Protein AF-0000000067000249 (afdb_homodimer)

Solvent-accessible surface area (backbone atoms only — not comparable to full-atom values): 63737 Å² total; per-residue (Å²): 122,80,62,69,75,70,45,84,79,74,81,35,40,77,38,84,91,52,56,77,89,72,63,53,36,56,60,55,49,41,50,51,40,53,56,57,56,66,47,61,63,54,81,38,89,50,86,47,72,82,49,30,42,65,82,16,38,40,32,31,42,40,44,54,74,73,39,75,48,50,31,65,24,51,66,46,39,36,49,53,54,25,66,28,83,36,57,73,35,76,56,40,64,35,85,58,42,58,39,30,42,34,78,44,70,62,92,74,39,30,36,34,37,28,22,26,37,34,31,35,79,57,26,34,28,41,31,40,38,32,28,29,42,78,41,78,84,42,61,24,31,42,34,30,19,38,32,48,73,44,50,58,68,48,55,60,54,51,49,46,52,67,55,61,49,89,62,78,73,68,70,48,58,37,43,70,52,73,88,81,67,83,36,48,28,38,28,42,21,52,46,70,29,24,48,37,29,45,52,39,24,46,75,71,73,43,52,47,35,29,33,21,57,50,78,50,59,22,38,76,48,61,61,41,37,68,74,44,57,47,90,55,48,47,76,57,43,32,50,71,55,40,57,67,48,73,82,54,49,52,53,43,40,29,65,62,53,16,51,45,42,40,52,49,40,42,76,71,38,41,41,34,36,52,38,24,40,80,74,42,52,46,76,38,79,87,78,51,32,33,45,36,34,32,39,38,94,93,39,79,46,79,47,63,19,49,28,42,32,45,17,67,52,73,38,25,98,39,73,46,74,81,91,51,51,41,59,89,54,31,70,48,50,76,46,49,51,84,73,43,53,54,52,70,74,66,44,85,61,28,50,75,29,27,34,32,29,40,28,68,27,50,65,28,42,52,51,47,40,43,30,52,77,60,42,36,58,37,40,34,32,36,29,50,71,62,25,41,74,42,48,47,65,45,49,41,65,74,70,49,44,62,43,69,35,73,36,30,48,59,68,51,31,48,49,59,60,66,37,50,49,56,38,48,48,44,43,56,27,23,58,53,36,42,49,35,49,60,74,36,40,71,59,55,51,35,35,42,72,46,46,45,56,68,55,49,22,81,78,74,71,43,19,62,57,45,28,60,74,69,67,63,50,62,32,35,64,42,84,63,38,58,64,34,33,51,73,54,66,34,40,50,45,70,30,74,70,31,70,49,29,37,36,54,58,23,38,27,31,56,87,62,51,72,46,71,25,41,32,38,35,38,36,56,58,57,37,58,34,44,56,48,41,27,73,54,56,29,63,71,54,29,60,50,32,34,40,53,58,30,29,31,96,59,53,46,51,27,24,56,49,34,78,26,65,46,87,48,39,37,32,38,47,62,55,53,48,44,19,43,66,38,20,54,53,30,29,49,55,54,49,32,49,78,68,59,72,46,64,64,64,80,68,62,66,90,56,87,31,64,31,57,58,62,69,84,128,123,79,62,68,75,70,45,84,78,75,81,35,40,77,38,84,92,55,57,76,88,73,62,55,37,57,58,55,50,41,51,52,40,53,57,56,55,65,47,63,67,59,74,43,89,54,86,48,72,83,49,30,42,67,83,16,38,41,31,31,45,39,44,54,75,72,39,75,46,51,32,65,24,51,67,46,38,38,50,52,54,28,66,28,80,36,57,72,34,75,57,40,65,34,84,56,42,59,38,30,41,34,76,44,70,62,91,73,40,30,35,33,36,28,24,27,36,34,31,34,78,58,26,35,27,41,31,39,37,33,28,29,42,78,41,81,84,42,61,23,32,40,35,32,19,36,31,48,72,44,50,60,67,49,55,61,52,50,48,46,52,67,56,60,48,88,62,77,71,69,70,50,59,37,43,70,52,75,90,80,68,84,37,48,29,40,27,41,21,51,46,71,31,24,48,37,28,46,52,40,24,47,75,71,71,42,52,47,34,28,32,21,57,50,77,49,59,22,40,75,48,62,62,42,37,67,75,42,56,49,91,55,50,47,76,58,44,32,50,71,56,38,58,67,50,71,80,55,50,51,52,43,41,31,63,62,52,14,52,46,44,39,51,49,40,43,76,70,39,40,41,35,37,52,38,23,40,80,74,44,52,46,76,39,81,88,77,53,32,34,45,37,36,32,38,38,93,92,40,78,48,76,46,63,19,49,28,42,31,45,18,66,52,72,40,25,99,40,73,45,75,82,90,50,51,41,58,88,54,31,70,48,50,76,49,47,51,85,73,44,51,55,52,69,76,66,44,85,60,28,52,76,28,28,34,32,30,40,27,68,25,50,66,28,41,53,51,48,38,42,31,53,77,60,42,35,58,38,40,35,32,35,28,49,70,62,25,42,72,42,48,47,65,47,47,40,64,72,70,48,44,62,44,69,36,74,37,30,48,60,69,52,31,47,51,62,60,66,37,50,49,55,40,48,48,44,41,56,28,22,59,53,37,42,50,37,49,60,74,37,39,70,60,52,52,36,35,43,72,46,48,46,57,67,54,49,22,81,79,75,71,44,19,62,57,46,28,60,74,67,65,62,51,62,32,36,65,42,84,62,39,56,64,34,33,50,72,55,65,34,38,50,46,67,31,73,71,31,71,52,30,36,35,56,58,24,38,26,30,55,86,63,52,72,45,68,26,39,32,37,35,38,37,56,56,56,37,58,34,45,57,48,42,27,72,53,54,30,63,70,53,30,61,49,33,34,40,54,57,30,30,32,96,60,53,45,51,26,23,56,47,33,76,26,62,47,87,49,40,38,30,38,45,61,55,51,46,44,19,42,67,36,21,54,53,30,31,49,54,54,50,32,48,78,69,59,74,46,64,64,62,79,68,59,65,91,55,86,30,66,33,57,60,62,69,83,126

pLDDT: mean 91.55, std 11.17, range [38.12, 98.81]

Foldseek 3Di:
DLQFFFADDDQQAADPPADPVPDDLQVQVQVLQVVVQPFDEAPDQGDCVQAAPFFAKEFEQCQFPLFTFMATGPVRVRVSRHHGPFAKHPKAWDDAFDQHWDWDQDPNRTWIKHKIKIDTPFAIWMKMWTWGHDDNPGTHTRFIYIYGFDTPCLVVVVVCVVPVPPDCPPLQQQDLDDCPDFFQEEEEDLALQRLLLQLLLVSLVGGYEYEYQAAAQLVVLVLAAQADKDLAFQLLQQGPPGGDDPPDDRIDGSVVRRVVSRVSCRVSSGHYNYSKAWDAWDADLVVQWIWIWIAHPVGIDIHIHNFYEYAPAQFDPFDDDDDAAAPVQAQAAEEASSNHHALCVVDPCQLVFAEEEEEDWASSLSRQVRSLVNRHVAAEYEYQDAFAEFESVLCCVLPVVLSVDPRHHSLNSLNVVSRDQPSNCFQVQLVSQQVRCVVCVVLVVLLVVLPHHHDRSVVVVTHNVCCVQAVNIRYYHDPPRSVCSSVPRYHYHYDNQTWRHHHHFATAGPVGDTDGGNYYYYHPGGHGCLVVVCVHHNDVLSVQLAPAQAADPSGDGRQELGNSRDRNYGYTYDRSSCSNSRSNSSSVSSSCVVVVNCVCSSVDDRDDNYHRSPDDD/DLQFFFADDDQQAADPPADPVPDDLQVQVQVLQVVVQPFDEAPDQGPCVQAAPFFAKEFEQCQFPLFTFMATGPVRVRVSRRHGPFAKHPKAWDDAFDQHWDWDQDPNRTWIKHKIKIDTPFAIWMKMWTWGHPDNPGTHTRFIYIYGFDTPCLVVVVVCVVPVPPDCPPLQQQDLDDCPDFFQEEEEDLALQRLLLQLLLVSSVGGYEYEEQAAAQLVVLVLAAQADKDLAFQLLQQGPPGGDDPPDDRIDGSVVRRVVSRVSCRVSSGHYNYSKAWDAWDADLVVQWIWIWIAHPVGIDIHIHNFYEYAPAQFDPFWDDDDAAPPVQAQAAEEASSNHHALCVVDPCQLVFAEEEEEDWASLLSRQVRSLVNRHVAAEYEAQDAFAEFESVLCCVLPVVLSVDPRHHSLNSLNVVSRDQPSNCFQVQLVSQQVRCVVCVVLVVLLVVLPHHHDRSVVVVTHNVCCVQAVNIRYYHDPPRSVCSSVPRYHYHYDNQTWRHHHHFFTAGPVGDTDGGNYYYYHPGGHGCLVVVCVHHNDVLSVQLAPAQAADSSGDGRQELGNSRDRNYGYTYDRSSCSNSRSNSSSVSSSCVVVVNCPCSSVDDRDDNDHRSPDDD

Radius of gyration: 33.57 Å; Cα contacts (8 Å, |Δi|>4): 2678; chains: 2; bounding box: 73×99×87 Å

Secondary structure (DSSP, 8-state):
--S-PPPP----SPPTT--GGG--HHHHHHHHHHHHHTSPPSSS----TTTEEEEEEEEEESSSSSSEEEEESHHHHHHHHHH--S--EEEEE--SSTTS-EEEEETTEEEEEEEEEEE-SSEEEEEEEEEEE-SSS-EEEEEEEEEEEEETTHHHHHHHHHH--S---------B---SS--SEEEE--SHHHHHHHHHHHHTT--EEEE-SSSSTTHHHHTS-TT-B-SS-GGG-PBTTBPPPTTS-SS-BHHHHHHHHHHHHHHHT--EE-S-EEEEEEEETTTTEEEEEEEETTEEEEE--SEEEE---SEEEEE-----TTTTT--SEEEEGGG---GGGG-GGGGG-EEEEE--SHHHHHHHHHHHHTT-SEEEEEE-S-BEEEEHHHHIIIIIGGGG-TT--HHHHHHHHHTS-HHHHHHHHHHHHHHHHHHTHHHHHHHHHTT--B--HHHHTS-HHIIIIII--SEEEESSHHHHHHTTSSEEEE-TT-EEEEETTEEEETTS-EEE-SEEEE---EEETHHHHHHHH-HHHHHHH-STTSB-TTS-BSSBTS--SSTTEEE----HHHHHHHHHHHHHHHHHHHTTS-GGGGG--------TT----/--S-PPPP----SPPTT--GGG--HHHHHHHHHHHHHTSPPSSS----TTTEEEEEEEEEESSSSSSEEEEESHHHHHHHHHH--S--EEEEE--SSTTS-EEEEETTEEEEEEEEEEE-SSEEEEEEEEEEE-SSS-EEEEEEEEEEEEETTHHHHHHHHHH--S---------B--SSS--SEEEE--SHHHHHHHHHHHHTT--EEEE-SSSSTTHHHHTS-TT-B-SS-GGG-PBTTBPPPTTS-SS-BHHHHHHHHHHHHHHTT--EE-S-EEEEEEEETTTTEEEEEEEETTEEEEE--SEEEE---SEEEEE-----TTTTT--SEEEEGGG---GGGG-GGGGG-EEEEE--SHHHHHHHHHHHHTT-SEEEEEE-S-BEEEEHHHHIIIIIGGGG-TT--HHHHHHHHHTS-HHHHHHHHHHHHHHHHHHTHHHHHHHHHTT--B--HHHHTS-HHIIIIII--SEEEESSHHHHHHTTSSEEEE-TT-EEEEETTEEEETTS-EEE-SEEEE---EEETHHHHHHHH-HHHHHHH-STTSB-TTS-BSSBTS--SSTTEEE----HHHHHHHHHHHHHHHHHHHTTS-GGGGGPPPP----TT----

Nearest PDB structures (foldseek):
  8acs-assembly2_B  TM=8.696E-01  e=1.175E-53  Janthinobacterium svalbardensis
  8acs-assembly2_D  TM=8.557E-01  e=3.936E-54  Janthinobacterium svalbardensis
  8acs-assembly1_C  TM=8.363E-01  e=3.125E-53  Janthinobacterium svalbardensis
  4usq-assembly1_F-2  TM=7.622E-01  e=3.253E-20  Cellvibrio sp. BR
  4a9w-assembly1_B  TM=7.605E-01  e=3.251E-19  Stenotrophomonas maltophilia

Sequence (1234 aa):
MDGHPLASIPPLTLQEDVNRHEINPGDIVSNWLAALDKRPKNGLSTDLPDLFIEDSWWRDFVGLSWDIATKHGLGSIGEYLNTSTTGFGNLEVTKAGGLQPALVDMHGMIWVQGGFTFKTKDGSGQGLVRLINVSKTQWKAWTVFTQLERLNSQDAIDRQRLKQDYTQTRLSTGVNGGKEEEPQVLIIGAGQAGLTLAAQLKHMGVKALLVDRLPRLGDFWRSRYETVRTHTPIYTDHYPFLKFPTTWPRWLERDKIADWMEHYGQIMGLDYMLSTTVQSIDYDETLRVYTVEVENADGKHTFRPRHLVLATGVFANTPIIPEIPGKETFGGEVYHSMHHKGARHVGPSLSQKRVVIVGIGTSAHDIAQDFVNNGAQAVSIVQRHAIFSLSAKAAEDAYFSLWTQPGVSTEEADIIANSFPTAVVRTLNIGQTAMMEEHDKDLLEGLERMGMQIKKSKKVGYGFIDHLIVRTGHFYVDQGASPMIVDGRIQIHHCEEGVKEFVADGVVLGDGKKVDADIVVLATGYHRNVLTVKELMGDKVADVVGDLGYMDSEQERIGWWRPTGWPGLWYMTGSFVWCRQYSPVLALQITALEQGVNPEYWEQKKRNNKGLGTIPRMDGHPLASIPPLTLQEDVNRHEINPGDIVSNWLAALDKRPKNGLSTDLPDLFIEDSWWRDFVGLSWDIATKHGLGSIGEYLNTSTTGFGNLEVTKAGGLQPALVDMHGMIWVQGGFTFKTKDGSGQGLVRLINVSKTQWKAWTVFTQLERLNSQDAIDRQRLKQDYTQTRLSTGVNGGKEEEPQVLIIGAGQAGLTLAAQLKHMGVKALLVDRLPRLGDFWRSRYETVRTHTPIYTDHYPFLKFPTTWPRWLERDKIADWMEHYGQIMGLDYMLSTTVQSIDYDETLRVYTVEVENADGKHTFRPRHLVLATGVFANTPIIPEIPGKETFGGEVYHSMHHKGARHVGPSLSQKRVVIVGIGTSAHDIAQDFVNNGAQAVSIVQRHAIFSLSAKAAEDAYFSLWTQPGVSTEEADIIANSFPTAVVRTLNIGQTAMMEEHDKDLLEGLERMGMQIKKSKKVGYGFIDHLIVRTGHFYVDQGASPMIVDGRIQIHHCEEGVKEFVADGVVLGDGKKVDADIVVLATGYHRNVLTVKELMGDKVADVVGDLGYMDSEQERIGWWRPTGWPGLWYMTGSFVWCRQYSPVLALQITALEQGVNPEYWEQKKRNNKGLGTIPR

Structure (mmCIF, N/CA/C/O backbone):
data_AF-0000000067000249-model_v1
#
loop_
_entity.id
_entity.type
_entity.pdbx_description
1 polymer 'FAD/NAD(P)-binding domain-containing protein'
#
loop_
_atom_site.group_PDB
_atom_site.id
_atom_site.type_symbol
_atom_site.label_atom_id
_atom_site.label_alt_id
_atom_site.label_comp_id
_atom_site.label_asym_id
_atom_site.label_entity_id
_atom_site.label_seq_id
_atom_site.pdbx_PDB_ins_code
_atom_site.Cartn_x
_atom_site.Cartn_y
_atom_site.Cartn_z
_atom_site.occupancy
_atom_site.B_iso_or_equiv
_atom_site.auth_seq_id
_atom_site.auth_comp_id
_atom_site.auth_asym_id
_atom_site.auth_atom_id
_atom_site.pdbx_PDB_model_num
ATOM 1 N N . MET A 1 1 ? 2.361 -42.156 -9.266 1 47.31 1 MET A N 1
ATOM 2 C CA . MET A 1 1 ? 2.859 -41.031 -8.477 1 47.31 1 MET A CA 1
ATOM 3 C C . MET A 1 1 ? 3.721 -40.094 -9.328 1 47.31 1 MET A C 1
ATOM 5 O O . MET A 1 1 ? 4.293 -40.531 -10.328 1 47.31 1 MET A O 1
ATOM 9 N N . ASP A 1 2 ? 3.387 -38.844 -9.328 1 59.34 2 ASP A N 1
ATOM 10 C CA . ASP A 1 2 ? 3.906 -37.875 -10.297 1 59.34 2 ASP A CA 1
ATOM 11 C C . ASP A 1 2 ? 5.434 -37.906 -10.328 1 59.34 2 ASP A C 1
ATOM 13 O O . ASP A 1 2 ? 6.051 -37.219 -11.133 1 59.34 2 ASP A O 1
ATOM 17 N N . GLY A 1 3 ? 5.988 -39 -9.602 1 66.94 3 GLY A N 1
ATOM 18 C CA . GLY A 1 3 ? 7.43 -39.156 -9.633 1 66.94 3 GLY A CA 1
ATOM 19 C C . GLY A 1 3 ? 8.164 -38.25 -8.68 1 66.94 3 GLY A C 1
ATOM 20 O O . GLY A 1 3 ? 9.398 -38.25 -8.633 1 66.94 3 GLY A O 1
ATOM 21 N N . HIS A 1 4 ? 7.418 -37.5 -7.891 1 78.94 4 HIS A N 1
ATOM 22 C CA . HIS A 1 4 ? 8.047 -36.594 -6.945 1 78.94 4 HIS A CA 1
ATOM 23 C C . HIS A 1 4 ? 7.957 -37.125 -5.52 1 78.94 4 HIS A C 1
ATOM 25 O O . HIS A 1 4 ? 6.859 -37.312 -4.992 1 78.94 4 HIS A O 1
ATOM 31 N N . PRO A 1 5 ? 9.07 -37.375 -4.938 1 84.69 5 PRO A N 1
ATOM 32 C CA . PRO A 1 5 ? 9.008 -37.938 -3.586 1 84.69 5 PRO A CA 1
ATOM 33 C C . PRO A 1 5 ? 8.438 -36.969 -2.562 1 84.69 5 PRO A C 1
ATOM 35 O O . PRO A 1 5 ? 8.711 -35.781 -2.641 1 84.69 5 PRO A O 1
ATOM 38 N N . LEU A 1 6 ? 7.676 -37.531 -1.629 1 91.94 6 LEU A N 1
ATOM 39 C CA . LEU A 1 6 ? 7.145 -36.75 -0.512 1 91.94 6 LEU A CA 1
ATOM 40 C C . LEU A 1 6 ? 8.125 -36.719 0.653 1 91.94 6 LEU A C 1
ATOM 42 O O . LEU A 1 6 ? 8.953 -37.625 0.786 1 91.94 6 LEU A O 1
ATOM 46 N N . ALA A 1 7 ? 8.016 -35.75 1.471 1 95 7 ALA A N 1
ATOM 47 C CA . ALA A 1 7 ? 8.867 -35.625 2.65 1 95 7 ALA A CA 1
ATOM 48 C C . ALA A 1 7 ? 8.266 -36.375 3.84 1 95 7 ALA A C 1
ATOM 50 O O . ALA A 1 7 ? 7.039 -36.469 3.961 1 95 7 ALA A O 1
ATOM 51 N N . SER A 1 8 ? 9.141 -36.875 4.645 1 95.31 8 SER A N 1
ATOM 52 C CA . SER A 1 8 ? 8.703 -37.312 5.969 1 95.31 8 SER A CA 1
ATOM 53 C C . SER A 1 8 ? 8.531 -36.125 6.91 1 95.31 8 SER A C 1
ATOM 55 O O . SER A 1 8 ? 9.297 -35.156 6.848 1 95.31 8 SER A O 1
ATOM 57 N N . ILE A 1 9 ? 7.543 -36.25 7.77 1 95.88 9 ILE A N 1
ATOM 58 C CA . ILE A 1 9 ? 7.328 -35.188 8.773 1 95.88 9 ILE A CA 1
ATOM 59 C C . ILE A 1 9 ? 7.738 -35.719 10.148 1 95.88 9 ILE A C 1
ATOM 61 O O . ILE A 1 9 ? 7.242 -36.75 10.602 1 95.88 9 ILE A O 1
ATOM 65 N N . PRO A 1 10 ? 8.633 -35.031 10.781 1 96.44 10 PRO A N 1
ATOM 66 C CA . PRO A 1 10 ? 9.023 -35.469 12.125 1 96.44 10 PRO A CA 1
ATOM 67 C C . PRO A 1 10 ? 7.922 -35.281 13.156 1 96.44 10 PRO A C 1
ATOM 69 O O . PRO A 1 10 ? 6.93 -34.594 12.875 1 96.44 10 PRO A O 1
ATOM 72 N N . PRO A 1 11 ? 8.055 -35.906 14.32 1 94.44 11 PRO A N 1
ATOM 73 C CA . PRO A 1 11 ? 7.066 -35.625 15.367 1 94.44 11 PRO A CA 1
ATOM 74 C C . PRO A 1 11 ? 7.082 -34.188 15.836 1 94.44 11 PRO A C 1
ATOM 76 O O . PRO A 1 11 ? 8.062 -33.719 16.422 1 94.44 11 PRO A O 1
ATOM 79 N N . LEU A 1 12 ? 6.062 -33.5 15.594 1 96.5 12 LEU A N 1
ATOM 80 C CA . LEU A 1 12 ? 5.926 -32.094 15.945 1 96.5 12 LEU A CA 1
ATOM 81 C C . LEU A 1 12 ? 5.074 -31.922 17.203 1 96.5 12 LEU A C 1
ATOM 83 O O . LEU A 1 12 ? 3.971 -31.375 17.141 1 96.5 12 LEU A O 1
ATOM 87 N N . THR A 1 13 ? 5.594 -32.375 18.281 1 96.06 13 THR A N 1
ATOM 88 C CA . THR A 1 13 ? 4.926 -32.344 19.594 1 96.06 13 THR A CA 1
ATOM 89 C C . THR A 1 13 ? 5.906 -31.922 20.688 1 96.06 13 THR A C 1
ATOM 91 O O . THR A 1 13 ? 7.121 -31.984 20.484 1 96.06 13 THR A O 1
ATOM 94 N N . LEU A 1 14 ? 5.312 -31.453 21.766 1 95.94 14 LEU A N 1
ATOM 95 C CA . LEU A 1 14 ? 6.129 -31.234 22.938 1 95.94 14 LEU A CA 1
ATOM 96 C C . LEU A 1 14 ? 6.406 -32.562 23.672 1 95.94 14 LEU A C 1
ATOM 98 O O . LEU A 1 14 ? 5.527 -33.406 23.766 1 95.94 14 LEU A O 1
ATOM 102 N N . GLN A 1 15 ? 7.621 -32.656 24.109 1 93.38 15 GLN A N 1
ATOM 103 C CA . GLN A 1 15 ? 7.984 -33.844 24.891 1 93.38 15 GLN A CA 1
ATOM 104 C C . GLN A 1 15 ? 7.227 -33.875 26.203 1 93.38 15 GLN A C 1
ATOM 106 O O . GLN A 1 15 ? 6.719 -32.875 26.672 1 93.38 15 GLN A O 1
ATOM 111 N N . GLU A 1 16 ? 7.312 -35.125 26.766 1 88.38 16 GLU A N 1
ATOM 112 C CA . GLU A 1 16 ? 6.617 -35.312 28.047 1 88.38 16 GLU A CA 1
ATOM 113 C C . GLU A 1 16 ? 7.168 -34.375 29.109 1 88.38 16 GLU A C 1
ATOM 115 O O . GLU A 1 16 ? 8.375 -34.125 29.172 1 88.38 16 GLU A O 1
ATOM 120 N N . ASP A 1 17 ? 6.383 -33.625 29.922 1 87.94 17 ASP A N 1
ATOM 121 C CA . ASP A 1 17 ? 6.73 -32.812 31.094 1 87.94 17 ASP A CA 1
ATOM 122 C C . ASP A 1 17 ? 7.156 -31.406 30.672 1 87.94 17 ASP A C 1
ATOM 124 O O . ASP A 1 17 ? 7.695 -30.656 31.484 1 87.94 17 ASP A O 1
ATOM 128 N N . VAL A 1 18 ? 7.129 -31.172 29.344 1 92.31 18 VAL A N 1
ATOM 129 C CA . VAL A 1 18 ? 7.398 -29.797 28.922 1 92.31 18 VAL A CA 1
ATOM 130 C C . VAL A 1 18 ? 6.137 -28.953 29.062 1 92.31 18 VAL A C 1
ATOM 132 O O . VAL A 1 18 ? 5.086 -29.297 28.516 1 92.31 18 VAL A O 1
ATOM 135 N N . ASN A 1 19 ? 6.312 -27.922 29.859 1 91.06 19 ASN A N 1
ATOM 136 C CA . ASN A 1 19 ? 5.211 -26.984 30.094 1 91.06 19 ASN A CA 1
ATOM 137 C C . ASN A 1 19 ? 5.211 -25.859 29.078 1 91.06 19 ASN A C 1
ATOM 139 O O . ASN A 1 19 ? 6.137 -25.047 29.031 1 91.06 19 ASN A O 1
ATOM 143 N N . ARG A 1 20 ? 4.137 -25.734 28.375 1 90.62 20 ARG A N 1
ATOM 144 C CA . ARG A 1 20 ? 3.998 -24.766 27.297 1 90.62 20 ARG A CA 1
ATOM 145 C C . ARG A 1 20 ? 4.191 -23.344 27.797 1 90.62 20 ARG A C 1
ATOM 147 O O . ARG A 1 20 ? 4.715 -22.484 27.078 1 90.62 20 ARG A O 1
ATOM 154 N N . HIS A 1 21 ? 3.869 -23.062 28.969 1 84.88 21 HIS A N 1
ATOM 155 C CA . HIS A 1 21 ? 3.854 -21.703 29.516 1 84.88 21 HIS A CA 1
ATOM 156 C C . HIS A 1 21 ? 5.25 -21.266 29.953 1 84.88 21 HIS A C 1
ATOM 158 O O . HIS A 1 21 ? 5.488 -20.094 30.203 1 84.88 21 HIS A O 1
ATOM 164 N N . GLU A 1 22 ? 6.133 -22.188 29.969 1 87.81 22 GLU A N 1
ATOM 165 C CA . GLU A 1 22 ? 7.496 -21.875 30.406 1 87.81 22 GLU A CA 1
ATOM 166 C C . GLU A 1 22 ? 8.43 -21.75 29.203 1 87.81 22 GLU A C 1
ATOM 168 O O . GLU A 1 22 ? 9.617 -21.438 29.359 1 87.81 22 GLU A O 1
ATOM 173 N N . ILE A 1 23 ? 7.902 -21.938 28.078 1 92.44 23 ILE A N 1
ATOM 174 C CA . ILE A 1 23 ? 8.711 -21.891 26.859 1 92.44 23 ILE A CA 1
ATOM 175 C C . ILE A 1 23 ? 8.953 -20.438 26.469 1 92.44 23 ILE A C 1
ATOM 177 O O . ILE A 1 23 ? 8.016 -19.656 26.359 1 92.44 23 ILE A O 1
ATOM 181 N N . ASN A 1 24 ? 10.18 -20.078 26.266 1 93.12 24 ASN A N 1
ATOM 182 C CA . ASN A 1 24 ? 10.57 -18.766 25.75 1 93.12 24 ASN A CA 1
ATOM 183 C C . ASN A 1 24 ? 11.148 -18.859 24.344 1 93.12 24 ASN A C 1
ATOM 185 O O . ASN A 1 24 ? 12.352 -19.047 24.172 1 93.12 24 ASN A O 1
ATOM 189 N N . PRO A 1 25 ? 10.305 -18.688 23.344 1 96.44 25 PRO A N 1
ATOM 190 C CA . PRO A 1 25 ? 10.75 -18.875 21.969 1 96.44 25 PRO A CA 1
ATOM 191 C C . PRO A 1 25 ? 11.914 -17.953 21.594 1 96.44 25 PRO A C 1
ATOM 193 O O . PRO A 1 25 ? 12.812 -18.359 20.844 1 96.44 25 PRO A O 1
ATOM 196 N N . GLY A 1 26 ? 11.93 -16.75 22.094 1 96.19 26 GLY A N 1
ATOM 197 C CA . GLY A 1 26 ? 13.008 -15.812 21.812 1 96.19 26 GLY A CA 1
ATOM 198 C C . GLY A 1 26 ? 14.375 -16.328 22.219 1 96.19 26 GLY A C 1
ATOM 199 O O . GLY A 1 26 ? 15.312 -16.312 21.406 1 96.19 26 GLY A O 1
ATOM 200 N N . ASP A 1 27 ? 14.461 -16.812 23.422 1 96.25 27 ASP A N 1
ATOM 201 C CA . ASP A 1 27 ? 15.719 -17.375 23.922 1 96.25 27 ASP A CA 1
ATOM 202 C C . ASP A 1 27 ? 16.109 -18.625 23.141 1 96.25 27 ASP A C 1
ATOM 204 O O . ASP A 1 27 ? 17.281 -18.812 22.812 1 96.25 27 ASP A O 1
ATOM 208 N N . ILE A 1 28 ? 15.148 -19.438 22.875 1 97.69 28 ILE A N 1
ATOM 209 C CA . ILE A 1 28 ? 15.406 -20.688 22.172 1 97.69 28 ILE A CA 1
ATOM 210 C C . ILE A 1 28 ? 16.016 -20.406 20.797 1 97.69 28 ILE A C 1
ATOM 212 O O . ILE A 1 28 ? 17.047 -20.969 20.438 1 97.69 28 ILE A O 1
ATOM 216 N N . VAL A 1 29 ? 15.414 -19.484 20.047 1 98.44 29 VAL A N 1
ATOM 217 C CA . VAL A 1 29 ? 15.883 -19.156 18.703 1 98.44 29 VAL A CA 1
ATOM 218 C C . VAL A 1 29 ? 17.234 -18.453 18.781 1 98.44 29 VAL A C 1
ATOM 220 O O . VAL A 1 29 ? 18.156 -18.766 18.031 1 98.44 29 VAL A O 1
ATOM 223 N N . SER A 1 30 ? 17.375 -17.516 19.703 1 97.94 30 SER A N 1
ATOM 224 C CA . SER A 1 30 ? 18.625 -16.781 19.844 1 97.94 30 SER A CA 1
ATOM 225 C C . SER A 1 30 ? 19.781 -17.719 20.172 1 97.94 30 SER A C 1
ATOM 227 O O . SER A 1 30 ? 20.875 -17.578 19.609 1 97.94 30 SER A O 1
ATOM 229 N N . ASN A 1 31 ? 19.531 -18.609 21.062 1 97.19 31 ASN A N 1
ATOM 230 C CA . ASN A 1 31 ? 20.578 -19.562 21.453 1 97.19 31 ASN A CA 1
ATOM 231 C C . ASN A 1 31 ? 20.953 -20.469 20.281 1 97.19 31 ASN A C 1
ATOM 233 O O . ASN A 1 31 ? 22.141 -20.766 20.078 1 97.19 31 ASN A O 1
ATOM 237 N N . TRP A 1 32 ? 19.969 -20.969 19.594 1 97.69 32 TRP A N 1
ATOM 238 C CA . TRP A 1 32 ? 20.25 -21.828 18.438 1 97.69 32 TRP A CA 1
ATOM 239 C C . TRP A 1 32 ? 21.062 -21.078 17.391 1 97.69 32 TRP A C 1
ATOM 241 O O . TRP A 1 32 ? 22.047 -21.609 16.859 1 97.69 32 TRP A O 1
ATOM 251 N N . LEU A 1 33 ? 20.703 -19.844 17.094 1 97.81 33 LEU A N 1
ATOM 252 C CA . LEU A 1 33 ? 21.422 -19.031 16.125 1 97.81 33 LEU A CA 1
ATOM 253 C C . LEU A 1 33 ? 22.859 -18.781 16.562 1 97.81 33 LEU A C 1
ATOM 255 O O . LEU A 1 33 ? 23.781 -18.844 15.75 1 97.81 33 LEU A O 1
ATOM 259 N N . ALA A 1 34 ? 23.031 -18.5 17.844 1 96.31 34 ALA A N 1
ATOM 260 C CA . ALA A 1 34 ? 24.375 -18.281 18.375 1 96.31 34 ALA A CA 1
ATOM 261 C C . ALA A 1 34 ? 25.25 -19.531 18.188 1 96.31 34 ALA A C 1
ATOM 263 O O . ALA A 1 34 ? 26.422 -19.438 17.859 1 96.31 34 ALA A O 1
ATOM 264 N N . ALA A 1 35 ? 24.672 -20.609 18.469 1 94.69 35 ALA A N 1
ATOM 265 C CA . ALA A 1 35 ? 25.391 -21.875 18.328 1 94.69 35 ALA A CA 1
ATOM 266 C C . ALA A 1 35 ? 25.766 -22.125 16.859 1 94.69 35 ALA A C 1
ATOM 268 O O . ALA A 1 35 ? 26.875 -22.578 16.562 1 94.69 35 ALA A O 1
ATOM 269 N N . LEU A 1 36 ? 24.812 -21.891 15.969 1 94.94 36 LEU A N 1
ATOM 270 C CA . LEU A 1 36 ? 25.094 -22.078 14.547 1 94.94 36 LEU A CA 1
ATOM 271 C C . LEU A 1 36 ? 26.188 -21.125 14.086 1 94.94 36 LEU A C 1
ATOM 273 O O . LEU A 1 36 ? 27.078 -21.516 13.32 1 94.94 36 LEU A O 1
ATOM 277 N N . ASP A 1 37 ? 26.094 -19.953 14.492 1 92.88 37 ASP A N 1
ATOM 278 C CA . ASP A 1 37 ? 27.016 -18.891 14.062 1 92.88 37 ASP A CA 1
ATOM 279 C C . ASP A 1 37 ? 28.453 -19.219 14.469 1 92.88 37 ASP A C 1
ATOM 281 O O . ASP A 1 37 ? 29.391 -18.75 13.836 1 92.88 37 ASP A O 1
ATOM 285 N N . LYS A 1 38 ? 28.594 -19.984 15.477 1 89.19 38 LYS A N 1
ATOM 286 C CA . LYS A 1 38 ? 29.906 -20.328 15.992 1 89.19 38 LYS A CA 1
ATOM 287 C C . LYS A 1 38 ? 30.531 -21.484 15.203 1 89.19 38 LYS A C 1
ATOM 289 O O . LYS A 1 38 ? 31.719 -21.766 15.344 1 89.19 38 LYS A O 1
ATOM 294 N N . ARG A 1 39 ? 29.734 -22.078 14.445 1 87.5 39 ARG A N 1
ATOM 295 C CA . ARG A 1 39 ? 30.266 -23.203 13.68 1 87.5 39 ARG A CA 1
ATOM 296 C C . ARG A 1 39 ? 31.234 -22.734 12.609 1 87.5 39 ARG A C 1
ATOM 298 O O . ARG A 1 39 ? 31.016 -21.688 11.984 1 87.5 39 ARG A O 1
ATOM 305 N N . PRO A 1 40 ? 32.375 -23.484 12.539 1 69.69 40 PRO A N 1
ATOM 306 C CA . PRO A 1 40 ? 33.312 -23.078 11.508 1 69.69 40 PRO A CA 1
ATOM 307 C C . PRO A 1 40 ? 32.75 -23.219 10.094 1 69.69 40 PRO A C 1
ATOM 309 O O . PRO A 1 40 ? 31.984 -24.141 9.82 1 69.69 40 PRO A O 1
ATOM 312 N N . LYS A 1 41 ? 32.938 -22.125 9.344 1 64 41 LYS A N 1
ATOM 313 C CA . LYS A 1 41 ? 32.531 -22.125 7.941 1 64 41 LYS A CA 1
ATOM 314 C C . LYS A 1 41 ? 33.719 -22.359 7.016 1 64 41 LYS A C 1
ATOM 316 O O . LYS A 1 41 ? 34.875 -22.219 7.43 1 64 41 LYS A O 1
ATOM 321 N N . ASN A 1 42 ? 33.562 -22.828 5.898 1 58.78 42 ASN A N 1
ATOM 322 C CA . ASN A 1 42 ? 34.531 -22.953 4.809 1 58.78 42 ASN A CA 1
ATOM 323 C C . ASN A 1 42 ? 35.594 -24 5.113 1 58.78 42 ASN A C 1
ATOM 325 O O . ASN A 1 42 ? 36.719 -23.672 5.516 1 58.78 42 ASN A O 1
ATOM 329 N N . GLY A 1 43 ? 35.5 -25.281 4.824 1 54.78 43 GLY A N 1
ATOM 330 C CA . GLY A 1 43 ? 36.5 -26.344 4.852 1 54.78 43 GLY A CA 1
ATOM 331 C C . GLY A 1 43 ? 36.438 -27.172 6.117 1 54.78 43 GLY A C 1
ATOM 332 O O . GLY A 1 43 ? 37.094 -28.219 6.219 1 54.78 43 GLY A O 1
ATOM 333 N N . LEU A 1 44 ? 35.781 -26.609 7.117 1 54.09 44 LEU A N 1
ATOM 334 C CA . LEU A 1 44 ? 35.812 -27.422 8.336 1 54.09 44 LEU A CA 1
ATOM 335 C C . LEU A 1 44 ? 34.5 -28.156 8.547 1 54.09 44 LEU A C 1
ATOM 337 O O . LEU A 1 44 ? 33.438 -27.656 8.156 1 54.09 44 LEU A O 1
ATOM 341 N N . SER A 1 45 ? 34.688 -29.5 8.758 1 56.72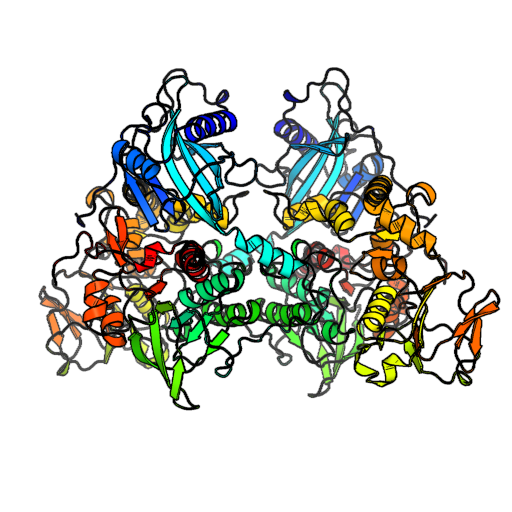 45 SER A N 1
ATOM 342 C CA . SER A 1 45 ? 33.594 -30.391 9.062 1 56.72 45 SER A CA 1
ATOM 343 C C . SER A 1 45 ? 32.656 -29.781 10.125 1 56.72 45 SER A C 1
ATOM 345 O O . SER A 1 45 ? 33.125 -29.344 11.18 1 56.72 45 SER A O 1
ATOM 347 N N . THR A 1 46 ? 31.469 -29.281 9.703 1 65.56 46 THR A N 1
ATOM 348 C CA . THR A 1 46 ? 30.484 -28.734 10.633 1 65.56 46 THR A CA 1
ATOM 349 C C . THR A 1 46 ? 29.703 -29.844 11.32 1 65.56 46 THR A C 1
ATOM 351 O O . THR A 1 46 ? 29.125 -30.703 10.648 1 65.56 46 THR A O 1
ATOM 354 N N . ASP A 1 47 ? 30.016 -30.141 12.57 1 78.44 47 ASP A N 1
ATOM 355 C CA . ASP A 1 47 ? 29.172 -31.031 13.375 1 78.44 47 ASP A CA 1
ATOM 356 C C . ASP A 1 47 ? 27.844 -30.359 13.719 1 78.44 47 ASP A C 1
ATOM 358 O O . ASP A 1 47 ? 27.812 -29.375 14.469 1 78.44 47 ASP A O 1
ATOM 362 N N . LEU A 1 48 ? 26.75 -30.938 13.047 1 91.31 48 LEU A N 1
ATOM 363 C CA . LEU A 1 48 ? 25.469 -30.234 13.156 1 91.31 48 LEU A CA 1
ATOM 364 C C . LEU A 1 48 ? 24.453 -31.078 13.922 1 91.31 48 LEU A C 1
ATOM 366 O O . LEU A 1 48 ? 23.312 -30.656 14.133 1 91.31 48 LEU A O 1
ATOM 370 N N . PRO A 1 49 ? 24.828 -32.25 14.43 1 92.69 49 PRO A N 1
ATOM 371 C CA . PRO A 1 49 ? 23.797 -33.094 14.992 1 92.69 49 PRO A CA 1
ATOM 372 C C . PRO A 1 49 ? 23.188 -32.531 16.266 1 92.69 49 PRO A C 1
ATOM 374 O O . PRO A 1 49 ? 22.094 -32.938 16.688 1 92.69 49 PRO A O 1
ATOM 377 N N . ASP A 1 50 ? 23.875 -31.641 16.875 1 93.62 50 ASP A N 1
ATOM 378 C CA . ASP A 1 50 ? 23.328 -31.031 18.078 1 93.62 50 ASP A CA 1
ATOM 379 C C . ASP A 1 50 ? 22.375 -29.891 17.734 1 93.62 50 ASP A C 1
ATOM 381 O O . ASP A 1 50 ? 21.594 -29.453 18.578 1 93.62 50 ASP A O 1
ATOM 385 N N . LEU A 1 51 ? 22.406 -29.469 16.516 1 96.19 51 LEU A N 1
ATOM 386 C CA . LEU A 1 51 ? 21.609 -28.297 16.125 1 96.19 51 LEU A CA 1
ATOM 387 C C . LEU A 1 51 ? 20.438 -28.719 15.25 1 96.19 51 LEU A C 1
ATOM 389 O O . LEU A 1 51 ? 19.422 -28.016 15.188 1 96.19 51 LEU A O 1
ATOM 393 N N . PHE A 1 52 ? 20.609 -29.812 14.547 1 97.44 52 PHE A N 1
ATOM 394 C CA . PHE A 1 52 ? 19.625 -30.25 13.562 1 97.44 52 PHE A CA 1
ATOM 395 C C . PHE A 1 52 ? 19.156 -31.672 13.859 1 97.44 52 PHE A C 1
ATOM 397 O O . PHE A 1 52 ? 19.922 -32.469 14.375 1 97.44 52 PHE A O 1
ATOM 404 N N . ILE A 1 53 ? 17.969 -31.938 13.484 1 97.12 53 ILE A N 1
ATOM 405 C CA . ILE A 1 53 ? 17.562 -33.344 13.445 1 97.12 53 ILE A CA 1
ATOM 406 C C . ILE A 1 53 ? 18.094 -34 12.18 1 97.12 53 ILE A C 1
ATOM 408 O O . ILE A 1 53 ? 18.547 -33.312 11.258 1 97.12 53 ILE A O 1
ATOM 412 N N . GLU A 1 54 ? 18.031 -35.281 12.125 1 95.12 54 GLU A N 1
ATOM 413 C CA . GLU A 1 54 ? 18.578 -36 10.992 1 95.12 54 GLU A CA 1
ATOM 414 C C . GLU A 1 54 ? 17.844 -35.656 9.703 1 95.12 54 GLU A C 1
ATOM 416 O O . GLU A 1 54 ? 18.469 -35.406 8.672 1 95.12 54 GLU A O 1
ATOM 421 N N . ASP A 1 55 ? 16.531 -35.625 9.75 1 95.75 55 ASP A N 1
ATOM 422 C CA . ASP A 1 55 ? 15.695 -35.344 8.586 1 95.75 55 ASP A CA 1
ATOM 423 C C . ASP A 1 55 ? 15.383 -33.875 8.477 1 95.75 55 ASP A C 1
ATOM 425 O O . ASP A 1 55 ? 14.219 -33.469 8.383 1 95.75 55 ASP A O 1
ATOM 429 N N . SER A 1 56 ? 16.375 -33.094 8.477 1 97.69 56 SER A N 1
ATOM 430 C CA . SER A 1 56 ? 16.25 -31.641 8.445 1 97.69 56 SER A CA 1
ATOM 431 C C . SER A 1 56 ? 16.359 -31.109 7.023 1 97.69 56 SER A C 1
ATOM 433 O O . SER A 1 56 ? 16.75 -31.844 6.109 1 97.69 56 SER A O 1
ATOM 435 N N . TRP A 1 57 ? 15.969 -29.797 6.852 1 98.38 57 TRP A N 1
ATOM 436 C CA . TRP A 1 57 ? 15.953 -29.141 5.547 1 98.38 57 TRP A CA 1
ATOM 437 C C . TRP A 1 57 ? 16.547 -27.734 5.633 1 98.38 57 TRP A C 1
ATOM 439 O O . TRP A 1 57 ? 16.328 -27.016 6.609 1 98.38 57 TRP A O 1
ATOM 449 N N . TRP A 1 58 ? 17.297 -27.375 4.598 1 98.12 58 TRP A N 1
ATOM 450 C CA . TRP A 1 58 ? 17.734 -26 4.391 1 98.12 58 TRP A CA 1
ATOM 451 C C . TRP A 1 58 ? 17.375 -25.516 2.992 1 98.12 58 TRP A C 1
ATOM 453 O O . TRP A 1 58 ? 17.891 -26.016 1.996 1 98.12 58 TRP A O 1
ATOM 463 N N . ARG A 1 59 ? 16.453 -24.594 2.887 1 98.5 59 ARG A N 1
ATOM 464 C CA . ARG A 1 59 ? 16.109 -23.938 1.631 1 98.5 59 ARG A CA 1
ATOM 465 C C . ARG A 1 59 ? 16.719 -22.547 1.554 1 98.5 59 ARG A C 1
ATOM 467 O O . ARG A 1 59 ? 16.703 -21.797 2.537 1 98.5 59 ARG A O 1
ATOM 474 N N . ASP A 1 60 ? 17.281 -22.219 0.402 1 98.38 60 ASP A N 1
ATOM 475 C CA . ASP A 1 60 ? 18.047 -20.984 0.287 1 98.38 60 ASP A CA 1
ATOM 476 C C . ASP A 1 60 ? 17.734 -20.281 -1.029 1 98.38 60 ASP A C 1
ATOM 478 O O . ASP A 1 60 ? 17.703 -20.906 -2.088 1 98.38 60 ASP A O 1
ATOM 482 N N . PHE A 1 61 ? 17.391 -19.016 -0.926 1 98.31 61 PHE A N 1
ATOM 483 C CA . PHE A 1 61 ? 17.281 -18.141 -2.092 1 98.31 61 PHE A CA 1
ATOM 484 C C . PHE A 1 61 ? 18.5 -17.234 -2.205 1 98.31 61 PHE A C 1
ATOM 486 O O . PHE A 1 61 ? 18.5 -16.125 -1.667 1 98.31 61 PHE A O 1
ATOM 493 N N . VAL A 1 62 ? 19.531 -17.672 -2.803 1 96.38 62 VAL A N 1
ATOM 494 C CA . VAL A 1 62 ? 20.688 -16.938 -3.301 1 96.38 62 VAL A CA 1
ATOM 495 C C . VAL A 1 62 ? 21.547 -16.469 -2.129 1 96.38 62 VAL A C 1
ATOM 497 O O . VAL A 1 62 ? 22.422 -15.609 -2.295 1 96.38 62 VAL A O 1
ATOM 500 N N . GLY A 1 63 ? 21.344 -16.906 -0.989 1 95.12 63 GLY A N 1
ATOM 501 C CA . GLY A 1 63 ? 22.078 -16.453 0.178 1 95.12 63 GLY A CA 1
ATOM 502 C C . GLY A 1 63 ? 23.422 -17.141 0.346 1 95.12 63 GLY A C 1
ATOM 503 O O . GLY A 1 63 ? 24.406 -16.5 0.714 1 95.12 63 GLY A O 1
ATOM 504 N N . LEU A 1 64 ? 23.453 -18.453 0.04 1 94.38 64 LEU A N 1
ATOM 505 C CA . LEU A 1 64 ? 24.656 -19.219 0.332 1 94.38 64 LEU A CA 1
ATOM 506 C C . LEU A 1 64 ? 25.344 -19.672 -0.955 1 94.38 64 LEU A C 1
ATOM 508 O O . LEU A 1 64 ? 26.484 -20.125 -0.927 1 94.38 64 LEU A O 1
ATOM 512 N N . SER A 1 65 ? 24.734 -19.625 -2.123 1 90.88 65 SER A N 1
ATOM 513 C CA . SER A 1 65 ? 25.328 -20.156 -3.346 1 90.88 65 SER A CA 1
ATOM 514 C C . SER A 1 65 ? 24.953 -19.312 -4.559 1 90.88 65 SER A C 1
ATOM 516 O O . SER A 1 65 ? 25.312 -19.641 -5.688 1 90.88 65 SER A O 1
ATOM 518 N N . TRP A 1 66 ? 24.203 -18.234 -4.559 1 92.25 66 TRP A N 1
ATOM 519 C CA . TRP A 1 66 ? 23.719 -17.406 -5.652 1 92.25 66 TRP A CA 1
ATOM 520 C C . TRP A 1 66 ? 22.766 -18.188 -6.551 1 92.25 66 TRP A C 1
ATOM 522 O O . TRP A 1 66 ? 22.766 -18.016 -7.77 1 92.25 66 TRP A O 1
ATOM 532 N N . ASP A 1 67 ? 22.125 -19.203 -6.035 1 93.81 67 ASP A N 1
ATOM 533 C CA . ASP A 1 67 ? 21.078 -20.016 -6.664 1 93.81 67 ASP A CA 1
ATOM 534 C C . ASP A 1 67 ? 19.938 -20.312 -5.684 1 93.81 67 ASP A C 1
ATOM 536 O O . ASP A 1 67 ? 20.031 -19.953 -4.508 1 93.81 67 ASP A O 1
ATOM 540 N N . ILE A 1 68 ? 18.922 -20.797 -6.227 1 96.81 68 ILE A N 1
ATOM 541 C CA . ILE A 1 68 ? 17.875 -21.359 -5.387 1 96.81 68 ILE A CA 1
ATOM 542 C C . ILE A 1 68 ? 18.172 -22.828 -5.094 1 96.81 68 ILE A C 1
ATOM 544 O O . ILE A 1 68 ? 18.375 -23.625 -6.02 1 96.81 68 ILE A O 1
ATOM 548 N N . ALA A 1 69 ? 18.25 -23.172 -3.809 1 96.44 69 ALA A N 1
ATOM 549 C CA . ALA A 1 69 ? 18.641 -24.516 -3.436 1 96.44 69 ALA A CA 1
ATOM 550 C C . ALA A 1 69 ? 17.828 -25.016 -2.246 1 96.44 69 ALA A C 1
ATOM 552 O O . ALA A 1 69 ? 17.391 -24.234 -1.403 1 96.44 69 ALA A O 1
ATOM 553 N N . THR A 1 70 ? 17.609 -26.281 -2.232 1 97.5 70 THR A N 1
ATOM 554 C CA . THR A 1 70 ? 17.016 -26.969 -1.094 1 97.5 70 THR A CA 1
ATOM 555 C C . THR A 1 70 ? 17.797 -28.219 -0.735 1 97.5 70 THR A C 1
ATOM 557 O O . THR A 1 70 ? 17.891 -29.156 -1.533 1 97.5 70 THR A O 1
ATOM 560 N N . LYS A 1 71 ? 18.375 -28.219 0.457 1 97.25 71 LYS A N 1
ATOM 561 C CA . LYS A 1 71 ? 19.172 -29.328 0.928 1 97.25 71 LYS A CA 1
ATOM 562 C C . LYS A 1 71 ? 18.422 -30.141 1.988 1 97.25 71 LYS A C 1
ATOM 564 O O . LYS A 1 71 ? 17.781 -29.562 2.869 1 97.25 71 LYS A O 1
ATOM 569 N N . HIS A 1 72 ? 18.516 -31.484 1.818 1 97.31 72 HIS A N 1
ATOM 570 C CA . HIS A 1 72 ? 17.812 -32.375 2.719 1 97.31 72 HIS A CA 1
ATOM 571 C C . HIS A 1 72 ? 18.797 -33.312 3.438 1 97.31 72 HIS A C 1
ATOM 573 O O . HIS A 1 72 ? 19.609 -34 2.797 1 97.31 72 HIS A O 1
ATOM 579 N N . GLY A 1 73 ? 18.703 -33.25 4.746 1 95.69 73 GLY A N 1
ATOM 580 C CA . GLY A 1 73 ? 19.531 -34.156 5.551 1 95.69 73 GLY A CA 1
ATOM 581 C C . GLY A 1 73 ? 20.781 -33.469 6.078 1 95.69 73 GLY A C 1
ATOM 582 O O . GLY A 1 73 ? 21.328 -32.562 5.445 1 95.69 73 GLY A O 1
ATOM 583 N N . LEU A 1 74 ? 21.266 -34.031 7.168 1 93.44 74 LEU A N 1
ATOM 584 C CA . LEU A 1 74 ? 22.406 -33.438 7.863 1 93.44 74 LEU A CA 1
ATOM 585 C C . LEU A 1 74 ? 23.641 -33.406 6.957 1 93.44 74 LEU A C 1
ATOM 587 O O . LEU A 1 74 ? 24.359 -32.406 6.934 1 93.44 74 LEU A O 1
ATOM 591 N N . GLY A 1 75 ? 23.859 -34.438 6.309 1 91.25 75 GLY A N 1
ATOM 592 C CA . GLY A 1 75 ? 25.016 -34.5 5.43 1 91.25 75 GLY A CA 1
ATOM 593 C C . GLY A 1 75 ? 25 -33.438 4.344 1 91.25 75 GLY A C 1
ATOM 594 O O . GLY A 1 75 ? 25.984 -32.719 4.148 1 91.25 75 GLY A O 1
ATOM 595 N N . SER A 1 76 ? 23.875 -33.375 3.648 1 93.69 76 SER A N 1
ATOM 596 C CA . SER A 1 76 ? 23.734 -32.406 2.555 1 93.69 76 SER A CA 1
ATOM 597 C C . SER A 1 76 ? 23.797 -30.969 3.066 1 93.69 76 SER A C 1
ATOM 599 O O . SER A 1 76 ? 24.391 -30.094 2.426 1 93.69 76 SER A O 1
ATOM 601 N N . ILE A 1 77 ? 23.203 -30.734 4.219 1 95 77 ILE A N 1
ATOM 602 C CA . ILE A 1 77 ? 23.219 -29.406 4.812 1 95 77 ILE A CA 1
ATOM 603 C C . ILE A 1 77 ? 24.625 -29.047 5.238 1 95 77 ILE A C 1
ATOM 605 O O . ILE A 1 77 ? 25.094 -27.922 4.977 1 95 77 ILE A O 1
ATOM 609 N N . GLY A 1 78 ? 25.234 -29.953 5.898 1 91.88 78 GLY A N 1
ATOM 610 C CA . GLY A 1 78 ? 26.609 -29.719 6.277 1 91.88 78 GLY A CA 1
ATOM 611 C C . GLY A 1 78 ? 27.516 -29.422 5.094 1 91.88 78 GLY A C 1
ATOM 612 O O . GLY A 1 78 ? 28.312 -28.484 5.145 1 91.88 78 GLY A O 1
ATOM 613 N N . GLU A 1 79 ? 27.391 -30.172 4.07 1 91.38 79 GLU A N 1
ATOM 614 C CA . GLU A 1 79 ? 28.172 -29.938 2.861 1 91.38 79 GLU A CA 1
ATOM 615 C C . GLU A 1 79 ? 27.875 -28.578 2.26 1 91.38 79 GLU A C 1
ATOM 617 O O . GLU A 1 79 ? 28.781 -27.875 1.814 1 91.38 79 GLU A O 1
ATOM 622 N N . TYR A 1 80 ? 26.641 -28.25 2.203 1 92.56 80 TYR A N 1
ATOM 623 C CA . TYR A 1 80 ? 26.203 -26.969 1.652 1 92.56 80 TYR A CA 1
ATOM 624 C C . TYR A 1 80 ? 26.828 -25.812 2.418 1 92.56 80 TYR A C 1
ATOM 626 O O . TYR A 1 80 ? 27.359 -24.875 1.814 1 92.56 80 TYR A O 1
ATOM 634 N N . LEU A 1 81 ? 26.781 -25.875 3.746 1 91.88 81 LEU A N 1
ATOM 635 C CA . LEU A 1 81 ? 27.344 -24.828 4.598 1 91.88 81 LEU A CA 1
ATOM 636 C C . LEU A 1 81 ? 28.859 -24.766 4.445 1 91.88 81 LEU A C 1
ATOM 638 O O . LEU A 1 81 ? 29.438 -23.672 4.426 1 91.88 81 LEU A O 1
ATOM 642 N N . ASN A 1 82 ? 29.422 -25.859 4.242 1 88.56 82 ASN A N 1
ATOM 643 C CA . ASN A 1 82 ? 30.891 -25.922 4.168 1 88.56 82 ASN A CA 1
ATOM 644 C C . ASN A 1 82 ? 31.406 -25.422 2.828 1 88.56 82 ASN A C 1
ATOM 646 O O . ASN A 1 82 ? 32.531 -24.906 2.746 1 88.56 82 ASN A O 1
ATOM 650 N N . THR A 1 83 ? 30.609 -25.562 1.882 1 87.38 83 THR A N 1
ATOM 651 C CA . THR A 1 83 ? 31.078 -25.219 0.546 1 87.38 83 THR A CA 1
ATOM 652 C C . THR A 1 83 ? 30.719 -23.781 0.205 1 87.38 83 THR A C 1
ATOM 654 O O . THR A 1 83 ? 31.234 -23.219 -0.775 1 87.38 83 THR A O 1
ATOM 657 N N . SER A 1 84 ? 29.906 -23.219 0.973 1 90 84 SER A N 1
ATOM 658 C CA . SER A 1 84 ? 29.531 -21.844 0.694 1 90 84 SER A CA 1
ATOM 659 C C . SER A 1 84 ? 30.703 -20.891 0.874 1 90 84 SER A C 1
ATOM 661 O O . SER A 1 84 ? 31.406 -20.938 1.892 1 90 84 SER A O 1
ATOM 663 N N . THR A 1 85 ? 30.906 -20 -0.087 1 86.69 85 THR A N 1
ATOM 664 C CA . THR A 1 85 ? 32 -19.047 -0.026 1 86.69 85 THR A CA 1
ATOM 665 C C . THR A 1 85 ? 31.453 -17.625 0.152 1 86.69 85 THR A C 1
ATOM 667 O O . THR A 1 85 ? 32.188 -16.656 -0.079 1 86.69 85 THR A O 1
ATOM 670 N N . THR A 1 86 ? 30.25 -17.516 0.521 1 90.19 86 THR A N 1
ATOM 671 C CA . THR A 1 86 ? 29.594 -16.219 0.562 1 90.19 86 THR A CA 1
ATOM 672 C C . THR A 1 86 ? 29.906 -15.484 1.864 1 90.19 86 THR A C 1
ATOM 674 O O . THR A 1 86 ? 29.625 -14.297 2 1 90.19 86 THR A O 1
ATOM 677 N N . GLY A 1 87 ? 30.469 -16.188 2.875 1 90.56 87 GLY A N 1
ATOM 678 C CA . GLY A 1 87 ? 30.703 -15.586 4.176 1 90.56 87 GLY A CA 1
ATOM 679 C C . GLY A 1 87 ? 29.453 -15.461 5.02 1 90.56 87 GLY A C 1
ATOM 680 O O . GLY A 1 87 ? 29.344 -14.547 5.84 1 90.56 87 GLY A O 1
ATOM 681 N N . PHE A 1 88 ? 28.594 -16.359 4.875 1 93.44 88 PHE A N 1
ATOM 682 C CA . PHE A 1 88 ? 27.344 -16.422 5.625 1 93.44 88 PHE A CA 1
ATOM 683 C C . PHE A 1 88 ? 27.625 -16.391 7.125 1 93.44 88 PHE A C 1
ATOM 685 O O . PHE A 1 88 ? 28.406 -17.188 7.629 1 93.44 88 PHE A O 1
ATOM 692 N N . GLY A 1 89 ? 27 -15.383 7.867 1 94.25 89 GLY A N 1
ATOM 693 C CA . GLY A 1 89 ? 27.156 -15.273 9.312 1 94.25 89 GLY A CA 1
ATOM 694 C C . GLY A 1 89 ? 26.469 -14.055 9.891 1 94.25 89 GLY A C 1
ATOM 695 O O . GLY A 1 89 ? 25.453 -13.594 9.359 1 94.25 89 GLY A O 1
ATOM 696 N N . ASN A 1 90 ? 26.875 -13.703 11.195 1 95.94 90 ASN A N 1
ATOM 697 C CA . ASN A 1 90 ? 26.281 -12.562 11.898 1 95.94 90 ASN A CA 1
ATOM 698 C C . ASN A 1 90 ? 24.781 -12.734 12.094 1 95.94 90 ASN A C 1
ATOM 700 O O . ASN A 1 90 ? 24 -11.859 11.727 1 95.94 90 ASN A O 1
ATOM 704 N N . LEU A 1 91 ? 24.453 -13.836 12.594 1 97.69 91 LEU A N 1
ATOM 705 C CA . LEU A 1 91 ? 23.047 -14.188 12.742 1 97.69 91 LEU A CA 1
ATOM 706 C C . LEU A 1 91 ? 22.438 -13.477 13.945 1 97.69 91 LEU A C 1
ATOM 708 O O . LEU A 1 91 ? 22.984 -13.523 15.047 1 97.69 91 LEU A O 1
ATOM 712 N N . GLU A 1 92 ? 21.312 -12.781 13.734 1 97.81 92 GLU A N 1
ATOM 713 C CA . GLU A 1 92 ? 20.609 -12.07 14.805 1 97.81 92 GLU A CA 1
ATOM 714 C C . GLU A 1 92 ? 19.109 -12.367 14.766 1 97.81 92 GLU A C 1
ATOM 716 O O . GLU A 1 92 ? 18.484 -12.281 13.703 1 97.81 92 GLU A O 1
ATOM 721 N N . VAL A 1 93 ? 18.594 -12.625 15.914 1 98.25 93 VAL A N 1
ATOM 722 C CA . VAL A 1 93 ? 17.172 -12.945 16.016 1 98.25 93 VAL A CA 1
ATOM 723 C C . VAL A 1 93 ? 16.344 -11.711 15.695 1 98.25 93 VAL A C 1
ATOM 725 O O . VAL A 1 93 ? 16.703 -10.586 16.062 1 98.25 93 VAL A O 1
ATOM 728 N N . THR A 1 94 ? 15.25 -11.906 14.953 1 96.56 94 THR A N 1
ATOM 729 C CA . THR A 1 94 ? 14.305 -10.82 14.688 1 96.56 94 THR A CA 1
ATOM 730 C C . THR A 1 94 ? 13.547 -10.438 15.945 1 96.56 94 THR A C 1
ATOM 732 O O . THR A 1 94 ? 12.93 -11.289 16.594 1 96.56 94 THR A O 1
ATOM 735 N N . LYS A 1 95 ? 13.422 -9.18 16.219 1 90.81 95 LYS A N 1
ATOM 736 C CA . LYS A 1 95 ? 12.898 -8.766 17.516 1 90.81 95 LYS A CA 1
ATOM 737 C C . LYS A 1 95 ? 11.523 -8.117 17.375 1 90.81 95 LYS A C 1
ATOM 739 O O . LYS A 1 95 ? 10.844 -7.875 18.375 1 90.81 95 LYS A O 1
ATOM 744 N N . ALA A 1 96 ? 11.18 -7.832 16.219 1 86.81 96 ALA A N 1
ATOM 745 C CA . ALA A 1 96 ? 9.898 -7.152 16.016 1 86.81 96 ALA A CA 1
ATOM 746 C C . ALA A 1 96 ? 9.234 -7.621 14.719 1 86.81 96 ALA A C 1
ATOM 748 O O . ALA A 1 96 ? 9.875 -8.227 13.867 1 86.81 96 ALA A O 1
ATOM 749 N N . GLY A 1 97 ? 7.906 -7.441 14.664 1 88.62 97 GLY A N 1
ATOM 750 C CA . GLY A 1 97 ? 7.16 -7.785 13.461 1 88.62 97 GLY A CA 1
ATOM 751 C C . GLY A 1 97 ? 6.66 -9.219 13.461 1 88.62 97 GLY A C 1
ATOM 752 O O . GLY A 1 97 ? 6.59 -9.859 14.516 1 88.62 97 GLY A O 1
ATOM 753 N N . GLY A 1 98 ? 6.281 -9.672 12.266 1 91.25 98 GLY A N 1
ATOM 754 C CA . GLY A 1 98 ? 5.598 -10.945 12.133 1 91.25 98 GLY A CA 1
ATOM 755 C C . GLY A 1 98 ? 6.547 -12.133 12.156 1 91.25 98 GLY A C 1
ATOM 756 O O . GLY A 1 98 ? 6.105 -13.281 12.234 1 91.25 98 GLY A O 1
ATOM 757 N N . LEU A 1 99 ? 7.844 -11.844 12.195 1 96.19 99 LEU A N 1
ATOM 758 C CA . LEU A 1 99 ? 8.812 -12.93 12.172 1 96.19 99 LEU A CA 1
ATOM 759 C C . LEU A 1 99 ? 9.414 -13.156 13.555 1 96.19 99 LEU A C 1
ATOM 761 O O . LEU A 1 99 ? 10.312 -13.984 13.719 1 96.19 99 LEU A O 1
ATOM 765 N N . GLN A 1 100 ? 8.945 -12.414 14.5 1 94.25 100 GLN A N 1
ATOM 766 C CA . GLN A 1 100 ? 9.414 -12.633 15.867 1 94.25 100 GLN A CA 1
ATOM 767 C C . GLN A 1 100 ? 9.219 -14.078 16.297 1 94.25 100 GLN A C 1
ATOM 769 O O . GLN A 1 100 ? 8.234 -14.719 15.914 1 94.25 100 GLN A O 1
ATOM 774 N N . PRO A 1 101 ? 10.141 -14.578 17.125 1 97.12 101 PRO A N 1
ATOM 775 C CA . PRO A 1 101 ? 10 -15.961 17.578 1 97.12 101 PRO A CA 1
ATOM 776 C C . PRO A 1 101 ? 8.664 -16.203 18.297 1 97.12 101 PRO A C 1
ATOM 778 O O . PRO A 1 101 ? 8.188 -15.352 19.031 1 97.12 101 PRO A O 1
ATOM 781 N N . ALA A 1 102 ? 8.117 -17.328 18.047 1 95 102 ALA A N 1
ATOM 782 C CA . ALA A 1 102 ? 6.852 -17.719 18.672 1 95 102 ALA A CA 1
ATOM 783 C C . ALA A 1 102 ? 6.719 -19.234 18.75 1 95 102 ALA A C 1
ATOM 785 O O . ALA A 1 102 ? 7.367 -19.953 18 1 95 102 ALA A O 1
ATOM 786 N N . LEU A 1 103 ? 5.992 -19.672 19.75 1 96.44 103 LEU A N 1
ATOM 787 C CA . LEU A 1 103 ? 5.52 -21.062 19.781 1 96.44 103 LEU A CA 1
ATOM 788 C C . LEU A 1 103 ? 4.293 -21.234 18.891 1 96.44 103 LEU A C 1
ATOM 790 O O . LEU A 1 103 ? 3.258 -20.609 19.125 1 96.44 103 LEU A O 1
ATOM 794 N N . VAL A 1 104 ? 4.426 -22.031 17.891 1 95.31 104 VAL A N 1
ATOM 795 C CA . VAL A 1 104 ? 3.348 -22.219 16.922 1 95.31 104 VAL A CA 1
ATOM 796 C C . VAL A 1 104 ? 2.625 -23.531 17.203 1 95.31 104 VAL A C 1
ATOM 798 O O . VAL A 1 104 ? 3.26 -24.547 17.516 1 95.31 104 VAL A O 1
ATOM 801 N N . ASP A 1 105 ? 1.374 -23.484 17.188 1 93.56 105 ASP A N 1
ATOM 802 C CA . ASP A 1 105 ? 0.49 -24.641 17.234 1 93.56 105 ASP A CA 1
ATOM 803 C C . ASP A 1 105 ? -0.454 -24.672 16.047 1 93.56 105 ASP A C 1
ATOM 805 O O . ASP A 1 105 ? -1.497 -24.016 16.047 1 93.56 105 ASP A O 1
ATOM 809 N N . MET A 1 106 ? -0.117 -25.453 15.062 1 88.94 106 MET A N 1
ATOM 810 C CA . MET A 1 106 ? -0.929 -25.578 13.852 1 88.94 106 MET A CA 1
ATOM 811 C C . MET A 1 106 ? -1.679 -26.906 13.836 1 88.94 106 MET A C 1
ATOM 813 O O . MET A 1 106 ? -1.176 -27.906 13.312 1 88.94 106 MET A O 1
ATOM 817 N N . HIS A 1 107 ? -2.852 -26.875 14.32 1 86.12 107 HIS A N 1
ATOM 818 C CA . HIS A 1 107 ? -3.711 -28.047 14.352 1 86.12 107 HIS A CA 1
ATOM 819 C C . HIS A 1 107 ? -3.045 -29.188 15.109 1 86.12 107 HIS A C 1
ATOM 821 O O . HIS A 1 107 ? -3.039 -30.328 14.633 1 86.12 107 HIS A O 1
ATOM 827 N N . GLY A 1 108 ? -2.314 -28.859 16.109 1 89.94 108 GLY A N 1
ATOM 828 C CA . GLY A 1 108 ? -1.709 -29.891 16.953 1 89.94 108 GLY A CA 1
ATOM 829 C C . GLY A 1 108 ? -0.228 -30.078 16.672 1 89.94 108 GLY A C 1
ATOM 830 O O . GLY A 1 108 ? 0.48 -30.688 17.484 1 89.94 108 GLY A O 1
ATOM 831 N N . MET A 1 109 ? 0.184 -29.609 15.539 1 94.25 109 MET A N 1
ATOM 832 C CA . MET A 1 109 ? 1.616 -29.641 15.258 1 94.25 109 MET A CA 1
ATOM 833 C C . MET A 1 109 ? 2.316 -28.453 15.922 1 94.25 109 MET A C 1
ATOM 835 O O . MET A 1 109 ? 1.985 -27.297 15.648 1 94.25 109 MET A O 1
ATOM 839 N N . ILE A 1 110 ? 3.314 -28.734 16.734 1 96.75 110 ILE A N 1
ATOM 840 C CA . ILE A 1 110 ? 3.9 -27.703 17.578 1 96.75 110 ILE A CA 1
ATOM 841 C C . ILE A 1 110 ? 5.383 -27.531 17.25 1 96.75 110 ILE A C 1
ATOM 843 O O . ILE A 1 110 ? 6.109 -28.531 17.125 1 96.75 110 ILE A O 1
ATOM 847 N N . TRP A 1 111 ? 5.82 -26.375 17.062 1 97.94 111 TRP A N 1
ATOM 848 C CA . TRP A 1 111 ? 7.234 -26.047 16.906 1 97.94 111 TRP A CA 1
ATOM 849 C C . TRP A 1 111 ? 7.508 -24.594 17.297 1 97.94 111 TRP A C 1
ATOM 851 O O . TRP A 1 111 ? 6.578 -23.828 17.531 1 97.94 111 TRP A O 1
ATOM 861 N N . VAL A 1 112 ? 8.719 -24.281 17.5 1 98.12 112 VAL A N 1
ATOM 862 C CA . VAL A 1 112 ? 9.156 -22.891 17.656 1 98.12 112 VAL A CA 1
ATOM 863 C C . VAL A 1 112 ? 9.648 -22.359 16.312 1 98.12 112 VAL A C 1
ATOM 865 O O . VAL A 1 112 ? 10.391 -23.031 15.602 1 98.12 112 VAL A O 1
ATOM 868 N N . GLN A 1 113 ? 9.148 -21.219 15.984 1 98.19 113 GLN A N 1
ATOM 869 C CA . GLN A 1 113 ? 9.562 -20.594 14.734 1 98.19 113 GLN A CA 1
ATOM 870 C C . GLN A 1 113 ? 10.039 -19.156 14.984 1 98.19 113 GLN A C 1
ATOM 872 O O . GLN A 1 113 ? 9.477 -18.438 15.805 1 98.19 113 GLN A O 1
ATOM 877 N N . GLY A 1 114 ? 11.094 -18.75 14.273 1 98.38 114 GLY A N 1
ATOM 878 C CA . GLY A 1 114 ? 11.594 -17.391 14.43 1 98.38 114 GLY A CA 1
ATOM 879 C C . GLY A 1 114 ? 12.422 -16.922 13.25 1 98.38 114 GLY A C 1
ATOM 880 O O . GLY A 1 114 ? 13.188 -17.703 12.672 1 98.38 114 GLY A O 1
ATOM 881 N N . GLY A 1 115 ? 12.219 -15.641 12.961 1 98.5 115 GLY A N 1
ATOM 882 C CA . GLY A 1 115 ? 13.039 -15.016 11.93 1 98.5 115 GLY A CA 1
ATOM 883 C C . GLY A 1 115 ? 14.398 -14.578 12.445 1 98.5 115 GLY A C 1
ATOM 884 O O . GLY A 1 115 ? 14.617 -14.5 13.656 1 98.5 115 GLY A O 1
ATOM 885 N N . PHE A 1 116 ? 15.328 -14.367 11.523 1 98.62 116 PHE A N 1
ATOM 886 C CA . PHE A 1 116 ? 16.641 -13.82 11.852 1 98.62 116 PHE A CA 1
ATOM 887 C C . PHE A 1 116 ? 17.234 -13.078 10.656 1 98.62 116 PHE A C 1
ATOM 889 O O . PHE A 1 116 ? 16.797 -13.273 9.523 1 98.62 116 PHE A O 1
ATOM 896 N N . THR A 1 117 ? 18.141 -12.219 10.922 1 98.12 117 THR A N 1
ATOM 897 C CA . THR A 1 117 ? 18.922 -11.555 9.891 1 98.12 117 THR A CA 1
ATOM 898 C C . THR A 1 117 ? 20.312 -12.188 9.773 1 98.12 117 THR A C 1
ATOM 900 O O . THR A 1 117 ? 20.781 -12.836 10.719 1 98.12 117 THR A O 1
ATOM 903 N N . PHE A 1 118 ? 20.906 -12.117 8.633 1 97.62 118 PHE A N 1
ATOM 904 C CA . PHE A 1 118 ? 22.281 -12.586 8.422 1 97.62 118 PHE A CA 1
ATOM 905 C C . PHE A 1 118 ? 23.031 -11.664 7.461 1 97.62 118 PHE A C 1
ATOM 907 O O . PHE A 1 118 ? 22.422 -10.805 6.82 1 97.62 118 PHE A O 1
ATOM 914 N N . LYS A 1 119 ? 24.297 -11.844 7.414 1 96.75 119 LYS A N 1
ATOM 915 C CA . LYS A 1 119 ? 25.141 -11.117 6.48 1 96.75 119 LYS A CA 1
ATOM 916 C C . LYS A 1 119 ? 25.984 -12.07 5.648 1 96.75 119 LYS A C 1
ATOM 918 O O . LYS A 1 119 ? 26.219 -13.219 6.047 1 96.75 119 LYS A O 1
ATOM 923 N N . THR A 1 120 ? 26.297 -11.688 4.492 1 95.12 120 THR A N 1
ATOM 924 C CA . THR A 1 120 ? 27.328 -12.25 3.643 1 95.12 120 THR A CA 1
ATOM 925 C C . THR A 1 120 ? 28.375 -11.195 3.293 1 95.12 120 THR A C 1
ATOM 927 O O . THR A 1 120 ? 28.266 -10.047 3.713 1 95.12 120 THR A O 1
ATOM 930 N N . LYS A 1 121 ? 29.391 -11.609 2.598 1 94.56 121 LYS A N 1
ATOM 931 C CA . LYS A 1 121 ? 30.391 -10.641 2.184 1 94.56 121 LYS A CA 1
ATOM 932 C C . LYS A 1 121 ? 29.812 -9.594 1.243 1 94.56 121 LYS A C 1
ATOM 934 O O . LYS A 1 121 ? 30.312 -8.477 1.149 1 94.56 121 LYS A O 1
ATOM 939 N N . ASP A 1 122 ? 28.672 -10 0.663 1 94.81 122 ASP A N 1
ATOM 940 C CA . ASP A 1 122 ? 28.188 -9.156 -0.421 1 94.81 122 ASP A CA 1
ATOM 941 C C . ASP A 1 122 ? 26.875 -8.477 -0.034 1 94.81 122 ASP A C 1
ATOM 943 O O . ASP A 1 122 ? 26.391 -7.594 -0.746 1 94.81 122 ASP A O 1
ATOM 947 N N . GLY A 1 123 ? 26.312 -8.875 1.026 1 96.62 123 GLY A N 1
ATOM 948 C CA . GLY A 1 123 ? 25.031 -8.281 1.354 1 96.62 123 GLY A CA 1
ATOM 949 C C . GLY A 1 123 ? 24.422 -8.828 2.635 1 96.62 123 GLY A C 1
ATOM 950 O O . GLY A 1 123 ? 25.141 -9.305 3.512 1 96.62 123 GLY A O 1
ATOM 951 N N . SER A 1 124 ? 23.156 -8.625 2.82 1 97.62 124 SER A N 1
ATOM 952 C CA . SER A 1 124 ? 22.438 -9.062 4.004 1 97.62 124 SER A CA 1
ATOM 953 C C . SER A 1 124 ? 21.078 -9.664 3.623 1 97.62 124 SER A C 1
ATOM 955 O O . SER A 1 124 ? 20.578 -9.422 2.525 1 97.62 124 SER A O 1
ATOM 957 N N . GLY A 1 125 ? 20.578 -10.5 4.461 1 97.75 125 GLY A N 1
ATOM 958 C CA . GLY A 1 125 ? 19.328 -11.164 4.195 1 97.75 125 GLY A CA 1
ATOM 959 C C . GLY A 1 125 ? 18.578 -11.539 5.461 1 97.75 125 GLY A C 1
ATOM 960 O O . GLY A 1 125 ? 18.922 -11.102 6.555 1 97.75 125 GLY A O 1
ATOM 961 N N . GLN A 1 126 ? 17.484 -12.219 5.246 1 97.88 126 GLN A N 1
ATOM 962 C CA . GLN A 1 126 ? 16.641 -12.727 6.32 1 97.88 126 GLN A CA 1
ATOM 963 C C . GLN A 1 126 ? 16.469 -14.242 6.211 1 97.88 126 GLN A C 1
ATOM 965 O O . GLN A 1 126 ? 16.688 -14.82 5.145 1 97.88 126 GLN A O 1
ATOM 970 N N . GLY A 1 127 ? 16.141 -14.781 7.312 1 98.19 127 GLY A N 1
ATOM 971 C CA . GLY A 1 127 ? 15.844 -16.203 7.367 1 98.19 127 GLY A CA 1
ATOM 972 C C . GLY A 1 127 ? 14.773 -16.547 8.383 1 98.19 127 GLY A C 1
ATOM 973 O O . GLY A 1 127 ? 14.242 -15.672 9.062 1 98.19 127 GLY A O 1
ATOM 974 N N . LEU A 1 128 ? 14.398 -17.766 8.336 1 98.75 128 LEU A N 1
ATOM 975 C CA . LEU A 1 128 ? 13.422 -18.312 9.273 1 98.75 128 LEU A CA 1
ATOM 976 C C . LEU A 1 128 ? 13.797 -19.734 9.672 1 98.75 128 LEU A C 1
ATOM 978 O O . LEU A 1 128 ? 14.195 -20.547 8.82 1 98.75 128 LEU A O 1
ATOM 982 N N . VAL A 1 129 ? 13.711 -20.031 10.961 1 98.75 129 VAL A N 1
ATOM 983 C CA . VAL A 1 129 ? 14.016 -21.375 11.438 1 98.75 129 VAL A CA 1
ATOM 984 C C . VAL A 1 129 ? 12.812 -21.953 12.172 1 98.75 129 VAL A C 1
ATOM 986 O O . VAL A 1 129 ? 12.062 -21.219 12.82 1 98.75 129 VAL A O 1
ATOM 989 N N . ARG A 1 130 ? 12.609 -23.188 11.969 1 98.69 130 ARG A N 1
ATOM 990 C CA . ARG A 1 130 ? 11.648 -23.953 12.75 1 98.69 130 ARG A CA 1
ATOM 991 C C . ARG A 1 130 ? 12.359 -25.016 13.594 1 98.69 130 ARG A C 1
ATOM 993 O O . ARG A 1 130 ? 13.031 -25.891 13.055 1 98.69 130 ARG A O 1
ATOM 1000 N N . LEU A 1 131 ? 12.18 -24.938 14.898 1 98.69 131 LEU A N 1
ATOM 1001 C CA . LEU A 1 131 ? 12.812 -25.828 15.867 1 98.69 131 LEU A CA 1
ATOM 1002 C C . LEU A 1 131 ? 11.781 -26.75 16.5 1 98.69 131 LEU A C 1
ATOM 1004 O O . LEU A 1 131 ? 10.703 -26.312 16.906 1 98.69 131 LEU A O 1
ATOM 1008 N N . ILE A 1 132 ? 12.109 -27.984 16.547 1 98.06 132 ILE A N 1
ATOM 1009 C CA . ILE A 1 132 ? 11.195 -28.922 17.188 1 98.06 132 ILE A CA 1
ATOM 1010 C C . ILE A 1 132 ? 11.781 -29.406 18.5 1 98.06 132 ILE A C 1
ATOM 1012 O O . ILE A 1 132 ? 13.008 -29.422 18.672 1 98.06 132 ILE A O 1
ATOM 1016 N N . ASN A 1 133 ? 10.914 -29.781 19.391 1 97.25 133 ASN A N 1
ATOM 1017 C CA . ASN A 1 133 ? 11.328 -30.234 20.719 1 97.25 133 ASN A CA 1
ATOM 1018 C C . ASN A 1 133 ? 11.758 -31.688 20.703 1 97.25 133 ASN A C 1
ATOM 1020 O O . ASN A 1 133 ? 10.953 -32.594 20.422 1 97.25 133 ASN A O 1
ATOM 1024 N N . VAL A 1 134 ? 12.977 -31.922 20.984 1 95.75 134 VAL A N 1
ATOM 1025 C CA . VAL A 1 134 ? 13.477 -33.281 20.828 1 95.75 134 VAL A CA 1
ATOM 1026 C C . VAL A 1 134 ? 13.734 -33.906 22.203 1 95.75 134 VAL A C 1
ATOM 1028 O O . VAL A 1 134 ? 13.867 -35.125 22.328 1 95.75 134 VAL A O 1
ATOM 1031 N N . SER A 1 135 ? 13.875 -33.094 23.219 1 92.56 135 SER A N 1
ATOM 1032 C CA . SER A 1 135 ? 13.961 -33.531 24.625 1 92.56 135 SER A CA 1
ATOM 1033 C C . SER A 1 135 ? 13.414 -32.438 25.547 1 92.56 135 SER A C 1
ATOM 1035 O O . SER A 1 135 ? 12.898 -31.422 25.094 1 92.56 135 SER A O 1
ATOM 1037 N N . LYS A 1 136 ? 13.477 -32.656 26.781 1 89.25 136 LYS A N 1
ATOM 1038 C CA . LYS A 1 136 ? 12.914 -31.734 27.766 1 89.25 136 LYS A CA 1
ATOM 1039 C C . LYS A 1 136 ? 13.484 -30.328 27.594 1 89.25 136 LYS A C 1
ATOM 1041 O O . LYS A 1 136 ? 12.789 -29.328 27.828 1 89.25 136 LYS A O 1
ATOM 1046 N N . THR A 1 137 ? 14.711 -30.25 27.172 1 89.25 137 THR A N 1
ATOM 1047 C CA . THR A 1 137 ? 15.336 -28.922 27.141 1 89.25 137 THR A CA 1
ATOM 1048 C C . THR A 1 137 ? 15.914 -28.641 25.75 1 89.25 137 THR A C 1
ATOM 1050 O O . THR A 1 137 ? 16.406 -27.531 25.5 1 89.25 137 THR A O 1
ATOM 1053 N N . GLN A 1 138 ? 15.836 -29.594 24.906 1 94.44 138 GLN A N 1
ATOM 1054 C CA . GLN A 1 138 ? 16.562 -29.422 23.656 1 94.44 138 GLN A CA 1
ATOM 1055 C C . GLN A 1 138 ? 15.594 -29.172 22.5 1 94.44 138 GLN A C 1
ATOM 1057 O O . GLN A 1 138 ? 14.562 -29.828 22.391 1 94.44 138 GLN A O 1
ATOM 1062 N N . TRP A 1 139 ? 15.953 -28.234 21.719 1 97.56 139 TRP A N 1
ATOM 1063 C CA . TRP A 1 139 ? 15.289 -27.906 20.469 1 97.56 139 TRP A CA 1
ATOM 1064 C C . TRP A 1 139 ? 16.266 -27.969 19.297 1 97.56 139 TRP A C 1
ATOM 1066 O O . TRP A 1 139 ? 17.406 -27.5 19.391 1 97.56 139 TRP A O 1
ATOM 1076 N N . LYS A 1 140 ? 15.875 -28.656 18.188 1 98.06 140 LYS A N 1
ATOM 1077 C CA . LYS A 1 140 ? 16.719 -28.797 17 1 98.06 140 LYS A CA 1
ATOM 1078 C C . LYS A 1 140 ? 15.984 -28.328 15.75 1 98.06 140 LYS A C 1
ATOM 1080 O O . LYS A 1 140 ? 14.75 -28.406 15.688 1 98.06 140 LYS A O 1
ATOM 1085 N N . ALA A 1 141 ? 16.75 -27.891 14.82 1 98.56 141 ALA A N 1
ATOM 1086 C CA . ALA A 1 141 ? 16.156 -27.344 13.602 1 98.56 141 ALA A CA 1
ATOM 1087 C C . ALA A 1 141 ? 15.594 -28.453 12.719 1 98.56 141 ALA A C 1
ATOM 1089 O O . ALA A 1 141 ? 16.25 -29.453 12.469 1 98.56 141 ALA A O 1
ATOM 1090 N N . TRP A 1 142 ? 14.367 -28.234 12.32 1 98.44 142 TRP A N 1
ATOM 1091 C CA . TRP A 1 142 ? 13.711 -29.031 11.297 1 98.44 142 TRP A CA 1
ATOM 1092 C C . TRP A 1 142 ? 13.867 -28.391 9.922 1 98.44 142 TRP A C 1
ATOM 1094 O O . TRP A 1 142 ? 14.328 -29.047 8.977 1 98.44 142 TRP A O 1
ATOM 1104 N N . THR A 1 143 ? 13.523 -27.125 9.812 1 98.56 143 THR A N 1
ATOM 1105 C CA . THR A 1 143 ? 13.695 -26.391 8.562 1 98.56 143 THR A CA 1
ATOM 1106 C C . THR A 1 143 ? 14.383 -25.062 8.805 1 98.56 143 THR A C 1
ATOM 1108 O O . THR A 1 143 ? 14.133 -24.406 9.812 1 98.56 143 THR A O 1
ATOM 1111 N N . VAL A 1 144 ? 15.234 -24.672 7.934 1 98.62 144 VAL A N 1
ATOM 1112 C CA . VAL A 1 144 ? 15.875 -23.359 7.879 1 98.62 144 VAL A CA 1
ATOM 1113 C C . VAL A 1 144 ? 15.727 -22.781 6.477 1 98.62 144 VAL A C 1
ATOM 1115 O O . VAL A 1 144 ? 15.875 -23.484 5.48 1 98.62 144 VAL A O 1
ATOM 1118 N N . PHE A 1 145 ? 15.367 -21.547 6.434 1 98.69 145 PHE A N 1
ATOM 1119 C CA . PHE A 1 145 ? 15.25 -20.812 5.176 1 98.69 145 PHE A CA 1
ATOM 1120 C C . PHE A 1 145 ? 16.109 -19.562 5.203 1 98.69 145 PHE A C 1
ATOM 1122 O O . PHE A 1 145 ? 16.141 -18.844 6.207 1 98.69 145 PHE A O 1
ATOM 1129 N N . THR A 1 146 ? 16.859 -19.312 4.215 1 98.5 146 THR A N 1
ATOM 1130 C CA . THR A 1 146 ? 17.609 -18.078 4.055 1 98.5 146 THR A CA 1
ATOM 1131 C C . THR A 1 146 ? 17.312 -17.422 2.715 1 98.5 146 THR A C 1
ATOM 1133 O O . THR A 1 146 ? 17.141 -18.109 1.704 1 98.5 146 THR A O 1
ATOM 1136 N N . GLN A 1 147 ? 17.219 -16.172 2.705 1 98.38 147 GLN A N 1
ATOM 1137 C CA . GLN A 1 147 ? 17.031 -15.367 1.499 1 98.38 147 GLN A CA 1
ATOM 1138 C C . GLN A 1 147 ? 17.875 -14.094 1.552 1 98.38 147 GLN A C 1
ATOM 1140 O O . GLN A 1 147 ? 17.703 -13.266 2.451 1 98.38 147 GLN A O 1
ATOM 1145 N N . LEU A 1 148 ? 18.781 -13.969 0.592 1 97.88 148 LEU A N 1
ATOM 1146 C CA . LEU A 1 148 ? 19.484 -12.695 0.453 1 97.88 148 LEU A CA 1
ATOM 1147 C C . LEU A 1 148 ? 18.531 -11.594 -0.01 1 97.88 148 LEU A C 1
ATOM 1149 O O . LEU A 1 148 ? 17.734 -11.805 -0.926 1 97.88 148 LEU A O 1
ATOM 1153 N N . GLU A 1 149 ? 18.609 -10.438 0.589 1 96.44 149 GLU A N 1
ATOM 1154 C CA . GLU A 1 149 ? 17.594 -9.422 0.298 1 96.44 149 GLU A CA 1
ATOM 1155 C C . GLU A 1 149 ? 18.234 -8.172 -0.311 1 96.44 149 GLU A C 1
ATOM 1157 O O . GLU A 1 149 ? 17.578 -7.426 -1.038 1 96.44 149 GLU A O 1
ATOM 1162 N N . ARG A 1 150 ? 19.469 -7.949 0.024 1 95.75 150 ARG A N 1
ATOM 1163 C CA . ARG A 1 150 ? 20.094 -6.703 -0.417 1 95.75 150 ARG A CA 1
ATOM 1164 C C . ARG A 1 150 ? 21.594 -6.879 -0.617 1 95.75 150 ARG A C 1
ATOM 1166 O O . ARG A 1 150 ? 22.25 -7.578 0.158 1 95.75 150 ARG A O 1
ATOM 1173 N N . LEU A 1 151 ? 22.109 -6.191 -1.606 1 96.88 151 LEU A N 1
ATOM 1174 C CA . LEU A 1 151 ? 23.547 -6.102 -1.797 1 96.88 151 LEU A CA 1
ATOM 1175 C C . LEU A 1 151 ? 24.125 -4.891 -1.066 1 96.88 151 LEU A C 1
ATOM 1177 O O . LEU A 1 151 ? 23.422 -3.889 -0.881 1 96.88 151 LEU A O 1
ATOM 1181 N N . ASN A 1 152 ? 25.297 -4.996 -0.672 1 94.94 152 ASN A N 1
ATOM 1182 C CA . ASN A 1 152 ? 25.953 -3.881 0.006 1 94.94 152 ASN A CA 1
ATOM 1183 C C . ASN A 1 152 ? 25.906 -2.609 -0.836 1 94.94 152 ASN A C 1
ATOM 1185 O O . ASN A 1 152 ? 25.828 -1.505 -0.295 1 94.94 152 ASN A O 1
ATOM 1189 N N . SER A 1 153 ? 25.906 -2.711 -2.068 1 90.88 153 SER A N 1
ATOM 1190 C CA . SER A 1 153 ? 25.922 -1.577 -2.986 1 90.88 153 SER A CA 1
ATOM 1191 C C . SER A 1 153 ? 24.641 -0.771 -2.908 1 90.88 153 SER A C 1
ATOM 1193 O O . SER A 1 153 ? 24.594 0.381 -3.346 1 90.88 153 SER A O 1
ATOM 1195 N N . GLN A 1 154 ? 23.656 -1.363 -2.447 1 90.19 154 GLN A N 1
ATOM 1196 C CA . GLN A 1 154 ? 22.359 -0.697 -2.381 1 90.19 154 GLN A CA 1
ATOM 1197 C C . GLN A 1 154 ? 22.391 0.489 -1.422 1 90.19 154 GLN A C 1
ATOM 1199 O O . GLN A 1 154 ? 21.594 1.42 -1.545 1 90.19 154 GLN A O 1
ATOM 1204 N N . ASP A 1 155 ? 23.25 0.439 -0.463 1 86.69 155 ASP A N 1
ATOM 1205 C CA . ASP A 1 155 ? 23.375 1.536 0.492 1 86.69 155 ASP A CA 1
ATOM 1206 C C . ASP A 1 155 ? 23.672 2.852 -0.218 1 86.69 155 ASP A C 1
ATOM 1208 O O . ASP A 1 155 ? 23.078 3.885 0.088 1 86.69 155 ASP A O 1
ATOM 1212 N N . ALA A 1 156 ? 24.625 2.725 -1.113 1 82.5 156 ALA A N 1
ATOM 1213 C CA . ALA A 1 156 ? 25 3.922 -1.861 1 82.5 156 ALA A CA 1
ATOM 1214 C C . ALA A 1 156 ? 23.828 4.434 -2.705 1 82.5 156 ALA A C 1
ATOM 1216 O O . ALA A 1 156 ? 23.609 5.641 -2.807 1 82.5 156 ALA A O 1
ATOM 1217 N N . ILE A 1 157 ? 23.125 3.553 -3.219 1 82.81 157 ILE A N 1
ATOM 1218 C CA . ILE A 1 157 ? 21.984 3.906 -4.047 1 82.81 157 ILE A CA 1
ATOM 1219 C C . ILE A 1 157 ? 20.906 4.559 -3.188 1 82.81 157 ILE A C 1
ATOM 1221 O O . ILE A 1 157 ? 20.328 5.582 -3.566 1 82.81 157 ILE A O 1
ATOM 1225 N N . ASP A 1 158 ? 20.672 4.012 -2.096 1 81.31 158 ASP A N 1
ATOM 1226 C CA . ASP A 1 158 ? 19.672 4.547 -1.176 1 81.31 158 ASP A CA 1
ATOM 1227 C C . ASP A 1 158 ? 20.062 5.941 -0.688 1 81.31 158 ASP A C 1
ATOM 1229 O O . ASP A 1 158 ? 19.219 6.824 -0.574 1 81.31 158 ASP A O 1
ATOM 1233 N N . ARG A 1 159 ? 21.297 6.113 -0.363 1 76.12 159 ARG A N 1
ATOM 1234 C CA . ARG A 1 159 ? 21.781 7.418 0.071 1 76.12 159 ARG A CA 1
ATOM 1235 C C . ARG A 1 159 ? 21.594 8.469 -1.018 1 76.12 159 ARG A C 1
ATOM 1237 O O . ARG A 1 159 ? 21.219 9.609 -0.729 1 76.12 159 ARG A O 1
ATOM 1244 N N . GLN A 1 160 ? 21.891 8.047 -2.184 1 73.06 160 GLN A N 1
ATOM 1245 C CA . GLN A 1 160 ? 21.719 8.961 -3.311 1 73.06 160 GLN A CA 1
ATOM 1246 C C . GLN A 1 160 ? 20.25 9.344 -3.477 1 73.06 160 GLN A C 1
ATOM 1248 O O . GLN A 1 160 ? 19.922 10.5 -3.752 1 73.06 160 GLN A O 1
ATOM 1253 N N . ARG A 1 161 ? 19.438 8.391 -3.299 1 67.94 161 ARG A N 1
ATOM 1254 C CA . ARG A 1 161 ? 18 8.633 -3.398 1 67.94 161 ARG A CA 1
ATOM 1255 C C . ARG A 1 161 ? 17.547 9.625 -2.332 1 67.94 161 ARG A C 1
ATOM 1257 O O . ARG A 1 161 ? 16.672 10.461 -2.588 1 67.94 161 ARG A O 1
ATOM 1264 N N . LEU A 1 162 ? 18.188 9.477 -1.171 1 62.97 162 LEU A N 1
ATOM 1265 C CA . LEU A 1 162 ? 17.828 10.352 -0.058 1 62.97 162 LEU A CA 1
ATOM 1266 C C . LEU A 1 162 ? 18.406 11.75 -0.261 1 62.97 162 LEU A C 1
ATOM 1268 O O . LEU A 1 162 ? 17.859 12.727 0.253 1 62.97 162 LEU A O 1
ATOM 1272 N N . LYS A 1 163 ? 19.734 11.727 -0.792 1 56.44 163 LYS A N 1
ATOM 1273 C CA . LYS A 1 163 ? 20.359 13.016 -1.055 1 56.44 163 LYS A CA 1
ATOM 1274 C C . LYS A 1 163 ? 19.703 13.727 -2.236 1 56.44 163 LYS A C 1
ATOM 1276 O O . LYS A 1 163 ? 19.844 14.938 -2.389 1 56.44 163 LYS A O 1
ATOM 1281 N N . GLN A 1 164 ? 19.219 12.836 -3.154 1 50.78 164 GLN A N 1
ATOM 1282 C CA . GLN A 1 164 ? 18.844 13.5 -4.398 1 50.78 164 GLN A CA 1
ATOM 1283 C C . GLN A 1 164 ? 18.109 14.805 -4.125 1 50.78 164 GLN A C 1
ATOM 1285 O O . GLN A 1 164 ? 17.078 14.812 -3.453 1 50.78 164 GLN A O 1
ATOM 1290 N N . ASP A 1 165 ? 18.938 15.742 -4.117 1 45.78 165 ASP A N 1
ATOM 1291 C CA . ASP A 1 165 ? 18.844 17.203 -4.207 1 45.78 165 ASP A CA 1
ATOM 1292 C C . ASP A 1 165 ? 17.594 17.625 -4.957 1 45.78 165 ASP A C 1
ATOM 1294 O O . ASP A 1 165 ? 17.031 16.859 -5.738 1 45.78 165 ASP A O 1
ATOM 1298 N N . TYR A 1 166 ? 17.203 18.688 -4.531 1 44.5 166 TYR A N 1
ATOM 1299 C CA . TYR A 1 166 ? 16.172 19.5 -5.141 1 44.5 166 TYR A CA 1
ATOM 1300 C C . TYR A 1 166 ? 16.109 19.281 -6.648 1 44.5 166 TYR A C 1
ATOM 1302 O O . TYR A 1 166 ? 15.367 19.969 -7.355 1 44.5 166 TYR A O 1
ATOM 1310 N N . THR A 1 167 ? 16.969 18.344 -7.164 1 39.62 167 THR A N 1
ATOM 1311 C CA . THR A 1 167 ? 16.891 18.328 -8.625 1 39.62 167 THR A CA 1
ATOM 1312 C C . THR A 1 167 ? 15.719 17.484 -9.094 1 39.62 167 THR A C 1
ATOM 1314 O O . THR A 1 167 ? 15.312 16.547 -8.414 1 39.62 167 THR A O 1
ATOM 1317 N N . GLN A 1 168 ? 14.953 17.984 -9.969 1 43.09 168 GLN A N 1
ATOM 1318 C CA . GLN A 1 168 ? 13.758 17.578 -10.688 1 43.09 168 GLN A CA 1
ATOM 1319 C C . GLN A 1 168 ? 13.867 16.125 -11.156 1 43.09 168 GLN A C 1
ATOM 1321 O O . GLN A 1 168 ? 14.664 15.812 -12.047 1 43.09 168 GLN A O 1
ATOM 1326 N N . THR A 1 169 ? 13.875 15.289 -10.234 1 40.5 169 THR A N 1
ATOM 1327 C CA . THR A 1 169 ? 13.727 13.969 -10.82 1 40.5 169 THR A CA 1
ATOM 1328 C C . THR A 1 169 ? 12.469 13.898 -11.688 1 40.5 169 THR A C 1
ATOM 1330 O O . THR A 1 169 ? 11.352 14.016 -11.172 1 40.5 169 THR A O 1
ATOM 1333 N N . ARG A 1 170 ? 12.516 14.414 -12.852 1 39.31 170 ARG A N 1
ATOM 1334 C CA . ARG A 1 170 ? 11.398 14.195 -13.766 1 39.31 170 ARG A CA 1
ATOM 1335 C C . ARG A 1 170 ? 11.023 12.719 -13.828 1 39.31 170 ARG A C 1
ATOM 1337 O O . ARG A 1 170 ? 11.883 11.867 -14.055 1 39.31 170 ARG A O 1
ATOM 1344 N N . LEU A 1 171 ? 10.141 12.266 -13.148 1 41.91 171 LEU A N 1
ATOM 1345 C CA . LEU A 1 171 ? 9.57 10.938 -13.328 1 41.91 171 LEU A CA 1
ATOM 1346 C C . LEU A 1 171 ? 9.508 10.57 -14.812 1 41.91 171 LEU A C 1
ATOM 1348 O O . LEU A 1 171 ? 8.922 11.305 -15.609 1 41.91 171 LEU A O 1
ATOM 1352 N N . SER A 1 172 ? 10.453 9.945 -15.289 1 41.06 172 SER A N 1
ATOM 1353 C CA . SER A 1 172 ? 10.352 9.492 -16.672 1 41.06 172 SER A CA 1
ATOM 1354 C C . SER A 1 172 ? 8.992 8.852 -16.938 1 41.06 172 SER A C 1
ATOM 1356 O O . SER A 1 172 ? 8.562 7.957 -16.203 1 41.06 172 SER A O 1
ATOM 1358 N N . THR A 1 173 ? 8.055 9.547 -17.344 1 43.22 173 THR A N 1
ATOM 1359 C CA . THR A 1 173 ? 6.938 8.836 -17.953 1 43.22 173 THR A CA 1
ATOM 1360 C C . THR A 1 173 ? 7.438 7.637 -18.75 1 43.22 173 THR A C 1
ATOM 1362 O O . THR A 1 173 ? 8.477 7.719 -19.422 1 43.22 173 THR A O 1
ATOM 1365 N N . GLY A 1 174 ? 7.379 6.5 -18.266 1 46.94 174 GLY A N 1
ATOM 1366 C CA . GLY A 1 174 ? 7.723 5.344 -19.094 1 46.94 174 GLY A CA 1
ATOM 1367 C C . GLY A 1 174 ? 8.086 5.711 -20.516 1 46.94 174 GLY A C 1
ATOM 1368 O O . GLY A 1 174 ? 7.387 6.492 -21.156 1 46.94 174 GLY A O 1
ATOM 1369 N N . VAL A 1 175 ? 9.273 5.984 -20.844 1 49.5 175 VAL A N 1
ATOM 1370 C CA . VAL A 1 175 ? 9.727 6.348 -22.188 1 49.5 175 VAL A CA 1
ATOM 1371 C C . VAL A 1 175 ? 9.406 5.219 -23.172 1 49.5 175 VAL A C 1
ATOM 1373 O O . VAL A 1 175 ? 9.93 4.109 -23.047 1 49.5 175 VAL A O 1
ATOM 1376 N N . ASN A 1 176 ? 8.242 5.172 -23.547 1 48.56 176 ASN A N 1
ATOM 1377 C CA . ASN A 1 176 ? 8.25 4.504 -24.844 1 48.56 176 ASN A CA 1
ATOM 1378 C C . ASN A 1 176 ? 9.344 5.059 -25.766 1 48.56 176 ASN A C 1
ATOM 1380 O O . ASN A 1 176 ? 9.117 6.016 -26.5 1 48.56 176 ASN A O 1
ATOM 1384 N N . GLY A 1 177 ? 10.367 5.324 -25.172 1 50.41 177 GLY A N 1
ATOM 1385 C CA . GLY A 1 177 ? 11.234 6.184 -25.969 1 50.41 177 GLY A CA 1
ATOM 1386 C C . GLY A 1 177 ? 12.312 5.422 -26.703 1 50.41 177 GLY A C 1
ATOM 1387 O O . GLY A 1 177 ? 12.453 4.211 -26.531 1 50.41 177 GLY A O 1
ATOM 1388 N N . GLY A 1 178 ? 12.875 6.035 -27.734 1 50.5 178 GLY A N 1
ATOM 1389 C CA . GLY A 1 178 ? 13.969 5.699 -28.625 1 50.5 178 GLY A CA 1
ATOM 1390 C C . GLY A 1 178 ? 15.219 5.254 -27.891 1 50.5 178 GLY A C 1
ATOM 1391 O O . GLY A 1 178 ? 15.328 5.43 -26.672 1 50.5 178 GLY A O 1
ATOM 1392 N N . LYS A 1 179 ? 15.945 4.438 -28.516 1 54.41 179 LYS A N 1
ATOM 1393 C CA . LYS A 1 179 ? 17.234 3.908 -28.078 1 54.41 179 LYS A CA 1
ATOM 1394 C C . LYS A 1 179 ? 18.141 5.02 -27.547 1 54.41 179 LYS A C 1
ATOM 1396 O O . LYS A 1 179 ? 18.734 5.762 -28.328 1 54.41 179 LYS A O 1
ATOM 1401 N N . GLU A 1 180 ? 17.797 5.625 -26.266 1 58.88 180 GLU A N 1
ATOM 1402 C CA . GLU A 1 180 ? 18.812 6.582 -25.859 1 58.88 180 GLU A CA 1
ATOM 1403 C C . GLU A 1 180 ? 20.094 5.871 -25.391 1 58.88 180 GLU A C 1
ATOM 1405 O O . GLU A 1 180 ? 21.188 6.168 -25.875 1 58.88 180 GLU A O 1
ATOM 1410 N N . GLU A 1 181 ? 19.953 4.848 -24.359 1 74.5 181 GLU A N 1
ATOM 1411 C CA . GLU A 1 181 ? 21.078 4.102 -23.828 1 74.5 181 GLU A CA 1
ATOM 1412 C C . GLU A 1 181 ? 20.844 2.598 -23.922 1 74.5 181 GLU A C 1
ATOM 1414 O O . GLU A 1 181 ? 19.703 2.139 -23.875 1 74.5 181 GLU A O 1
ATOM 1419 N N . GLU A 1 182 ? 21.875 1.943 -24.266 1 89.25 182 GLU A N 1
ATOM 1420 C CA . GLU A 1 182 ? 21.812 0.486 -24.312 1 89.25 182 GLU A CA 1
ATOM 1421 C C . GLU A 1 182 ? 21.422 -0.096 -22.953 1 89.25 182 GLU A C 1
ATOM 1423 O O . GLU A 1 182 ? 22.062 0.198 -21.953 1 89.25 182 GLU A O 1
ATOM 1428 N N . PRO A 1 183 ? 20.312 -0.816 -22.953 1 94.19 183 PRO A N 1
ATOM 1429 C CA . PRO A 1 183 ? 19.938 -1.437 -21.688 1 94.19 183 PRO A CA 1
ATOM 1430 C C . PRO A 1 183 ? 20.906 -2.539 -21.266 1 94.19 183 PRO A C 1
ATOM 1432 O O . PRO A 1 183 ? 21.438 -3.266 -22.109 1 94.19 183 PRO A O 1
ATOM 1435 N N . GLN A 1 184 ? 21.125 -2.645 -19.984 1 96.69 184 GLN A N 1
ATOM 1436 C CA . GLN A 1 184 ? 21.875 -3.775 -19.453 1 96.69 184 GLN A CA 1
ATOM 1437 C C . GLN A 1 184 ? 21.062 -5.066 -19.531 1 96.69 184 GLN A C 1
ATOM 1439 O O . GLN A 1 184 ? 21.609 -6.141 -19.766 1 96.69 184 GLN A O 1
ATOM 1444 N N . VAL A 1 185 ? 19.75 -4.945 -19.344 1 98.31 185 VAL A N 1
ATOM 1445 C CA . VAL A 1 185 ? 18.828 -6.074 -19.344 1 98.31 185 VAL A CA 1
ATOM 1446 C C . VAL A 1 185 ? 17.688 -5.797 -20.312 1 98.31 185 VAL A C 1
ATOM 1448 O O . VAL A 1 185 ? 17.016 -4.762 -20.234 1 98.31 185 VAL A O 1
ATOM 1451 N N . LEU A 1 186 ? 17.484 -6.625 -21.266 1 98.12 186 LEU A N 1
ATOM 1452 C CA . LEU A 1 186 ? 16.297 -6.586 -22.109 1 98.12 186 LEU A CA 1
ATOM 1453 C C . LEU A 1 186 ? 15.281 -7.637 -21.672 1 98.12 186 LEU A C 1
ATOM 1455 O O . LEU A 1 186 ? 15.602 -8.828 -21.625 1 98.12 186 LEU A O 1
ATOM 1459 N N . ILE A 1 187 ? 14.102 -7.219 -21.312 1 98.69 187 ILE A N 1
ATOM 1460 C CA . ILE A 1 187 ? 13.023 -8.109 -20.875 1 98.69 187 ILE A CA 1
ATOM 1461 C C . ILE A 1 187 ? 11.984 -8.234 -21.984 1 98.69 187 ILE A C 1
ATOM 1463 O O . ILE A 1 187 ? 11.359 -7.242 -22.375 1 98.69 187 ILE A O 1
ATOM 1467 N N . ILE A 1 188 ? 11.828 -9.383 -22.484 1 98.06 188 ILE A N 1
ATOM 1468 C CA . ILE A 1 188 ? 10.828 -9.633 -23.516 1 98.06 188 ILE A CA 1
ATOM 1469 C C . ILE A 1 188 ? 9.508 -10.039 -22.859 1 98.06 188 ILE A C 1
ATOM 1471 O O . ILE A 1 188 ? 9.383 -11.148 -22.328 1 98.06 188 ILE A O 1
ATOM 1475 N N . GLY A 1 189 ? 8.531 -9.172 -22.938 1 97.62 189 GLY A N 1
ATOM 1476 C CA . GLY A 1 189 ? 7.25 -9.336 -22.281 1 97.62 189 GLY A CA 1
ATOM 1477 C C . GLY A 1 189 ? 7.016 -8.32 -21.172 1 97.62 189 GLY A C 1
ATOM 1478 O O . GLY A 1 189 ? 7.809 -8.219 -20.234 1 97.62 189 GLY A O 1
ATOM 1479 N N . ALA A 1 190 ? 5.898 -7.559 -21.312 1 97.44 190 ALA A N 1
ATOM 1480 C CA . ALA A 1 190 ? 5.586 -6.512 -20.344 1 97.44 190 ALA A CA 1
ATOM 1481 C C . ALA A 1 190 ? 4.32 -6.844 -19.562 1 97.44 190 ALA A C 1
ATOM 1483 O O . ALA A 1 190 ? 3.492 -5.969 -19.297 1 97.44 190 ALA A O 1
ATOM 1484 N N . GLY A 1 191 ? 4.113 -8.148 -19.25 1 97.06 191 GLY A N 1
ATOM 1485 C CA . GLY A 1 191 ? 3.084 -8.562 -18.312 1 97.06 191 GLY A CA 1
ATOM 1486 C C . GLY A 1 191 ? 3.51 -8.43 -16.859 1 97.06 191 GLY A C 1
ATOM 1487 O O . GLY A 1 191 ? 4.438 -7.68 -16.547 1 97.06 191 GLY A O 1
ATOM 1488 N N . GLN A 1 192 ? 2.852 -9.109 -15.977 1 97.19 192 GLN A N 1
ATOM 1489 C CA . GLN A 1 192 ? 3.129 -8.977 -14.555 1 97.19 192 GLN A CA 1
ATOM 1490 C C . GLN A 1 192 ? 4.566 -9.383 -14.234 1 97.19 192 GLN A C 1
ATOM 1492 O O . GLN A 1 192 ? 5.223 -8.75 -13.406 1 97.19 192 GLN A O 1
ATOM 1497 N N . ALA A 1 193 ? 5.07 -10.445 -14.922 1 98.25 193 ALA A N 1
ATOM 1498 C CA . ALA A 1 193 ? 6.426 -10.922 -14.664 1 98.25 193 ALA A CA 1
ATOM 1499 C C . ALA A 1 193 ? 7.461 -9.875 -15.086 1 98.25 193 ALA A C 1
ATOM 1501 O O . ALA A 1 193 ? 8.367 -9.547 -14.32 1 98.25 193 ALA A O 1
ATOM 1502 N N . GLY A 1 194 ? 7.328 -9.383 -16.297 1 98.62 194 GLY A N 1
ATOM 1503 C CA . GLY A 1 194 ? 8.258 -8.375 -16.781 1 98.62 194 GLY A CA 1
ATOM 1504 C C . GLY A 1 194 ? 8.227 -7.094 -15.969 1 98.62 194 GLY A C 1
ATOM 1505 O O . GLY A 1 194 ? 9.273 -6.547 -15.617 1 98.62 194 GLY A O 1
ATOM 1506 N N . LEU A 1 195 ? 7.062 -6.602 -15.656 1 98.5 195 LEU A N 1
ATOM 1507 C CA . LEU A 1 195 ? 6.895 -5.348 -14.93 1 98.5 195 LEU A CA 1
ATOM 1508 C C . LEU A 1 195 ? 7.512 -5.434 -13.539 1 98.5 195 LEU A C 1
ATOM 1510 O O . LEU A 1 195 ? 8.227 -4.523 -13.109 1 98.5 195 LEU A O 1
ATOM 1514 N N . THR A 1 196 ? 7.258 -6.516 -12.828 1 98.69 196 THR A N 1
ATOM 1515 C CA . THR A 1 196 ? 7.754 -6.652 -11.461 1 98.69 196 THR A CA 1
ATOM 1516 C C . THR A 1 196 ? 9.273 -6.758 -11.445 1 98.69 196 THR A C 1
ATOM 1518 O O . THR A 1 196 ? 9.938 -6.16 -10.602 1 98.69 196 THR A O 1
ATOM 1521 N N . LEU A 1 197 ? 9.812 -7.496 -12.406 1 98.81 197 LEU A N 1
ATOM 1522 C CA . LEU A 1 197 ? 11.266 -7.609 -12.477 1 98.81 197 LEU A CA 1
ATOM 1523 C C . LEU A 1 197 ? 11.898 -6.266 -12.812 1 98.81 197 LEU A C 1
ATOM 1525 O O . LEU A 1 197 ? 12.898 -5.875 -12.211 1 98.81 197 LEU A O 1
ATOM 1529 N N . ALA A 1 198 ? 11.305 -5.582 -13.805 1 98.38 198 ALA A N 1
ATOM 1530 C CA . ALA A 1 198 ? 11.828 -4.277 -14.195 1 98.38 198 ALA A CA 1
ATOM 1531 C C . ALA A 1 198 ? 11.859 -3.318 -13.008 1 98.38 198 ALA A C 1
ATOM 1533 O O . ALA A 1 198 ? 12.82 -2.572 -12.828 1 98.38 198 ALA A O 1
ATOM 1534 N N . ALA A 1 199 ? 10.836 -3.326 -12.211 1 98 199 ALA A N 1
ATOM 1535 C CA . ALA A 1 199 ? 10.766 -2.463 -11.039 1 98 199 ALA A CA 1
ATOM 1536 C C . ALA A 1 199 ? 11.883 -2.793 -10.047 1 98 199 ALA A C 1
ATOM 1538 O O . ALA A 1 199 ? 12.523 -1.892 -9.5 1 98 199 ALA A O 1
ATOM 1539 N N . GLN A 1 200 ? 12.086 -4.086 -9.812 1 98 200 GLN A N 1
ATOM 1540 C CA . GLN A 1 200 ? 13.141 -4.523 -8.906 1 98 200 GLN A CA 1
ATOM 1541 C C . GLN A 1 200 ? 14.516 -4.098 -9.414 1 98 200 GLN A C 1
ATOM 1543 O O . GLN A 1 200 ? 15.336 -3.592 -8.648 1 98 200 GLN A O 1
ATOM 1548 N N . LEU A 1 201 ? 14.758 -4.344 -10.664 1 97.56 201 LEU A N 1
ATOM 1549 C CA . LEU A 1 201 ? 16.047 -3.996 -11.25 1 97.56 201 LEU A CA 1
ATOM 1550 C C . LEU A 1 201 ? 16.297 -2.494 -11.164 1 97.56 201 LEU A C 1
ATOM 1552 O O . LEU A 1 201 ? 17.391 -2.062 -10.797 1 97.56 201 LEU A O 1
ATOM 1556 N N . LYS A 1 202 ? 15.297 -1.729 -11.484 1 94.38 202 LYS A N 1
ATOM 1557 C CA . LYS A 1 202 ? 15.422 -0.279 -11.375 1 94.38 202 LYS A CA 1
ATOM 1558 C C . LYS A 1 202 ? 15.773 0.133 -9.945 1 94.38 202 LYS A C 1
ATOM 1560 O O . LYS A 1 202 ? 16.641 0.992 -9.742 1 94.38 202 LYS A O 1
ATOM 1565 N N . HIS A 1 203 ? 15.117 -0.442 -9.031 1 93.62 203 HIS A N 1
ATOM 1566 C CA . HIS A 1 203 ? 15.367 -0.153 -7.621 1 93.62 203 HIS A CA 1
ATOM 1567 C C . HIS A 1 203 ? 16.828 -0.449 -7.254 1 93.62 203 HIS A C 1
ATOM 1569 O O . HIS A 1 203 ? 17.391 0.212 -6.383 1 93.62 203 HIS A O 1
ATOM 1575 N N . MET A 1 204 ? 17.422 -1.389 -7.922 1 94.69 204 MET A N 1
ATOM 1576 C CA . MET A 1 204 ? 18.781 -1.798 -7.617 1 94.69 204 MET A CA 1
ATOM 1577 C C . MET A 1 204 ? 19.781 -1.072 -8.516 1 94.69 204 MET A C 1
ATOM 1579 O O . MET A 1 204 ? 20.984 -1.373 -8.492 1 94.69 204 MET A O 1
ATOM 1583 N N . GLY A 1 205 ? 19.297 -0.18 -9.375 1 91.25 205 GLY A N 1
ATOM 1584 C CA . GLY A 1 205 ? 20.172 0.659 -10.188 1 91.25 205 GLY A CA 1
ATOM 1585 C C . GLY A 1 205 ? 20.562 0.009 -11.5 1 91.25 205 GLY A C 1
ATOM 1586 O O . GLY A 1 205 ? 21.562 0.405 -12.117 1 91.25 205 GLY A O 1
ATOM 1587 N N . VAL A 1 206 ? 19.859 -1.019 -11.938 1 95.12 206 VAL A N 1
ATOM 1588 C CA . VAL A 1 206 ? 20.156 -1.719 -13.188 1 95.12 206 VAL A CA 1
ATOM 1589 C C . VAL A 1 206 ? 19.203 -1.232 -14.281 1 95.12 206 VAL A C 1
ATOM 1591 O O . VAL A 1 206 ? 17.984 -1.2 -14.094 1 95.12 206 VAL A O 1
ATOM 1594 N N . LYS A 1 207 ? 19.719 -0.857 -15.414 1 94.38 207 LYS A N 1
ATOM 1595 C CA . LYS A 1 207 ? 18.922 -0.35 -16.531 1 94.38 207 LYS A CA 1
ATOM 1596 C C . LYS A 1 207 ? 18.266 -1.491 -17.297 1 94.38 207 LYS A C 1
ATOM 1598 O O . LYS A 1 207 ? 18.953 -2.291 -17.938 1 94.38 207 LYS A O 1
ATOM 1603 N N . ALA A 1 208 ? 16.984 -1.498 -17.25 1 96.94 208 ALA A N 1
ATOM 1604 C CA . ALA A 1 208 ? 16.203 -2.527 -17.953 1 96.94 208 ALA A CA 1
ATOM 1605 C C . ALA A 1 208 ? 15.203 -1.903 -18.906 1 96.94 208 ALA A C 1
ATOM 1607 O O . ALA A 1 208 ? 14.672 -0.822 -18.656 1 96.94 208 ALA A O 1
ATOM 1608 N N . LEU A 1 209 ? 14.992 -2.535 -20 1 96.75 209 LEU A N 1
ATOM 1609 C CA . LEU A 1 209 ? 13.984 -2.146 -20.984 1 96.75 209 LEU A CA 1
ATOM 1610 C C . LEU A 1 209 ? 13.023 -3.295 -21.266 1 96.75 209 LEU A C 1
ATOM 1612 O O . LEU A 1 209 ? 13.445 -4.422 -21.531 1 96.75 209 LEU A O 1
ATOM 1616 N N . LEU A 1 210 ? 11.742 -3.027 -21.141 1 97.5 210 LEU A N 1
ATOM 1617 C CA . LEU A 1 210 ? 10.711 -3.988 -21.531 1 97.5 210 LEU A CA 1
ATOM 1618 C C . LEU A 1 210 ? 10.344 -3.836 -23 1 97.5 210 LEU A C 1
ATOM 1620 O O . LEU A 1 210 ? 10.188 -2.715 -23.484 1 97.5 210 LEU A O 1
ATOM 1624 N N . VAL A 1 211 ? 10.219 -4.922 -23.672 1 96.56 211 VAL A N 1
ATOM 1625 C CA . VAL A 1 211 ? 9.727 -4.938 -25.047 1 96.56 211 VAL A CA 1
ATOM 1626 C C . VAL A 1 211 ? 8.5 -5.844 -25.156 1 96.56 211 VAL A C 1
ATOM 1628 O O . VAL A 1 211 ? 8.516 -6.977 -24.656 1 96.56 211 VAL A O 1
ATOM 1631 N N . ASP A 1 212 ? 7.504 -5.34 -25.734 1 96.94 212 ASP A N 1
ATOM 1632 C CA . ASP A 1 212 ? 6.27 -6.102 -25.891 1 96.94 212 ASP A CA 1
ATOM 1633 C C . ASP A 1 212 ? 5.613 -5.805 -27.25 1 96.94 212 ASP A C 1
ATOM 1635 O O . ASP A 1 212 ? 5.625 -4.66 -27.703 1 96.94 212 ASP A O 1
ATOM 1639 N N . ARG A 1 213 ? 5.023 -6.785 -27.812 1 96.12 213 ARG A N 1
ATOM 1640 C CA . ARG A 1 213 ? 4.43 -6.621 -29.125 1 96.12 213 ARG A CA 1
ATOM 1641 C C . ARG A 1 213 ? 3.08 -5.922 -29.047 1 96.12 213 ARG A C 1
ATOM 1643 O O . ARG A 1 213 ? 2.588 -5.383 -30.031 1 96.12 213 ARG A O 1
ATOM 1650 N N . LEU A 1 214 ? 2.459 -5.965 -27.906 1 96.19 214 LEU A N 1
ATOM 1651 C CA . LEU A 1 214 ? 1.128 -5.391 -27.75 1 96.19 214 LEU A CA 1
ATOM 1652 C C . LEU A 1 214 ? 1.207 -3.883 -27.547 1 96.19 214 LEU A C 1
ATOM 1654 O O . LEU A 1 214 ? 2.205 -3.377 -27.031 1 96.19 214 LEU A O 1
ATOM 1658 N N . PRO A 1 215 ? 0.206 -3.104 -27.781 1 95.44 215 PRO A N 1
ATOM 1659 C CA . PRO A 1 215 ? 0.283 -1.643 -27.875 1 95.44 215 PRO A CA 1
ATOM 1660 C C . PRO A 1 215 ? 0.227 -0.966 -26.5 1 95.44 215 PRO A C 1
ATOM 1662 O O . PRO A 1 215 ? 0.664 0.179 -26.359 1 95.44 215 PRO A O 1
ATOM 1665 N N . ARG A 1 216 ? -0.387 -1.593 -25.516 1 95.62 216 ARG A N 1
ATOM 1666 C CA . ARG A 1 216 ? -0.508 -0.994 -24.188 1 95.62 216 ARG A CA 1
ATOM 1667 C C . ARG A 1 216 ? -0.101 -1.983 -23.109 1 95.62 216 ARG A C 1
ATOM 1669 O O . ARG A 1 216 ? -0.262 -3.195 -23.266 1 95.62 216 ARG A O 1
ATOM 1676 N N . LEU A 1 217 ? 0.447 -1.397 -22.031 1 96.19 217 LEU A N 1
ATOM 1677 C CA . LEU A 1 217 ? 0.627 -2.256 -20.875 1 96.19 217 LEU A CA 1
ATOM 1678 C C . LEU A 1 217 ? -0.704 -2.85 -20.422 1 96.19 217 LEU A C 1
ATOM 1680 O O . LEU A 1 217 ? -1.722 -2.154 -20.391 1 96.19 217 LEU A O 1
ATOM 1684 N N . GLY A 1 218 ? -0.743 -4.117 -20.141 1 95.44 218 GLY A N 1
ATOM 1685 C CA . GLY A 1 218 ? -1.968 -4.758 -19.688 1 95.44 218 GLY A CA 1
ATOM 1686 C C . GLY A 1 218 ? -2.738 -5.422 -20.812 1 95.44 218 GLY A C 1
ATOM 1687 O O . GLY A 1 218 ? -3.654 -6.211 -20.562 1 95.44 218 GLY A O 1
ATOM 1688 N N . ASP A 1 219 ? -2.352 -5.234 -22.016 1 94.69 219 ASP A N 1
ATOM 1689 C CA . ASP A 1 219 ? -3.129 -5.723 -23.156 1 94.69 219 ASP A CA 1
ATOM 1690 C C . ASP A 1 219 ? -3.145 -7.25 -23.188 1 94.69 219 ASP A C 1
ATOM 1692 O O . ASP A 1 219 ? -4.086 -7.852 -23.719 1 94.69 219 ASP A O 1
ATOM 1696 N N . PHE A 1 220 ? -2.111 -7.863 -22.719 1 92.88 220 PHE A N 1
ATOM 1697 C CA . PHE A 1 220 ? -2.176 -9.32 -22.656 1 92.88 220 PHE A CA 1
ATOM 1698 C C . PHE A 1 220 ? -3.404 -9.773 -21.875 1 92.88 220 PHE A C 1
ATOM 1700 O O . PHE A 1 220 ? -4.078 -10.727 -22.266 1 92.88 220 PHE A O 1
ATOM 1707 N N . TRP A 1 221 ? -3.732 -9.125 -20.797 1 93.69 221 TRP A N 1
ATOM 1708 C CA . TRP A 1 221 ? -4.914 -9.445 -20 1 93.69 221 TRP A CA 1
ATOM 1709 C C . TRP A 1 221 ? -6.188 -9.031 -20.734 1 93.69 221 TRP A C 1
ATOM 1711 O O . TRP A 1 221 ? -7.176 -9.766 -20.734 1 93.69 221 TRP A O 1
ATOM 1721 N N . ARG A 1 222 ? -6.137 -7.922 -21.391 1 93 222 ARG A N 1
ATOM 1722 C CA . ARG A 1 222 ? -7.309 -7.445 -22.125 1 93 222 ARG A CA 1
ATOM 1723 C C . ARG A 1 222 ? -7.648 -8.375 -23.281 1 93 222 ARG A C 1
ATOM 1725 O O . ARG A 1 222 ? -8.781 -8.391 -23.766 1 93 222 ARG A O 1
ATOM 1732 N N . SER A 1 223 ? -6.633 -9.109 -23.719 1 91.25 223 SER A N 1
ATOM 1733 C CA . SER A 1 223 ? -6.84 -10 -24.844 1 91.25 223 SER A CA 1
ATOM 1734 C C . SER A 1 223 ? -7.512 -11.305 -24.406 1 91.25 223 SER A C 1
ATOM 1736 O O . SER A 1 223 ? -7.984 -12.07 -25.25 1 91.25 223 SER A O 1
ATOM 1738 N N . ARG A 1 224 ? -7.605 -11.562 -23.141 1 91.62 224 ARG A N 1
ATOM 1739 C CA . ARG A 1 224 ? -8.289 -12.742 -22.625 1 91.62 224 ARG A CA 1
ATOM 1740 C C . ARG A 1 224 ? -9.805 -12.57 -22.688 1 91.62 224 ARG A C 1
ATOM 1742 O O . ARG A 1 224 ? -10.297 -11.547 -23.172 1 91.62 224 ARG A O 1
ATOM 1749 N N . TYR A 1 225 ? -10.492 -13.719 -22.359 1 91.25 225 TYR A N 1
ATOM 1750 C CA . TYR A 1 225 ? -11.945 -13.617 -22.406 1 91.25 225 TYR A CA 1
ATOM 1751 C C . TYR A 1 225 ? -12.453 -12.625 -21.375 1 91.25 225 TYR A C 1
ATOM 1753 O O . TYR A 1 225 ? -11.844 -12.445 -20.312 1 91.25 225 TYR A O 1
ATOM 1761 N N . GLU A 1 226 ? -13.5 -12 -21.609 1 89.25 226 GLU A N 1
ATOM 1762 C CA . GLU A 1 226 ? -14.008 -10.828 -20.906 1 89.25 226 GLU A CA 1
ATOM 1763 C C . GLU A 1 226 ? -14.336 -11.156 -19.453 1 89.25 226 GLU A C 1
ATOM 1765 O O . GLU A 1 226 ? -14.25 -10.297 -18.578 1 89.25 226 GLU A O 1
ATOM 1770 N N . THR A 1 227 ? -14.641 -12.367 -19.156 1 86.81 227 THR A N 1
ATOM 1771 C CA . THR A 1 227 ? -15.133 -12.727 -17.828 1 86.81 227 THR A CA 1
ATOM 1772 C C . THR A 1 227 ? -14 -13.242 -16.953 1 86.81 227 THR A C 1
ATOM 1774 O O . THR A 1 227 ? -14.234 -13.719 -15.836 1 86.81 227 THR A O 1
ATOM 1777 N N . VAL A 1 228 ? -12.812 -13.117 -17.484 1 89.12 228 VAL A N 1
ATOM 1778 C CA . VAL A 1 228 ? -11.695 -13.672 -16.719 1 89.12 228 VAL A CA 1
ATOM 1779 C C . VAL A 1 228 ? -11.508 -12.867 -15.438 1 89.12 228 VAL A C 1
ATOM 1781 O O . VAL A 1 228 ? -11.648 -11.648 -15.43 1 89.12 228 VAL A O 1
ATOM 1784 N N . ARG A 1 229 ? -11.219 -13.547 -14.289 1 88.19 229 ARG A N 1
ATOM 1785 C CA . ARG A 1 229 ? -10.922 -12.984 -12.977 1 88.19 229 ARG A CA 1
ATOM 1786 C C . ARG A 1 229 ? -9.766 -13.727 -12.305 1 88.19 229 ARG A C 1
ATOM 1788 O O . ARG A 1 229 ? -9.453 -14.859 -12.688 1 88.19 229 ARG A O 1
ATOM 1795 N N . THR A 1 230 ? -9.227 -13.047 -11.391 1 88.56 230 THR A N 1
ATOM 1796 C CA . THR A 1 230 ? -8.211 -13.75 -10.609 1 88.56 230 THR A CA 1
ATOM 1797 C C . THR A 1 230 ? -8.859 -14.812 -9.719 1 88.56 230 THR A C 1
ATOM 1799 O O . THR A 1 230 ? -9.977 -14.625 -9.234 1 88.56 230 THR A O 1
ATOM 1802 N N . HIS A 1 231 ? -8.141 -15.906 -9.523 1 85.19 231 HIS A N 1
ATOM 1803 C CA . HIS A 1 231 ? -8.578 -16.953 -8.602 1 85.19 231 HIS A CA 1
ATOM 1804 C C . HIS A 1 231 ? -7.809 -16.875 -7.285 1 85.19 231 HIS A C 1
ATOM 1806 O O . HIS A 1 231 ? -7.887 -17.781 -6.461 1 85.19 231 HIS A O 1
ATOM 1812 N N . THR A 1 232 ? -6.992 -15.859 -7.129 1 89.62 232 THR A N 1
ATOM 1813 C CA . THR A 1 232 ? -6.305 -15.492 -5.895 1 89.62 232 THR A CA 1
ATOM 1814 C C . THR A 1 232 ? -6.762 -14.125 -5.406 1 89.62 232 THR A C 1
ATOM 1816 O O . THR A 1 232 ? -7.094 -13.25 -6.211 1 89.62 232 THR A O 1
ATOM 1819 N N . PRO A 1 233 ? -6.793 -13.977 -4.094 1 91.19 233 PRO A N 1
ATOM 1820 C CA . PRO A 1 233 ? -7.266 -12.695 -3.559 1 91.19 233 PRO A CA 1
ATOM 1821 C C . PRO A 1 233 ? -6.258 -11.562 -3.762 1 91.19 233 PRO A C 1
ATOM 1823 O O . PRO A 1 233 ? -5.055 -11.812 -3.855 1 91.19 233 PRO A O 1
ATOM 1826 N N . ILE A 1 234 ? -6.684 -10.32 -3.744 1 91.06 234 ILE A N 1
ATOM 1827 C CA . ILE A 1 234 ? -5.859 -9.164 -4.074 1 91.06 234 ILE A CA 1
ATOM 1828 C C . ILE A 1 234 ? -4.727 -9.031 -3.059 1 91.06 234 ILE A C 1
ATOM 1830 O O . ILE A 1 234 ? -3.635 -8.57 -3.395 1 91.06 234 ILE A O 1
ATOM 1834 N N . TYR A 1 235 ? -4.93 -9.492 -1.832 1 93.75 235 TYR A N 1
ATOM 1835 C CA . TYR A 1 235 ? -3.934 -9.25 -0.793 1 93.75 235 TYR A CA 1
ATOM 1836 C C . TYR A 1 235 ? -2.723 -10.156 -0.981 1 93.75 235 TYR A C 1
ATOM 1838 O O . TYR A 1 235 ? -1.677 -9.945 -0.364 1 93.75 235 TYR A O 1
ATOM 1846 N N . THR A 1 236 ? -2.852 -11.164 -1.825 1 95.81 236 THR A N 1
ATOM 1847 C CA . THR A 1 236 ? -1.691 -11.992 -2.154 1 95.81 236 THR A CA 1
ATOM 1848 C C . THR A 1 236 ? -1.051 -11.523 -3.459 1 95.81 236 THR A C 1
ATOM 1850 O O . THR A 1 236 ? 0.068 -11.922 -3.785 1 95.81 236 THR A O 1
ATOM 1853 N N . ASP A 1 237 ? -1.728 -10.633 -4.16 1 96.56 237 ASP A N 1
ATOM 1854 C CA . ASP A 1 237 ? -1.369 -10.383 -5.551 1 96.56 237 ASP A CA 1
ATOM 1855 C C . ASP A 1 237 ? -0.76 -8.992 -5.719 1 96.56 237 ASP A C 1
ATOM 1857 O O . ASP A 1 237 ? -0.627 -8.5 -6.84 1 96.56 237 ASP A O 1
ATOM 1861 N N . HIS A 1 238 ? -0.331 -8.398 -4.613 1 97.56 238 HIS A N 1
ATOM 1862 C CA . HIS A 1 238 ? 0.285 -7.078 -4.684 1 97.56 238 HIS A CA 1
ATOM 1863 C C . HIS A 1 238 ? 1.529 -7.094 -5.562 1 97.56 238 HIS A C 1
ATOM 1865 O O . HIS A 1 238 ? 2.189 -8.125 -5.695 1 97.56 238 HIS A O 1
ATOM 1871 N N . TYR A 1 239 ? 1.813 -5.945 -6.199 1 97.88 239 TYR A N 1
ATOM 1872 C CA . TYR A 1 239 ? 3.07 -5.77 -6.918 1 97.88 239 TYR A CA 1
ATOM 1873 C C . TYR A 1 239 ? 4.172 -5.285 -5.984 1 97.88 239 TYR A C 1
ATOM 1875 O O . TYR A 1 239 ? 3.889 -4.754 -4.906 1 97.88 239 TYR A O 1
ATOM 1883 N N . PRO A 1 240 ? 5.418 -5.516 -6.379 1 97.62 240 PRO A N 1
ATOM 1884 C CA . PRO A 1 240 ? 6.508 -4.973 -5.559 1 97.62 240 PRO A CA 1
ATOM 1885 C C . PRO A 1 240 ? 6.406 -3.461 -5.371 1 97.62 240 PRO A C 1
ATOM 1887 O O . PRO A 1 240 ? 6.137 -2.732 -6.328 1 97.62 240 PRO A O 1
ATOM 1890 N N . PHE A 1 241 ? 6.555 -2.996 -4.188 1 96.88 241 PHE A N 1
ATOM 1891 C CA . PHE A 1 241 ? 6.73 -1.603 -3.793 1 96.88 241 PHE A CA 1
ATOM 1892 C C . PHE A 1 241 ? 5.41 -0.848 -3.875 1 96.88 241 PHE A C 1
ATOM 1894 O O . PHE A 1 241 ? 5.32 0.305 -3.445 1 96.88 241 PHE A O 1
ATOM 1901 N N . LEU A 1 242 ? 4.371 -1.404 -4.453 1 97.56 242 LEU A N 1
ATOM 1902 C CA . LEU A 1 242 ? 3.08 -0.747 -4.629 1 97.56 242 LEU A CA 1
ATOM 1903 C C . LEU A 1 242 ? 1.938 -1.751 -4.512 1 97.56 242 LEU A C 1
ATOM 1905 O O . LEU A 1 242 ? 1.744 -2.584 -5.402 1 97.56 242 LEU A O 1
ATOM 1909 N N . LYS A 1 243 ? 1.131 -1.643 -3.502 1 97 243 LYS A N 1
ATOM 1910 C CA . LYS A 1 243 ? 0.034 -2.57 -3.244 1 97 243 LYS A CA 1
ATOM 1911 C C . LYS A 1 243 ? -1.266 -2.074 -3.869 1 97 243 LYS A C 1
ATOM 1913 O O . LYS A 1 243 ? -1.442 -0.871 -4.074 1 97 243 LYS A O 1
ATOM 1918 N N . PHE A 1 244 ? -2.184 -2.982 -4.152 1 96.06 244 PHE A N 1
ATOM 1919 C CA . PHE A 1 244 ? -3.518 -2.635 -4.625 1 96.06 244 PHE A CA 1
ATOM 1920 C C . PHE A 1 244 ? -4.27 -1.826 -3.57 1 96.06 244 PHE A C 1
ATOM 1922 O O . PHE A 1 244 ? -3.982 -1.935 -2.377 1 96.06 244 PHE A O 1
ATOM 1929 N N . PRO A 1 245 ? -5.238 -0.99 -4.074 1 94.81 245 PRO A N 1
ATOM 1930 C CA . PRO A 1 245 ? -6.109 -0.335 -3.1 1 94.81 245 PRO A CA 1
ATOM 1931 C C . PRO A 1 245 ? -6.875 -1.331 -2.229 1 94.81 245 PRO A C 1
ATOM 1933 O O . PRO A 1 245 ? -7.332 -2.365 -2.723 1 94.81 245 PRO A O 1
ATOM 1936 N N . THR A 1 246 ? -7.039 -1.043 -1.006 1 92.38 246 THR A N 1
ATOM 1937 C CA . THR A 1 246 ? -7.66 -1.962 -0.06 1 92.38 246 THR A CA 1
ATOM 1938 C C . THR A 1 246 ? -9.164 -2.047 -0.299 1 92.38 246 THR A C 1
ATOM 1940 O O . THR A 1 246 ? -9.828 -2.951 0.209 1 92.38 246 THR A O 1
ATOM 1943 N N . THR A 1 247 ? -9.75 -1.146 -1.113 1 90.19 247 THR A N 1
ATOM 1944 C CA . THR A 1 247 ? -11.188 -1.12 -1.364 1 90.19 247 THR A CA 1
ATOM 1945 C C . THR A 1 247 ? -11.539 -1.95 -2.596 1 90.19 247 THR A C 1
ATOM 1947 O O . THR A 1 247 ? -12.711 -2.109 -2.932 1 90.19 247 THR A O 1
ATOM 1950 N N . TRP A 1 248 ? -10.461 -2.385 -3.305 1 89.88 248 TRP A N 1
ATOM 1951 C CA . TRP A 1 248 ? -10.711 -3.143 -4.527 1 89.88 248 TRP A CA 1
ATOM 1952 C C . TRP A 1 248 ? -11.32 -4.504 -4.211 1 89.88 248 TRP A C 1
ATOM 1954 O O . TRP A 1 248 ? -11.18 -5.012 -3.094 1 89.88 248 TRP A O 1
ATOM 1964 N N . PRO A 1 249 ? -11.992 -5.094 -5.215 1 86.88 249 PRO A N 1
ATOM 1965 C CA . PRO A 1 249 ? -12.586 -6.414 -4.996 1 86.88 249 PRO A CA 1
ATOM 1966 C C . PRO A 1 249 ? -11.539 -7.488 -4.691 1 86.88 249 PRO A C 1
ATOM 1968 O O . PRO A 1 249 ? -10.398 -7.387 -5.137 1 86.88 249 PRO A O 1
ATOM 1971 N N . ARG A 1 250 ? -12.031 -8.43 -3.998 1 85.88 250 ARG A N 1
ATOM 1972 C CA . ARG A 1 250 ? -11.172 -9.531 -3.578 1 85.88 250 ARG A CA 1
ATOM 1973 C C . ARG A 1 250 ? -10.562 -10.242 -4.785 1 85.88 250 ARG A C 1
ATOM 1975 O O . ARG A 1 250 ? -9.406 -10.664 -4.746 1 85.88 250 ARG A O 1
ATOM 1982 N N . TRP A 1 251 ? -11.398 -10.43 -5.797 1 87.12 251 TRP A N 1
ATOM 1983 C CA . TRP A 1 251 ? -11 -11.047 -7.059 1 87.12 251 TRP A CA 1
ATOM 1984 C C . TRP A 1 251 ? -11.062 -10.039 -8.203 1 87.12 251 TRP A C 1
ATOM 1986 O O . TRP A 1 251 ? -12.117 -9.477 -8.484 1 87.12 251 TRP A O 1
ATOM 1996 N N . LEU A 1 252 ? -10.008 -9.828 -8.844 1 89.19 252 LEU A N 1
ATOM 1997 C CA . LEU A 1 252 ? -9.922 -8.742 -9.82 1 89.19 252 LEU A CA 1
ATOM 1998 C C . LEU A 1 252 ? -10.375 -9.211 -11.195 1 89.19 252 LEU A C 1
ATOM 2000 O O . LEU A 1 252 ? -10.055 -10.32 -11.617 1 89.19 252 LEU A O 1
ATOM 2004 N N . GLU A 1 253 ? -11.039 -8.406 -11.82 1 89.06 253 GLU A N 1
ATOM 2005 C CA . GLU A 1 253 ? -11.453 -8.633 -13.195 1 89.06 253 GLU A CA 1
ATOM 2006 C C . GLU A 1 253 ? -10.375 -8.195 -14.18 1 89.06 253 GLU A C 1
ATOM 2008 O O . GLU A 1 253 ? -9.492 -7.406 -13.836 1 89.06 253 GLU A O 1
ATOM 2013 N N . ARG A 1 254 ? -10.57 -8.602 -15.344 1 90.31 254 ARG A N 1
ATOM 2014 C CA . ARG A 1 254 ? -9.625 -8.445 -16.438 1 90.31 254 ARG A CA 1
ATOM 2015 C C . ARG A 1 254 ? -9.188 -6.992 -16.578 1 90.31 254 ARG A C 1
ATOM 2017 O O . ARG A 1 254 ? -7.988 -6.695 -16.562 1 90.31 254 ARG A O 1
ATOM 2024 N N . ASP A 1 255 ? -10.133 -6.062 -16.672 1 90.44 255 ASP A N 1
ATOM 2025 C CA . ASP A 1 255 ? -9.82 -4.672 -16.984 1 90.44 255 ASP A CA 1
ATOM 2026 C C . ASP A 1 255 ? -9.133 -3.98 -15.82 1 90.44 255 ASP A C 1
ATOM 2028 O O . ASP A 1 255 ? -8.273 -3.117 -16.016 1 90.44 255 ASP A O 1
ATOM 2032 N N . LYS A 1 256 ? -9.492 -4.305 -14.609 1 91.06 256 LYS A N 1
ATOM 2033 C CA . LYS A 1 256 ? -8.82 -3.742 -13.438 1 91.06 256 LYS A CA 1
ATOM 2034 C C . LYS A 1 256 ? -7.359 -4.164 -13.383 1 91.06 256 LYS A C 1
ATOM 2036 O O . LYS A 1 256 ? -6.496 -3.383 -12.977 1 91.06 256 LYS A O 1
ATOM 2041 N N . ILE A 1 257 ? -7.156 -5.395 -13.734 1 94.69 257 ILE A N 1
ATOM 2042 C CA . ILE A 1 257 ? -5.793 -5.906 -13.773 1 94.69 257 ILE A CA 1
ATOM 2043 C C . ILE A 1 257 ? -4.988 -5.152 -14.828 1 94.69 257 ILE A C 1
ATOM 2045 O O . ILE A 1 257 ? -3.875 -4.691 -14.555 1 94.69 257 ILE A O 1
ATOM 2049 N N . ALA A 1 258 ? -5.559 -5.059 -15.984 1 95.56 258 ALA A N 1
ATOM 2050 C CA . ALA A 1 258 ? -4.879 -4.422 -17.109 1 95.56 258 ALA A CA 1
ATOM 2051 C C . ALA A 1 258 ? -4.598 -2.949 -16.812 1 95.56 258 ALA A C 1
ATOM 2053 O O . ALA A 1 258 ? -3.479 -2.473 -17.031 1 95.56 258 ALA A O 1
ATOM 2054 N N . ASP A 1 259 ? -5.59 -2.252 -16.312 1 94.38 259 ASP A N 1
ATOM 2055 C CA . ASP A 1 259 ? -5.426 -0.839 -15.992 1 94.38 259 ASP A CA 1
ATOM 2056 C C . ASP A 1 259 ? -4.355 -0.645 -14.922 1 94.38 259 ASP A C 1
ATOM 2058 O O . ASP A 1 259 ? -3.588 0.319 -14.969 1 94.38 259 ASP A O 1
ATOM 2062 N N . TRP A 1 260 ? -4.379 -1.494 -13.953 1 96.12 260 TRP A N 1
ATOM 2063 C CA . TRP A 1 260 ? -3.371 -1.41 -12.898 1 96.12 260 TRP A CA 1
ATOM 2064 C C . TRP A 1 260 ? -1.964 -1.508 -13.477 1 96.12 260 TRP A C 1
ATOM 2066 O O . TRP A 1 260 ? -1.057 -0.793 -13.047 1 96.12 260 TRP A O 1
ATOM 2076 N N . MET A 1 261 ? -1.771 -2.393 -14.422 1 97.38 261 MET A N 1
ATOM 2077 C CA . MET A 1 261 ? -0.456 -2.568 -15.039 1 97.38 261 MET A CA 1
ATOM 2078 C C . MET A 1 261 ? 0.008 -1.282 -15.711 1 97.38 261 MET A C 1
ATOM 2080 O O . MET A 1 261 ? 1.191 -0.941 -15.656 1 97.38 261 MET A O 1
ATOM 2084 N N . GLU A 1 262 ? -0.887 -0.594 -16.312 1 95.44 262 GLU A N 1
ATOM 2085 C CA . GLU A 1 262 ? -0.566 0.7 -16.906 1 95.44 262 GLU A CA 1
ATOM 2086 C C . GLU A 1 262 ? -0.154 1.712 -15.844 1 95.44 262 GLU A C 1
ATOM 2088 O O . GLU A 1 262 ? 0.868 2.387 -15.984 1 95.44 262 GLU A O 1
ATOM 2093 N N . HIS A 1 263 ? -0.973 1.844 -14.836 1 95.5 263 HIS A N 1
ATOM 2094 C CA . HIS A 1 263 ? -0.656 2.756 -13.742 1 95.5 263 HIS A CA 1
ATOM 2095 C C . HIS A 1 263 ? 0.68 2.402 -13.094 1 95.5 263 HIS A C 1
ATOM 2097 O O . HIS A 1 263 ? 1.507 3.283 -12.852 1 95.5 263 HIS A O 1
ATOM 2103 N N . TYR A 1 264 ? 0.845 1.108 -12.812 1 96.88 264 TYR A N 1
ATOM 2104 C CA . TYR A 1 264 ? 2.061 0.646 -12.148 1 96.88 264 TYR A CA 1
ATOM 2105 C C . TYR A 1 264 ? 3.297 1.025 -12.953 1 96.88 264 TYR A C 1
ATOM 2107 O O . TYR A 1 264 ? 4.262 1.565 -12.406 1 96.88 264 TYR A O 1
ATOM 2115 N N . GLY A 1 265 ? 3.27 0.683 -14.289 1 96.31 265 GLY A N 1
ATOM 2116 C CA . GLY A 1 265 ? 4.391 1.036 -15.141 1 96.31 265 GLY A CA 1
ATOM 2117 C C . GLY A 1 265 ? 4.73 2.514 -15.102 1 96.31 265 GLY A C 1
ATOM 2118 O O . GLY A 1 265 ? 5.902 2.885 -15.016 1 96.31 265 GLY A O 1
ATOM 2119 N N . GLN A 1 266 ? 3.736 3.332 -15.078 1 93.56 266 GLN A N 1
ATOM 2120 C CA . GLN A 1 266 ? 3.914 4.781 -15.078 1 93.56 266 GLN A CA 1
ATOM 2121 C C . GLN A 1 266 ? 4.406 5.27 -13.719 1 93.56 266 GLN A C 1
ATOM 2123 O O . GLN A 1 266 ? 5.371 6.035 -13.641 1 93.56 266 GLN A O 1
ATOM 2128 N N . ILE A 1 267 ? 3.807 4.844 -12.672 1 95 267 ILE A N 1
ATOM 2129 C CA . ILE A 1 267 ? 4.117 5.289 -11.32 1 95 267 ILE A CA 1
ATOM 2130 C C . ILE A 1 267 ? 5.555 4.914 -10.969 1 95 267 ILE A C 1
ATOM 2132 O O . ILE A 1 267 ? 6.277 5.703 -10.352 1 95 267 ILE A O 1
ATOM 2136 N N . MET A 1 268 ? 5.969 3.68 -11.398 1 95.12 268 MET A N 1
ATOM 2137 C CA . MET A 1 268 ? 7.309 3.195 -11.078 1 95.12 268 MET A CA 1
ATOM 2138 C C . MET A 1 268 ? 8.336 3.768 -12.047 1 95.12 268 MET A C 1
ATOM 2140 O O . MET A 1 268 ? 9.539 3.611 -11.844 1 95.12 268 MET A O 1
ATOM 2144 N N . GLY A 1 269 ? 7.879 4.434 -13.117 1 92.25 269 GLY A N 1
ATOM 2145 C CA . GLY A 1 269 ? 8.781 5.027 -14.094 1 92.25 269 GLY A CA 1
ATOM 2146 C C . GLY A 1 269 ? 9.586 4.004 -14.867 1 92.25 269 GLY A C 1
ATOM 2147 O O . GLY A 1 269 ? 10.797 4.148 -15.023 1 92.25 269 GLY A O 1
ATOM 2148 N N . LEU A 1 270 ? 8.961 2.932 -15.344 1 95.31 270 LEU A N 1
ATOM 2149 C CA . LEU A 1 270 ? 9.664 1.854 -16.031 1 95.31 270 LEU A CA 1
ATOM 2150 C C . LEU A 1 270 ? 9.867 2.193 -17.516 1 95.31 270 LEU A C 1
ATOM 2152 O O . LEU A 1 270 ? 9.078 2.936 -18.094 1 95.31 270 LEU A O 1
ATOM 2156 N N . ASP A 1 271 ? 10.914 1.654 -18.078 1 94.44 271 ASP A N 1
ATOM 2157 C CA . ASP A 1 271 ? 11.203 1.845 -19.5 1 94.44 271 ASP A CA 1
ATOM 2158 C C . ASP A 1 271 ? 10.656 0.686 -20.328 1 94.44 271 ASP A C 1
ATOM 2160 O O . ASP A 1 271 ? 10.969 -0.477 -20.062 1 94.44 271 ASP A O 1
ATOM 2164 N N . TYR A 1 272 ? 9.844 1.02 -21.281 1 95 272 TYR A N 1
ATOM 2165 C CA . TYR A 1 272 ? 9.289 -0.026 -22.141 1 95 272 TYR A CA 1
ATOM 2166 C C . TYR A 1 272 ? 9.109 0.471 -23.562 1 95 272 TYR A C 1
ATOM 2168 O O . TYR A 1 272 ? 9.008 1.677 -23.797 1 95 272 TYR A O 1
ATOM 2176 N N . MET A 1 273 ? 9.219 -0.377 -24.469 1 94.75 273 MET A N 1
ATOM 2177 C CA . MET A 1 273 ? 8.898 -0.212 -25.891 1 94.75 273 MET A CA 1
ATOM 2178 C C . MET A 1 273 ? 7.777 -1.158 -26.312 1 94.75 273 MET A C 1
ATOM 2180 O O . MET A 1 273 ? 8 -2.361 -26.453 1 94.75 273 MET A O 1
ATOM 2184 N N . LEU A 1 274 ? 6.617 -0.595 -26.547 1 96 274 LEU A N 1
ATOM 2185 C CA . LEU A 1 274 ? 5.434 -1.378 -26.891 1 96 274 LEU A CA 1
ATOM 2186 C C . LEU A 1 274 ? 5.242 -1.456 -28.391 1 96 274 LEU A C 1
ATOM 2188 O O . LEU A 1 274 ? 6.07 -0.95 -29.156 1 96 274 LEU A O 1
ATOM 2192 N N . SER A 1 275 ? 4.258 -2.225 -28.812 1 96.5 275 SER A N 1
ATOM 2193 C CA . SER A 1 275 ? 4.035 -2.451 -30.234 1 96.5 275 SER A CA 1
ATOM 2194 C C . SER A 1 275 ? 5.332 -2.834 -30.938 1 96.5 275 SER A C 1
ATOM 2196 O O . SER A 1 275 ? 5.625 -2.332 -32.031 1 96.5 275 SER A O 1
ATOM 2198 N N . THR A 1 276 ? 6.137 -3.596 -30.297 1 95.81 276 THR A N 1
ATOM 2199 C CA . THR A 1 276 ? 7.461 -3.965 -30.797 1 95.81 276 THR A CA 1
ATOM 2200 C C . THR A 1 276 ? 7.645 -5.48 -30.766 1 95.81 276 THR A C 1
ATOM 2202 O O . THR A 1 276 ? 7.496 -6.105 -29.703 1 95.81 276 THR A O 1
ATOM 2205 N N . THR A 1 277 ? 8.008 -6.066 -31.875 1 96.44 277 THR A N 1
ATOM 2206 C CA . THR A 1 277 ? 8.133 -7.512 -32 1 96.44 277 THR A CA 1
ATOM 2207 C C . THR A 1 277 ? 9.602 -7.918 -32.125 1 96.44 277 THR A C 1
ATOM 2209 O O . THR A 1 277 ? 10.352 -7.328 -32.906 1 96.44 277 THR A O 1
ATOM 2212 N N . VAL A 1 278 ? 10.016 -8.859 -31.375 1 96.81 278 VAL A N 1
ATOM 2213 C CA . VAL A 1 278 ? 11.367 -9.406 -31.469 1 96.81 278 VAL A CA 1
ATOM 2214 C C . VAL A 1 278 ? 11.469 -10.305 -32.719 1 96.81 278 VAL A C 1
ATOM 2216 O O . VAL A 1 278 ? 10.641 -11.195 -32.906 1 96.81 278 VAL A O 1
ATOM 2219 N N . GLN A 1 279 ? 12.547 -10.102 -33.406 1 94.88 279 GLN A N 1
ATOM 2220 C CA . GLN A 1 279 ? 12.703 -10.82 -34.688 1 94.88 279 GLN A CA 1
ATOM 2221 C C . GLN A 1 279 ? 13.773 -11.906 -34.562 1 94.88 279 GLN A C 1
ATOM 2223 O O . GLN A 1 279 ? 13.609 -13 -35.094 1 94.88 279 GLN A O 1
ATOM 2228 N N . SER A 1 280 ? 14.805 -11.539 -33.938 1 94.62 280 SER A N 1
ATOM 2229 C CA . SER A 1 280 ? 15.898 -12.5 -33.812 1 94.62 280 SER A CA 1
ATOM 2230 C C . SER A 1 280 ? 16.719 -12.211 -32.562 1 94.62 280 SER A C 1
ATOM 2232 O O . SER A 1 280 ? 16.781 -11.078 -32.062 1 94.62 280 SER A O 1
ATOM 2234 N N . ILE A 1 281 ? 17.312 -13.242 -32.062 1 97.69 281 ILE A N 1
ATOM 2235 C CA . ILE A 1 281 ? 18.188 -13.172 -30.891 1 97.69 281 ILE A CA 1
ATOM 2236 C C . ILE A 1 281 ? 19.438 -13.992 -31.141 1 97.69 281 ILE A C 1
ATOM 2238 O O . ILE A 1 281 ? 19.359 -15.18 -31.469 1 97.69 281 ILE A O 1
ATOM 2242 N N . ASP A 1 282 ? 20.547 -13.375 -30.953 1 95.38 282 ASP A N 1
ATOM 2243 C CA . ASP A 1 282 ? 21.828 -14.055 -31.047 1 95.38 282 ASP A CA 1
ATOM 2244 C C . ASP A 1 282 ? 22.703 -13.734 -29.828 1 95.38 282 ASP A C 1
ATOM 2246 O O . ASP A 1 282 ? 22.516 -12.711 -29.172 1 95.38 282 ASP A O 1
ATOM 2250 N N . TYR A 1 283 ? 23.609 -14.641 -29.562 1 95.12 283 TYR A N 1
ATOM 2251 C CA . TYR A 1 283 ? 24.516 -14.461 -28.438 1 95.12 283 TYR A CA 1
ATOM 2252 C C . TYR A 1 283 ? 25.969 -14.594 -28.875 1 95.12 283 TYR A C 1
ATOM 2254 O O . TYR A 1 283 ? 26.344 -15.57 -29.531 1 95.12 283 TYR A O 1
ATOM 2262 N N . ASP A 1 284 ? 26.734 -13.578 -28.469 1 94.25 284 ASP A N 1
ATOM 2263 C CA . ASP A 1 284 ? 28.172 -13.617 -28.688 1 94.25 284 ASP A CA 1
ATOM 2264 C C . ASP A 1 284 ? 28.906 -14.156 -27.453 1 94.25 284 ASP A C 1
ATOM 2266 O O . ASP A 1 284 ? 29.078 -13.453 -26.453 1 94.25 284 ASP A O 1
ATOM 2270 N N . GLU A 1 285 ? 29.422 -15.289 -27.516 1 88.5 285 GLU A N 1
ATOM 2271 C CA . GLU A 1 285 ? 30.047 -15.961 -26.391 1 88.5 285 GLU A CA 1
ATOM 2272 C C . GLU A 1 285 ? 31.344 -15.258 -25.984 1 88.5 285 GLU A C 1
ATOM 2274 O O . GLU A 1 285 ? 31.719 -15.266 -24.812 1 88.5 285 GLU A O 1
ATOM 2279 N N . THR A 1 286 ? 31.984 -14.664 -26.953 1 90.75 286 THR A N 1
ATOM 2280 C CA . THR A 1 286 ? 33.25 -13.992 -26.688 1 90.75 286 THR A CA 1
ATOM 2281 C C . THR A 1 286 ? 33.031 -12.688 -25.938 1 90.75 286 THR A C 1
ATOM 2283 O O . THR A 1 286 ? 33.656 -12.445 -24.906 1 90.75 286 THR A O 1
ATOM 2286 N N . LEU A 1 287 ? 32.094 -11.984 -26.375 1 92.31 287 LEU A N 1
ATOM 2287 C CA . LEU A 1 287 ? 31.828 -10.68 -25.75 1 92.31 287 LEU A CA 1
ATOM 2288 C C . LEU A 1 287 ? 30.812 -10.812 -24.625 1 92.31 287 LEU A C 1
ATOM 2290 O O . LEU A 1 287 ? 30.641 -9.891 -23.828 1 92.31 287 LEU A O 1
ATOM 2294 N N . ARG A 1 288 ? 30.156 -11.906 -24.594 1 92.12 288 ARG A N 1
ATOM 2295 C CA . ARG A 1 288 ? 29.094 -12.156 -23.625 1 92.12 288 ARG A CA 1
ATOM 2296 C C . ARG A 1 288 ? 27.984 -11.109 -23.719 1 92.12 288 ARG A C 1
ATOM 2298 O O . ARG A 1 288 ? 27.609 -10.5 -22.719 1 92.12 288 ARG A O 1
ATOM 2305 N N . VAL A 1 289 ? 27.516 -10.93 -24.969 1 95.56 289 VAL A N 1
ATOM 2306 C CA . VAL A 1 289 ? 26.484 -9.945 -25.25 1 95.56 289 VAL A CA 1
ATOM 2307 C C . VAL A 1 289 ? 25.453 -10.531 -26.234 1 95.56 289 VAL A C 1
ATOM 2309 O O . VAL A 1 289 ? 25.812 -11.312 -27.109 1 95.56 289 VAL A O 1
ATOM 2312 N N . TYR A 1 290 ? 24.281 -10.102 -26.078 1 97.38 290 TYR A N 1
ATOM 2313 C CA . TYR A 1 290 ? 23.219 -10.477 -27 1 97.38 290 TYR A CA 1
ATOM 2314 C C . TYR A 1 290 ? 23.078 -9.445 -28.109 1 97.38 290 TYR A C 1
ATOM 2316 O O . TYR A 1 290 ? 23.438 -8.281 -27.938 1 97.38 290 TYR A O 1
ATOM 2324 N N . THR A 1 291 ? 22.672 -9.883 -29.234 1 97.31 291 THR A N 1
ATOM 2325 C CA . THR A 1 291 ? 22.141 -9.047 -30.297 1 97.31 291 THR A CA 1
ATOM 2326 C C . THR A 1 291 ? 20.672 -9.375 -30.547 1 97.31 291 THR A C 1
ATOM 2328 O O . THR A 1 291 ? 20.344 -10.469 -31 1 97.31 291 THR A O 1
ATOM 2331 N N . VAL A 1 292 ? 19.781 -8.422 -30.234 1 97.38 292 VAL A N 1
ATOM 2332 C CA . VAL A 1 292 ? 18.344 -8.625 -30.375 1 97.38 292 VAL A CA 1
ATOM 2333 C C . VAL A 1 292 ? 17.781 -7.633 -31.391 1 97.38 292 VAL A C 1
ATOM 2335 O O . VAL A 1 292 ? 17.875 -6.418 -31.203 1 97.38 292 VAL A O 1
ATOM 2338 N N . GLU A 1 293 ? 17.266 -8.172 -32.406 1 96.56 293 GLU A N 1
ATOM 2339 C CA . GLU A 1 293 ? 16.609 -7.348 -33.406 1 96.56 293 GLU A CA 1
ATOM 2340 C C . GLU A 1 293 ? 15.109 -7.273 -33.156 1 96.56 293 GLU A C 1
ATOM 2342 O O . GLU A 1 293 ? 14.453 -8.297 -32.969 1 96.56 293 GLU A O 1
ATOM 2347 N N . VAL A 1 294 ? 14.602 -6.016 -33.125 1 95.62 294 VAL A N 1
ATOM 2348 C CA . VAL A 1 294 ? 13.172 -5.809 -32.938 1 95.62 294 VAL A CA 1
ATOM 2349 C C . VAL A 1 294 ? 12.625 -4.926 -34.062 1 95.62 294 VAL A C 1
ATOM 2351 O O . VAL A 1 294 ? 13.391 -4.285 -34.781 1 95.62 294 VAL A O 1
ATOM 2354 N N . GLU A 1 295 ? 11.336 -5.027 -34.219 1 96.06 295 GLU A N 1
ATOM 2355 C CA . GLU A 1 295 ? 10.68 -4.219 -35.25 1 96.06 295 GLU A CA 1
ATOM 2356 C C . GLU A 1 295 ? 9.383 -3.6 -34.719 1 96.06 295 GLU A C 1
ATOM 2358 O O . GLU A 1 295 ? 8.625 -4.254 -34 1 96.06 295 GLU A O 1
ATOM 2363 N N . ASN A 1 296 ? 9.242 -2.314 -34.938 1 93.75 296 ASN A N 1
ATOM 2364 C CA . ASN A 1 296 ? 8 -1.602 -34.656 1 93.75 296 ASN A CA 1
ATOM 2365 C C . ASN A 1 296 ? 7.629 -0.659 -35.781 1 93.75 296 ASN A C 1
ATOM 2367 O O . ASN A 1 296 ? 8.148 -0.787 -36.906 1 93.75 296 ASN A O 1
ATOM 2371 N N . ALA A 1 297 ? 6.648 0.226 -35.562 1 92.62 297 ALA A N 1
ATOM 2372 C CA . ALA A 1 297 ? 6.156 1.118 -36.625 1 92.62 297 ALA A CA 1
ATOM 2373 C C . ALA A 1 297 ? 7.258 2.057 -37.094 1 92.62 297 ALA A C 1
ATOM 2375 O O . ALA A 1 297 ? 7.25 2.496 -38.25 1 92.62 297 ALA A O 1
ATOM 2376 N N . ASP A 1 298 ? 8.273 2.303 -36.25 1 91.25 298 ASP A N 1
ATOM 2377 C CA . ASP A 1 298 ? 9.375 3.205 -36.594 1 91.25 298 ASP A CA 1
ATOM 2378 C C . ASP A 1 298 ? 10.492 2.463 -37.344 1 91.25 298 ASP A C 1
ATOM 2380 O O . ASP A 1 298 ? 11.453 3.078 -37.781 1 91.25 298 ASP A O 1
ATOM 2384 N N . GLY A 1 299 ? 10.398 1.162 -37.5 1 93 299 GLY A N 1
ATOM 2385 C CA . GLY A 1 299 ? 11.375 0.37 -38.219 1 93 299 GLY A CA 1
ATOM 2386 C C . GLY A 1 299 ? 12.117 -0.62 -37.344 1 93 299 GLY A C 1
ATOM 2387 O O . GLY A 1 299 ? 11.602 -1.062 -36.312 1 93 299 GLY A O 1
ATOM 2388 N N . LYS A 1 300 ? 13.242 -1.017 -37.812 1 94.38 300 LYS A N 1
ATOM 2389 C CA . LYS A 1 300 ? 14.055 -2.016 -37.125 1 94.38 300 LYS A CA 1
ATOM 2390 C C . LYS A 1 300 ? 14.992 -1.362 -36.094 1 94.38 300 LYS A C 1
ATOM 2392 O O . LYS A 1 300 ? 15.531 -0.283 -36.344 1 94.38 300 LYS A O 1
ATOM 2397 N N . HIS A 1 301 ? 15.125 -1.941 -34.969 1 92.69 301 HIS A N 1
ATOM 2398 C CA . HIS A 1 301 ? 16.047 -1.544 -33.906 1 92.69 301 HIS A CA 1
ATOM 2399 C C . HIS A 1 301 ? 16.859 -2.732 -33.406 1 92.69 301 HIS A C 1
ATOM 2401 O O . HIS A 1 301 ? 16.391 -3.873 -33.438 1 92.69 301 HIS A O 1
ATOM 2407 N N . THR A 1 302 ? 18.094 -2.424 -33.031 1 95.19 302 THR A N 1
ATOM 2408 C CA . THR A 1 302 ? 18.953 -3.463 -32.5 1 95.19 302 THR A CA 1
ATOM 2409 C C . THR A 1 302 ? 19.406 -3.107 -31.062 1 95.19 302 THR A C 1
ATOM 2411 O O . THR A 1 302 ? 19.828 -1.979 -30.812 1 95.19 302 THR A O 1
ATOM 2414 N N . PHE A 1 303 ? 19.266 -4.047 -30.203 1 95.69 303 PHE A N 1
ATOM 2415 C CA . PHE A 1 303 ? 19.766 -3.891 -28.844 1 95.69 303 PHE A CA 1
ATOM 2416 C C . PHE A 1 303 ? 20.891 -4.879 -28.547 1 95.69 303 PHE A C 1
ATOM 2418 O O . PHE A 1 303 ? 20.938 -5.957 -29.156 1 95.69 303 PHE A O 1
ATOM 2425 N N . ARG A 1 304 ? 21.781 -4.516 -27.594 1 96.19 304 ARG A N 1
ATOM 2426 C CA . ARG A 1 304 ? 22.922 -5.359 -27.25 1 96.19 304 ARG A CA 1
ATOM 2427 C C . ARG A 1 304 ? 23.047 -5.496 -25.734 1 96.19 304 ARG A C 1
ATOM 2429 O O . ARG A 1 304 ? 24.078 -5.141 -25.156 1 96.19 304 ARG A O 1
ATOM 2436 N N . PRO A 1 305 ? 22.078 -6.066 -25.094 1 97 305 PRO A N 1
ATOM 2437 C CA . PRO A 1 305 ? 22.141 -6.242 -23.641 1 97 305 PRO A CA 1
ATOM 2438 C C . PRO A 1 305 ? 23.062 -7.375 -23.203 1 97 305 PRO A C 1
ATOM 2440 O O . PRO A 1 305 ? 23.359 -8.273 -24 1 97 305 PRO A O 1
ATOM 2443 N N . ARG A 1 306 ? 23.516 -7.34 -22 1 96.5 306 ARG A N 1
ATOM 2444 C CA . ARG A 1 306 ? 24.297 -8.43 -21.422 1 96.5 306 ARG A CA 1
ATOM 2445 C C . ARG A 1 306 ? 23.391 -9.508 -20.844 1 96.5 306 ARG A C 1
ATOM 2447 O O . ARG A 1 306 ? 23.812 -10.656 -20.703 1 96.5 306 ARG A O 1
ATOM 2454 N N . HIS A 1 307 ? 22.188 -9.117 -20.484 1 98.19 307 HIS A N 1
ATOM 2455 C CA . HIS A 1 307 ? 21.203 -10.031 -19.938 1 98.19 307 HIS A CA 1
ATOM 2456 C C . HIS A 1 307 ? 19.922 -10.023 -20.75 1 98.19 307 HIS A C 1
ATOM 2458 O O . HIS A 1 307 ? 19.453 -8.961 -21.172 1 98.19 307 HIS A O 1
ATOM 2464 N N . LEU A 1 308 ? 19.453 -11.172 -21.016 1 98.38 308 LEU A N 1
ATOM 2465 C CA . LEU A 1 308 ? 18.172 -11.367 -21.672 1 98.38 308 LEU A CA 1
ATOM 2466 C C . LEU A 1 308 ? 17.188 -12.094 -20.766 1 98.38 308 LEU A C 1
ATOM 2468 O O . LEU A 1 308 ? 17.516 -13.148 -20.203 1 98.38 308 LEU A O 1
ATOM 2472 N N . VAL A 1 309 ? 16 -11.523 -20.547 1 98.75 309 VAL A N 1
ATOM 2473 C CA . VAL A 1 309 ? 14.969 -12.172 -19.734 1 98.75 309 VAL A CA 1
ATOM 2474 C C . VAL A 1 309 ? 13.75 -12.484 -20.594 1 98.75 309 VAL A C 1
ATOM 2476 O O . VAL A 1 309 ? 13.188 -11.594 -21.234 1 98.75 309 VAL A O 1
ATOM 2479 N N . LEU A 1 310 ? 13.422 -13.688 -20.641 1 98.19 310 LEU A N 1
ATOM 2480 C CA . LEU A 1 310 ? 12.133 -14.062 -21.234 1 98.19 310 LEU A CA 1
ATOM 2481 C C . LEU A 1 310 ? 11.031 -14.016 -20.188 1 98.19 310 LEU A C 1
ATOM 2483 O O . LEU A 1 310 ? 11.039 -14.789 -19.219 1 98.19 310 LEU A O 1
ATOM 2487 N N . ALA A 1 311 ? 10.164 -13.086 -20.266 1 98 311 ALA A N 1
ATOM 2488 C CA . ALA A 1 311 ? 8.953 -12.953 -19.469 1 98 311 ALA A CA 1
ATOM 2489 C C . ALA A 1 311 ? 7.703 -13.18 -20.312 1 98 311 ALA A C 1
ATOM 2491 O O . ALA A 1 311 ? 6.793 -12.352 -20.312 1 98 311 ALA A O 1
ATOM 2492 N N . THR A 1 312 ? 7.637 -14.312 -20.922 1 94.81 312 THR A N 1
ATOM 2493 C CA . THR A 1 312 ? 6.676 -14.586 -21.969 1 94.81 312 THR A CA 1
ATOM 2494 C C . THR A 1 312 ? 5.578 -15.523 -21.484 1 94.81 312 THR A C 1
ATOM 2496 O O . THR A 1 312 ? 4.836 -16.094 -22.281 1 94.81 312 THR A O 1
ATOM 2499 N N . GLY A 1 313 ? 5.527 -15.742 -20.188 1 91.75 313 GLY A N 1
ATOM 2500 C CA . GLY A 1 313 ? 4.422 -16.5 -19.625 1 91.75 313 GLY A CA 1
ATOM 2501 C C . GLY A 1 313 ? 4.824 -17.891 -19.156 1 91.75 313 GLY A C 1
ATOM 2502 O O . GLY A 1 313 ? 5.949 -18.328 -19.422 1 91.75 313 GLY A O 1
ATOM 2503 N N . VAL A 1 314 ? 3.936 -18.547 -18.484 1 86.75 314 VAL A N 1
ATOM 2504 C CA . VAL A 1 314 ? 4.145 -19.891 -17.938 1 86.75 314 VAL A CA 1
ATOM 2505 C C . VAL A 1 314 ? 4.129 -20.922 -19.062 1 86.75 314 VAL A C 1
ATOM 2507 O O . VAL A 1 314 ? 4.906 -21.875 -19.062 1 86.75 314 VAL A O 1
ATOM 2510 N N . PHE A 1 315 ? 3.264 -20.672 -19.984 1 83.44 315 PHE A N 1
ATOM 2511 C CA . PHE A 1 315 ? 3.135 -21.547 -21.141 1 83.44 315 PHE A CA 1
ATOM 2512 C C . PHE A 1 315 ? 3.479 -20.797 -22.422 1 83.44 315 PHE A C 1
ATOM 2514 O O . PHE A 1 315 ? 3.594 -19.578 -22.422 1 83.44 315 PHE A O 1
ATOM 2521 N N . ALA A 1 316 ? 3.629 -21.609 -23.438 1 81.06 316 ALA A N 1
ATOM 2522 C CA . ALA A 1 316 ? 3.799 -21.016 -24.766 1 81.06 316 ALA A CA 1
ATOM 2523 C C . ALA A 1 316 ? 2.479 -20.453 -25.281 1 81.06 316 ALA A C 1
ATOM 2525 O O . ALA A 1 316 ? 1.404 -20.844 -24.828 1 81.06 316 ALA A O 1
ATOM 2526 N N . ASN A 1 317 ? 2.627 -19.5 -26.094 1 83.38 317 ASN A N 1
ATOM 2527 C CA . ASN A 1 317 ? 1.444 -18.984 -26.766 1 83.38 317 ASN A CA 1
ATOM 2528 C C . ASN A 1 317 ? 1.02 -19.906 -27.922 1 83.38 317 ASN A C 1
ATOM 2530 O O . ASN A 1 317 ? 0.735 -19.422 -29.016 1 83.38 317 ASN A O 1
ATOM 2534 N N . THR A 1 318 ? 1.104 -21.203 -27.734 1 88.56 318 THR A N 1
ATOM 2535 C CA . THR A 1 318 ? 0.714 -22.234 -28.688 1 88.56 318 THR A CA 1
ATOM 2536 C C . THR A 1 318 ? -0.297 -23.188 -28.078 1 88.56 318 THR A C 1
ATOM 2538 O O . THR A 1 318 ? 0.045 -23.969 -27.188 1 88.56 318 THR A O 1
ATOM 2541 N N . PRO A 1 319 ? -1.457 -23.125 -28.625 1 92.69 319 PRO A N 1
ATOM 2542 C CA . PRO A 1 319 ? -2.5 -23.984 -28.062 1 92.69 319 PRO A CA 1
ATOM 2543 C C . PRO A 1 319 ? -2.305 -25.469 -28.406 1 92.69 319 PRO A C 1
ATOM 2545 O O . PRO A 1 319 ? -1.713 -25.781 -29.438 1 92.69 319 PRO A O 1
ATOM 2548 N N . ILE A 1 320 ? -2.746 -26.297 -27.562 1 92.94 320 ILE A N 1
ATOM 2549 C CA . ILE A 1 320 ? -2.855 -27.719 -27.859 1 92.94 320 ILE A CA 1
ATOM 2550 C C . ILE A 1 320 ? -4.199 -28.016 -28.531 1 92.94 320 ILE A C 1
ATOM 2552 O O . ILE A 1 320 ? -5.25 -27.922 -27.891 1 92.94 320 ILE A O 1
ATOM 2556 N N . ILE A 1 321 ? -4.148 -28.312 -29.766 1 94.62 321 ILE A N 1
ATOM 2557 C CA . ILE A 1 321 ? -5.355 -28.625 -30.516 1 94.62 321 ILE A CA 1
ATOM 2558 C C . ILE A 1 321 ? -5.359 -30.109 -30.891 1 94.62 321 ILE A C 1
ATOM 2560 O O . ILE A 1 321 ? -4.641 -30.531 -31.797 1 94.62 321 ILE A O 1
ATOM 2564 N N . PRO A 1 322 ? -6.215 -30.828 -30.25 1 93.25 322 PRO A N 1
ATOM 2565 C CA . PRO A 1 322 ? -6.262 -32.25 -30.594 1 93.25 322 PRO A CA 1
ATOM 2566 C C . PRO A 1 322 ? -6.766 -32.5 -32 1 93.25 322 PRO A C 1
ATOM 2568 O O . PRO A 1 322 ? -7.625 -31.766 -32.5 1 93.25 322 PRO A O 1
ATOM 2571 N N . GLU A 1 323 ? -6.238 -33.531 -32.625 1 93.56 323 GLU A N 1
ATOM 2572 C CA . GLU A 1 323 ? -6.734 -33.969 -33.938 1 93.56 323 GLU A CA 1
ATOM 2573 C C . GLU A 1 323 ? -7.938 -34.906 -33.781 1 93.56 323 GLU A C 1
ATOM 2575 O O . GLU A 1 323 ? -7.777 -36.094 -33.562 1 93.56 323 GLU A O 1
ATOM 2580 N N . ILE A 1 324 ? -9.047 -34.344 -33.969 1 95.19 324 ILE A N 1
ATOM 2581 C CA . ILE A 1 324 ? -10.281 -35.125 -33.844 1 95.19 324 ILE A CA 1
ATOM 2582 C C . ILE A 1 324 ? -10.922 -35.281 -35.219 1 95.19 324 ILE A C 1
ATOM 2584 O O . ILE A 1 324 ? -11.195 -34.281 -35.906 1 95.19 324 ILE A O 1
ATOM 2588 N N . PRO A 1 325 ? -11.188 -36.469 -35.656 1 96.12 325 PRO A N 1
ATOM 2589 C CA . PRO A 1 325 ? -11.781 -36.688 -36.969 1 96.12 325 PRO A CA 1
ATOM 2590 C C . PRO A 1 325 ? -13.188 -36.094 -37.094 1 96.12 325 PRO A C 1
ATOM 2592 O O . PRO A 1 325 ? -13.891 -35.938 -36.062 1 96.12 325 PRO A O 1
ATOM 2595 N N . GLY A 1 326 ? -13.57 -35.75 -38.312 1 96.25 326 GLY A N 1
ATOM 2596 C CA . GLY A 1 326 ? -14.945 -35.344 -38.594 1 96.25 326 GLY A CA 1
ATOM 2597 C C . GLY A 1 326 ? -15.18 -33.875 -38.469 1 96.25 326 GLY A C 1
ATOM 2598 O O . GLY A 1 326 ? -16.312 -33.406 -38.594 1 96.25 326 GLY A O 1
ATOM 2599 N N . LYS A 1 327 ? -14.141 -33.094 -38.25 1 93.5 327 LYS A N 1
ATOM 2600 C CA . LYS A 1 327 ? -14.273 -31.656 -38.062 1 93.5 327 LYS A CA 1
ATOM 2601 C C . LYS A 1 327 ? -14.891 -31 -39.281 1 93.5 327 LYS A C 1
ATOM 2603 O O . LYS A 1 327 ? -15.664 -30.047 -39.156 1 93.5 327 LYS A O 1
ATOM 2608 N N . GLU A 1 328 ? -14.578 -31.484 -40.469 1 92.69 328 GLU A N 1
ATOM 2609 C CA . GLU A 1 328 ? -15.062 -30.922 -41.719 1 92.69 328 GLU A CA 1
ATOM 2610 C C . GLU A 1 328 ? -16.562 -31.141 -41.875 1 92.69 328 GLU A C 1
ATOM 2612 O O . GLU A 1 328 ? -17.234 -30.406 -42.594 1 92.69 328 GLU A O 1
ATOM 2617 N N . THR A 1 329 ? -17.047 -32.156 -41.188 1 93.88 329 THR A N 1
ATOM 2618 C CA . THR A 1 329 ? -18.469 -32.5 -41.312 1 93.88 329 THR A CA 1
ATOM 2619 C C . THR A 1 329 ? -19.297 -31.734 -40.281 1 93.88 329 THR A C 1
ATOM 2621 O O . THR A 1 329 ? -20.516 -31.609 -40.438 1 93.88 329 THR A O 1
ATOM 2624 N N . PHE A 1 330 ? -18.672 -31.25 -39.281 1 96.56 330 PHE A N 1
ATOM 2625 C CA . PHE A 1 330 ? -19.375 -30.547 -38.219 1 96.56 330 PHE A CA 1
ATOM 2626 C C . PHE A 1 330 ? -19.984 -29.25 -38.719 1 96.56 330 PHE A C 1
ATOM 2628 O O . PHE A 1 330 ? -19.297 -28.438 -39.344 1 96.56 330 PHE A O 1
ATOM 2635 N N . GLY A 1 331 ? -21.266 -29.016 -38.469 1 96.12 331 GLY A N 1
ATOM 2636 C CA . GLY A 1 331 ? -21.984 -27.859 -38.969 1 96.12 331 GLY A CA 1
ATOM 2637 C C . GLY A 1 331 ? -21.859 -26.641 -38.094 1 96.12 331 GLY A C 1
ATOM 2638 O O . GLY A 1 331 ? -22.344 -25.562 -38.406 1 96.12 331 GLY A O 1
ATOM 2639 N N . GLY A 1 332 ? -21.234 -26.828 -36.969 1 96.25 332 GLY A N 1
ATOM 2640 C CA . GLY A 1 332 ? -21.109 -25.734 -36 1 96.25 332 GLY A CA 1
ATOM 2641 C C . GLY A 1 332 ? -19.734 -25.094 -36 1 96.25 332 GLY A C 1
ATOM 2642 O O . GLY A 1 332 ? -19 -25.172 -37 1 96.25 332 GLY A O 1
ATOM 2643 N N . GLU A 1 333 ? -19.453 -24.328 -35 1 96.06 333 GLU A N 1
ATOM 2644 C CA . GLU A 1 333 ? -18.172 -23.641 -34.812 1 96.06 333 GLU A CA 1
ATOM 2645 C C . GLU A 1 333 ? -17.281 -24.375 -33.812 1 96.06 333 GLU A C 1
ATOM 2647 O O . GLU A 1 333 ? -17.75 -24.844 -32.781 1 96.06 333 GLU A O 1
ATOM 2652 N N . VAL A 1 334 ? -16.016 -24.516 -34.156 1 96.88 334 VAL A N 1
ATOM 2653 C CA . VAL A 1 334 ? -15.023 -25.094 -33.25 1 96.88 334 VAL A CA 1
ATOM 2654 C C . VAL A 1 334 ? -13.844 -24.125 -33.094 1 96.88 334 VAL A C 1
ATOM 2656 O O . VAL A 1 334 ? -13.289 -23.641 -34.094 1 96.88 334 VAL A O 1
ATOM 2659 N N . TYR A 1 335 ? -13.492 -23.797 -31.844 1 96.31 335 TYR A N 1
ATOM 2660 C CA . TYR A 1 335 ? -12.328 -22.938 -31.625 1 96.31 335 TYR A CA 1
ATOM 2661 C C . TYR A 1 335 ? -11.695 -23.219 -30.281 1 96.31 335 TYR A C 1
ATOM 2663 O O . TYR A 1 335 ? -12.32 -23.828 -29.406 1 96.31 335 TYR A O 1
ATOM 2671 N N . HIS A 1 336 ? -10.398 -22.922 -30.141 1 96.56 336 HIS A N 1
ATOM 2672 C CA . HIS A 1 336 ? -9.672 -23.047 -28.875 1 96.56 336 HIS A CA 1
ATOM 2673 C C . HIS A 1 336 ? -10.047 -21.938 -27.906 1 96.56 336 HIS A C 1
ATOM 2675 O O . HIS A 1 336 ? -10.336 -20.812 -28.328 1 96.56 336 HIS A O 1
ATOM 2681 N N . SER A 1 337 ? -9.914 -22.234 -26.641 1 95.56 337 SER A N 1
ATOM 2682 C CA . SER A 1 337 ? -10.273 -21.297 -25.578 1 95.56 337 SER A CA 1
ATOM 2683 C C . SER A 1 337 ? -9.5 -20 -25.703 1 95.56 337 SER A C 1
ATOM 2685 O O . SER A 1 337 ? -9.977 -18.938 -25.297 1 95.56 337 SER A O 1
ATOM 2687 N N . MET A 1 338 ? -8.336 -20.016 -26.297 1 92.06 338 MET A N 1
ATOM 2688 C CA . MET A 1 338 ? -7.508 -18.828 -26.5 1 92.06 338 MET A CA 1
ATOM 2689 C C . MET A 1 338 ? -8.242 -17.797 -27.344 1 92.06 338 MET A C 1
ATOM 2691 O O . MET A 1 338 ? -7.961 -16.609 -27.266 1 92.06 338 MET A O 1
ATOM 2695 N N . HIS A 1 339 ? -9.227 -18.25 -28.109 1 93.75 339 HIS A N 1
ATOM 2696 C CA . HIS A 1 339 ? -9.922 -17.375 -29.031 1 93.75 339 HIS A CA 1
ATOM 2697 C C . HIS A 1 339 ? -11.312 -17 -28.516 1 93.75 339 HIS A C 1
ATOM 2699 O O . HIS A 1 339 ? -12.086 -16.344 -29.219 1 93.75 339 HIS A O 1
ATOM 2705 N N . HIS A 1 340 ? -11.633 -17.5 -27.344 1 95 340 HIS A N 1
ATOM 2706 C CA . HIS A 1 340 ? -12.914 -17.141 -26.75 1 95 340 HIS A CA 1
ATOM 2707 C C . HIS A 1 340 ? -12.906 -15.703 -26.219 1 95 340 HIS A C 1
ATOM 2709 O O . HIS A 1 340 ? -12.148 -15.383 -25.297 1 95 340 HIS A O 1
ATOM 2715 N N . LYS A 1 341 ? -13.734 -14.859 -26.703 1 93.31 341 LYS A N 1
ATOM 2716 C CA . LYS A 1 341 ? -13.805 -13.477 -26.25 1 93.31 341 LYS A CA 1
ATOM 2717 C C . LYS A 1 341 ? -14.922 -13.281 -25.234 1 93.31 341 LYS A C 1
ATOM 2719 O O . LYS A 1 341 ? -14.734 -12.609 -24.219 1 93.31 341 LYS A O 1
ATOM 2724 N N . GLY A 1 342 ? -16.047 -13.859 -25.516 1 94.38 342 GLY A N 1
ATOM 2725 C CA . GLY A 1 342 ? -17.25 -13.773 -24.703 1 94.38 342 GLY A CA 1
ATOM 2726 C C . GLY A 1 342 ? -18.469 -14.367 -25.375 1 94.38 342 GLY A C 1
ATOM 2727 O O . GLY A 1 342 ? -18.641 -14.242 -26.594 1 94.38 342 GLY A O 1
ATOM 2728 N N . ALA A 1 343 ? -19.312 -14.945 -24.547 1 95.75 343 ALA A N 1
ATOM 2729 C CA . ALA A 1 343 ? -20.516 -15.594 -25.062 1 95.75 343 ALA A CA 1
ATOM 2730 C C . ALA A 1 343 ? -21.484 -14.57 -25.656 1 95.75 343 ALA A C 1
ATOM 2732 O O . ALA A 1 343 ? -22.219 -14.875 -26.594 1 95.75 343 ALA A O 1
ATOM 2733 N N . ARG A 1 344 ? -21.375 -13.383 -25.125 1 93.31 344 ARG A N 1
ATOM 2734 C CA . ARG A 1 344 ? -22.281 -12.336 -25.578 1 93.31 344 ARG A CA 1
ATOM 2735 C C . ARG A 1 344 ? -22.062 -12.008 -27.047 1 93.31 344 ARG A C 1
ATOM 2737 O O . ARG A 1 344 ? -22.969 -11.492 -27.719 1 93.31 344 ARG A O 1
ATOM 2744 N N . HIS A 1 345 ? -20.922 -12.297 -27.578 1 93.19 345 HIS A N 1
ATOM 2745 C CA . HIS A 1 345 ? -20.562 -11.945 -28.953 1 93.19 345 HIS A CA 1
ATOM 2746 C C . HIS A 1 345 ? -21.234 -12.891 -29.953 1 93.19 345 HIS A C 1
ATOM 2748 O O . HIS A 1 345 ? -21.281 -12.602 -31.156 1 93.19 345 HIS A O 1
ATOM 2754 N N . VAL A 1 346 ? -21.75 -14.047 -29.516 1 91.56 346 VAL A N 1
ATOM 2755 C CA . VAL A 1 346 ? -22.516 -14.953 -30.375 1 91.56 346 VAL A CA 1
ATOM 2756 C C . VAL A 1 346 ? -23.797 -14.273 -30.812 1 91.56 346 VAL A C 1
ATOM 2758 O O . VAL A 1 346 ? -24.312 -14.539 -31.906 1 91.56 346 VAL A O 1
ATOM 2761 N N . GLY A 1 347 ? -24.344 -13.367 -29.969 1 89.81 347 GLY A N 1
ATOM 2762 C CA . GLY A 1 347 ? -25.531 -12.609 -30.312 1 89.81 347 GLY A CA 1
ATOM 2763 C C . GLY A 1 347 ? -26.812 -13.305 -29.922 1 89.81 347 GLY A C 1
ATOM 2764 O O . GLY A 1 347 ? -26.797 -14.25 -29.141 1 89.81 347 GLY A O 1
ATOM 2765 N N . PRO A 1 348 ? -27.875 -12.883 -30.5 1 90.56 348 PRO A N 1
ATOM 2766 C CA . PRO A 1 348 ? -29.219 -13.352 -30.109 1 90.56 348 PRO A CA 1
ATOM 2767 C C . PRO A 1 348 ? -29.438 -14.836 -30.406 1 90.56 348 PRO A C 1
ATOM 2769 O O . PRO A 1 348 ? -30.25 -15.484 -29.75 1 90.56 348 PRO A O 1
ATOM 2772 N N . SER A 1 349 ? -28.688 -15.391 -31.281 1 95.06 349 SER A N 1
ATOM 2773 C CA . SER A 1 349 ? -28.859 -16.797 -31.641 1 95.06 349 SER A CA 1
ATOM 2774 C C . SER A 1 349 ? -28.328 -17.719 -30.547 1 95.06 349 SER A C 1
ATOM 2776 O O . SER A 1 349 ? -28.578 -18.922 -30.562 1 95.06 349 SER A O 1
ATOM 2778 N N . LEU A 1 350 ? -27.672 -17.172 -29.609 1 96.81 350 LEU A N 1
ATOM 2779 C CA . LEU A 1 350 ? -27.062 -17.969 -28.562 1 96.81 350 LEU A CA 1
ATOM 2780 C C . LEU A 1 350 ? -28.094 -18.812 -27.844 1 96.81 350 LEU A C 1
ATOM 2782 O O . LEU A 1 350 ? -27.812 -19.938 -27.422 1 96.81 350 LEU A O 1
ATOM 2786 N N . SER A 1 351 ? -29.266 -18.297 -27.719 1 96.62 351 SER A N 1
ATOM 2787 C CA . SER A 1 351 ? -30.328 -18.984 -27 1 96.62 351 SER A CA 1
ATOM 2788 C C . SER A 1 351 ? -30.734 -20.266 -27.703 1 96.62 351 SER A C 1
ATOM 2790 O O . SER A 1 351 ? -31.422 -21.109 -27.125 1 96.62 351 SER A O 1
ATOM 2792 N N . GLN A 1 352 ? -30.25 -20.469 -28.906 1 97.38 352 GLN A N 1
ATOM 2793 C CA . GLN A 1 352 ? -30.562 -21.672 -29.688 1 97.38 352 GLN A CA 1
ATOM 2794 C C . GLN A 1 352 ? -29.328 -22.531 -29.875 1 97.38 352 GLN A C 1
ATOM 2796 O O . GLN A 1 352 ? -29.344 -23.5 -30.656 1 97.38 352 GLN A O 1
ATOM 2801 N N . LYS A 1 353 ? -28.312 -22.094 -29.25 1 98 353 LYS A N 1
ATOM 2802 C CA . LYS A 1 353 ? -27.047 -22.781 -29.469 1 98 353 LYS A CA 1
ATOM 2803 C C . LYS A 1 353 ? -26.734 -23.734 -28.312 1 98 353 LYS A C 1
ATOM 2805 O O . LYS A 1 353 ? -26.891 -23.375 -27.156 1 98 353 LYS A O 1
ATOM 2810 N N . ARG A 1 354 ? -26.5 -24.953 -28.703 1 97.75 354 ARG A N 1
ATOM 2811 C CA . ARG A 1 354 ? -25.953 -25.953 -27.797 1 97.75 354 ARG A CA 1
ATOM 2812 C C . ARG A 1 354 ? -24.422 -25.906 -27.797 1 97.75 354 ARG A C 1
ATOM 2814 O O . ARG A 1 354 ? -23.797 -26.047 -28.844 1 97.75 354 ARG A O 1
ATOM 2821 N N . VAL A 1 355 ? -23.703 -25.75 -26.547 1 98.81 355 VAL A N 1
ATOM 2822 C CA . VAL A 1 355 ? -22.266 -25.516 -26.438 1 98.81 355 VAL A CA 1
ATOM 2823 C C . VAL A 1 355 ? -21.609 -26.703 -25.719 1 98.81 355 VAL A C 1
ATOM 2825 O O . VAL A 1 355 ? -22.094 -27.141 -24.672 1 98.81 355 VAL A O 1
ATOM 2828 N N . VAL A 1 356 ? -20.547 -27.234 -26.266 1 98.75 356 VAL A N 1
ATOM 2829 C CA . VAL A 1 356 ? -19.734 -28.266 -25.625 1 98.75 356 VAL A CA 1
ATOM 2830 C C . VAL A 1 356 ? -18.312 -27.75 -25.422 1 98.75 356 VAL A C 1
ATOM 2832 O O . VAL A 1 356 ? -17.672 -27.266 -26.344 1 98.75 356 VAL A O 1
ATOM 2835 N N . ILE A 1 357 ? -17.859 -27.797 -24.234 1 98.75 357 ILE A N 1
ATOM 2836 C CA . ILE A 1 357 ? -16.484 -27.438 -23.891 1 98.75 357 ILE A CA 1
ATOM 2837 C C . ILE A 1 357 ? -15.688 -28.703 -23.594 1 98.75 357 ILE A C 1
ATOM 2839 O O . ILE A 1 357 ? -16.062 -29.5 -22.719 1 98.75 357 ILE A O 1
ATOM 2843 N N . VAL A 1 358 ? -14.602 -28.906 -24.297 1 98.06 358 VAL A N 1
ATOM 2844 C CA . VAL A 1 358 ? -13.727 -30.062 -24.094 1 98.06 358 VAL A CA 1
ATOM 2845 C C . VAL A 1 358 ? -12.594 -29.688 -23.141 1 98.06 358 VAL A C 1
ATOM 2847 O O . VAL A 1 358 ? -11.711 -28.906 -23.484 1 98.06 358 VAL A O 1
ATOM 2850 N N . GLY A 1 359 ? -12.547 -30.25 -22 1 96.38 359 GLY A N 1
ATOM 2851 C CA . GLY A 1 359 ? -11.633 -29.906 -20.922 1 96.38 359 GLY A CA 1
ATOM 2852 C C . GLY A 1 359 ? -12.344 -29.609 -19.609 1 96.38 359 GLY A C 1
ATOM 2853 O O . GLY A 1 359 ? -13.539 -29.297 -19.609 1 96.38 359 GLY A O 1
ATOM 2854 N N . ILE A 1 360 ? -11.57 -29.656 -18.5 1 95.12 360 ILE A N 1
ATOM 2855 C CA . ILE A 1 360 ? -12.258 -29.578 -17.203 1 95.12 360 ILE A CA 1
ATOM 2856 C C . ILE A 1 360 ? -11.477 -28.656 -16.266 1 95.12 360 ILE A C 1
ATOM 2858 O O . ILE A 1 360 ? -11.742 -28.625 -15.062 1 95.12 360 ILE A O 1
ATOM 2862 N N . GLY A 1 361 ? -10.531 -27.906 -16.719 1 93.81 361 GLY A N 1
ATOM 2863 C CA . GLY A 1 361 ? -9.758 -26.984 -15.898 1 93.81 361 GLY A CA 1
ATOM 2864 C C . GLY A 1 361 ? -10.453 -25.656 -15.688 1 93.81 361 GLY A C 1
ATOM 2865 O O . GLY A 1 361 ? -11.68 -25.562 -15.797 1 93.81 361 GLY A O 1
ATOM 2866 N N . THR A 1 362 ? -9.734 -24.688 -15.344 1 93 362 THR A N 1
ATOM 2867 C CA . THR A 1 362 ? -10.25 -23.375 -15 1 93 362 THR A CA 1
ATOM 2868 C C . THR A 1 362 ? -10.93 -22.719 -16.203 1 93 362 THR A C 1
ATOM 2870 O O . THR A 1 362 ? -12.039 -22.203 -16.094 1 93 362 THR A O 1
ATOM 2873 N N . SER A 1 363 ? -10.273 -22.734 -17.312 1 93.88 363 SER A N 1
ATOM 2874 C CA . SER A 1 363 ? -10.82 -22.094 -18.516 1 93.88 363 SER A CA 1
ATOM 2875 C C . SER A 1 363 ? -12.148 -22.734 -18.922 1 93.88 363 SER A C 1
ATOM 2877 O O . SER A 1 363 ? -13.07 -22.047 -19.359 1 93.88 363 SER A O 1
ATOM 2879 N N . ALA A 1 364 ? -12.234 -24.031 -18.812 1 96.94 364 ALA A N 1
ATOM 2880 C CA . ALA A 1 364 ? -13.461 -24.734 -19.172 1 96.94 364 ALA A CA 1
ATOM 2881 C C . ALA A 1 364 ? -14.633 -24.266 -18.312 1 96.94 364 ALA A C 1
ATOM 2883 O O . ALA A 1 364 ? -15.711 -23.969 -18.828 1 96.94 364 ALA A O 1
ATOM 2884 N N . HIS A 1 365 ? -14.367 -24.203 -17.062 1 96.62 365 HIS A N 1
ATOM 2885 C CA . HIS A 1 365 ? -15.406 -23.766 -16.141 1 96.62 365 HIS A CA 1
ATOM 2886 C C . HIS A 1 365 ? -15.812 -22.312 -16.391 1 96.62 365 HIS A C 1
ATOM 2888 O O . HIS A 1 365 ? -17 -22 -16.406 1 96.62 365 HIS A O 1
ATOM 2894 N N . ASP A 1 366 ? -14.852 -21.484 -16.578 1 94.56 366 ASP A N 1
ATOM 2895 C CA . ASP A 1 366 ? -15.125 -20.062 -16.828 1 94.56 366 ASP A CA 1
ATOM 2896 C C . ASP A 1 366 ? -15.961 -19.875 -18.078 1 94.56 366 ASP A C 1
ATOM 2898 O O . ASP A 1 366 ? -16.922 -19.094 -18.078 1 94.56 366 ASP A O 1
ATOM 2902 N N . ILE A 1 367 ? -15.586 -20.547 -19.078 1 97 367 ILE A N 1
ATOM 2903 C CA . ILE A 1 367 ? -16.25 -20.406 -20.375 1 97 367 ILE A CA 1
ATOM 2904 C C . ILE A 1 367 ? -17.656 -20.984 -20.297 1 97 367 ILE A C 1
ATOM 2906 O O . ILE A 1 367 ? -18.609 -20.406 -20.812 1 97 367 ILE A O 1
ATOM 2910 N N . ALA A 1 368 ? -17.797 -22.109 -19.625 1 98.06 368 ALA A N 1
ATOM 2911 C CA . ALA A 1 368 ? -19.125 -22.688 -19.422 1 98.06 368 ALA A CA 1
ATOM 2912 C C . ALA A 1 368 ? -20.047 -21.719 -18.688 1 98.06 368 ALA A C 1
ATOM 2914 O O . ALA A 1 368 ? -21.188 -21.5 -19.094 1 98.06 368 ALA A O 1
ATOM 2915 N N . GLN A 1 369 ? -19.516 -21.172 -17.641 1 96.31 369 GLN A N 1
ATOM 2916 C CA . GLN A 1 369 ? -20.266 -20.203 -16.844 1 96.31 369 GLN A CA 1
ATOM 2917 C C . GLN A 1 369 ? -20.688 -19 -17.703 1 96.31 369 GLN A C 1
ATOM 2919 O O . GLN A 1 369 ? -21.812 -18.516 -17.578 1 96.31 369 GLN A O 1
ATOM 2924 N N . ASP A 1 370 ? -19.781 -18.531 -18.516 1 95.81 370 ASP A N 1
ATOM 2925 C CA . ASP A 1 370 ? -20.031 -17.406 -19.406 1 95.81 370 ASP A CA 1
ATOM 2926 C C . ASP A 1 370 ? -21.203 -17.703 -20.344 1 95.81 370 ASP A C 1
ATOM 2928 O O . ASP A 1 370 ? -22.109 -16.891 -20.484 1 95.81 370 ASP A O 1
ATOM 2932 N N . PHE A 1 371 ? -21.234 -18.891 -20.922 1 97.56 371 PHE A N 1
ATOM 2933 C CA . PHE A 1 371 ? -22.297 -19.266 -21.859 1 97.56 371 PHE A CA 1
ATOM 2934 C C . PHE A 1 371 ? -23.625 -19.406 -21.141 1 97.56 371 PHE A C 1
ATOM 2936 O O . PHE A 1 371 ? -24.672 -18.984 -21.641 1 97.56 371 PHE A O 1
ATOM 2943 N N . VAL A 1 372 ? -23.609 -20 -19.938 1 97.56 372 VAL A N 1
ATOM 2944 C CA . VAL A 1 372 ? -24.844 -20.141 -19.156 1 97.56 372 VAL A CA 1
ATOM 2945 C C . VAL A 1 372 ? -25.406 -18.766 -18.828 1 97.56 372 VAL A C 1
ATOM 2947 O O . VAL A 1 372 ? -26.578 -18.5 -19.062 1 97.56 372 VAL A O 1
ATOM 2950 N N . ASN A 1 373 ? -24.547 -17.906 -18.328 1 94.56 373 ASN A N 1
ATOM 2951 C CA . ASN A 1 373 ? -24.953 -16.578 -17.891 1 94.56 373 ASN A CA 1
ATOM 2952 C C . ASN A 1 373 ? -25.531 -15.766 -19.031 1 94.56 373 ASN A C 1
ATOM 2954 O O . ASN A 1 373 ? -26.359 -14.867 -18.812 1 94.56 373 ASN A O 1
ATOM 2958 N N . ASN A 1 374 ? -25.125 -16.094 -20.25 1 95.5 374 ASN A N 1
ATOM 2959 C CA . ASN A 1 374 ? -25.578 -15.32 -21.406 1 95.5 374 ASN A CA 1
ATOM 2960 C C . ASN A 1 374 ? -26.719 -16.031 -22.141 1 95.5 374 ASN A C 1
ATOM 2962 O O . ASN A 1 374 ? -27.125 -15.602 -23.219 1 95.5 374 ASN A O 1
ATOM 2966 N N . GLY A 1 375 ? -27.156 -17.156 -21.672 1 96.31 375 GLY A N 1
ATOM 2967 C CA . GLY A 1 375 ? -28.422 -17.734 -22.094 1 96.31 375 GLY A CA 1
ATOM 2968 C C . GLY A 1 375 ? -28.281 -18.781 -23.172 1 96.31 375 GLY A C 1
ATOM 2969 O O . GLY A 1 375 ? -29.188 -18.969 -23.984 1 96.31 375 GLY A O 1
ATOM 2970 N N . ALA A 1 376 ? -27.172 -19.469 -23.281 1 98.19 376 ALA A N 1
ATOM 2971 C CA . ALA A 1 376 ? -27.031 -20.578 -24.219 1 98.19 376 ALA A CA 1
ATOM 2972 C C . ALA A 1 376 ? -28.109 -21.641 -23.969 1 98.19 376 ALA A C 1
ATOM 2974 O O . ALA A 1 376 ? -28.547 -21.828 -22.828 1 98.19 376 ALA A O 1
ATOM 2975 N N . GLN A 1 377 ? -28.562 -22.312 -25.047 1 97.94 377 GLN A N 1
ATOM 2976 C CA . GLN A 1 377 ? -29.609 -23.328 -24.922 1 97.94 377 GLN A CA 1
ATOM 2977 C C . GLN A 1 377 ? -29.188 -24.453 -24 1 97.94 377 GLN A C 1
ATOM 2979 O O . GLN A 1 377 ? -29.969 -24.922 -23.172 1 97.94 377 GLN A O 1
ATOM 2984 N N . ALA A 1 378 ? -27.984 -24.922 -24.203 1 98.38 378 ALA A N 1
ATOM 2985 C CA . ALA A 1 378 ? -27.406 -25.984 -23.391 1 98.38 378 ALA A CA 1
ATOM 2986 C C . ALA A 1 378 ? -25.875 -25.844 -23.328 1 98.38 378 ALA A C 1
ATOM 2988 O O . ALA A 1 378 ? -25.25 -25.422 -24.297 1 98.38 378 ALA A O 1
ATOM 2989 N N . VAL A 1 379 ? -25.344 -26.156 -22.172 1 98.81 379 VAL A N 1
ATOM 2990 C CA . VAL A 1 379 ? -23.891 -26.078 -21.984 1 98.81 379 VAL A CA 1
ATOM 2991 C C . VAL A 1 379 ? -23.391 -27.391 -21.344 1 98.81 379 VAL A C 1
ATOM 2993 O O . VAL A 1 379 ? -23.938 -27.844 -20.328 1 98.81 379 VAL A O 1
ATOM 2996 N N . SER A 1 380 ? -22.391 -27.984 -21.953 1 98.69 380 SER A N 1
ATOM 2997 C CA . SER A 1 380 ? -21.797 -29.234 -21.469 1 98.69 380 SER A CA 1
ATOM 2998 C C . SER A 1 380 ? -20.281 -29.156 -21.406 1 98.69 380 SER A C 1
ATOM 3000 O O . SER A 1 380 ? -19.656 -28.469 -22.219 1 98.69 380 SER A O 1
ATOM 3002 N N . ILE A 1 381 ? -19.734 -29.844 -20.438 1 98.69 381 ILE A N 1
ATOM 3003 C CA . ILE A 1 381 ? -18.281 -30.031 -20.328 1 98.69 381 ILE A CA 1
ATOM 3004 C C . ILE A 1 381 ? -17.938 -31.5 -20.5 1 98.69 381 ILE A C 1
ATOM 3006 O O . ILE A 1 381 ? -18.578 -32.375 -19.906 1 98.69 381 ILE A O 1
ATOM 3010 N N . VAL A 1 382 ? -17.016 -31.75 -21.328 1 98.5 382 VAL A N 1
ATOM 3011 C CA . VAL A 1 382 ? -16.484 -33.094 -21.453 1 98.5 382 VAL A CA 1
ATOM 3012 C C . VAL A 1 382 ? -15.234 -33.25 -20.594 1 98.5 382 VAL A C 1
ATOM 3014 O O . VAL A 1 382 ? -14.234 -32.562 -20.812 1 98.5 382 VAL A O 1
ATOM 3017 N N . GLN A 1 383 ? -15.305 -34.094 -19.672 1 98.06 383 GLN A N 1
ATOM 3018 C CA . GLN A 1 383 ? -14.211 -34.344 -18.734 1 98.06 383 GLN A CA 1
ATOM 3019 C C . GLN A 1 383 ? -13.523 -35.688 -19.047 1 98.06 383 GLN A C 1
ATOM 3021 O O . GLN A 1 383 ? -14.18 -36.719 -19.156 1 98.06 383 GLN A O 1
ATOM 3026 N N . ARG A 1 384 ? -12.234 -35.625 -19.141 1 95.69 384 ARG A N 1
ATOM 3027 C CA . ARG A 1 384 ? -11.484 -36.875 -19.328 1 95.69 384 ARG A CA 1
ATOM 3028 C C . ARG A 1 384 ? -10.969 -37.406 -18 1 95.69 384 ARG A C 1
ATOM 3030 O O . ARG A 1 384 ? -11.18 -38.562 -17.672 1 95.69 384 ARG A O 1
ATOM 3037 N N . HIS A 1 385 ? -10.273 -36.531 -17.219 1 93.31 385 HIS A N 1
ATOM 3038 C CA . HIS A 1 385 ? -9.641 -36.969 -15.984 1 93.31 385 HIS A CA 1
ATOM 3039 C C . HIS A 1 385 ? -10.219 -36.25 -14.781 1 93.31 385 HIS A C 1
ATOM 3041 O O . HIS A 1 385 ? -10.727 -35.125 -14.922 1 93.31 385 HIS A O 1
ATOM 3047 N N . ALA A 1 386 ? -10.062 -36.906 -13.633 1 95.31 386 ALA A N 1
ATOM 3048 C CA . ALA A 1 386 ? -10.508 -36.281 -12.391 1 95.31 386 ALA A CA 1
ATOM 3049 C C . ALA A 1 386 ? -9.656 -35.062 -12.047 1 95.31 386 ALA A C 1
ATOM 3051 O O . ALA A 1 386 ? -8.477 -35 -12.398 1 95.31 386 ALA A O 1
ATOM 3052 N N . ILE A 1 387 ? -10.234 -34.125 -11.367 1 95.62 387 ILE A N 1
ATOM 3053 C CA . ILE A 1 387 ? -9.5 -32.938 -10.945 1 95.62 387 ILE A CA 1
ATOM 3054 C C . ILE A 1 387 ? -9.82 -32.625 -9.484 1 95.62 387 ILE A C 1
ATOM 3056 O O . ILE A 1 387 ? -10.781 -33.156 -8.93 1 95.62 387 ILE A O 1
ATOM 3060 N N . PHE A 1 388 ? -9.008 -31.797 -8.859 1 95.62 388 PHE A N 1
ATOM 3061 C CA . PHE A 1 388 ? -9.383 -31.172 -7.598 1 95.62 388 PHE A CA 1
ATOM 3062 C C . PHE A 1 388 ? -10.344 -30.016 -7.82 1 95.62 388 PHE A C 1
ATOM 3064 O O . PHE A 1 388 ? -10.148 -29.203 -8.734 1 95.62 388 PHE A O 1
ATOM 3071 N N . SER A 1 389 ? -11.398 -30 -7.152 1 96 389 SER A N 1
ATOM 3072 C CA . SER A 1 389 ? -12.352 -28.891 -7.137 1 96 389 SER A CA 1
ATOM 3073 C C . SER A 1 389 ? -12.539 -28.344 -5.727 1 96 389 SER A C 1
ATOM 3075 O O . SER A 1 389 ? -12.781 -29.109 -4.785 1 96 389 SER A O 1
ATOM 3077 N N . LEU A 1 390 ? -12.344 -27.109 -5.555 1 94.38 390 LEU A N 1
ATOM 3078 C CA . LEU A 1 390 ? -12.422 -26.469 -4.25 1 94.38 390 LEU A CA 1
ATOM 3079 C C . LEU A 1 390 ? -13.25 -25.188 -4.324 1 94.38 390 LEU A C 1
ATOM 3081 O O . LEU A 1 390 ? -13.25 -24.516 -5.352 1 94.38 390 LEU A O 1
ATOM 3085 N N . SER A 1 391 ? -13.945 -24.891 -3.164 1 95.06 391 SER A N 1
ATOM 3086 C CA . SER A 1 391 ? -14.555 -23.562 -3.07 1 95.06 391 SER A CA 1
ATOM 3087 C C . SER A 1 391 ? -13.492 -22.484 -2.863 1 95.06 391 SER A C 1
ATOM 3089 O O . SER A 1 391 ? -12.414 -22.766 -2.342 1 95.06 391 SER A O 1
ATOM 3091 N N . ALA A 1 392 ? -13.82 -21.297 -3.318 1 90.06 392 ALA A N 1
ATOM 3092 C CA . ALA A 1 392 ? -12.93 -20.172 -3.104 1 90.06 392 ALA A CA 1
ATOM 3093 C C . ALA A 1 392 ? -12.688 -19.938 -1.615 1 90.06 392 ALA A C 1
ATOM 3095 O O . ALA A 1 392 ? -11.562 -19.609 -1.204 1 90.06 392 ALA A O 1
ATOM 3096 N N . LYS A 1 393 ? -13.672 -20.078 -0.813 1 91.12 393 LYS A N 1
ATOM 3097 C CA . LYS A 1 393 ? -13.57 -19.859 0.627 1 91.12 393 LYS A CA 1
ATOM 3098 C C . LYS A 1 393 ? -12.617 -20.859 1.27 1 91.12 393 LYS A C 1
ATOM 3100 O O . LYS A 1 393 ? -11.781 -20.5 2.1 1 91.12 393 LYS A O 1
ATOM 3105 N N . ALA A 1 394 ? -12.781 -22.125 0.888 1 93.81 394 ALA A N 1
ATOM 3106 C CA . ALA A 1 394 ? -11.898 -23.156 1.427 1 93.81 394 ALA A CA 1
ATOM 3107 C C . ALA A 1 394 ? -10.445 -22.891 1.061 1 93.81 394 ALA A C 1
ATOM 3109 O O . ALA A 1 394 ? -9.547 -23.016 1.902 1 93.81 394 ALA A O 1
ATOM 3110 N N . ALA A 1 395 ? -10.25 -22.531 -0.142 1 91.06 395 ALA A N 1
ATOM 3111 C CA . ALA A 1 395 ? -8.898 -22.219 -0.6 1 91.06 395 ALA A CA 1
ATOM 3112 C C . ALA A 1 395 ? -8.328 -21.016 0.142 1 91.06 395 ALA A C 1
ATOM 3114 O O . ALA A 1 395 ? -7.164 -21.016 0.541 1 91.06 395 ALA A O 1
ATOM 3115 N N . GLU A 1 396 ? -9.117 -19.953 0.302 1 90.25 396 GLU A N 1
ATOM 3116 C CA . GLU A 1 396 ? -8.688 -18.734 0.987 1 90.25 396 GLU A CA 1
ATOM 3117 C C . GLU A 1 396 ? -8.273 -19.031 2.428 1 90.25 396 GLU A C 1
ATOM 3119 O O . GLU A 1 396 ? -7.234 -18.562 2.891 1 90.25 396 GLU A O 1
ATOM 3124 N N . ASP A 1 397 ? -9.086 -19.766 3.1 1 90.5 397 ASP A N 1
ATOM 3125 C CA . ASP A 1 397 ? -8.852 -20.047 4.512 1 90.5 397 ASP A CA 1
ATOM 3126 C C . ASP A 1 397 ? -7.621 -20.938 4.695 1 90.5 397 ASP A C 1
ATOM 3128 O O . ASP A 1 397 ? -6.852 -20.75 5.641 1 90.5 397 ASP A O 1
ATOM 3132 N N . ALA A 1 398 ? -7.465 -21.812 3.793 1 89.06 398 ALA A N 1
ATOM 3133 C CA . ALA A 1 398 ? -6.418 -22.812 3.959 1 89.06 398 ALA A CA 1
ATOM 3134 C C . ALA A 1 398 ? -5.074 -22.297 3.457 1 89.06 398 ALA A C 1
ATOM 3136 O O . ALA A 1 398 ? -4.031 -22.562 4.055 1 89.06 398 ALA A O 1
ATOM 3137 N N . TYR A 1 399 ? -5.121 -21.484 2.393 1 87.25 399 TYR A N 1
ATOM 3138 C CA . TYR A 1 399 ? -3.865 -21.219 1.702 1 87.25 399 TYR A CA 1
ATOM 3139 C C . TYR A 1 399 ? -3.48 -19.75 1.816 1 87.25 399 TYR A C 1
ATOM 3141 O O . TYR A 1 399 ? -2.297 -19.406 1.784 1 87.25 399 TYR A O 1
ATOM 3149 N N . PHE A 1 400 ? -4.418 -18.859 1.968 1 90.56 400 PHE A N 1
ATOM 3150 C CA . PHE A 1 400 ? -4.082 -17.453 1.766 1 90.56 400 PHE A CA 1
ATOM 3151 C C . PHE A 1 400 ? -4.242 -16.672 3.061 1 90.56 400 PHE A C 1
ATOM 3153 O O . PHE A 1 400 ? -3.865 -15.492 3.131 1 90.56 400 PHE A O 1
ATOM 3160 N N . SER A 1 401 ? -4.652 -17.281 4.113 1 90.44 401 SER A N 1
ATOM 3161 C CA . SER A 1 401 ? -4.953 -16.578 5.363 1 90.44 401 SER A CA 1
ATOM 3162 C C . SER A 1 401 ? -3.693 -15.992 5.988 1 90.44 401 SER A C 1
ATOM 3164 O O . SER A 1 401 ? -3.766 -15.023 6.746 1 90.44 401 SER A O 1
ATOM 3166 N N . LEU A 1 402 ? -2.568 -16.531 5.617 1 93.25 402 LEU A N 1
ATOM 3167 C CA . LEU A 1 402 ? -1.289 -16.062 6.129 1 93.25 402 LEU A CA 1
ATOM 3168 C C . LEU A 1 402 ? -1.09 -14.578 5.805 1 93.25 402 LEU A C 1
ATOM 3170 O O . LEU A 1 402 ? -0.574 -13.82 6.625 1 93.25 402 LEU A O 1
ATOM 3174 N N . TRP A 1 403 ? -1.533 -14.102 4.688 1 95.69 403 TRP A N 1
ATOM 3175 C CA . TRP A 1 403 ? -1.255 -12.758 4.188 1 95.69 403 TRP A CA 1
ATOM 3176 C C . TRP A 1 403 ? -2.221 -11.742 4.785 1 95.69 403 TRP A C 1
ATOM 3178 O O . TRP A 1 403 ? -2.082 -10.539 4.562 1 95.69 403 TRP A O 1
ATOM 3188 N N . THR A 1 404 ? -3.162 -12.148 5.559 1 91.75 404 THR A N 1
ATOM 3189 C CA . THR A 1 404 ? -4.082 -11.227 6.207 1 91.75 404 THR A CA 1
ATOM 3190 C C . THR A 1 404 ? -3.941 -11.297 7.727 1 91.75 404 THR A C 1
ATOM 3192 O O . THR A 1 404 ? -4.758 -10.734 8.461 1 91.75 404 THR A O 1
ATOM 3195 N N . GLN A 1 405 ? -2.99 -12.031 8.148 1 88.88 405 GLN A N 1
ATOM 3196 C CA . GLN A 1 405 ? -2.787 -12.148 9.586 1 88.88 405 GLN A CA 1
ATOM 3197 C C . GLN A 1 405 ? -2.365 -10.812 10.188 1 88.88 405 GLN A C 1
ATOM 3199 O O . GLN A 1 405 ? -1.413 -10.188 9.719 1 88.88 405 GLN A O 1
ATOM 3204 N N . PRO A 1 406 ? -3.01 -10.391 11.281 1 87.19 406 PRO A N 1
ATOM 3205 C CA . PRO A 1 406 ? -2.621 -9.125 11.914 1 87.19 406 PRO A CA 1
ATOM 3206 C C . PRO A 1 406 ? -1.181 -9.141 12.422 1 87.19 406 PRO A C 1
ATOM 3208 O O . PRO A 1 406 ? -0.729 -10.141 12.977 1 87.19 406 PRO A O 1
ATOM 3211 N N . GLY A 1 407 ? -0.507 -8.133 12.141 1 88.5 407 GLY A N 1
ATOM 3212 C CA . GLY A 1 407 ? 0.856 -7.992 12.625 1 88.5 407 GLY A CA 1
ATOM 3213 C C . GLY A 1 407 ? 1.891 -8.586 11.688 1 88.5 407 GLY A C 1
ATOM 3214 O O . GLY A 1 407 ? 3.094 -8.484 11.938 1 88.5 407 GLY A O 1
ATOM 3215 N N . VAL A 1 408 ? 1.441 -9.258 10.57 1 93 408 VAL A N 1
ATOM 3216 C CA . VAL A 1 408 ? 2.34 -9.844 9.586 1 93 408 VAL A CA 1
ATOM 3217 C C . VAL A 1 408 ? 2.244 -9.07 8.273 1 93 408 VAL A C 1
ATOM 3219 O O . VAL A 1 408 ? 1.169 -8.977 7.676 1 93 408 VAL A O 1
ATOM 3222 N N . SER A 1 409 ? 3.311 -8.477 7.887 1 93.31 409 SER A N 1
ATOM 3223 C CA . SER A 1 409 ? 3.303 -7.758 6.617 1 93.31 409 SER A CA 1
ATOM 3224 C C . SER A 1 409 ? 3.268 -8.727 5.438 1 93.31 409 SER A C 1
ATOM 3226 O O . SER A 1 409 ? 3.531 -9.914 5.594 1 93.31 409 SER A O 1
ATOM 3228 N N . THR A 1 410 ? 2.947 -8.25 4.281 1 95.81 410 THR A N 1
ATOM 3229 C CA . THR A 1 410 ? 2.934 -9.039 3.059 1 95.81 410 THR A CA 1
ATOM 3230 C C . THR A 1 410 ? 4.293 -9.695 2.82 1 95.81 410 THR A C 1
ATOM 3232 O O . THR A 1 410 ? 4.367 -10.883 2.494 1 95.81 410 THR A O 1
ATOM 3235 N N . GLU A 1 411 ? 5.34 -8.945 3.027 1 95.5 411 GLU A N 1
ATOM 3236 C CA . GLU A 1 411 ? 6.695 -9.438 2.789 1 95.5 411 GLU A CA 1
ATOM 3237 C C . GLU A 1 411 ? 7.09 -10.5 3.809 1 95.5 411 GLU A C 1
ATOM 3239 O O . GLU A 1 411 ? 7.781 -11.461 3.473 1 95.5 411 GLU A O 1
ATOM 3244 N N . GLU A 1 412 ? 6.668 -10.32 5.035 1 95.94 412 GLU A N 1
ATOM 3245 C CA . GLU A 1 412 ? 6.922 -11.328 6.062 1 95.94 412 GLU A CA 1
ATOM 3246 C C . GLU A 1 412 ? 6.16 -12.617 5.766 1 95.94 412 GLU A C 1
ATOM 3248 O O . GLU A 1 412 ? 6.691 -13.719 5.965 1 95.94 412 GLU A O 1
ATOM 3253 N N . ALA A 1 413 ? 4.922 -12.484 5.289 1 96.94 413 ALA A N 1
ATOM 3254 C CA . ALA A 1 413 ? 4.145 -13.648 4.883 1 96.94 413 ALA A CA 1
ATOM 3255 C C . ALA A 1 413 ? 4.84 -14.406 3.754 1 96.94 413 ALA A C 1
ATOM 3257 O O . ALA A 1 413 ? 4.836 -15.641 3.73 1 96.94 413 ALA A O 1
ATOM 3258 N N . ASP A 1 414 ? 5.422 -13.664 2.834 1 97.44 414 ASP A N 1
ATOM 3259 C CA . ASP A 1 414 ? 6.176 -14.281 1.748 1 97.44 414 ASP A CA 1
ATOM 3260 C C . ASP A 1 414 ? 7.332 -15.117 2.289 1 97.44 414 ASP A C 1
ATOM 3262 O O . ASP A 1 414 ? 7.578 -16.234 1.812 1 97.44 414 ASP A O 1
ATOM 3266 N N . ILE A 1 415 ? 8.016 -14.602 3.27 1 97.88 415 ILE A N 1
ATOM 3267 C CA . ILE A 1 415 ? 9.141 -15.305 3.873 1 97.88 415 ILE A CA 1
ATOM 3268 C C . ILE A 1 415 ? 8.648 -16.594 4.543 1 97.88 415 ILE A C 1
ATOM 3270 O O . ILE A 1 415 ? 9.219 -17.656 4.34 1 97.88 415 ILE A O 1
ATOM 3274 N N . ILE A 1 416 ? 7.602 -16.5 5.27 1 97.31 416 ILE A N 1
ATOM 3275 C CA . ILE A 1 416 ? 7.055 -17.656 5.969 1 97.31 416 ILE A CA 1
ATOM 3276 C C . ILE A 1 416 ? 6.629 -18.719 4.961 1 97.31 416 ILE A C 1
ATOM 3278 O O . ILE A 1 416 ? 6.973 -19.891 5.105 1 97.31 416 ILE A O 1
ATOM 3282 N N . ALA A 1 417 ? 5.996 -18.281 3.932 1 95.69 417 ALA A N 1
ATOM 3283 C CA . ALA A 1 417 ? 5.508 -19.219 2.924 1 95.69 417 ALA A CA 1
ATOM 3284 C C . ALA A 1 417 ? 6.664 -19.875 2.18 1 95.69 417 ALA A C 1
ATOM 3286 O O . ALA A 1 417 ? 6.664 -21.094 1.979 1 95.69 417 ALA A O 1
ATOM 3287 N N . ASN A 1 418 ? 7.617 -19.109 1.793 1 97.12 418 ASN A N 1
ATOM 3288 C CA . ASN A 1 418 ? 8.75 -19.609 1.027 1 97.12 418 ASN A CA 1
ATOM 3289 C C . ASN A 1 418 ? 9.672 -20.469 1.893 1 97.12 418 ASN A C 1
ATOM 3291 O O . ASN A 1 418 ? 10.516 -21.203 1.373 1 97.12 418 ASN A O 1
ATOM 3295 N N . SER A 1 419 ? 9.516 -20.391 3.176 1 97.94 419 SER A N 1
ATOM 3296 C CA . SER A 1 419 ? 10.445 -21.047 4.086 1 97.94 419 SER A CA 1
ATOM 3297 C C . SER A 1 419 ? 10.172 -22.547 4.156 1 97.94 419 SER A C 1
ATOM 3299 O O . SER A 1 419 ? 11.008 -23.312 4.652 1 97.94 419 SER A O 1
ATOM 3301 N N . PHE A 1 420 ? 9.094 -23 3.646 1 95.5 420 PHE A N 1
ATOM 3302 C CA . PHE A 1 420 ? 8.82 -24.438 3.578 1 95.5 420 PHE A CA 1
ATOM 3303 C C . PHE A 1 420 ? 9.406 -25.031 2.307 1 95.5 420 PHE A C 1
ATOM 3305 O O . PHE A 1 420 ? 9.109 -24.578 1.202 1 95.5 420 PHE A O 1
ATOM 3312 N N . PRO A 1 421 ? 10.188 -26.094 2.498 1 96.69 421 PRO A N 1
ATOM 3313 C CA . PRO A 1 421 ? 10.602 -26.812 1.295 1 96.69 421 PRO A CA 1
ATOM 3314 C C . PRO A 1 421 ? 9.414 -27.391 0.528 1 96.69 421 PRO A C 1
ATOM 3316 O O . PRO A 1 421 ? 8.445 -27.859 1.137 1 96.69 421 PRO A O 1
ATOM 3319 N N . THR A 1 422 ? 9.516 -27.453 -0.766 1 94.94 422 THR A N 1
ATOM 3320 C CA . THR A 1 422 ? 8.422 -27.906 -1.616 1 94.94 422 THR A CA 1
ATOM 3321 C C . THR A 1 422 ? 7.973 -29.312 -1.212 1 94.94 422 THR A C 1
ATOM 3323 O O . THR A 1 422 ? 6.773 -29.578 -1.109 1 94.94 422 THR A O 1
ATOM 3326 N N . ALA A 1 423 ? 8.906 -30.188 -0.934 1 94.94 423 ALA A N 1
ATOM 3327 C CA . ALA A 1 423 ? 8.57 -31.547 -0.544 1 94.94 423 ALA A CA 1
ATOM 3328 C C . ALA A 1 423 ? 7.738 -31.562 0.734 1 94.94 423 ALA A C 1
ATOM 3330 O O . ALA A 1 423 ? 6.812 -32.375 0.865 1 94.94 423 ALA A O 1
ATOM 3331 N N . VAL A 1 424 ? 8.102 -30.734 1.643 1 96.06 424 VAL A N 1
ATOM 3332 C CA . VAL A 1 424 ? 7.398 -30.656 2.92 1 96.06 424 VAL A CA 1
ATOM 3333 C C . VAL A 1 424 ? 5.988 -30.125 2.699 1 96.06 424 VAL A C 1
ATOM 3335 O O . VAL A 1 424 ? 5.02 -30.656 3.242 1 96.06 424 VAL A O 1
ATOM 3338 N N . VAL A 1 425 ? 5.898 -29.094 1.919 1 95 425 VAL A N 1
ATOM 3339 C CA . VAL A 1 425 ? 4.602 -28.484 1.617 1 95 425 VAL A CA 1
ATOM 3340 C C . VAL A 1 425 ? 3.689 -29.531 0.971 1 95 425 VAL A C 1
ATOM 3342 O O . VAL A 1 425 ? 2.5 -29.609 1.292 1 95 425 VAL A O 1
ATOM 3345 N N . ARG A 1 426 ? 4.191 -30.281 0.064 1 94.25 426 ARG A N 1
ATOM 3346 C CA . ARG A 1 426 ? 3.416 -31.297 -0.627 1 94.25 426 ARG A CA 1
ATOM 3347 C C . ARG A 1 426 ? 2.857 -32.312 0.358 1 94.25 426 ARG A C 1
ATOM 3349 O O . ARG A 1 426 ? 1.696 -32.719 0.251 1 94.25 426 ARG A O 1
ATOM 3356 N N . THR A 1 427 ? 3.686 -32.688 1.299 1 94.94 427 THR A N 1
ATOM 3357 C CA . THR A 1 427 ? 3.238 -33.656 2.297 1 94.94 427 THR A CA 1
ATOM 3358 C C . THR A 1 427 ? 2.152 -33.062 3.184 1 94.94 427 THR A C 1
ATOM 3360 O O . THR A 1 427 ? 1.095 -33.656 3.375 1 94.94 427 THR A O 1
ATOM 3363 N N . LEU A 1 428 ? 2.406 -31.922 3.662 1 93.44 428 LEU A N 1
ATOM 3364 C CA . LEU A 1 428 ? 1.471 -31.266 4.574 1 93.44 428 LEU A CA 1
ATOM 3365 C C . LEU A 1 428 ? 0.156 -30.953 3.869 1 93.44 428 LEU A C 1
ATOM 3367 O O . LEU A 1 428 ? -0.906 -30.953 4.496 1 93.44 428 LEU A O 1
ATOM 3371 N N . ASN A 1 429 ? 0.223 -30.797 2.607 1 94.06 429 ASN A N 1
ATOM 3372 C CA . ASN A 1 429 ? -0.944 -30.359 1.849 1 94.06 429 ASN A CA 1
ATOM 3373 C C . ASN A 1 429 ? -1.947 -31.484 1.66 1 94.06 429 ASN A C 1
ATOM 3375 O O . ASN A 1 429 ? -3.104 -31.25 1.311 1 94.06 429 ASN A O 1
ATOM 3379 N N . ILE A 1 430 ? -1.543 -32.688 1.812 1 94.44 430 ILE A N 1
ATOM 3380 C CA . ILE A 1 430 ? -2.488 -33.812 1.749 1 94.44 430 ILE A CA 1
ATOM 3381 C C . ILE A 1 430 ? -3.568 -33.625 2.814 1 94.44 430 ILE A C 1
ATOM 3383 O O . ILE A 1 430 ? -4.762 -33.688 2.514 1 94.44 430 ILE A O 1
ATOM 3387 N N . GLY A 1 431 ? -3.092 -33.344 4.043 1 93.69 431 GLY A N 1
ATOM 3388 C CA . GLY A 1 431 ? -4.031 -33.094 5.121 1 93.69 431 GLY A CA 1
ATOM 3389 C C . GLY A 1 431 ? -4.84 -31.828 4.934 1 93.69 431 GLY A C 1
ATOM 3390 O O . GLY A 1 431 ? -6.039 -31.797 5.207 1 93.69 431 GLY A O 1
ATOM 3391 N N . GLN A 1 432 ? -4.184 -30.859 4.508 1 93.38 432 GLN A N 1
ATOM 3392 C CA . GLN A 1 432 ? -4.852 -29.578 4.289 1 93.38 432 GLN A CA 1
ATOM 3393 C C . GLN A 1 432 ? -5.941 -29.703 3.229 1 93.38 432 GLN A C 1
ATOM 3395 O O . GLN A 1 432 ? -7.023 -29.141 3.373 1 93.38 432 GLN A O 1
ATOM 3400 N N . THR A 1 433 ? -5.641 -30.391 2.139 1 95.75 433 THR A N 1
ATOM 3401 C CA . THR A 1 433 ? -6.621 -30.625 1.083 1 95.75 433 THR A CA 1
ATOM 3402 C C . THR A 1 433 ? -7.805 -31.438 1.604 1 95.75 433 THR A C 1
ATOM 3404 O O . THR A 1 433 ? -8.953 -31.141 1.272 1 95.75 433 THR A O 1
ATOM 3407 N N . ALA A 1 434 ? -7.508 -32.375 2.391 1 96 434 ALA A N 1
ATOM 3408 C CA . ALA A 1 434 ? -8.578 -33.156 2.988 1 96 434 ALA A CA 1
ATOM 3409 C C . ALA A 1 434 ? -9.508 -32.281 3.828 1 96 434 ALA A C 1
ATOM 3411 O O . ALA A 1 434 ? -10.719 -32.5 3.83 1 96 434 ALA A O 1
ATOM 3412 N N . MET A 1 435 ? -8.914 -31.422 4.539 1 95.06 435 MET A N 1
ATOM 3413 C CA . MET A 1 435 ? -9.719 -30.5 5.34 1 95.06 435 MET A CA 1
ATOM 3414 C C . MET A 1 435 ? -10.617 -29.656 4.453 1 95.06 435 MET A C 1
ATOM 3416 O O . MET A 1 435 ? -11.773 -29.406 4.793 1 95.06 435 MET A O 1
ATOM 3420 N N . MET A 1 436 ? -10.094 -29.203 3.355 1 96.38 436 MET A N 1
ATOM 3421 C CA . MET A 1 436 ? -10.883 -28.406 2.416 1 96.38 436 MET A CA 1
ATOM 3422 C C . MET A 1 436 ? -12.008 -29.25 1.811 1 96.38 436 MET A C 1
ATOM 3424 O O . MET A 1 436 ? -13.109 -28.75 1.594 1 96.38 436 MET A O 1
ATOM 3428 N N . GLU A 1 437 ? -11.68 -30.484 1.507 1 97.12 437 GLU A N 1
ATOM 3429 C CA . GLU A 1 437 ? -12.688 -31.422 0.992 1 97.12 437 GLU A CA 1
ATOM 3430 C C . GLU A 1 437 ? -13.836 -31.594 1.981 1 97.12 437 GLU A C 1
ATOM 3432 O O . GLU A 1 437 ? -15 -31.641 1.585 1 97.12 437 GLU A O 1
ATOM 3437 N N . GLU A 1 438 ? -13.453 -31.625 3.277 1 96.81 438 GLU A N 1
ATOM 3438 C CA . GLU A 1 438 ? -14.477 -31.75 4.312 1 96.81 438 GLU A CA 1
ATOM 3439 C C . GLU A 1 438 ? -15.312 -30.469 4.41 1 96.81 438 GLU A C 1
ATOM 3441 O O . GLU A 1 438 ? -16.531 -30.531 4.57 1 96.81 438 GLU A O 1
ATOM 3446 N N . HIS A 1 439 ? -14.648 -29.438 4.367 1 96.75 439 HIS A N 1
ATOM 3447 C CA . HIS A 1 439 ? -15.336 -28.156 4.355 1 96.75 439 HIS A CA 1
ATOM 3448 C C . HIS A 1 439 ? -16.344 -28.078 3.221 1 96.75 439 HIS A C 1
ATOM 3450 O O . HIS A 1 439 ? -17.453 -27.547 3.4 1 96.75 439 HIS A O 1
ATOM 3456 N N . ASP A 1 440 ? -16.016 -28.609 2.031 1 97.75 440 ASP A N 1
ATOM 3457 C CA . ASP A 1 440 ? -16.812 -28.484 0.818 1 97.75 440 ASP A CA 1
ATOM 3458 C C . ASP A 1 440 ? -17.594 -29.766 0.544 1 97.75 440 ASP A C 1
ATOM 3460 O O . ASP A 1 440 ? -17.953 -30.047 -0.6 1 97.75 440 ASP A O 1
ATOM 3464 N N . LYS A 1 441 ? -17.844 -30.547 1.51 1 97.75 441 LYS A N 1
ATOM 3465 C CA . LYS A 1 441 ? -18.406 -31.875 1.347 1 97.75 441 LYS A CA 1
ATOM 3466 C C . LYS A 1 441 ? -19.688 -31.844 0.515 1 97.75 441 LYS A C 1
ATOM 3468 O O . LYS A 1 441 ? -19.828 -32.594 -0.449 1 97.75 441 LYS A O 1
ATOM 3473 N N . ASP A 1 442 ? -20.594 -30.938 0.856 1 97.88 442 ASP A N 1
ATOM 3474 C CA . ASP A 1 442 ? -21.875 -30.859 0.159 1 97.88 442 ASP A CA 1
ATOM 3475 C C . ASP A 1 442 ? -21.672 -30.5 -1.312 1 97.88 442 ASP A C 1
ATOM 3477 O O . ASP A 1 442 ? -22.328 -31.078 -2.188 1 97.88 442 ASP A O 1
ATOM 3481 N N . LEU A 1 443 ? -20.844 -29.609 -1.572 1 97.56 443 LEU A N 1
ATOM 3482 C CA . LEU A 1 443 ? -20.547 -29.188 -2.938 1 97.56 443 LEU A CA 1
ATOM 3483 C C . LEU A 1 443 ? -19.938 -30.328 -3.744 1 97.56 443 LEU A C 1
ATOM 3485 O O . LEU A 1 443 ? -20.375 -30.594 -4.871 1 97.56 443 LEU A O 1
ATOM 3489 N N . LEU A 1 444 ? -18.969 -31.016 -3.201 1 98 444 LEU A N 1
ATOM 3490 C CA . LEU A 1 444 ? -18.266 -32.094 -3.902 1 98 444 LEU A CA 1
ATOM 3491 C C . LEU A 1 444 ? -19.188 -33.281 -4.172 1 98 444 LEU A C 1
ATOM 3493 O O . LEU A 1 444 ? -19.156 -33.875 -5.254 1 98 444 LEU A O 1
ATOM 3497 N N . GLU A 1 445 ? -20.031 -33.531 -3.201 1 98.12 445 GLU A N 1
ATOM 3498 C CA . GLU A 1 445 ? -21 -34.594 -3.404 1 98.12 445 GLU A CA 1
ATOM 3499 C C . GLU A 1 445 ? -22 -34.219 -4.5 1 98.12 445 GLU A C 1
ATOM 3501 O O . GLU A 1 445 ? -22.406 -35.094 -5.289 1 98.12 445 GLU A O 1
ATOM 3506 N N . GLY A 1 446 ? -22.344 -33 -4.445 1 98.44 446 GLY A N 1
ATOM 3507 C CA . GLY A 1 446 ? -23.219 -32.531 -5.504 1 98.44 446 GLY A CA 1
ATOM 3508 C C . GLY A 1 446 ? -22.594 -32.656 -6.883 1 98.44 446 GLY A C 1
ATOM 3509 O O . GLY A 1 446 ? -23.266 -33.062 -7.832 1 98.44 446 GLY A O 1
ATOM 3510 N N . LEU A 1 447 ? -21.375 -32.312 -7.055 1 98.62 447 LEU A N 1
ATOM 3511 C CA . LEU A 1 447 ? -20.656 -32.438 -8.328 1 98.62 447 LEU A CA 1
ATOM 3512 C C . LEU A 1 447 ? -20.578 -33.875 -8.773 1 98.62 447 LEU A C 1
ATOM 3514 O O . LEU A 1 447 ? -20.797 -34.188 -9.945 1 98.62 447 LEU A O 1
ATOM 3518 N N . GLU A 1 448 ? -20.266 -34.75 -7.875 1 98.25 448 GLU A N 1
ATOM 3519 C CA . GLU A 1 448 ? -20.141 -36.156 -8.188 1 98.25 448 GLU A CA 1
ATOM 3520 C C . GLU A 1 448 ? -21.484 -36.75 -8.609 1 98.25 448 GLU A C 1
ATOM 3522 O O . GLU A 1 448 ? -21.547 -37.594 -9.508 1 98.25 448 GLU A O 1
ATOM 3527 N N . ARG A 1 449 ? -22.547 -36.281 -7.957 1 98.19 449 ARG A N 1
ATOM 3528 C CA . ARG A 1 449 ? -23.875 -36.719 -8.328 1 98.19 449 ARG A CA 1
ATOM 3529 C C . ARG A 1 449 ? -24.188 -36.375 -9.781 1 98.19 449 ARG A C 1
ATOM 3531 O O .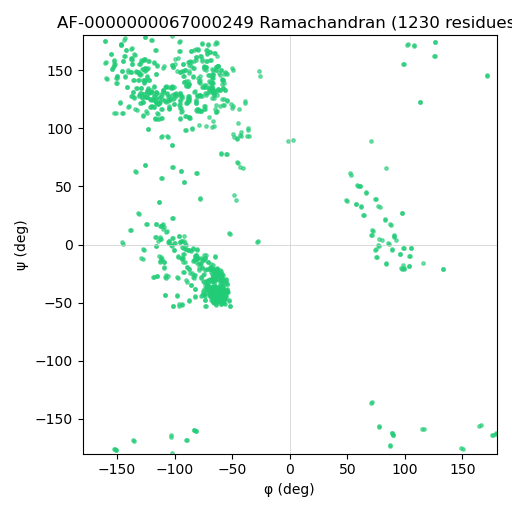 ARG A 1 449 ? -24.922 -37.094 -10.453 1 98.19 449 ARG A O 1
ATOM 3538 N N . MET A 1 450 ? -23.609 -35.344 -10.227 1 98.19 450 MET A N 1
ATOM 3539 C CA . MET A 1 450 ? -23.875 -34.844 -11.578 1 98.19 450 MET A CA 1
ATOM 3540 C C . MET A 1 450 ? -22.891 -35.469 -12.578 1 98.19 450 MET A C 1
ATOM 3542 O O . MET A 1 450 ? -22.875 -35.062 -13.75 1 98.19 450 MET A O 1
ATOM 3546 N N . GLY A 1 451 ? -22.047 -36.312 -12.086 1 97.56 451 GLY A N 1
ATOM 3547 C CA . GLY A 1 451 ? -21.219 -37.094 -12.992 1 97.56 451 GLY A CA 1
ATOM 3548 C C . GLY A 1 451 ? -19.781 -36.625 -13.039 1 97.56 451 GLY A C 1
ATOM 3549 O O . GLY A 1 451 ? -18.938 -37.219 -13.734 1 97.56 451 GLY A O 1
ATOM 3550 N N . MET A 1 452 ? -19.406 -35.594 -12.375 1 98.19 452 MET A N 1
ATOM 3551 C CA . MET A 1 452 ? -18.047 -35.094 -12.391 1 98.19 452 MET A CA 1
ATOM 3552 C C . MET A 1 452 ? -17.109 -36 -11.594 1 98.19 452 MET A C 1
ATOM 3554 O O . MET A 1 452 ? -17.469 -36.5 -10.531 1 98.19 452 MET A O 1
ATOM 3558 N N . GLN A 1 453 ? -15.977 -36.219 -12.141 1 97.69 453 GLN A N 1
ATOM 3559 C CA . GLN A 1 453 ? -14.938 -36.969 -11.422 1 97.69 453 GLN A CA 1
ATOM 3560 C C . GLN A 1 453 ? -14.047 -36.031 -10.617 1 97.69 453 GLN A C 1
ATOM 3562 O O . GLN A 1 453 ? -13.406 -35.125 -11.18 1 97.69 453 GLN A O 1
ATOM 3567 N N . ILE A 1 454 ? -14.016 -36.281 -9.359 1 97.19 454 ILE A N 1
ATOM 3568 C CA . ILE A 1 454 ? -13.305 -35.406 -8.438 1 97.19 454 ILE A CA 1
ATOM 3569 C C . ILE A 1 454 ? -12.172 -36.188 -7.77 1 97.19 454 ILE A C 1
ATOM 3571 O O . ILE A 1 454 ? -12.344 -37.344 -7.371 1 97.19 454 ILE A O 1
ATOM 3575 N N . LYS A 1 455 ? -11.016 -35.562 -7.68 1 95.56 455 LYS A N 1
ATOM 3576 C CA . LYS A 1 455 ? -9.891 -36.125 -6.941 1 95.56 455 LYS A CA 1
ATOM 3577 C C . LYS A 1 455 ? -10.055 -35.938 -5.438 1 95.56 455 LYS A C 1
ATOM 3579 O O . LYS A 1 455 ? -10.531 -34.875 -5 1 95.56 455 LYS A O 1
ATOM 3584 N N . LYS A 1 456 ? -9.68 -36.906 -4.719 1 95.75 456 LYS A N 1
ATOM 3585 C CA . LYS A 1 456 ? -9.594 -36.844 -3.262 1 95.75 456 LYS A CA 1
ATOM 3586 C C . LYS A 1 456 ? -8.156 -37.062 -2.785 1 95.75 456 LYS A C 1
ATOM 3588 O O . LYS A 1 456 ? -7.523 -38.062 -3.15 1 95.75 456 LYS A O 1
ATOM 3593 N N . SER A 1 457 ? -7.672 -36.219 -2.006 1 95.56 457 SER A N 1
ATOM 3594 C CA . SER A 1 457 ? -6.25 -36.156 -1.672 1 95.56 457 SER A CA 1
ATOM 3595 C C . SER A 1 457 ? -5.789 -37.438 -1.013 1 95.56 457 SER A C 1
ATOM 3597 O O . SER A 1 457 ? -4.742 -38 -1.369 1 95.56 457 SER A O 1
ATOM 3599 N N . LYS A 1 458 ? -6.559 -38 -0.028 1 94.19 458 LYS A N 1
ATOM 3600 C CA . LYS A 1 458 ? -6.172 -39.219 0.687 1 94.19 458 LYS A CA 1
ATOM 3601 C C . LYS A 1 458 ? -6.176 -40.438 -0.242 1 94.19 458 LYS A C 1
ATOM 3603 O O . LYS A 1 458 ? -5.383 -41.375 -0.063 1 94.19 458 LYS A O 1
ATOM 3608 N N . LYS A 1 459 ? -7 -40.406 -1.208 1 93.56 459 LYS A N 1
ATOM 3609 C CA . LYS A 1 459 ? -7.098 -41.5 -2.152 1 93.56 459 LYS A CA 1
ATOM 3610 C C . LYS A 1 459 ? -5.941 -41.469 -3.146 1 93.56 459 LYS A C 1
ATOM 3612 O O . LYS A 1 459 ? -5.344 -42.531 -3.436 1 93.56 459 LYS A O 1
ATOM 3617 N N . VAL A 1 460 ? -5.621 -40.281 -3.664 1 92.69 460 VAL A N 1
ATOM 3618 C CA . VAL A 1 460 ? -4.609 -40.188 -4.715 1 92.69 460 VAL A CA 1
ATOM 3619 C C . VAL A 1 460 ? -3.223 -40.062 -4.086 1 92.69 460 VAL A C 1
ATOM 3621 O O . VAL A 1 460 ? -2.211 -40.281 -4.758 1 92.69 460 VAL A O 1
ATOM 3624 N N . GLY A 1 461 ? -3.121 -39.625 -2.828 1 92.06 461 GLY A N 1
ATOM 3625 C CA . GLY A 1 461 ? -1.854 -39.594 -2.115 1 92.06 461 GLY A CA 1
ATOM 3626 C C . GLY A 1 461 ? -1.106 -38.281 -2.287 1 92.06 461 GLY A C 1
ATOM 3627 O O . GLY A 1 461 ? 0.088 -38.188 -1.992 1 92.06 461 GLY A O 1
ATOM 3628 N N . TYR A 1 462 ? -1.668 -37.25 -2.887 1 91.94 462 TYR A N 1
ATOM 3629 C CA . TYR A 1 462 ? -1.13 -35.906 -2.973 1 91.94 462 TYR A CA 1
ATOM 3630 C C . TYR A 1 462 ? -2.246 -34.875 -2.893 1 91.94 462 TYR A C 1
ATOM 3632 O O . TYR A 1 462 ? -3.426 -35.219 -3.002 1 91.94 462 TYR A O 1
ATOM 3640 N N . GLY A 1 463 ? -1.853 -33.656 -2.594 1 92.06 463 GLY A N 1
ATOM 3641 C CA . GLY A 1 463 ? -2.844 -32.625 -2.391 1 92.06 463 GLY A CA 1
ATOM 3642 C C . GLY A 1 463 ? -2.98 -31.688 -3.582 1 92.06 463 GLY A C 1
ATOM 3643 O O . GLY A 1 463 ? -2.293 -31.859 -4.59 1 92.06 463 GLY A O 1
ATOM 3644 N N . PHE A 1 464 ? -3.857 -30.75 -3.426 1 91.12 464 PHE A N 1
ATOM 3645 C CA . PHE A 1 464 ? -4.176 -29.734 -4.426 1 91.12 464 PHE A CA 1
ATOM 3646 C C . PHE A 1 464 ? -2.918 -29 -4.875 1 91.12 464 PHE A C 1
ATOM 3648 O O . PHE A 1 464 ? -2.775 -28.656 -6.051 1 91.12 464 PHE A O 1
ATOM 3655 N N . ILE A 1 465 ? -1.974 -28.812 -4.008 1 89.12 465 ILE A N 1
ATOM 3656 C CA . ILE A 1 465 ? -0.805 -27.969 -4.262 1 89.12 465 ILE A CA 1
ATOM 3657 C C . ILE A 1 465 ? 0.059 -28.609 -5.348 1 89.12 465 ILE A C 1
ATOM 3659 O O . ILE A 1 465 ? 0.788 -27.906 -6.059 1 89.12 465 ILE A O 1
ATOM 3663 N N . ASP A 1 466 ? -0.007 -29.875 -5.449 1 88.44 466 ASP A N 1
ATOM 3664 C CA . ASP A 1 466 ? 0.743 -30.547 -6.5 1 88.44 466 ASP A CA 1
ATOM 3665 C C . ASP A 1 466 ? 0.302 -30.078 -7.883 1 88.44 466 ASP A C 1
ATOM 3667 O O . ASP A 1 466 ? 1.124 -29.953 -8.797 1 88.44 466 ASP A O 1
ATOM 3671 N N . HIS A 1 467 ? -0.936 -29.797 -7.953 1 86.31 467 HIS A N 1
ATOM 3672 C CA . HIS A 1 467 ? -1.455 -29.297 -9.219 1 86.31 467 HIS A CA 1
ATOM 3673 C C . HIS A 1 467 ? -1.048 -27.844 -9.438 1 86.31 467 HIS A C 1
ATOM 3675 O O . HIS A 1 467 ? -0.887 -27.406 -10.578 1 86.31 467 HIS A O 1
ATOM 3681 N N . LEU A 1 468 ? -0.832 -27.203 -8.406 1 79.75 468 LEU A N 1
ATOM 3682 C CA . LEU A 1 468 ? -0.433 -25.797 -8.5 1 79.75 468 LEU A CA 1
ATOM 3683 C C . LEU A 1 468 ? 1.063 -25.672 -8.766 1 79.75 468 LEU A C 1
ATOM 3685 O O . LEU A 1 468 ? 1.482 -24.906 -9.641 1 79.75 468 LEU A O 1
ATOM 3689 N N . ILE A 1 469 ? 1.847 -26.422 -8.086 1 81.25 469 ILE A N 1
ATOM 3690 C CA . ILE A 1 469 ? 3.285 -26.188 -8.094 1 81.25 469 ILE A CA 1
ATOM 3691 C C . ILE A 1 469 ? 3.965 -27.109 -9.094 1 81.25 469 ILE A C 1
ATOM 3693 O O . ILE A 1 469 ? 5.008 -26.781 -9.648 1 81.25 469 ILE A O 1
ATOM 3697 N N . VAL A 1 470 ? 3.361 -28.281 -9.312 1 75.19 470 VAL A N 1
ATOM 3698 C CA . VAL A 1 470 ? 4.039 -29.281 -10.148 1 75.19 470 VAL A CA 1
ATOM 3699 C C . VAL A 1 470 ? 3.434 -29.281 -11.547 1 75.19 470 VAL A C 1
ATOM 3701 O O . VAL A 1 470 ? 4.141 -29.078 -12.539 1 75.19 470 VAL A O 1
ATOM 3704 N N . ARG A 1 471 ? 2.172 -29.406 -11.641 1 70.31 471 ARG A N 1
ATOM 3705 C CA . ARG A 1 471 ? 1.501 -29.578 -12.922 1 70.31 471 ARG A CA 1
ATOM 3706 C C . ARG A 1 471 ? 1.059 -28.234 -13.5 1 70.31 471 ARG A C 1
ATOM 3708 O O . ARG A 1 471 ? 0.997 -28.078 -14.719 1 70.31 471 ARG A O 1
ATOM 3715 N N . THR A 1 472 ? 0.893 -27.312 -12.766 1 71.88 472 THR A N 1
ATOM 3716 C CA . THR A 1 472 ? 0.367 -26 -13.125 1 71.88 472 THR A CA 1
ATOM 3717 C C . THR A 1 472 ? -0.957 -26.141 -13.875 1 71.88 472 THR A C 1
ATOM 3719 O O . THR A 1 472 ? -1.046 -25.797 -15.055 1 71.88 472 THR A O 1
ATOM 3722 N N . GLY A 1 473 ? -1.982 -26.703 -13.273 1 79.62 473 GLY A N 1
ATOM 3723 C CA . GLY A 1 473 ? -3.303 -26.812 -13.867 1 79.62 473 GLY A CA 1
ATOM 3724 C C . GLY A 1 473 ? -4.059 -28.047 -13.406 1 79.62 473 GLY A C 1
ATOM 3725 O O . GLY A 1 473 ? -3.705 -28.656 -12.391 1 79.62 473 GLY A O 1
ATOM 3726 N N . HIS A 1 474 ? -5.238 -28.25 -14 1 85.25 474 HIS A N 1
ATOM 3727 C CA . HIS A 1 474 ? -6.082 -29.406 -13.773 1 85.25 474 HIS A CA 1
ATOM 3728 C C . HIS A 1 474 ? -6.766 -29.344 -12.414 1 85.25 474 HIS A C 1
ATOM 3730 O O . HIS A 1 474 ? -6.789 -30.328 -11.664 1 85.25 474 HIS A O 1
ATOM 3736 N N . PHE A 1 475 ? -7.129 -28.281 -12.094 1 92.62 475 PHE A N 1
ATOM 3737 C CA . PHE A 1 475 ? -7.938 -28.016 -10.914 1 92.62 475 PHE A CA 1
ATOM 3738 C C . PHE A 1 475 ? -8.898 -26.859 -11.156 1 92.62 475 PHE A C 1
ATOM 3740 O O . PHE A 1 475 ? -8.836 -26.203 -12.195 1 92.62 475 PHE A O 1
ATOM 3747 N N . TYR A 1 476 ? -9.766 -26.672 -10.219 1 94.44 476 TYR A N 1
ATOM 3748 C CA . TYR A 1 476 ? -10.68 -25.547 -10.32 1 94.44 476 TYR A CA 1
ATOM 3749 C C . TYR A 1 476 ? -11.023 -25 -8.938 1 94.44 476 TYR A C 1
ATOM 3751 O O . TYR A 1 476 ? -11.453 -25.75 -8.055 1 94.44 476 TYR A O 1
ATOM 3759 N N . VAL A 1 477 ? -10.773 -23.812 -8.734 1 92.19 477 VAL A N 1
ATOM 3760 C CA . VAL A 1 477 ? -11.281 -23.078 -7.586 1 92.19 477 VAL A CA 1
ATOM 3761 C C . VAL A 1 477 ? -12.547 -22.312 -7.977 1 92.19 477 VAL A C 1
ATOM 3763 O O . VAL A 1 477 ? -12.508 -21.406 -8.797 1 92.19 477 VAL A O 1
ATOM 3766 N N . ASP A 1 478 ? -13.539 -22.594 -7.363 1 93.06 478 ASP A N 1
ATOM 3767 C CA . ASP A 1 478 ? -14.867 -22.203 -7.828 1 93.06 478 ASP A CA 1
ATOM 3768 C C . ASP A 1 478 ? -15.047 -20.688 -7.781 1 93.06 478 ASP A C 1
ATOM 3770 O O . ASP A 1 478 ? -14.82 -20.062 -6.742 1 93.06 478 ASP A O 1
ATOM 3774 N N . GLN A 1 479 ? -15.492 -20.219 -8.852 1 87.19 479 GLN A N 1
ATOM 3775 C CA . GLN A 1 479 ? -15.859 -18.812 -8.977 1 87.19 479 GLN A CA 1
ATOM 3776 C C . GLN A 1 479 ? -17.297 -18.672 -9.445 1 87.19 479 GLN A C 1
ATOM 3778 O O . GLN A 1 479 ? -17.688 -17.625 -9.969 1 87.19 479 GLN A O 1
ATOM 3783 N N . GLY A 1 480 ? -18.047 -19.75 -9.305 1 89.62 480 GLY A N 1
ATOM 3784 C CA . GLY A 1 480 ? -19.469 -19.656 -9.641 1 89.62 480 GLY A CA 1
ATOM 3785 C C . GLY A 1 480 ? -19.953 -20.812 -10.5 1 89.62 480 GLY A C 1
ATOM 3786 O O . GLY A 1 480 ? -21.156 -21.094 -10.531 1 89.62 480 GLY A O 1
ATOM 3787 N N . ALA A 1 481 ? -19.109 -21.516 -11.195 1 95.06 481 ALA A N 1
ATOM 3788 C CA . ALA A 1 481 ? -19.5 -22.578 -12.133 1 95.06 481 ALA A CA 1
ATOM 3789 C C . ALA A 1 481 ? -19.953 -23.828 -11.398 1 95.06 481 ALA A C 1
ATOM 3791 O O . ALA A 1 481 ? -20.812 -24.562 -11.883 1 95.06 481 ALA A O 1
ATOM 3792 N N . SER A 1 482 ? -19.406 -24.109 -10.266 1 97 482 SER A N 1
ATOM 3793 C CA . SER A 1 482 ? -19.672 -25.359 -9.555 1 97 482 SER A CA 1
ATOM 3794 C C . SER A 1 482 ? -21.141 -25.469 -9.164 1 97 482 SER A C 1
ATOM 3796 O O . SER A 1 482 ? -21.781 -26.5 -9.398 1 97 482 SER A O 1
ATOM 3798 N N . PRO A 1 483 ? -21.734 -24.422 -8.578 1 96.25 483 PRO A N 1
ATOM 3799 C CA . PRO A 1 483 ? -23.172 -24.5 -8.297 1 96.25 483 PRO A CA 1
ATOM 3800 C C . PRO A 1 483 ? -24 -24.734 -9.547 1 96.25 483 PRO A C 1
ATOM 3802 O O . PRO A 1 483 ? -25.062 -25.375 -9.484 1 96.25 483 PRO A O 1
ATOM 3805 N N . MET A 1 484 ? -23.531 -24.266 -10.719 1 97.44 484 MET A N 1
ATOM 3806 C CA . MET A 1 484 ? -24.266 -24.438 -11.977 1 97.44 484 MET A CA 1
ATOM 3807 C C . MET A 1 484 ? -24.203 -25.891 -12.43 1 97.44 484 MET A C 1
ATOM 3809 O O . MET A 1 484 ? -25.125 -26.375 -13.102 1 97.44 484 MET A O 1
ATOM 3813 N N . ILE A 1 485 ? -23.172 -26.562 -12.133 1 98.56 485 ILE A N 1
ATOM 3814 C CA . ILE A 1 485 ? -23.078 -28 -12.398 1 98.56 485 ILE A CA 1
ATOM 3815 C C . ILE A 1 485 ? -24.031 -28.75 -11.469 1 98.56 485 ILE A C 1
ATOM 3817 O O . ILE A 1 485 ? -24.812 -29.594 -11.922 1 98.56 485 ILE A O 1
ATOM 3821 N N . VAL A 1 486 ? -24.062 -28.391 -10.211 1 98.12 486 VAL A N 1
ATOM 3822 C CA . VAL A 1 486 ? -24.844 -29.062 -9.188 1 98.12 486 VAL A CA 1
ATOM 3823 C C . VAL A 1 486 ? -26.344 -28.938 -9.5 1 98.12 486 VAL A C 1
ATOM 3825 O O . VAL A 1 486 ? -27.109 -29.875 -9.297 1 98.12 486 VAL A O 1
ATOM 3828 N N . ASP A 1 487 ? -26.672 -27.75 -10.023 1 97.5 487 ASP A N 1
ATOM 3829 C CA . ASP A 1 487 ? -28.109 -27.562 -10.258 1 97.5 487 ASP A CA 1
ATOM 3830 C C . ASP A 1 487 ? -28.484 -27.953 -11.688 1 97.5 487 ASP A C 1
ATOM 3832 O O . ASP A 1 487 ? -29.641 -27.797 -12.094 1 97.5 487 ASP A O 1
ATOM 3836 N N . GLY A 1 488 ? -27.578 -28.344 -12.508 1 97.69 488 GLY A N 1
ATOM 3837 C CA . GLY A 1 488 ? -27.859 -28.953 -13.797 1 97.69 488 GLY A CA 1
ATOM 3838 C C . GLY A 1 488 ? -27.766 -27.984 -14.953 1 97.69 488 GLY A C 1
ATOM 3839 O O . GLY A 1 488 ? -27.891 -28.375 -16.109 1 97.69 488 GLY A O 1
ATOM 3840 N N . ARG A 1 489 ? -27.516 -26.75 -14.695 1 97.81 489 ARG A N 1
ATOM 3841 C CA . ARG A 1 489 ? -27.406 -25.766 -15.766 1 97.81 489 ARG A CA 1
ATOM 3842 C C . ARG A 1 489 ? -26.203 -26.047 -16.656 1 97.81 489 ARG A C 1
ATOM 3844 O O . ARG A 1 489 ? -26.188 -25.672 -17.828 1 97.81 489 ARG A O 1
ATOM 3851 N N . ILE A 1 490 ? -25.094 -26.672 -16.141 1 98.81 490 ILE A N 1
ATOM 3852 C CA . ILE A 1 490 ? -23.953 -27.203 -16.875 1 98.81 490 ILE A CA 1
ATOM 3853 C C . ILE A 1 490 ? -23.922 -28.719 -16.766 1 98.81 490 ILE A C 1
ATOM 3855 O O . ILE A 1 490 ? -23.891 -29.266 -15.656 1 98.81 490 ILE A O 1
ATOM 3859 N N . GLN A 1 491 ? -23.938 -29.359 -17.828 1 98.62 491 GLN A N 1
ATOM 3860 C CA . GLN A 1 491 ? -23.891 -30.828 -17.828 1 98.62 491 GLN A CA 1
ATOM 3861 C C . GLN A 1 491 ? -22.453 -31.328 -17.938 1 98.62 491 GLN A C 1
ATOM 3863 O O . GLN A 1 491 ? -21.641 -30.766 -18.656 1 98.62 491 GLN A O 1
ATOM 3868 N N . ILE A 1 492 ? -22.219 -32.438 -17.25 1 98.69 492 ILE A N 1
ATOM 3869 C CA . ILE A 1 492 ? -20.891 -33.062 -17.297 1 98.69 492 ILE A CA 1
ATOM 3870 C C . ILE A 1 492 ? -20.984 -34.406 -18.016 1 98.69 492 ILE A C 1
ATOM 3872 O O . ILE A 1 492 ? -21.844 -35.25 -17.719 1 98.69 492 ILE A O 1
ATOM 3876 N N . HIS A 1 493 ? -20.172 -34.562 -18.969 1 98.5 493 HIS A N 1
ATOM 3877 C CA . HIS A 1 493 ? -19.984 -35.844 -19.641 1 98.5 493 HIS A CA 1
ATOM 3878 C C . HIS A 1 493 ? -18.578 -36.375 -19.422 1 98.5 493 HIS A C 1
ATOM 3880 O O . HIS A 1 493 ? -17.625 -35.906 -20.016 1 98.5 493 HIS A O 1
ATOM 3886 N N . HIS A 1 494 ? -18.5 -37.375 -18.625 1 97.88 494 HIS A N 1
ATOM 3887 C CA . HIS A 1 494 ? -17.203 -38 -18.359 1 97.88 494 HIS A CA 1
ATOM 3888 C C . HIS A 1 494 ? -16.906 -39.094 -19.375 1 97.88 494 HIS A C 1
ATOM 3890 O O . HIS A 1 494 ? -17.75 -39.969 -19.625 1 97.88 494 HIS A O 1
ATOM 3896 N N . CYS A 1 495 ? -15.766 -38.938 -19.984 1 97.56 495 CYS A N 1
ATOM 3897 C CA . CYS A 1 495 ? -15.25 -39.969 -20.875 1 97.56 495 CYS A CA 1
ATOM 3898 C C . CYS A 1 495 ? -13.727 -39.969 -20.922 1 97.56 495 CYS A C 1
ATOM 3900 O O . CYS A 1 495 ? -13.133 -39.062 -21.5 1 97.56 495 CYS A O 1
ATOM 3902 N N . GLU A 1 496 ? -13.07 -41 -20.422 1 94.5 496 GLU A N 1
ATOM 3903 C CA . GLU A 1 496 ? -11.609 -41.031 -20.312 1 94.5 496 GLU A CA 1
ATOM 3904 C C . GLU A 1 496 ? -10.953 -41 -21.688 1 94.5 496 GLU A C 1
ATOM 3906 O O . GLU A 1 496 ? -9.867 -40.438 -21.844 1 94.5 496 GLU A O 1
ATOM 3911 N N . GLU A 1 497 ? -11.672 -41.562 -22.641 1 94.56 497 GLU A N 1
ATOM 3912 C CA . GLU A 1 497 ? -11.125 -41.594 -24 1 94.56 497 GLU A CA 1
ATOM 3913 C C . GLU A 1 497 ? -11.328 -40.281 -24.719 1 94.56 497 GLU A C 1
ATOM 3915 O O . GLU A 1 497 ? -10.742 -40.031 -25.781 1 94.56 497 GLU A O 1
ATOM 3920 N N . GLY A 1 498 ? -12.086 -39.469 -24.172 1 96.44 498 GLY A N 1
ATOM 3921 C CA . GLY A 1 498 ? -12.305 -38.156 -24.734 1 96.44 498 GLY A CA 1
ATOM 3922 C C . GLY A 1 498 ? -13.258 -38.156 -25.922 1 96.44 498 GLY A C 1
ATOM 3923 O O . GLY A 1 498 ? -14.188 -38.969 -25.969 1 96.44 498 GLY A O 1
ATOM 3924 N N . VAL A 1 499 ? -13.148 -37.188 -26.734 1 97.5 499 VAL A N 1
ATOM 3925 C CA . VAL A 1 499 ? -13.977 -37.062 -27.938 1 97.5 499 VAL A CA 1
ATOM 3926 C C . VAL A 1 499 ? -13.414 -37.938 -29.047 1 97.5 499 VAL A C 1
ATOM 3928 O O . VAL A 1 499 ? -12.242 -37.812 -29.422 1 97.5 499 VAL A O 1
ATOM 3931 N N . LYS A 1 500 ? -14.242 -38.719 -29.578 1 97.56 500 LYS A N 1
ATOM 3932 C CA . LYS A 1 500 ? -13.828 -39.625 -30.625 1 97.56 500 LYS A CA 1
ATOM 3933 C C . LYS A 1 500 ? -13.906 -38.969 -32 1 97.56 500 LYS A C 1
ATOM 3935 O O . LYS A 1 500 ? -13 -39.125 -32.812 1 97.56 500 LYS A O 1
ATOM 3940 N N . GLU A 1 501 ? -15.023 -38.312 -32.281 1 97.88 501 GLU A N 1
ATOM 3941 C CA . GLU A 1 501 ? -15.188 -37.688 -33.594 1 97.88 501 GLU A CA 1
ATOM 3942 C C . GLU A 1 501 ? -16.266 -36.625 -33.562 1 97.88 501 GLU A C 1
ATOM 3944 O O . GLU A 1 501 ? -17.125 -36.625 -32.688 1 97.88 501 GLU A O 1
ATOM 3949 N N . PHE A 1 502 ? -16.141 -35.688 -34.531 1 97.75 502 PHE A N 1
ATOM 3950 C CA . PHE A 1 502 ? -17.203 -34.75 -34.812 1 97.75 502 PHE A CA 1
ATOM 3951 C C . PHE A 1 502 ? -18.25 -35.344 -35.75 1 97.75 502 PHE A C 1
ATOM 3953 O O . PHE A 1 502 ? -17.906 -36.156 -36.625 1 97.75 502 PHE A O 1
ATOM 3960 N N . VAL A 1 503 ? -19.438 -35 -35.531 1 97.88 503 VAL A N 1
ATOM 3961 C CA . VAL A 1 503 ? -20.516 -35.281 -36.469 1 97.88 503 VAL A CA 1
ATOM 3962 C C . VAL A 1 503 ? -21.25 -34 -36.812 1 97.88 503 VAL A C 1
ATOM 3964 O O . VAL A 1 503 ? -20.906 -32.906 -36.344 1 97.88 503 VAL A O 1
ATOM 3967 N N . ALA A 1 504 ? -22.25 -34.094 -37.688 1 97.31 504 ALA A N 1
ATOM 3968 C CA . ALA A 1 504 ? -22.859 -32.906 -38.281 1 97.31 504 ALA A CA 1
ATOM 3969 C C . ALA A 1 504 ? -23.469 -32 -37.219 1 97.31 504 ALA A C 1
ATOM 3971 O O . ALA A 1 504 ? -23.453 -30.766 -37.406 1 97.31 504 ALA A O 1
ATOM 3972 N N . ASP A 1 505 ? -23.938 -32.625 -36.125 1 97.44 505 ASP A N 1
ATOM 3973 C CA . ASP A 1 505 ? -24.672 -31.797 -35.156 1 97.44 505 ASP A CA 1
ATOM 3974 C C . ASP A 1 505 ? -24.141 -32.031 -33.75 1 97.44 505 ASP A C 1
ATOM 3976 O O . ASP A 1 505 ? -24.891 -31.906 -32.781 1 97.44 505 ASP A O 1
ATOM 3980 N N . GLY A 1 506 ? -22.859 -32.438 -33.656 1 97.94 506 GLY A N 1
ATOM 3981 C CA . GLY A 1 506 ? -22.312 -32.594 -32.312 1 97.94 506 GLY A CA 1
ATOM 3982 C C . GLY A 1 506 ? -21 -33.375 -32.312 1 97.94 506 GLY A C 1
ATOM 3983 O O . GLY A 1 506 ? -20.234 -33.312 -33.25 1 97.94 506 GLY A O 1
ATOM 3984 N N . VAL A 1 507 ? -20.734 -34 -31.125 1 98.38 507 VAL A N 1
ATOM 3985 C CA . VAL A 1 507 ? -19.531 -34.812 -30.969 1 98.38 507 VAL A CA 1
ATOM 3986 C C . VAL A 1 507 ? -19.922 -36.188 -30.422 1 98.38 507 VAL A C 1
ATOM 3988 O O . VAL A 1 507 ? -20.922 -36.344 -29.703 1 98.38 507 VAL A O 1
ATOM 3991 N N . VAL A 1 508 ? -19.141 -37.125 -30.766 1 98.5 508 VAL A N 1
ATOM 3992 C CA . VAL A 1 508 ? -19.281 -38.469 -30.219 1 98.5 508 VAL A CA 1
ATOM 3993 C C . VAL A 1 508 ? -18.094 -38.781 -29.312 1 98.5 508 VAL A C 1
ATOM 3995 O O . VAL A 1 508 ? -16.938 -38.625 -29.719 1 98.5 508 VAL A O 1
ATOM 3998 N N . LEU A 1 509 ? -18.406 -39.219 -28.156 1 98.31 509 LEU A N 1
ATOM 3999 C CA . LEU A 1 509 ? -17.375 -39.531 -27.188 1 98.31 509 LEU A CA 1
ATOM 4000 C C . LEU A 1 509 ? -16.812 -40.938 -27.422 1 98.31 509 LEU A C 1
ATOM 4002 O O . LEU A 1 509 ? -17.359 -41.719 -28.219 1 98.31 509 LEU A O 1
ATOM 4006 N N . GLY A 1 510 ? -15.703 -41.25 -26.781 1 97.25 510 GLY A N 1
ATOM 4007 C CA . GLY A 1 510 ? -15.039 -42.531 -26.938 1 97.25 510 GLY A CA 1
ATOM 4008 C C . GLY A 1 510 ? -15.906 -43.719 -26.547 1 97.25 510 GLY A C 1
ATOM 4009 O O . GLY A 1 510 ? -15.742 -44.812 -27.078 1 97.25 510 GLY A O 1
ATOM 4010 N N . ASP A 1 511 ? -16.875 -43.5 -25.703 1 97.06 511 ASP A N 1
ATOM 4011 C CA . ASP A 1 511 ? -17.75 -44.562 -25.25 1 97.06 511 ASP A CA 1
ATOM 4012 C C . ASP A 1 511 ? -18.969 -44.688 -26.172 1 97.06 511 ASP A C 1
ATOM 4014 O O . ASP A 1 511 ? -19.844 -45.5 -25.922 1 97.06 511 ASP A O 1
ATOM 4018 N N . GLY A 1 512 ? -19.031 -43.812 -27.094 1 97.25 512 GLY A N 1
ATOM 4019 C CA . GLY A 1 512 ? -20.094 -43.906 -28.078 1 97.25 512 GLY A CA 1
ATOM 4020 C C . GLY A 1 512 ? -21.219 -42.906 -27.844 1 97.25 512 GLY A C 1
ATOM 4021 O O . GLY A 1 512 ? -22.062 -42.719 -28.734 1 97.25 512 GLY A O 1
ATOM 4022 N N . LYS A 1 513 ? -21.219 -42.281 -26.781 1 97.75 513 LYS A N 1
ATOM 4023 C CA . LYS A 1 513 ? -22.281 -41.312 -26.469 1 97.75 513 LYS A CA 1
ATOM 4024 C C . LYS A 1 513 ? -22.172 -40.094 -27.344 1 97.75 513 LYS A C 1
ATOM 4026 O O . LYS A 1 513 ? -21.094 -39.5 -27.484 1 97.75 513 LYS A O 1
ATOM 4031 N N . LYS A 1 514 ? -23.25 -39.719 -27.922 1 98.19 514 LYS A N 1
ATOM 4032 C CA . LYS A 1 514 ? -23.312 -38.469 -28.672 1 98.19 514 LYS A CA 1
ATOM 4033 C C . LYS A 1 514 ? -23.734 -37.312 -27.781 1 98.19 514 LYS A C 1
ATOM 4035 O O . LYS A 1 514 ? -24.641 -37.438 -26.969 1 98.19 514 LYS A O 1
ATOM 4040 N N . VAL A 1 515 ? -23.078 -36.188 -27.906 1 98.31 515 VAL A N 1
ATOM 4041 C CA . VAL A 1 515 ? -23.453 -34.938 -27.266 1 98.31 515 VAL A CA 1
ATOM 4042 C C . VAL A 1 515 ? -23.734 -33.875 -28.312 1 98.31 515 VAL A C 1
ATOM 4044 O O . VAL A 1 515 ? -22.844 -33.469 -29.078 1 98.31 515 VAL A O 1
ATOM 4047 N N . ASP A 1 516 ? -24.938 -33.344 -28.359 1 98.12 516 ASP A N 1
ATOM 4048 C CA . ASP A 1 516 ? -25.328 -32.344 -29.344 1 98.12 516 ASP A CA 1
ATOM 4049 C C . ASP A 1 516 ? -24.594 -31.031 -29.109 1 98.12 516 ASP A C 1
ATOM 4051 O O . ASP A 1 516 ? -24.438 -30.594 -27.953 1 98.12 516 ASP A O 1
ATOM 4055 N N . ALA A 1 517 ? -24.078 -30.484 -30.234 1 98.25 517 ALA A N 1
ATOM 4056 C CA . ALA A 1 517 ? -23.312 -29.25 -30.094 1 98.25 517 ALA A CA 1
ATOM 4057 C C . ALA A 1 517 ? -23.422 -28.391 -31.359 1 98.25 517 ALA A C 1
ATOM 4059 O O . ALA A 1 517 ? -23.438 -28.922 -32.469 1 98.25 517 ALA A O 1
ATOM 4060 N N . ASP A 1 518 ? -23.562 -27.125 -31.172 1 98.12 518 ASP A N 1
ATOM 4061 C CA . ASP A 1 518 ? -23.469 -26.125 -32.25 1 98.12 518 ASP A CA 1
ATOM 4062 C C . ASP A 1 518 ? -22.156 -25.344 -32.125 1 98.12 518 ASP A C 1
ATOM 4064 O O . ASP A 1 518 ? -21.703 -24.75 -33.125 1 98.12 518 ASP A O 1
ATOM 4068 N N . ILE A 1 519 ? -21.656 -25.266 -30.984 1 98.25 519 ILE A N 1
ATOM 4069 C CA . ILE A 1 519 ? -20.359 -24.656 -30.703 1 98.25 519 ILE A CA 1
ATOM 4070 C C . ILE A 1 519 ? -19.516 -25.609 -29.859 1 98.25 519 ILE A C 1
ATOM 4072 O O . ILE A 1 519 ? -19.984 -26.172 -28.875 1 98.25 519 ILE A O 1
ATOM 4076 N N . VAL A 1 520 ? -18.297 -25.844 -30.266 1 98.44 520 VAL A N 1
ATOM 4077 C CA . VAL A 1 520 ? -17.359 -26.641 -29.5 1 98.44 520 VAL A CA 1
ATOM 4078 C C . VAL A 1 520 ? -16.125 -25.797 -29.156 1 98.44 520 VAL A C 1
ATOM 4080 O O . VAL A 1 520 ? -15.438 -25.312 -30.047 1 98.44 520 VAL A O 1
ATOM 4083 N N . VAL A 1 521 ? -15.883 -25.609 -27.875 1 98.25 521 VAL A N 1
ATOM 4084 C CA . VAL A 1 521 ? -14.703 -24.891 -27.406 1 98.25 521 VAL A CA 1
ATOM 4085 C C . VAL A 1 521 ? -13.672 -25.875 -26.859 1 98.25 521 VAL A C 1
ATOM 4087 O O . VAL A 1 521 ? -13.984 -26.688 -25.984 1 98.25 521 VAL A O 1
ATOM 4090 N N . LEU A 1 522 ? -12.5 -25.812 -27.391 1 97.88 522 LEU A N 1
ATOM 4091 C CA . LEU A 1 522 ? -11.406 -26.672 -26.953 1 97.88 522 LEU A CA 1
ATOM 4092 C C . LEU A 1 522 ? -10.609 -26 -25.828 1 97.88 522 LEU A C 1
ATOM 4094 O O . LEU A 1 522 ? -9.742 -25.172 -26.094 1 97.88 522 LEU A O 1
ATOM 4098 N N . ALA A 1 523 ? -10.875 -26.344 -24.656 1 96.5 523 ALA A N 1
ATOM 4099 C CA . ALA A 1 523 ? -10.094 -25.922 -23.484 1 96.5 523 ALA A CA 1
ATOM 4100 C C . ALA A 1 523 ? -9.031 -26.969 -23.141 1 96.5 523 ALA A C 1
ATOM 4102 O O . ALA A 1 523 ? -9.031 -27.516 -22.047 1 96.5 523 ALA A O 1
ATOM 4103 N N . THR A 1 524 ? -8.141 -27.141 -24.062 1 94.44 524 THR A N 1
ATOM 4104 C CA . THR A 1 524 ? -7.254 -28.297 -24.062 1 94.44 524 THR A CA 1
ATOM 4105 C C . THR A 1 524 ? -5.82 -27.875 -23.734 1 94.44 524 THR A C 1
ATOM 4107 O O . THR A 1 524 ? -4.879 -28.641 -23.984 1 94.44 524 THR A O 1
ATOM 4110 N N . GLY A 1 525 ? -5.633 -26.703 -23.266 1 91.25 525 GLY A N 1
ATOM 4111 C CA . GLY A 1 525 ? -4.355 -26.281 -22.688 1 91.25 525 GLY A CA 1
ATOM 4112 C C . GLY A 1 525 ? -3.398 -25.734 -23.734 1 91.25 525 GLY A C 1
ATOM 4113 O O . GLY A 1 525 ? -3.809 -25.375 -24.844 1 91.25 525 GLY A O 1
ATOM 4114 N N . TYR A 1 526 ? -2.098 -25.453 -23.297 1 90.69 526 TYR A N 1
ATOM 4115 C CA . TYR A 1 526 ? -1.029 -24.859 -24.094 1 90.69 526 TYR A CA 1
ATOM 4116 C C . TYR A 1 526 ? 0.246 -25.688 -24 1 90.69 526 TYR A C 1
ATOM 4118 O O . TYR A 1 526 ? 0.442 -26.438 -23.031 1 90.69 526 TYR A O 1
ATOM 4126 N N . HIS A 1 527 ? 0.993 -25.5 -24.953 1 88.94 527 HIS A N 1
ATOM 4127 C CA . HIS A 1 527 ? 2.301 -26.141 -24.922 1 88.94 527 HIS A CA 1
ATOM 4128 C C . HIS A 1 527 ? 3.221 -25.484 -23.906 1 88.94 527 HIS A C 1
ATOM 4130 O O . HIS A 1 527 ? 2.971 -24.344 -23.484 1 88.94 527 HIS A O 1
ATOM 4136 N N . ARG A 1 528 ? 4.277 -26.156 -23.656 1 87.12 528 ARG A N 1
ATOM 4137 C CA . ARG A 1 528 ? 5.207 -25.703 -22.625 1 87.12 528 ARG A CA 1
ATOM 4138 C C . ARG A 1 528 ? 6.07 -24.547 -23.141 1 87.12 528 ARG A C 1
ATOM 4140 O O . ARG A 1 528 ? 6.238 -24.391 -24.359 1 87.12 528 ARG A O 1
ATOM 4147 N N . ASN A 1 529 ? 6.652 -23.844 -22.281 1 88.81 529 ASN A N 1
ATOM 4148 C CA . ASN A 1 529 ? 7.348 -22.594 -22.562 1 88.81 529 ASN A CA 1
ATOM 4149 C C . ASN A 1 529 ? 8.672 -22.828 -23.281 1 88.81 529 ASN A C 1
ATOM 4151 O O . ASN A 1 529 ? 9.211 -21.922 -23.906 1 88.81 529 ASN A O 1
ATOM 4155 N N . VAL A 1 530 ? 9.234 -24.031 -23.172 1 89.44 530 VAL A N 1
ATOM 4156 C CA . VAL A 1 530 ? 10.492 -24.328 -23.859 1 89.44 530 VAL A CA 1
ATOM 4157 C C . VAL A 1 530 ? 10.305 -24.141 -25.375 1 89.44 530 VAL A C 1
ATOM 4159 O O . VAL A 1 530 ? 11.258 -23.812 -26.078 1 89.44 530 VAL A O 1
ATOM 4162 N N . LEU A 1 531 ? 9.109 -24.328 -25.828 1 89.94 531 LEU A N 1
ATOM 4163 C CA . LEU A 1 531 ? 8.812 -24.109 -27.234 1 89.94 531 LEU A CA 1
ATOM 4164 C C . LEU A 1 531 ? 9.062 -22.656 -27.625 1 89.94 531 LEU A C 1
ATOM 4166 O O . LEU A 1 531 ? 9.508 -22.375 -28.734 1 89.94 531 LEU A O 1
ATOM 4170 N N . THR A 1 532 ? 8.742 -21.781 -26.766 1 90.56 532 THR A N 1
ATOM 4171 C CA . THR A 1 532 ? 9.016 -20.359 -27 1 90.56 532 THR A CA 1
ATOM 4172 C C . THR A 1 532 ? 10.516 -20.109 -27.125 1 90.56 532 THR A C 1
ATOM 4174 O O . THR A 1 532 ? 10.953 -19.328 -27.969 1 90.56 532 THR A O 1
ATOM 4177 N N . VAL A 1 533 ? 11.297 -20.703 -26.281 1 93.38 533 VAL A N 1
ATOM 4178 C CA . VAL A 1 533 ? 12.75 -20.578 -26.328 1 93.38 533 VAL A CA 1
ATOM 4179 C C . VAL A 1 533 ? 13.258 -21.094 -27.672 1 93.38 533 VAL A C 1
ATOM 4181 O O . VAL A 1 533 ? 14.094 -20.453 -28.312 1 93.38 533 VAL A O 1
ATOM 4184 N N . LYS A 1 534 ? 12.703 -22.188 -28.031 1 93.12 534 LYS A N 1
ATOM 4185 C CA . LYS A 1 534 ? 13.086 -22.766 -29.312 1 93.12 534 LYS A CA 1
ATOM 4186 C C . LYS A 1 534 ? 12.773 -21.828 -30.469 1 93.12 534 LYS A C 1
ATOM 4188 O O . LYS A 1 534 ? 13.602 -21.641 -31.375 1 93.12 534 LYS A O 1
ATOM 4193 N N . GLU A 1 535 ? 11.648 -21.312 -30.422 1 91.94 535 GLU A N 1
ATOM 4194 C CA . GLU A 1 535 ? 11.195 -20.422 -31.484 1 91.94 535 GLU A CA 1
ATOM 4195 C C . GLU A 1 535 ? 12.039 -19.156 -31.562 1 91.94 535 GLU A C 1
ATOM 4197 O O . GLU A 1 535 ? 12.375 -18.688 -32.656 1 91.94 535 GLU A O 1
ATOM 4202 N N . LEU A 1 536 ? 12.422 -18.625 -30.438 1 92.12 536 LEU A N 1
ATOM 4203 C CA . LEU A 1 536 ? 13.078 -17.328 -30.391 1 92.12 536 LEU A CA 1
ATOM 4204 C C . LEU A 1 536 ? 14.594 -17.484 -30.531 1 92.12 536 LEU A C 1
ATOM 4206 O O . LEU A 1 536 ? 15.266 -16.609 -31.078 1 92.12 536 LEU A O 1
ATOM 4210 N N . MET A 1 537 ? 15.141 -18.625 -30.016 1 94.75 537 MET A N 1
ATOM 4211 C CA . MET A 1 537 ? 16.594 -18.656 -29.844 1 94.75 537 MET A CA 1
ATOM 4212 C C . MET A 1 537 ? 17.188 -19.891 -30.5 1 94.75 537 MET A C 1
ATOM 4214 O O . MET A 1 537 ? 18.406 -20.047 -30.547 1 94.75 537 MET A O 1
ATOM 4218 N N . GLY A 1 538 ? 16.344 -20.859 -30.891 1 94.56 538 GLY A N 1
ATOM 4219 C CA . GLY A 1 538 ? 16.812 -22.016 -31.625 1 94.56 538 GLY A CA 1
ATOM 4220 C C . GLY A 1 538 ? 16.938 -23.266 -30.766 1 94.56 538 GLY A C 1
ATOM 4221 O O . GLY A 1 538 ? 16.828 -23.188 -29.531 1 94.56 538 GLY A O 1
ATOM 4222 N N . ASP A 1 539 ? 17.203 -24.328 -31.375 1 95.19 539 ASP A N 1
ATOM 4223 C CA . ASP A 1 539 ? 17.234 -25.656 -30.75 1 95.19 539 ASP A CA 1
ATOM 4224 C C . ASP A 1 539 ? 18.406 -25.781 -29.766 1 95.19 539 ASP A C 1
ATOM 4226 O O . ASP A 1 539 ? 18.266 -26.406 -28.719 1 95.19 539 ASP A O 1
ATOM 4230 N N . LYS A 1 540 ? 19.484 -25.203 -30.125 1 93.5 540 LYS A N 1
ATOM 4231 C CA . LYS A 1 540 ? 20.672 -25.312 -29.281 1 93.5 540 LYS A CA 1
ATOM 4232 C C . LYS A 1 540 ? 20.406 -24.766 -27.891 1 93.5 540 LYS A C 1
ATOM 4234 O O . LYS A 1 540 ? 20.703 -25.422 -26.891 1 93.5 540 LYS A O 1
ATOM 4239 N N . VAL A 1 541 ? 19.875 -23.609 -27.844 1 93.5 541 VAL A N 1
ATOM 4240 C CA . VAL A 1 541 ? 19.578 -22.969 -26.562 1 93.5 541 VAL A CA 1
ATOM 4241 C C . VAL A 1 541 ? 18.5 -23.75 -25.828 1 93.5 541 VAL A C 1
ATOM 4243 O O . VAL A 1 541 ? 18.594 -23.969 -24.625 1 93.5 541 VAL A O 1
ATOM 4246 N N . ALA A 1 542 ? 17.438 -24.172 -26.531 1 94.44 542 ALA A N 1
ATOM 4247 C CA . ALA A 1 542 ? 16.328 -24.938 -25.953 1 94.44 542 ALA A CA 1
ATOM 4248 C C . ALA A 1 542 ? 16.828 -26.219 -25.297 1 94.44 542 ALA A C 1
ATOM 4250 O O . ALA A 1 542 ? 16.344 -26.609 -24.234 1 94.44 542 ALA A O 1
ATOM 4251 N N . ASP A 1 543 ? 17.781 -26.859 -25.922 1 92.75 543 ASP A N 1
ATOM 4252 C CA . ASP A 1 543 ? 18.344 -28.094 -25.406 1 92.75 543 ASP A CA 1
ATOM 4253 C C . ASP A 1 543 ? 19.094 -27.844 -24.094 1 92.75 543 ASP A C 1
ATOM 4255 O O . ASP A 1 543 ? 19.062 -28.672 -23.188 1 92.75 543 ASP A O 1
ATOM 4259 N N . VAL A 1 544 ? 19.734 -26.781 -24.031 1 92.25 544 VAL A N 1
ATOM 4260 C CA . VAL A 1 544 ? 20.531 -26.453 -22.844 1 92.25 544 VAL A CA 1
ATOM 4261 C C . VAL A 1 544 ? 19.609 -26.094 -21.688 1 92.25 544 VAL A C 1
ATOM 4263 O O . VAL A 1 544 ? 19.844 -26.516 -20.547 1 92.25 544 VAL A O 1
ATOM 4266 N N . VAL A 1 545 ? 18.594 -25.344 -22 1 92.56 545 VAL A N 1
ATOM 4267 C CA . VAL A 1 545 ? 17.688 -24.922 -20.922 1 92.56 545 VAL A CA 1
ATOM 4268 C C . VAL A 1 545 ? 16.859 -26.125 -20.438 1 92.56 545 VAL A C 1
ATOM 4270 O O . VAL A 1 545 ? 16.453 -26.156 -19.281 1 92.56 545 VAL A O 1
ATOM 4273 N N . GLY A 1 546 ? 16.578 -27.062 -21.312 1 91.88 546 GLY A N 1
ATOM 4274 C CA . GLY A 1 546 ? 15.984 -28.328 -20.953 1 91.88 546 GLY A CA 1
ATOM 4275 C C . GLY A 1 546 ? 14.531 -28.219 -20.531 1 91.88 546 GLY A C 1
ATOM 4276 O O . GLY A 1 546 ? 13.719 -27.594 -21.219 1 91.88 546 GLY A O 1
ATOM 4277 N N . ASP A 1 547 ? 14.18 -28.938 -19.422 1 90.31 547 ASP A N 1
ATOM 4278 C CA . ASP A 1 547 ? 12.805 -29.031 -18.938 1 90.31 547 ASP A CA 1
ATOM 4279 C C . ASP A 1 547 ? 12.43 -27.797 -18.109 1 90.31 547 ASP A C 1
ATOM 4281 O O . ASP A 1 547 ? 12.039 -27.906 -16.953 1 90.31 547 ASP A O 1
ATOM 4285 N N . LEU A 1 548 ? 12.508 -26.734 -18.812 1 91.38 548 LEU A N 1
ATOM 4286 C CA . LEU A 1 548 ? 12.266 -25.422 -18.219 1 91.38 548 LEU A CA 1
ATOM 4287 C C . LEU A 1 548 ? 10.961 -25.422 -17.422 1 91.38 548 LEU A C 1
ATOM 4289 O O . LEU A 1 548 ? 9.898 -25.734 -17.969 1 91.38 548 LEU A O 1
ATOM 4293 N N . GLY A 1 549 ? 11.031 -25.141 -16.078 1 90.5 549 GLY A N 1
ATOM 4294 C CA . GLY A 1 549 ? 9.852 -25.016 -15.234 1 90.5 549 GLY A CA 1
ATOM 4295 C C . GLY A 1 549 ? 9.539 -26.297 -14.469 1 90.5 549 GLY A C 1
ATOM 4296 O O . GLY A 1 549 ? 8.797 -26.266 -13.484 1 90.5 549 GLY A O 1
ATOM 4297 N N . TYR A 1 550 ? 10.031 -27.406 -14.922 1 90.06 550 TYR A N 1
ATOM 4298 C CA . TYR A 1 550 ? 9.867 -28.641 -14.164 1 90.06 550 TYR A CA 1
ATOM 4299 C C . TYR A 1 550 ? 10.719 -28.625 -12.906 1 90.06 550 TYR A C 1
ATOM 4301 O O . TYR A 1 550 ? 11.555 -27.734 -12.719 1 90.06 550 TYR A O 1
ATOM 4309 N N . MET A 1 551 ? 10.492 -29.625 -12.109 1 91.06 551 MET A N 1
ATOM 4310 C CA . MET A 1 551 ? 11.227 -29.688 -10.852 1 91.06 551 MET A CA 1
ATOM 4311 C C . MET A 1 551 ? 12.508 -30.5 -11 1 91.06 551 MET A C 1
ATOM 4313 O O . MET A 1 551 ? 12.516 -31.531 -11.695 1 91.06 551 MET A O 1
ATOM 4317 N N . ASP A 1 552 ? 13.5 -30.031 -10.398 1 91.5 552 ASP A N 1
ATOM 4318 C CA . ASP A 1 552 ? 14.742 -30.797 -10.359 1 91.5 552 ASP A CA 1
ATOM 4319 C C . ASP A 1 552 ? 14.766 -31.734 -9.156 1 91.5 552 ASP A C 1
ATOM 4321 O O . ASP A 1 552 ? 13.734 -31.969 -8.523 1 91.5 552 ASP A O 1
ATOM 4325 N N . SER A 1 553 ? 15.898 -32.312 -8.859 1 90.69 553 SER A N 1
ATOM 4326 C CA . SER A 1 553 ? 16.031 -33.312 -7.812 1 90.69 553 SER A CA 1
ATOM 4327 C C . SER A 1 553 ? 15.805 -32.719 -6.434 1 90.69 553 SER A C 1
ATOM 4329 O O . SER A 1 553 ? 15.477 -33.438 -5.48 1 90.69 553 SER A O 1
ATOM 4331 N N . GLU A 1 554 ? 15.969 -31.422 -6.277 1 93.69 554 GLU A N 1
ATOM 4332 C CA . GLU A 1 554 ? 15.719 -30.734 -5.02 1 93.69 554 GLU A CA 1
ATOM 4333 C C . GLU A 1 554 ? 14.297 -30.172 -4.969 1 93.69 554 GLU A C 1
ATOM 4335 O O . GLU A 1 554 ? 13.93 -29.484 -4.023 1 93.69 554 GLU A O 1
ATOM 4340 N N . GLN A 1 555 ? 13.555 -30.484 -6.055 1 93 555 GLN A N 1
ATOM 4341 C CA . GLN A 1 555 ? 12.172 -30.062 -6.23 1 93 555 GLN A CA 1
ATOM 4342 C C . GLN A 1 555 ? 12.062 -28.531 -6.273 1 93 555 GLN A C 1
ATOM 4344 O O . GLN A 1 555 ? 11.164 -27.953 -5.656 1 93 555 GLN A O 1
ATOM 4349 N N . GLU A 1 556 ? 13.102 -27.953 -6.805 1 93.94 556 GLU A N 1
ATOM 4350 C CA . GLU A 1 556 ? 13.07 -26.547 -7.227 1 93.94 556 GLU A CA 1
ATOM 4351 C C . GLU A 1 556 ? 12.906 -26.438 -8.734 1 93.94 556 GLU A C 1
ATOM 4353 O O . GLU A 1 556 ? 13.297 -27.344 -9.484 1 93.94 556 GLU A O 1
ATOM 4358 N N . ARG A 1 557 ? 12.375 -25.375 -9.227 1 92.75 557 ARG A N 1
ATOM 4359 C CA . ARG A 1 557 ? 12.055 -25.219 -10.641 1 92.75 557 ARG A CA 1
ATOM 4360 C C . ARG A 1 557 ? 13.312 -25.016 -11.469 1 92.75 557 ARG A C 1
ATOM 4362 O O . ARG A 1 557 ? 14.141 -24.156 -11.141 1 92.75 557 ARG A O 1
ATOM 4369 N N . ILE A 1 558 ? 13.352 -25.688 -12.523 1 93.5 558 ILE A N 1
ATOM 4370 C CA . ILE A 1 558 ? 14.492 -25.578 -13.43 1 93.5 558 ILE A CA 1
ATOM 4371 C C . ILE A 1 558 ? 14.391 -24.281 -14.234 1 93.5 558 ILE A C 1
ATOM 4373 O O . ILE A 1 558 ? 13.43 -24.078 -14.977 1 93.5 558 ILE A O 1
ATOM 4377 N N . GLY A 1 559 ? 15.281 -23.438 -14.031 1 94.62 559 GLY A N 1
ATOM 4378 C CA . GLY A 1 559 ? 15.492 -22.281 -14.891 1 94.62 559 GLY A CA 1
ATOM 4379 C C . GLY A 1 559 ? 14.586 -21.109 -14.547 1 94.62 559 GLY A C 1
ATOM 4380 O O . GLY A 1 559 ? 14.797 -20 -15.023 1 94.62 559 GLY A O 1
ATOM 4381 N N . TRP A 1 560 ? 13.484 -21.297 -13.789 1 95.56 560 TRP A N 1
ATOM 4382 C CA . TRP A 1 560 ? 12.609 -20.203 -13.375 1 95.56 560 TRP A CA 1
ATOM 4383 C C . TRP A 1 560 ? 13.258 -19.359 -12.273 1 95.56 560 TRP A C 1
ATOM 4385 O O . TRP A 1 560 ? 13.547 -19.875 -11.195 1 95.56 560 TRP A O 1
ATOM 4395 N N . TRP A 1 561 ? 13.547 -18.047 -12.523 1 97.94 561 TRP A N 1
ATOM 4396 C CA . TRP A 1 561 ? 14.016 -17.062 -11.57 1 97.94 561 TRP A CA 1
ATOM 4397 C C . TRP A 1 561 ? 15.461 -17.344 -11.156 1 97.94 561 TRP A C 1
ATOM 4399 O O . TRP A 1 561 ? 15.938 -16.812 -10.148 1 97.94 561 TRP A O 1
ATOM 4409 N N . ARG A 1 562 ? 16.125 -18.234 -11.75 1 96.62 562 ARG A N 1
ATOM 4410 C CA . ARG A 1 562 ? 17.484 -18.688 -11.461 1 96.62 562 ARG A CA 1
ATOM 4411 C C . ARG A 1 562 ? 18.234 -19.031 -12.75 1 96.62 562 ARG A C 1
ATOM 4413 O O . ARG A 1 562 ? 17.672 -18.922 -13.844 1 96.62 562 ARG A O 1
ATOM 4420 N N . PRO A 1 563 ? 19.5 -19.375 -12.688 1 95.38 563 PRO A N 1
ATOM 4421 C CA . PRO A 1 563 ? 20.25 -19.641 -13.914 1 95.38 563 PRO A CA 1
ATOM 4422 C C . PRO A 1 563 ? 19.609 -20.734 -14.773 1 95.38 563 PRO A C 1
ATOM 4424 O O . PRO A 1 563 ? 19.172 -21.766 -14.25 1 95.38 563 PRO A O 1
ATOM 4427 N N . THR A 1 564 ? 19.594 -20.516 -16.094 1 94 564 THR A N 1
ATOM 4428 C CA . THR A 1 564 ? 18.953 -21.438 -17.031 1 94 564 THR A CA 1
ATOM 4429 C C . THR A 1 564 ? 19.969 -22.422 -17.594 1 94 564 THR A C 1
ATOM 4431 O O . THR A 1 564 ? 19.609 -23.422 -18.219 1 94 564 THR A O 1
ATOM 4434 N N . GLY A 1 565 ? 21.203 -22.141 -17.344 1 92.31 565 GLY A N 1
ATOM 4435 C CA . GLY A 1 565 ? 22.266 -22.906 -17.953 1 92.31 565 GLY A CA 1
ATOM 4436 C C . GLY A 1 565 ? 22.875 -22.234 -19.156 1 92.31 565 GLY A C 1
ATOM 4437 O O . GLY A 1 565 ? 23.969 -22.594 -19.609 1 92.31 565 GLY A O 1
ATOM 4438 N N . TRP A 1 566 ? 22.172 -21.312 -19.766 1 93.56 566 TRP A N 1
ATOM 4439 C CA . T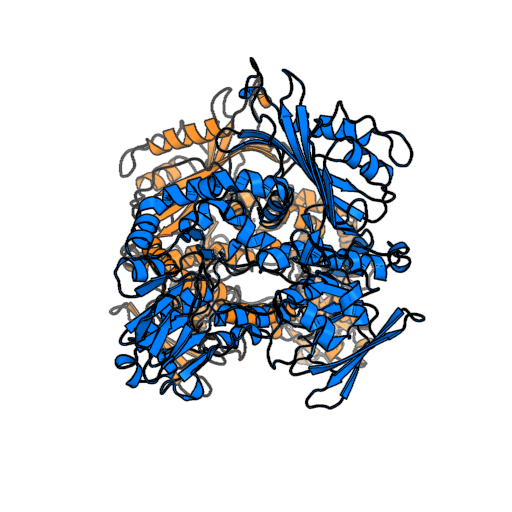RP A 1 566 ? 22.688 -20.484 -20.859 1 93.56 566 TRP A CA 1
ATOM 4440 C C . TRP A 1 566 ? 23.125 -19.125 -20.359 1 93.56 566 TRP A C 1
ATOM 4442 O O . TRP A 1 566 ? 22.359 -18.438 -19.672 1 93.56 566 TRP A O 1
ATOM 4452 N N . PRO A 1 567 ? 24.344 -18.703 -20.656 1 93.94 567 PRO A N 1
ATOM 4453 C CA . PRO A 1 567 ? 24.891 -17.469 -20.062 1 93.94 567 PRO A CA 1
ATOM 4454 C C . PRO A 1 567 ? 24.031 -16.25 -20.328 1 93.94 567 PRO A C 1
ATOM 4456 O O . PRO A 1 567 ? 23.688 -15.977 -21.484 1 93.94 567 PRO A O 1
ATOM 4459 N N . GLY A 1 568 ? 23.656 -15.594 -19.266 1 95.38 568 GLY A N 1
ATOM 4460 C CA . GLY A 1 568 ? 22.969 -14.312 -19.359 1 95.38 568 GLY A CA 1
ATOM 4461 C C . GLY A 1 568 ? 21.5 -14.445 -19.734 1 95.38 568 GLY A C 1
ATOM 4462 O O . GLY A 1 568 ? 20.812 -13.445 -19.906 1 95.38 568 GLY A O 1
ATOM 4463 N N . LEU A 1 569 ? 21.016 -15.648 -19.953 1 96.56 569 LEU A N 1
ATOM 4464 C CA . LEU A 1 569 ? 19.609 -15.906 -20.234 1 96.56 569 LEU A CA 1
ATOM 4465 C C . LEU A 1 569 ? 18.844 -16.234 -18.953 1 96.56 569 LEU A C 1
ATOM 4467 O O . LEU A 1 569 ? 19.266 -17.094 -18.188 1 96.56 569 LEU A O 1
ATOM 4471 N N . TRP A 1 570 ? 17.781 -15.508 -18.734 1 97.69 570 TRP A N 1
ATOM 4472 C CA . TRP A 1 570 ? 16.938 -15.703 -17.562 1 97.69 570 TRP A CA 1
ATOM 4473 C C . TRP A 1 570 ? 15.477 -15.891 -17.969 1 97.69 570 TRP A C 1
ATOM 4475 O O . TRP A 1 570 ? 15.086 -15.523 -19.078 1 97.69 570 TRP A O 1
ATOM 4485 N N . TYR A 1 571 ? 14.734 -16.484 -17.094 1 97.69 571 TYR A N 1
ATOM 4486 C CA . TYR A 1 571 ? 13.305 -16.672 -17.297 1 97.69 571 TYR A CA 1
ATOM 4487 C C . TYR A 1 571 ? 12.508 -16.188 -16.094 1 97.69 571 TYR A C 1
ATOM 4489 O O . TYR A 1 571 ? 12.758 -16.609 -14.969 1 97.69 571 TYR A O 1
ATOM 4497 N N . MET A 1 572 ? 11.578 -15.234 -16.281 1 98.31 572 MET A N 1
ATOM 4498 C CA . MET A 1 572 ? 10.695 -14.688 -15.25 1 98.31 572 MET A CA 1
ATOM 4499 C C . MET A 1 572 ? 9.234 -15.008 -15.555 1 98.31 572 MET A C 1
ATOM 4501 O O . MET A 1 572 ? 8.727 -14.641 -16.609 1 98.31 572 MET A O 1
ATOM 4505 N N . THR A 1 573 ? 8.594 -15.688 -14.602 1 96.19 573 THR A N 1
ATOM 4506 C CA . THR A 1 573 ? 7.211 -16.094 -14.836 1 96.19 573 THR A CA 1
ATOM 4507 C C . THR A 1 573 ? 6.508 -16.406 -13.523 1 96.19 573 THR A C 1
ATOM 4509 O O . THR A 1 573 ? 7.09 -16.25 -12.445 1 96.19 573 THR A O 1
ATOM 4512 N N . GLY A 1 574 ? 5.215 -16.688 -13.633 1 93.62 574 GLY A N 1
ATOM 4513 C CA . GLY A 1 574 ? 4.461 -17.125 -12.469 1 93.62 574 GLY A CA 1
ATOM 4514 C C . GLY A 1 574 ? 3.215 -16.281 -12.227 1 93.62 574 GLY A C 1
ATOM 4515 O O . GLY A 1 574 ? 2.965 -15.312 -12.938 1 93.62 574 GLY A O 1
ATOM 4516 N N . SER A 1 575 ? 2.471 -16.781 -11.219 1 93.12 575 SER A N 1
ATOM 4517 C CA . SER A 1 575 ? 1.307 -16.031 -10.758 1 93.12 575 SER A CA 1
ATOM 4518 C C . SER A 1 575 ? 1.713 -14.68 -10.172 1 93.12 575 SER A C 1
ATOM 4520 O O . SER A 1 575 ? 2.902 -14.375 -10.07 1 93.12 575 SER A O 1
ATOM 4522 N N . PHE A 1 576 ? 0.77 -13.859 -9.836 1 95.69 576 PHE A N 1
ATOM 4523 C CA . PHE A 1 576 ? 1.059 -12.57 -9.227 1 95.69 576 PHE A CA 1
ATOM 4524 C C . PHE A 1 576 ? 1.883 -12.734 -7.961 1 95.69 576 PHE A C 1
ATOM 4526 O O . PHE A 1 576 ? 2.863 -12.016 -7.75 1 95.69 576 PHE A O 1
ATOM 4533 N N . VAL A 1 577 ? 1.52 -13.719 -7.145 1 95.06 577 VAL A N 1
ATOM 4534 C CA . VAL A 1 577 ? 2.215 -13.953 -5.883 1 95.06 577 VAL A CA 1
ATOM 4535 C C . VAL A 1 577 ? 3.666 -14.344 -6.16 1 95.06 577 VAL A C 1
ATOM 4537 O O . VAL A 1 577 ? 4.586 -13.836 -5.516 1 95.06 577 VAL A O 1
ATOM 4540 N N . TRP A 1 578 ? 3.867 -15.188 -7.133 1 95.75 578 TRP A N 1
ATOM 4541 C CA . TRP A 1 578 ? 5.211 -15.648 -7.453 1 95.75 578 TRP A CA 1
ATOM 4542 C C . TRP A 1 578 ? 6.047 -14.523 -8.055 1 95.75 578 TRP A C 1
ATOM 4544 O O . TRP A 1 578 ? 7.246 -14.414 -7.773 1 95.75 578 TRP A O 1
ATOM 4554 N N . CYS A 1 579 ? 5.406 -13.758 -8.906 1 97.56 579 CYS A N 1
ATOM 4555 C CA . CYS A 1 579 ? 6.145 -12.641 -9.484 1 97.56 579 CYS A CA 1
ATOM 4556 C C . CYS A 1 579 ? 6.645 -11.695 -8.398 1 97.56 579 CYS A C 1
ATOM 4558 O O . CYS A 1 579 ? 7.758 -11.18 -8.484 1 97.56 579 CYS A O 1
ATOM 4560 N N . ARG A 1 580 ? 5.816 -11.453 -7.434 1 97.25 580 ARG A N 1
ATOM 4561 C CA . ARG A 1 580 ? 6.246 -10.594 -6.332 1 97.25 580 ARG A CA 1
ATOM 4562 C C . ARG A 1 580 ? 7.371 -11.25 -5.535 1 97.25 580 ARG A C 1
ATOM 4564 O O . ARG A 1 580 ? 8.367 -10.594 -5.211 1 97.25 580 ARG A O 1
ATOM 4571 N N . GLN A 1 581 ? 7.254 -12.5 -5.242 1 97.5 581 GLN A N 1
ATOM 4572 C CA . GLN A 1 581 ? 8.172 -13.219 -4.355 1 97.5 581 GLN A CA 1
ATOM 4573 C C . GLN A 1 581 ? 9.523 -13.438 -5.023 1 97.5 581 GLN A C 1
ATOM 4575 O O . GLN A 1 581 ? 10.562 -13.375 -4.363 1 97.5 581 GLN A O 1
ATOM 4580 N N . TYR A 1 582 ? 9.516 -13.664 -6.363 1 98.25 582 TYR A N 1
ATOM 4581 C CA . TYR A 1 582 ? 10.742 -14.164 -6.973 1 98.25 582 TYR A CA 1
ATOM 4582 C C . TYR A 1 582 ? 11.398 -13.094 -7.836 1 98.25 582 TYR A C 1
ATOM 4584 O O . TYR A 1 582 ? 12.562 -13.219 -8.211 1 98.25 582 TYR A O 1
ATOM 4592 N N . SER A 1 583 ? 10.703 -12.008 -8.188 1 98.62 583 SER A N 1
ATOM 4593 C CA . SER A 1 583 ? 11.328 -10.945 -8.961 1 98.62 583 SER A CA 1
ATOM 4594 C C . SER A 1 583 ? 12.523 -10.359 -8.211 1 98.62 583 SER A C 1
ATOM 4596 O O . SER A 1 583 ? 13.555 -10.047 -8.82 1 98.62 583 SER A O 1
ATOM 4598 N N . PRO A 1 584 ? 12.453 -10.164 -6.848 1 98.06 584 PRO A N 1
ATOM 4599 C CA . PRO A 1 584 ? 13.641 -9.648 -6.164 1 98.06 584 PRO A CA 1
ATOM 4600 C C . PRO A 1 584 ? 14.797 -10.648 -6.168 1 98.06 584 PRO A C 1
ATOM 4602 O O . PRO A 1 584 ? 15.961 -10.242 -6.195 1 98.06 584 PRO A O 1
ATOM 4605 N N . VAL A 1 585 ? 14.5 -11.938 -6.148 1 98.31 585 VAL A N 1
ATOM 4606 C CA . VAL A 1 585 ? 15.516 -12.977 -6.16 1 98.31 585 VAL A CA 1
ATOM 4607 C C . VAL A 1 585 ? 16.266 -12.945 -7.484 1 98.31 585 VAL A C 1
ATOM 4609 O O . VAL A 1 585 ? 17.5 -12.945 -7.504 1 98.31 585 VAL A O 1
ATOM 4612 N N . LEU A 1 586 ? 15.492 -12.883 -8.562 1 98.62 586 LEU A N 1
ATOM 4613 C CA . LEU A 1 586 ? 16.125 -12.836 -9.883 1 98.62 586 LEU A CA 1
ATOM 4614 C C . LEU A 1 586 ? 16.875 -11.516 -10.078 1 98.62 586 LEU A C 1
ATOM 4616 O O . LEU A 1 586 ? 18 -11.508 -10.578 1 98.62 586 LEU A O 1
ATOM 4620 N N . ALA A 1 587 ? 16.281 -10.414 -9.68 1 98.38 587 ALA A N 1
ATOM 4621 C CA . ALA A 1 587 ? 16.922 -9.102 -9.82 1 98.38 587 ALA A CA 1
ATOM 4622 C C . ALA A 1 587 ? 18.25 -9.055 -9.086 1 98.38 587 ALA A C 1
ATOM 4624 O O . ALA A 1 587 ? 19.219 -8.484 -9.594 1 98.38 587 ALA A O 1
ATOM 4625 N N . LEU A 1 588 ? 18.312 -9.633 -7.934 1 97.62 588 LEU A N 1
ATOM 4626 C CA . LEU A 1 588 ? 19.547 -9.656 -7.148 1 97.62 588 LEU A CA 1
ATOM 4627 C C . LEU A 1 588 ? 20.641 -10.406 -7.883 1 97.62 588 LEU A C 1
ATOM 4629 O O . LEU A 1 588 ? 21.797 -9.984 -7.883 1 97.62 588 LEU A O 1
ATOM 4633 N N . GLN A 1 589 ? 20.297 -11.523 -8.461 1 97.25 589 GLN A N 1
ATOM 4634 C CA . GLN A 1 589 ? 21.266 -12.32 -9.203 1 97.25 589 GLN A CA 1
ATOM 4635 C C . GLN A 1 589 ? 21.812 -11.539 -10.391 1 97.25 589 GLN A C 1
ATOM 4637 O O . GLN A 1 589 ? 23.031 -11.508 -10.602 1 97.25 589 GLN A O 1
ATOM 4642 N N . ILE A 1 590 ? 20.953 -10.914 -11.133 1 97.94 590 ILE A N 1
ATOM 4643 C CA . ILE A 1 590 ? 21.375 -10.133 -12.297 1 97.94 590 ILE A CA 1
ATOM 4644 C C . ILE A 1 590 ? 22.234 -8.953 -11.844 1 97.94 590 ILE A C 1
ATOM 4646 O O . ILE A 1 590 ? 23.297 -8.695 -12.422 1 97.94 590 ILE A O 1
ATOM 4650 N N . THR A 1 591 ? 21.797 -8.273 -10.797 1 97.25 591 THR A N 1
ATOM 4651 C CA . THR A 1 591 ? 22.516 -7.125 -10.281 1 97.25 591 THR A CA 1
ATOM 4652 C C . THR A 1 591 ? 23.906 -7.539 -9.797 1 97.25 591 THR A C 1
ATOM 4654 O O . THR A 1 591 ? 24.891 -6.828 -10.023 1 97.25 591 THR A O 1
ATOM 4657 N N . ALA A 1 592 ? 23.984 -8.656 -9.125 1 96.44 592 ALA A N 1
ATOM 4658 C CA . ALA A 1 592 ? 25.266 -9.164 -8.641 1 96.44 592 ALA A CA 1
ATOM 4659 C C . ALA A 1 592 ? 26.25 -9.375 -9.797 1 96.44 592 ALA A C 1
ATOM 4661 O O . ALA A 1 592 ? 27.438 -9.07 -9.672 1 96.44 592 ALA A O 1
ATOM 4662 N N . LEU A 1 593 ? 25.766 -9.875 -10.875 1 96 593 LEU A N 1
ATOM 4663 C CA . LEU A 1 593 ? 26.609 -10.102 -12.039 1 96 593 LEU A CA 1
ATOM 4664 C C . LEU A 1 593 ? 27.078 -8.773 -12.641 1 96 593 LEU A C 1
ATOM 4666 O O . LEU A 1 593 ? 28.25 -8.617 -12.984 1 96 593 LEU A O 1
ATOM 4670 N N . GLU A 1 594 ? 26.141 -7.812 -12.758 1 95.12 594 GLU A N 1
ATOM 4671 C CA . GLU A 1 594 ? 26.469 -6.488 -13.289 1 95.12 594 GLU A CA 1
ATOM 4672 C C . GLU A 1 594 ? 27.531 -5.797 -12.445 1 95.12 594 GLU A C 1
ATOM 4674 O O . GLU A 1 594 ? 28.344 -5.027 -12.961 1 95.12 594 GLU A O 1
ATOM 4679 N N . GLN A 1 595 ? 27.562 -6.207 -11.172 1 94.12 595 GLN A N 1
ATOM 4680 C CA . GLN A 1 595 ? 28.469 -5.539 -10.25 1 94.12 595 GLN A CA 1
ATOM 4681 C C . GLN A 1 595 ? 29.734 -6.363 -10.039 1 94.12 595 GLN A C 1
ATOM 4683 O O . GLN A 1 595 ? 30.625 -5.977 -9.266 1 94.12 595 GLN A O 1
ATOM 4688 N N . GLY A 1 596 ? 29.812 -7.516 -10.578 1 92.25 596 GLY A N 1
ATOM 4689 C CA . GLY A 1 596 ? 31 -8.352 -10.5 1 92.25 596 GLY A CA 1
ATOM 4690 C C . GLY A 1 596 ? 31.094 -9.148 -9.211 1 92.25 596 GLY A C 1
ATOM 4691 O O . GLY A 1 596 ? 32.188 -9.602 -8.828 1 92.25 596 GLY A O 1
ATOM 4692 N N . VAL A 1 597 ? 30.062 -9.375 -8.539 1 92.12 597 VAL A N 1
ATOM 4693 C CA . VAL A 1 597 ? 30 -10.031 -7.234 1 92.12 597 VAL A CA 1
ATOM 4694 C C . VAL A 1 597 ? 30 -11.547 -7.422 1 92.12 597 VAL A C 1
ATOM 4696 O O . VAL A 1 597 ? 30.484 -12.289 -6.562 1 92.12 597 VAL A O 1
ATOM 4699 N N . ASN A 1 598 ? 29.5 -12.062 -8.508 1 91.44 598 ASN A N 1
ATOM 4700 C CA . ASN A 1 598 ? 29.422 -13.492 -8.797 1 91.44 598 ASN A CA 1
ATOM 4701 C C . ASN A 1 598 ? 30.078 -13.82 -10.141 1 91.44 598 ASN A C 1
ATOM 4703 O O . ASN A 1 598 ? 29.406 -14.336 -11.047 1 91.44 598 ASN A O 1
ATOM 4707 N N . PRO A 1 599 ? 31.312 -13.688 -10.18 1 87.75 599 PRO A N 1
ATOM 4708 C CA . PRO A 1 599 ? 31.969 -13.906 -11.469 1 87.75 599 PRO A CA 1
ATOM 4709 C C . PRO A 1 599 ? 31.969 -15.367 -11.898 1 87.75 599 PRO A C 1
ATOM 4711 O O . PRO A 1 599 ? 32.062 -15.664 -13.094 1 87.75 599 PRO A O 1
ATOM 4714 N N . GLU A 1 600 ? 31.812 -16.25 -10.969 1 88.19 600 GLU A N 1
ATOM 4715 C CA . GLU A 1 600 ? 31.844 -17.688 -11.266 1 88.19 600 GLU A CA 1
ATOM 4716 C C . GLU A 1 600 ? 30.656 -18.094 -12.117 1 88.19 600 GLU A C 1
ATOM 4718 O O . GLU A 1 600 ? 30.656 -19.172 -12.734 1 88.19 600 GLU A O 1
ATOM 4723 N N . TYR A 1 601 ? 29.688 -17.281 -12.148 1 90.94 601 TYR A N 1
ATOM 4724 C CA . TYR A 1 601 ? 28.5 -17.531 -12.953 1 90.94 601 TYR A CA 1
ATOM 4725 C C . TYR A 1 601 ? 28.875 -17.797 -14.406 1 90.94 601 TYR A C 1
ATOM 4727 O O . TYR A 1 601 ? 28.266 -18.641 -15.062 1 90.94 601 TYR A O 1
ATOM 4735 N N . TRP A 1 602 ? 29.812 -17.109 -14.898 1 87.12 602 TRP A N 1
ATOM 4736 C CA . TRP A 1 602 ? 30.141 -17.141 -16.312 1 87.12 602 TRP A CA 1
ATOM 4737 C C . TRP A 1 602 ? 30.938 -18.391 -16.672 1 87.12 602 TRP A C 1
ATOM 4739 O O . TRP A 1 602 ? 31.062 -18.75 -17.844 1 87.12 602 TRP A O 1
ATOM 4749 N N . GLU A 1 603 ? 31.453 -18.984 -15.586 1 76.38 603 GLU A N 1
ATOM 4750 C CA . GLU A 1 603 ? 32.219 -20.203 -15.805 1 76.38 603 GLU A CA 1
ATOM 4751 C C . GLU A 1 603 ? 31.344 -21.438 -15.711 1 76.38 603 GLU A C 1
ATOM 4753 O O . GLU A 1 603 ? 31.828 -22.562 -15.867 1 76.38 603 GLU A O 1
ATOM 4758 N N . GLN A 1 604 ? 30.094 -21.188 -15.617 1 60.16 604 GLN A N 1
ATOM 4759 C CA . GLN A 1 604 ? 29.172 -22.203 -15.133 1 60.16 604 GLN A CA 1
ATOM 4760 C C . GLN A 1 604 ? 29.094 -23.391 -16.109 1 60.16 604 GLN A C 1
ATOM 4762 O O . GLN A 1 604 ? 29.094 -23.203 -17.328 1 60.16 604 GLN A O 1
ATOM 4767 N N . LYS A 1 605 ? 29.344 -24.641 -15.477 1 58.88 605 LYS A N 1
ATOM 4768 C CA . LYS A 1 605 ? 29.312 -26.047 -15.891 1 58.88 605 LYS A CA 1
ATOM 4769 C C . LYS A 1 605 ? 27.906 -26.469 -16.297 1 58.88 605 LYS A C 1
ATOM 4771 O O . LYS A 1 605 ? 26.938 -25.781 -15.992 1 58.88 605 LYS A O 1
ATOM 4776 N N . LYS A 1 606 ? 27.828 -27.375 -16.891 1 65.56 606 LYS A N 1
ATOM 4777 C CA . LYS A 1 606 ? 26.609 -28.094 -17.25 1 65.56 606 LYS A CA 1
ATOM 4778 C C . LYS A 1 606 ? 25.672 -28.219 -16.062 1 65.56 606 LYS A C 1
ATOM 4780 O O . LYS A 1 606 ? 26.094 -28.578 -14.969 1 65.56 606 LYS A O 1
ATOM 4785 N N . ARG A 1 607 ? 24.422 -27.562 -16.188 1 77.25 607 ARG A N 1
ATOM 4786 C CA . ARG A 1 607 ? 23.391 -27.672 -15.148 1 77.25 607 ARG A CA 1
ATOM 4787 C C . ARG A 1 607 ? 22.406 -28.781 -15.484 1 77.25 607 ARG A C 1
ATOM 4789 O O . ARG A 1 607 ? 22.203 -29.109 -16.656 1 77.25 607 ARG A O 1
ATOM 4796 N N . ASN A 1 608 ? 21.938 -29.328 -14.383 1 72.88 608 ASN A N 1
ATOM 4797 C CA . ASN A 1 608 ? 20.875 -30.312 -14.594 1 72.88 608 ASN A CA 1
ATOM 4798 C C . ASN A 1 608 ? 19.625 -29.656 -15.188 1 72.88 608 ASN A C 1
ATOM 4800 O O . ASN A 1 608 ? 19.031 -28.766 -14.57 1 72.88 608 ASN A O 1
ATOM 4804 N N . ASN A 1 609 ? 19.328 -30.062 -16.328 1 84.69 609 ASN A N 1
ATOM 4805 C CA . ASN A 1 609 ? 18.188 -29.484 -17.016 1 84.69 609 ASN A CA 1
ATOM 4806 C C . ASN A 1 609 ? 17.094 -30.5 -17.266 1 84.69 609 ASN A C 1
ATOM 4808 O O . ASN A 1 609 ? 16.25 -30.328 -18.156 1 84.69 609 ASN A O 1
ATOM 4812 N N . LYS A 1 610 ? 17.234 -31.641 -16.453 1 84.88 610 LYS A N 1
ATOM 4813 C CA . LYS A 1 610 ? 16.219 -32.656 -16.578 1 84.88 610 LYS A CA 1
ATOM 4814 C C . LYS A 1 610 ? 15.258 -32.656 -15.391 1 84.88 610 LYS A C 1
ATOM 4816 O O . LYS A 1 610 ? 15.695 -32.656 -14.242 1 84.88 610 LYS A O 1
ATOM 4821 N N . GLY A 1 611 ? 14.031 -32.594 -15.734 1 85.31 611 GLY A N 1
ATOM 4822 C CA . GLY A 1 611 ? 13 -32.5 -14.703 1 85.31 611 GLY A CA 1
ATOM 4823 C C . GLY A 1 611 ? 12.562 -33.875 -14.203 1 85.31 611 GLY A C 1
ATOM 4824 O O . GLY A 1 611 ? 12.641 -34.875 -14.938 1 85.31 611 GLY A O 1
ATOM 4825 N N . LEU A 1 612 ? 12.086 -33.812 -12.984 1 79.19 612 LEU A N 1
ATOM 4826 C CA . LEU A 1 612 ? 11.477 -35.031 -12.43 1 79.19 612 LEU A CA 1
ATOM 4827 C C . LEU A 1 612 ? 10.156 -35.344 -13.133 1 79.19 612 LEU A C 1
ATOM 4829 O O . LEU A 1 612 ? 9.375 -34.438 -13.422 1 79.19 612 LEU A O 1
ATOM 4833 N N . GLY A 1 613 ? 9.891 -36.562 -13.391 1 64.81 613 GLY A N 1
ATOM 4834 C CA . GLY A 1 613 ? 8.609 -37 -13.914 1 64.81 613 GLY A CA 1
ATOM 4835 C C . GLY A 1 613 ? 8.406 -36.656 -15.383 1 64.81 613 GLY A C 1
ATOM 4836 O O . GLY A 1 613 ? 7.309 -36.812 -15.914 1 64.81 613 GLY A O 1
ATOM 4837 N N . THR A 1 614 ? 9.391 -35.906 -15.961 1 60.19 614 THR A N 1
ATOM 4838 C CA . THR A 1 614 ? 9.234 -35.562 -17.375 1 60.19 614 THR A CA 1
ATOM 4839 C C . THR A 1 614 ? 9.305 -36.812 -18.25 1 60.19 614 THR A C 1
ATOM 4841 O O . THR A 1 614 ? 10.125 -37.688 -18.016 1 60.19 614 THR A O 1
ATOM 4844 N N . ILE A 1 615 ? 8.141 -37.25 -18.672 1 44.84 615 ILE A N 1
ATOM 4845 C CA . ILE A 1 615 ? 8.133 -38.375 -19.625 1 44.84 615 ILE A CA 1
ATOM 4846 C C . ILE A 1 615 ? 8.805 -37.938 -20.922 1 44.84 615 ILE A C 1
ATOM 4848 O O . ILE A 1 615 ? 8.555 -36.812 -21.422 1 44.84 615 ILE A O 1
ATOM 4852 N N . PRO A 1 616 ? 9.969 -38.75 -21.234 1 42.16 616 PRO A N 1
ATOM 4853 C CA . PRO A 1 616 ? 10.594 -38.438 -22.516 1 42.16 616 PRO A CA 1
ATOM 4854 C C . PRO A 1 616 ? 9.578 -38.125 -23.609 1 42.16 616 PRO A C 1
ATOM 4856 O O . PRO A 1 616 ? 8.531 -38.781 -23.688 1 42.16 616 PRO A O 1
ATOM 4859 N N . ARG A 1 617 ? 9.703 -36.906 -24.172 1 38.41 617 ARG A N 1
ATOM 4860 C CA . ARG A 1 617 ? 8.961 -36.688 -25.422 1 38.41 617 ARG A CA 1
ATOM 4861 C C . ARG A 1 617 ? 9.359 -37.719 -26.484 1 38.41 617 ARG A C 1
ATOM 4863 O O . ARG A 1 617 ? 10.531 -38.062 -26.594 1 38.41 617 ARG A O 1
ATOM 4870 N N . MET B 1 1 ? 1.092 34.594 25.75 1 46.91 1 MET B N 1
ATOM 4871 C CA . MET B 1 1 ? 0.727 33.188 25.609 1 46.91 1 MET B CA 1
ATOM 4872 C C . MET B 1 1 ? -0.473 33.031 24.688 1 46.91 1 MET B C 1
ATOM 4874 O O . MET B 1 1 ? -1.276 33.938 24.531 1 46.91 1 MET B O 1
ATOM 4878 N N . ASP B 1 2 ? -0.325 32.219 23.703 1 58.78 2 ASP B N 1
ATOM 4879 C CA . ASP B 1 2 ? -1.239 32.156 22.562 1 58.78 2 ASP B CA 1
ATOM 4880 C C . ASP B 1 2 ? -2.684 32 23.031 1 58.78 2 ASP B C 1
ATOM 4882 O O . ASP B 1 2 ? -3.609 32.031 22.219 1 58.78 2 ASP B O 1
ATOM 4886 N N . GLY B 1 3 ? -2.834 32.156 24.438 1 66.38 3 GLY B N 1
ATOM 4887 C CA . GLY B 1 3 ? -4.18 32.094 24.984 1 66.38 3 GLY B CA 1
ATOM 4888 C C . GLY B 1 3 ? -4.727 30.688 25.109 1 66.38 3 GLY B C 1
ATOM 4889 O O . GLY B 1 3 ? -5.867 30.5 25.547 1 66.38 3 GLY B O 1
ATOM 4890 N N . HIS B 1 4 ? -3.895 29.719 24.812 1 78.19 4 HIS B N 1
ATOM 4891 C CA . HIS B 1 4 ? -4.359 28.328 24.922 1 78.19 4 HIS B CA 1
ATOM 4892 C C . HIS B 1 4 ? -3.785 27.656 26.172 1 78.19 4 HIS B C 1
ATOM 4894 O O . HIS B 1 4 ? -2.566 27.547 26.312 1 78.19 4 HIS B O 1
ATOM 4900 N N . PRO B 1 5 ? -4.645 27.234 27.031 1 84.31 5 PRO B N 1
ATOM 4901 C CA . PRO B 1 5 ? -4.113 26.625 28.25 1 84.31 5 PRO B CA 1
ATOM 4902 C C . PRO B 1 5 ? -3.408 25.297 27.984 1 84.31 5 PRO B C 1
ATOM 4904 O O . PRO B 1 5 ? -3.84 24.516 27.125 1 84.31 5 PRO B O 1
ATOM 4907 N N . LEU B 1 6 ? -2.34 25.078 28.734 1 91.94 6 LEU B N 1
ATOM 4908 C CA . LEU B 1 6 ? -1.616 23.812 28.688 1 91.94 6 LEU B CA 1
ATOM 4909 C C . LEU B 1 6 ? -2.215 22.812 29.672 1 91.94 6 LEU B C 1
ATOM 4911 O O . LEU B 1 6 ? -2.844 23.203 30.656 1 91.94 6 LEU B O 1
ATOM 4915 N N . ALA B 1 7 ? -1.995 21.578 29.406 1 94.94 7 ALA B N 1
ATOM 4916 C CA . ALA B 1 7 ? -2.48 20.516 30.297 1 94.94 7 ALA B CA 1
ATOM 4917 C C . ALA B 1 7 ? -1.465 20.219 31.391 1 94.94 7 ALA B C 1
ATOM 4919 O O . ALA B 1 7 ? -0.257 20.344 31.188 1 94.94 7 ALA B O 1
ATOM 4920 N N . SER B 1 8 ? -2.01 19.828 32.5 1 95.31 8 SER B N 1
ATOM 4921 C CA . SER B 1 8 ? -1.154 19.203 33.531 1 95.31 8 SER B CA 1
ATOM 4922 C C . SER B 1 8 ? -0.879 17.75 33.188 1 95.31 8 SER B C 1
ATOM 4924 O O . SER B 1 8 ? -1.751 17.047 32.656 1 95.31 8 SER B O 1
ATOM 4926 N N . ILE B 1 9 ? 0.326 17.328 33.5 1 95.88 9 ILE B N 1
ATOM 4927 C CA . ILE B 1 9 ? 0.687 15.938 33.281 1 95.88 9 ILE B CA 1
ATOM 4928 C C . ILE B 1 9 ? 0.767 15.211 34.625 1 95.88 9 ILE B C 1
ATOM 4930 O O . ILE B 1 9 ? 1.504 15.633 35.531 1 95.88 9 ILE B O 1
ATOM 4934 N N . PRO B 1 10 ? 0.02 14.18 34.781 1 96.44 10 PRO B N 1
ATOM 4935 C CA . PRO B 1 10 ? 0.102 13.43 36.031 1 96.44 10 PRO B CA 1
ATOM 4936 C C . PRO B 1 10 ? 1.423 12.68 36.188 1 96.44 10 PRO B C 1
ATOM 4938 O O . PRO B 1 10 ? 2.195 12.578 35.219 1 96.44 10 PRO B O 1
ATOM 4941 N N . PRO B 1 11 ? 1.713 12.211 37.406 1 94.5 11 PRO B N 1
ATOM 4942 C CA . PRO B 1 11 ? 2.922 11.398 37.562 1 94.5 11 PRO B CA 1
ATOM 4943 C C . PRO B 1 11 ? 2.857 10.086 36.781 1 94.5 11 PRO B C 1
ATOM 4945 O O . PRO B 1 11 ? 2.043 9.219 37.094 1 94.5 11 PRO B O 1
ATOM 4948 N N . LEU B 1 12 ? 3.658 9.961 35.844 1 96.5 12 LEU B N 1
ATOM 4949 C CA . LEU B 1 12 ? 3.705 8.789 35 1 96.5 12 LEU B CA 1
ATOM 4950 C C . LEU B 1 12 ? 4.855 7.867 35.375 1 96.5 12 LEU B C 1
ATOM 4952 O O . LEU B 1 12 ? 5.805 7.691 34.625 1 96.5 12 LEU B O 1
ATOM 4956 N N . THR B 1 13 ? 4.738 7.309 36.531 1 96.12 13 THR B N 1
ATOM 4957 C CA . THR B 1 13 ? 5.738 6.418 37.094 1 96.12 13 THR B CA 1
ATOM 4958 C C . THR B 1 13 ? 5.074 5.203 37.75 1 96.12 13 THR B C 1
ATOM 4960 O O . THR B 1 13 ? 3.875 5.223 38.031 1 96.12 13 THR B O 1
ATOM 4963 N N . LEU B 1 14 ? 5.891 4.176 37.906 1 96 14 LEU B N 1
ATOM 4964 C CA . LEU B 1 14 ? 5.434 3.049 38.719 1 96 14 LEU B CA 1
ATOM 4965 C C . LEU B 1 14 ? 5.551 3.359 40.188 1 96 14 LEU B C 1
ATOM 4967 O O . LEU B 1 14 ? 6.523 3.982 40.625 1 96 14 LEU B O 1
ATOM 4971 N N . GLN B 1 15 ? 4.547 2.943 40.906 1 93.5 15 GLN B N 1
ATOM 4972 C CA . GLN B 1 15 ? 4.582 3.105 42.375 1 93.5 15 GLN B CA 1
ATOM 4973 C C . GLN B 1 15 ? 5.695 2.262 42.969 1 93.5 15 GLN B C 1
ATOM 4975 O O . GLN B 1 15 ? 6.18 1.314 42.344 1 93.5 15 GLN B O 1
ATOM 4980 N N . GLU B 1 16 ? 5.945 2.662 44.25 1 88.62 16 GLU B N 1
ATOM 4981 C CA . GLU B 1 16 ? 7.004 1.947 44.969 1 88.62 16 GLU B CA 1
ATOM 4982 C C . GLU B 1 16 ? 6.676 0.462 45.094 1 88.62 16 GLU B C 1
ATOM 4984 O O . GLU B 1 16 ? 5.52 0.093 45.312 1 88.62 16 GLU B O 1
ATOM 4989 N N . ASP B 1 17 ? 7.57 -0.512 44.812 1 88.19 17 ASP B N 1
ATOM 4990 C CA . ASP B 1 17 ? 7.48 -1.952 45.031 1 88.19 17 ASP B CA 1
ATOM 4991 C C . ASP B 1 17 ? 6.762 -2.639 43.875 1 88.19 17 ASP B C 1
ATOM 4993 O O . ASP B 1 17 ? 6.391 -3.811 43.969 1 88.19 17 ASP B O 1
ATOM 4997 N N . VAL B 1 18 ? 6.375 -1.818 42.875 1 92.44 18 VAL B N 1
ATOM 4998 C CA . VAL B 1 18 ? 5.809 -2.459 41.688 1 92.44 18 VAL B CA 1
ATOM 4999 C C . VAL B 1 18 ? 6.93 -2.963 40.781 1 92.44 18 VAL B C 1
ATOM 5001 O O . VAL B 1 18 ? 7.809 -2.193 40.406 1 92.44 18 VAL B O 1
ATOM 5004 N N . ASN B 1 19 ? 6.852 -4.266 40.562 1 91.25 19 ASN B N 1
ATOM 5005 C CA . ASN B 1 19 ? 7.836 -4.91 39.688 1 91.25 19 ASN B CA 1
ATOM 5006 C C . ASN B 1 19 ? 7.387 -4.906 38.25 1 91.25 19 ASN B C 1
ATOM 5008 O O . ASN B 1 19 ? 6.395 -5.543 37.906 1 91.25 19 ASN B O 1
ATOM 5012 N N . ARG B 1 20 ? 8.188 -4.344 37.406 1 90.75 20 ARG B N 1
ATOM 5013 C CA . ARG B 1 20 ? 7.879 -4.164 36 1 90.75 20 ARG B CA 1
ATOM 5014 C C . ARG B 1 20 ? 7.652 -5.508 35.312 1 90.75 20 ARG B C 1
ATOM 5016 O O . ARG B 1 20 ? 6.832 -5.617 34.406 1 90.75 20 ARG B O 1
ATOM 5023 N N . HIS B 1 21 ? 8.266 -6.516 35.719 1 84.88 21 HIS B N 1
ATOM 5024 C CA . HIS B 1 21 ? 8.258 -7.816 35.062 1 84.88 21 HIS B CA 1
ATOM 5025 C C . HIS B 1 21 ? 7.004 -8.609 35.438 1 84.88 21 HIS B C 1
ATOM 5027 O O . HIS B 1 21 ? 6.699 -9.617 34.781 1 84.88 21 HIS B O 1
ATOM 5033 N N . GLU B 1 22 ? 6.301 -8.133 36.375 1 88 22 GLU B N 1
ATOM 5034 C CA . GLU B 1 22 ? 5.098 -8.836 36.781 1 88 22 GLU B CA 1
ATOM 5035 C C . GLU B 1 22 ? 3.842 -8.172 36.219 1 88 22 GLU B C 1
ATOM 5037 O O . GLU B 1 22 ? 2.729 -8.656 36.438 1 88 22 GLU B O 1
ATOM 5042 N N . ILE B 1 23 ? 4.031 -7.141 35.531 1 92.5 23 ILE B N 1
ATOM 5043 C CA . ILE B 1 23 ? 2.904 -6.395 35 1 92.5 23 ILE B CA 1
ATOM 5044 C C . ILE B 1 23 ? 2.369 -7.102 33.75 1 92.5 23 ILE B C 1
ATOM 5046 O O . ILE B 1 23 ? 3.129 -7.418 32.812 1 92.5 23 ILE B O 1
ATOM 5050 N N . ASN B 1 24 ? 1.104 -7.352 33.688 1 93.19 24 ASN B N 1
ATOM 505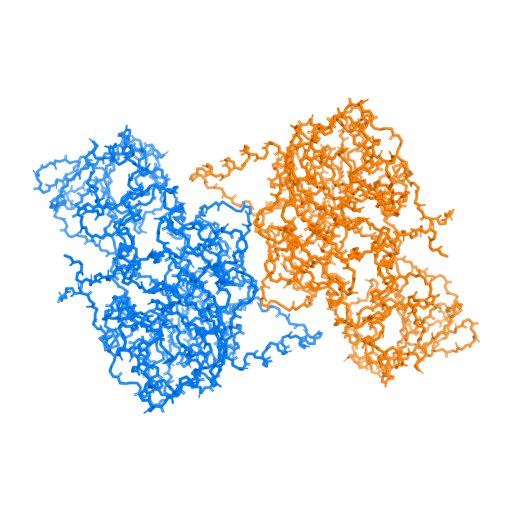1 C CA . ASN B 1 24 ? 0.412 -7.902 32.531 1 93.19 24 ASN B CA 1
ATOM 5052 C C . ASN B 1 24 ? -0.528 -6.875 31.906 1 93.19 24 ASN B C 1
ATOM 5054 O O . ASN B 1 24 ? -1.695 -6.781 32.281 1 93.19 24 ASN B O 1
ATOM 5058 N N . PRO B 1 25 ? -0.048 -6.145 30.938 1 96.5 25 PRO B N 1
ATOM 5059 C CA . PRO B 1 25 ? -0.85 -5.066 30.359 1 96.5 25 PRO B CA 1
ATOM 5060 C C . PRO B 1 25 ? -2.182 -5.562 29.797 1 96.5 25 PRO B C 1
ATOM 5062 O O . PRO B 1 25 ? -3.193 -4.863 29.891 1 96.5 25 PRO B O 1
ATOM 5065 N N . GLY B 1 26 ? -2.203 -6.746 29.219 1 96.19 26 GLY B N 1
ATOM 5066 C CA . GLY B 1 26 ? -3.428 -7.305 28.656 1 96.19 26 GLY B CA 1
ATOM 5067 C C . GLY B 1 26 ? -4.539 -7.434 29.688 1 96.19 26 GLY B C 1
ATOM 5068 O O . GLY B 1 26 ? -5.66 -6.98 29.453 1 96.19 26 GLY B O 1
ATOM 5069 N N . ASP B 1 27 ? -4.203 -8 30.812 1 96.25 27 ASP B N 1
ATOM 5070 C CA . ASP B 1 27 ? -5.18 -8.164 31.891 1 96.25 27 ASP B CA 1
ATOM 5071 C C . ASP B 1 27 ? -5.617 -6.812 32.438 1 96.25 27 ASP B C 1
ATOM 5073 O O . ASP B 1 27 ? -6.801 -6.605 32.719 1 96.25 27 ASP B O 1
ATOM 5077 N N . ILE B 1 28 ? -4.676 -5.953 32.594 1 97.69 28 ILE B N 1
ATOM 5078 C CA . ILE B 1 28 ? -4.957 -4.637 33.156 1 97.69 28 ILE B CA 1
ATOM 5079 C C . ILE B 1 28 ? -5.969 -3.906 32.281 1 97.69 28 ILE B C 1
ATOM 5081 O O . ILE B 1 28 ? -6.984 -3.408 32.781 1 97.69 28 ILE B O 1
ATOM 5085 N N . VAL B 1 29 ? -5.742 -3.883 30.984 1 98.44 29 VAL B N 1
ATOM 5086 C CA . VAL B 1 29 ? -6.617 -3.18 30.047 1 98.44 29 VAL B CA 1
ATOM 5087 C C . VAL B 1 29 ? -7.969 -3.887 29.969 1 98.44 29 VAL B C 1
ATOM 5089 O O . VAL B 1 29 ? -9.016 -3.24 30.016 1 98.44 29 VAL B O 1
ATOM 5092 N N . SER B 1 30 ? -7.957 -5.195 29.891 1 97.94 30 SER B N 1
ATOM 5093 C CA . SER B 1 30 ? -9.195 -5.965 29.797 1 97.94 30 SER B CA 1
ATOM 5094 C C . SER B 1 30 ? -10.078 -5.734 31.016 1 97.94 30 SER B C 1
ATOM 5096 O O . SER B 1 30 ? -11.297 -5.57 30.891 1 97.94 30 SER B O 1
ATOM 5098 N N . ASN B 1 31 ? -9.477 -5.758 32.156 1 97.19 31 ASN B N 1
ATOM 5099 C CA . ASN B 1 31 ? -10.227 -5.547 33.375 1 97.19 31 ASN B CA 1
ATOM 5100 C C . ASN B 1 31 ? -10.805 -4.137 33.438 1 97.19 31 ASN B C 1
ATOM 5102 O O . ASN B 1 31 ? -11.945 -3.943 33.875 1 97.19 31 ASN B O 1
ATOM 5106 N N . TRP B 1 32 ? -10.008 -3.168 33.125 1 97.62 32 TRP B N 1
ATOM 5107 C CA . TRP B 1 32 ? -10.484 -1.79 33.094 1 97.62 32 TRP B CA 1
ATOM 5108 C C . TRP B 1 32 ? -11.672 -1.628 32.156 1 97.62 32 TRP B C 1
ATOM 5110 O O . TRP B 1 32 ? -12.68 -1.009 32.5 1 97.62 32 TRP B O 1
ATOM 5120 N N . LEU B 1 33 ? -11.57 -2.182 30.969 1 97.69 33 LEU B N 1
ATOM 5121 C CA . LEU B 1 33 ? -12.633 -2.113 29.969 1 97.69 33 LEU B CA 1
ATOM 5122 C C . LEU B 1 33 ? -13.906 -2.787 30.484 1 97.69 33 LEU B C 1
ATOM 5124 O O . LEU B 1 33 ? -15.008 -2.273 30.281 1 97.69 33 LEU B O 1
ATOM 5128 N N . ALA B 1 34 ? -13.734 -3.93 31.109 1 96.06 34 ALA B N 1
ATOM 5129 C CA . ALA B 1 34 ? -14.875 -4.645 31.672 1 96.06 34 ALA B CA 1
ATOM 5130 C C . ALA B 1 34 ? -15.586 -3.805 32.719 1 96.06 34 ALA B C 1
ATOM 5132 O O . ALA B 1 34 ? -16.812 -3.787 32.781 1 96.06 34 ALA B O 1
ATOM 5133 N N . ALA B 1 35 ? -14.82 -3.207 33.531 1 94.25 35 ALA B N 1
ATOM 5134 C CA . ALA B 1 35 ? -15.383 -2.357 34.562 1 94.25 35 ALA B CA 1
ATOM 5135 C C . ALA B 1 35 ? -16.125 -1.165 33.969 1 94.25 35 ALA B C 1
ATOM 5137 O O . ALA B 1 35 ? -17.203 -0.792 34.438 1 94.25 35 ALA B O 1
ATOM 5138 N N . LEU B 1 36 ? -15.523 -0.539 32.969 1 94.56 36 LEU B N 1
ATOM 5139 C CA . LEU B 1 36 ? -16.172 0.589 32.312 1 94.56 36 LEU B CA 1
ATOM 5140 C C . LEU B 1 36 ? -17.469 0.152 31.641 1 94.56 36 LEU B C 1
ATOM 5142 O O . LEU B 1 36 ? -18.484 0.854 31.719 1 94.56 36 LEU B O 1
ATOM 5146 N N . ASP B 1 37 ? -17.422 -0.922 31 1 92.5 37 ASP B N 1
ATOM 5147 C CA . ASP B 1 37 ? -18.562 -1.429 30.219 1 92.5 37 ASP B CA 1
ATOM 5148 C C . ASP B 1 37 ? -19.75 -1.7 31.125 1 92.5 37 ASP B C 1
ATOM 5150 O O . ASP B 1 37 ? -20.906 -1.688 30.672 1 92.5 37 ASP B O 1
ATOM 5154 N N . LYS B 1 38 ? -19.5 -1.972 32.344 1 88.62 38 LYS B N 1
ATOM 5155 C CA . LYS B 1 38 ? -20.562 -2.297 33.312 1 88.62 38 LYS B CA 1
ATOM 5156 C C . LYS B 1 38 ? -21.234 -1.031 33.844 1 88.62 38 LYS B C 1
ATOM 5158 O O . LYS B 1 38 ? -22.281 -1.101 34.469 1 88.62 38 LYS B O 1
ATOM 5163 N N . ARG B 1 39 ? -20.609 0.03 33.562 1 86.56 39 ARG B N 1
ATOM 5164 C CA . ARG B 1 39 ? -21.188 1.264 34.094 1 86.56 39 ARG B CA 1
ATOM 5165 C C . ARG B 1 39 ? -22.5 1.597 33.375 1 86.56 39 ARG B C 1
ATOM 5167 O O . ARG B 1 39 ? -22.609 1.405 32.156 1 86.56 39 ARG B O 1
ATOM 5174 N N . PRO B 1 40 ? -23.531 1.939 34.188 1 67.12 40 PRO B N 1
ATOM 5175 C CA . PRO B 1 40 ? -24.797 2.291 33.531 1 67.12 40 PRO B CA 1
ATOM 5176 C C . PRO B 1 40 ? -24.672 3.527 32.656 1 67.12 40 PRO B C 1
ATOM 5178 O O . PRO B 1 40 ? -23.922 4.453 32.969 1 67.12 40 PRO B O 1
ATOM 5181 N N . LYS B 1 41 ? -25.141 3.359 31.391 1 61.84 41 LYS B N 1
ATOM 5182 C CA . LYS B 1 41 ? -25.172 4.457 30.422 1 61.84 41 LYS B CA 1
ATOM 5183 C C . LYS B 1 41 ? -26.547 5.098 30.359 1 61.84 41 LYS B C 1
ATOM 5185 O O . LYS B 1 41 ? -27.547 4.48 30.75 1 61.84 41 LYS B O 1
ATOM 5190 N N . ASN B 1 42 ? -26.766 6.305 30.094 1 55.25 42 ASN B N 1
ATOM 5191 C CA . ASN B 1 42 ? -28.016 6.988 29.797 1 55.25 42 ASN B CA 1
ATOM 5192 C C . ASN B 1 42 ? -28.75 7.391 31.078 1 55.25 42 ASN B C 1
ATOM 5194 O O . ASN B 1 42 ? -29.891 6.969 31.312 1 55.25 42 ASN B O 1
ATOM 5198 N N . GLY B 1 43 ? -28.328 8.297 31.984 1 52.03 43 GLY B N 1
ATOM 5199 C CA . GLY B 1 43 ? -29.047 8.961 33.062 1 52.03 43 GLY B CA 1
ATOM 5200 C C . GLY B 1 43 ? -28.516 8.594 34.438 1 52.03 43 GLY B C 1
ATOM 5201 O O . GLY B 1 43 ? -28.906 9.188 35.438 1 52.03 43 GLY B O 1
ATOM 5202 N N . LEU B 1 44 ? -27.75 7.523 34.469 1 50.94 44 LEU B N 1
ATOM 5203 C CA . LEU B 1 44 ? -27.328 7.203 35.844 1 50.94 44 LEU B CA 1
ATOM 5204 C C . LEU B 1 44 ? -25.922 7.727 36.094 1 50.94 44 LEU B C 1
ATOM 5206 O O . LEU B 1 44 ? -25.125 7.871 35.188 1 50.94 44 LEU B O 1
ATOM 5210 N N . SER B 1 45 ? -25.859 8.484 37.312 1 54.66 45 SER B N 1
ATOM 5211 C CA . SER B 1 45 ? -24.609 9.016 37.844 1 54.66 45 SER B CA 1
ATOM 5212 C C . SER B 1 45 ? -23.484 7.992 37.719 1 54.66 45 SER B C 1
ATOM 5214 O O . SER B 1 45 ? -23.625 6.848 38.156 1 54.66 45 SER B O 1
ATOM 5216 N N . THR B 1 46 ? -22.641 8.094 36.625 1 62.72 46 THR B N 1
ATOM 5217 C CA . THR B 1 46 ? -21.516 7.176 36.5 1 62.72 46 THR B CA 1
ATOM 5218 C C . THR B 1 46 ? -20.406 7.52 37.5 1 62.72 46 THR B C 1
ATOM 5220 O O . THR B 1 46 ? -19.938 8.656 37.531 1 62.72 46 THR B O 1
ATOM 5223 N N . ASP B 1 47 ? -20.312 6.805 38.562 1 76.31 47 ASP B N 1
ATOM 5224 C CA . ASP B 1 47 ? -19.156 6.895 39.469 1 76.31 47 ASP B CA 1
ATOM 5225 C C . ASP B 1 47 ? -17.891 6.375 38.781 1 76.31 47 ASP B C 1
ATOM 5227 O O . ASP B 1 47 ? -17.781 5.176 38.5 1 76.31 47 ASP B O 1
ATOM 5231 N N . LEU B 1 48 ? -17 7.391 38.406 1 90.62 48 LEU B N 1
ATOM 5232 C CA . LEU B 1 48 ? -15.852 7.012 37.594 1 90.62 48 LEU B CA 1
ATOM 5233 C C . LEU B 1 48 ? -14.555 7.148 38.375 1 90.62 48 LEU B C 1
ATOM 5235 O O . LEU B 1 48 ? -13.477 6.863 37.844 1 90.62 48 LEU B O 1
ATOM 5239 N N . PRO B 1 49 ? -14.617 7.484 39.656 1 92.31 49 PRO B N 1
ATOM 5240 C CA . PRO B 1 49 ? -13.352 7.77 40.312 1 92.31 49 PRO B CA 1
ATOM 5241 C C . PRO B 1 49 ? -12.484 6.527 40.5 1 92.31 49 PRO B C 1
ATOM 5243 O O . PRO B 1 49 ? -11.289 6.641 40.75 1 92.31 49 PRO B O 1
ATOM 5246 N N . ASP B 1 50 ? -13.094 5.41 40.438 1 93.25 50 ASP B N 1
ATOM 5247 C CA . ASP B 1 50 ? -12.312 4.184 40.562 1 93.25 50 ASP B CA 1
ATOM 5248 C C . ASP B 1 50 ? -11.648 3.818 39.219 1 93.25 50 ASP B C 1
ATOM 5250 O O . ASP B 1 50 ? -10.727 2.998 39.188 1 93.25 50 ASP B O 1
ATOM 5254 N N . LEU B 1 51 ? -12.094 4.414 38.156 1 95.94 51 LEU B N 1
ATOM 5255 C CA . LEU B 1 51 ? -11.609 4.039 36.844 1 95.94 51 LEU B CA 1
ATOM 5256 C C . LEU B 1 51 ? -10.695 5.117 36.281 1 95.94 51 LEU B C 1
ATOM 5258 O O . LEU B 1 51 ? -9.836 4.832 35.438 1 95.94 51 LEU B O 1
ATOM 5262 N N . PHE B 1 52 ? -10.93 6.34 36.688 1 97.25 52 PHE B N 1
ATOM 5263 C CA . PHE B 1 52 ? -10.219 7.48 36.125 1 97.25 52 PHE B CA 1
ATOM 5264 C C . PHE B 1 52 ? -9.508 8.266 37.219 1 97.25 52 PHE B C 1
ATOM 5266 O O . PHE B 1 52 ? -9.984 8.328 38.375 1 97.25 52 PHE B O 1
ATOM 5273 N N . ILE B 1 53 ? -8.453 8.891 36.844 1 97.06 53 ILE B N 1
ATOM 5274 C CA . ILE B 1 53 ? -7.891 9.898 37.75 1 97.06 53 ILE B CA 1
ATOM 5275 C C . ILE B 1 53 ? -8.68 11.203 37.625 1 97.06 53 ILE B C 1
ATOM 5277 O O . ILE B 1 53 ? -9.461 11.367 36.656 1 97.06 53 ILE B O 1
ATOM 5281 N N . GLU B 1 54 ? -8.461 12.086 38.5 1 94.94 54 GLU B N 1
ATOM 5282 C CA . GLU B 1 54 ? -9.219 13.336 38.5 1 94.94 54 GLU B CA 1
ATOM 5283 C C . GLU B 1 54 ? -8.938 14.156 37.25 1 94.94 54 GLU B C 1
ATOM 5285 O O . GLU B 1 54 ? -9.859 14.664 36.594 1 94.94 54 GLU B O 1
ATOM 5290 N N . ASP B 1 55 ? -7.684 14.281 36.875 1 95.62 55 ASP B N 1
ATOM 5291 C CA . ASP B 1 55 ? -7.258 15.062 35.719 1 95.62 55 ASP B CA 1
ATOM 5292 C C . ASP B 1 55 ? -7.188 14.195 34.469 1 95.62 55 ASP B C 1
ATOM 5294 O O . ASP B 1 55 ? -6.156 14.156 33.781 1 95.62 55 ASP B O 1
ATOM 5298 N N . SER B 1 56 ? -8.234 13.555 34.188 1 97.56 56 SER B N 1
ATOM 5299 C CA . SER B 1 56 ? -8.312 12.625 33.062 1 97.56 56 SER B CA 1
ATOM 5300 C C . SER B 1 56 ? -8.906 13.297 31.828 1 97.56 56 SER B C 1
ATOM 5302 O O . SER B 1 56 ? -9.438 14.406 31.906 1 97.56 56 SER B O 1
ATOM 5304 N N . TRP B 1 57 ? -8.758 12.609 30.641 1 98.31 57 TRP B N 1
ATOM 5305 C CA . TRP B 1 57 ? -9.203 13.133 29.359 1 98.31 57 TRP B CA 1
ATOM 5306 C C . TRP B 1 57 ? -9.93 12.062 28.547 1 98.31 57 TRP B C 1
ATOM 5308 O O . TRP B 1 57 ? -9.531 10.891 28.562 1 98.31 57 TRP B O 1
ATOM 5318 N N . TRP B 1 58 ? -10.984 12.477 27.859 1 97.94 58 TRP B N 1
ATOM 5319 C CA . TRP B 1 58 ? -11.648 11.656 26.844 1 97.94 58 TRP B CA 1
ATOM 5320 C C . TRP B 1 58 ? -11.766 12.414 25.531 1 97.94 58 TRP B C 1
ATOM 5322 O O . TRP B 1 58 ? -12.484 13.414 25.438 1 97.94 58 TRP B O 1
ATOM 5332 N N . ARG B 1 59 ? -11.047 12 24.531 1 98.5 59 ARG B N 1
ATOM 5333 C CA . ARG B 1 59 ? -11.172 12.539 23.172 1 98.5 59 ARG B CA 1
ATOM 5334 C C . ARG B 1 59 ? -11.945 11.586 22.266 1 98.5 59 ARG B C 1
ATOM 5336 O O . ARG B 1 59 ? -11.75 10.367 22.328 1 98.5 59 ARG B O 1
ATOM 5343 N N . ASP B 1 60 ? -12.859 12.141 21.5 1 98.31 60 ASP B N 1
ATOM 5344 C CA . ASP B 1 60 ? -13.781 11.297 20.734 1 98.31 60 ASP B CA 1
ATOM 5345 C C . ASP B 1 60 ? -13.969 11.836 19.312 1 98.31 60 ASP B C 1
ATOM 5347 O O . ASP B 1 60 ? -14.148 13.039 19.125 1 98.31 60 ASP B O 1
ATOM 5351 N N . PHE B 1 61 ? -13.773 10.969 18.359 1 98.31 61 PHE B N 1
ATOM 5352 C CA . PHE B 1 61 ? -14.125 11.258 16.969 1 98.31 61 PHE B CA 1
ATOM 5353 C C . PHE B 1 61 ? -15.43 10.57 16.578 1 98.31 61 PHE B C 1
ATOM 5355 O O . PHE B 1 61 ? -15.422 9.438 16.109 1 98.31 61 PHE B O 1
ATOM 5362 N N . VAL B 1 62 ? -16.531 11.164 16.828 1 96.31 62 VAL B N 1
ATOM 5363 C CA . VAL B 1 62 ? -17.875 10.891 16.328 1 96.31 62 VAL B CA 1
ATOM 5364 C C . VAL B 1 62 ? -18.391 9.602 16.953 1 96.31 62 VAL B C 1
ATOM 5366 O O . VAL B 1 62 ? -19.391 9.039 16.469 1 96.31 62 VAL B O 1
ATOM 5369 N N . GLY B 1 63 ? -17.812 9.078 17.906 1 94.88 63 GLY B N 1
ATOM 5370 C CA . GLY B 1 63 ? -18.234 7.82 18.516 1 94.88 63 GLY B CA 1
ATOM 5371 C C . GLY B 1 63 ? -19.359 7.977 19.516 1 94.88 63 GLY B C 1
ATOM 5372 O O . GLY B 1 63 ? -20.266 7.152 19.562 1 94.88 63 GLY B O 1
ATOM 5373 N N . LEU B 1 64 ? -19.312 9.078 20.297 1 94 64 LEU B N 1
ATOM 5374 C CA . LEU B 1 64 ? -20.266 9.219 21.391 1 94 64 LEU B CA 1
ATOM 5375 C C . LEU B 1 64 ? -21.234 10.367 21.125 1 94 64 LEU B C 1
ATOM 5377 O O . LEU B 1 64 ? -22.25 10.5 21.812 1 94 64 LEU B O 1
ATOM 5381 N N . SER B 1 65 ? -21.016 11.281 20.203 1 90.62 65 SER B N 1
ATOM 5382 C CA . SER B 1 65 ? -21.875 12.453 20.016 1 90.62 65 SER B CA 1
ATOM 5383 C C . SER B 1 65 ? -21.953 12.828 18.531 1 90.62 65 SER B C 1
ATOM 5385 O O . SER B 1 65 ? -22.594 13.828 18.172 1 90.62 65 SER B O 1
ATOM 5387 N N . TRP B 1 66 ? -21.406 12.227 17.531 1 92.06 66 TRP B N 1
ATOM 5388 C CA . TRP B 1 66 ? -21.359 12.539 16.094 1 92.06 66 TRP B CA 1
ATOM 5389 C C . TRP B 1 66 ? -20.609 13.844 15.852 1 92.06 66 TRP B C 1
ATOM 5391 O O . TRP B 1 66 ? -20.969 14.625 14.969 1 92.06 66 TRP B O 1
ATOM 5401 N N . ASP B 1 67 ? -19.719 14.234 16.734 1 93.81 67 ASP B N 1
ATOM 5402 C CA . ASP B 1 67 ? -18.797 15.375 16.641 1 93.81 67 ASP B CA 1
ATOM 5403 C C . ASP B 1 67 ? -17.406 14.992 17.125 1 93.81 67 ASP B C 1
ATOM 5405 O O . ASP B 1 67 ? -17.188 13.875 17.609 1 93.81 67 ASP B O 1
ATOM 5409 N N . ILE B 1 68 ? -16.531 15.859 16.875 1 96.81 68 ILE B N 1
ATOM 5410 C CA . ILE B 1 68 ? -15.211 15.75 17.5 1 96.81 68 ILE B CA 1
ATOM 5411 C C . ILE B 1 68 ? -15.219 16.469 18.844 1 96.81 68 ILE B C 1
ATOM 5413 O O . ILE B 1 68 ? -15.562 17.656 18.906 1 96.81 68 ILE B O 1
ATOM 5417 N N . ALA B 1 69 ? -14.875 15.734 19.891 1 96.38 69 ALA B N 1
ATOM 5418 C CA . ALA B 1 69 ? -14.961 16.312 21.219 1 96.38 69 ALA B CA 1
ATOM 5419 C C . ALA B 1 69 ? -13.773 15.883 22.078 1 96.38 69 ALA B C 1
ATOM 5421 O O . ALA B 1 69 ? -13.234 14.789 21.891 1 96.38 69 ALA B O 1
ATOM 5422 N N . THR B 1 70 ? -13.414 16.734 22.969 1 97.5 70 THR B N 1
ATOM 5423 C CA . THR B 1 70 ? -12.422 16.438 24 1 97.5 70 THR B CA 1
ATOM 5424 C C . THR B 1 70 ? -12.898 16.906 25.359 1 97.5 70 THR B C 1
ATOM 5426 O O . THR B 1 70 ? -13.086 18.094 25.594 1 97.5 70 THR B O 1
ATOM 5429 N N . LYS B 1 71 ? -13.086 15.938 26.25 1 97.12 71 LYS B N 1
ATOM 5430 C CA . LYS B 1 71 ? -13.57 16.234 27.594 1 97.12 71 LYS B CA 1
ATOM 5431 C C . LYS B 1 71 ? -12.445 16.078 28.625 1 97.12 71 LYS B C 1
ATOM 5433 O O . LYS B 1 71 ? -11.648 15.141 28.547 1 97.12 71 LYS B O 1
ATOM 5438 N N . HIS B 1 72 ? -12.406 17.094 29.516 1 97.25 72 HIS B N 1
ATOM 5439 C CA . HIS B 1 72 ? -11.359 17.125 30.547 1 97.25 72 HIS B CA 1
ATOM 5440 C C . HIS B 1 72 ? -11.953 17.078 31.938 1 97.25 72 HIS B C 1
ATOM 5442 O O . HIS B 1 72 ? -12.828 17.875 32.281 1 97.25 72 HIS B O 1
ATOM 5448 N N . GLY B 1 73 ? -11.492 16.094 32.688 1 95.38 73 GLY B N 1
ATOM 5449 C CA . GLY B 1 73 ? -11.93 15.984 34.062 1 95.38 73 GLY B CA 1
ATOM 5450 C C . GLY B 1 73 ? -13.047 14.977 34.25 1 95.38 73 GLY B C 1
ATOM 5451 O O . GLY B 1 73 ? -13.859 14.773 33.344 1 95.38 73 GLY B O 1
ATOM 5452 N N . LEU B 1 74 ? -13.117 14.477 35.469 1 93.12 74 LEU B N 1
ATOM 5453 C CA . LEU B 1 74 ? -14.07 13.422 35.812 1 93.12 74 LEU B CA 1
ATOM 5454 C C . LEU B 1 74 ? -15.5 13.898 35.562 1 93.12 74 LEU B C 1
ATOM 5456 O O . LEU B 1 74 ? -16.328 13.156 35.031 1 93.12 74 LEU B O 1
ATOM 5460 N N . GLY B 1 75 ? -15.766 15.031 36 1 90.94 75 GLY B N 1
ATOM 5461 C CA . GLY B 1 75 ? -17.109 15.562 35.844 1 90.94 75 GLY B CA 1
ATOM 5462 C C . GLY B 1 75 ? -17.547 15.664 34.375 1 90.94 75 GLY B C 1
ATOM 5463 O O . GLY B 1 75 ? -18.641 15.211 34.031 1 90.94 75 GLY B O 1
ATOM 5464 N N . SER B 1 76 ? -16.703 16.281 33.562 1 93.56 76 SER B N 1
ATOM 5465 C CA . SER B 1 76 ? -17.016 16.469 32.156 1 93.56 76 SER B CA 1
ATOM 5466 C C . SER B 1 76 ? -17.109 15.133 31.438 1 93.56 76 SER B C 1
ATOM 5468 O O . SER B 1 76 ? -17.984 14.945 30.578 1 93.56 76 SER B O 1
ATOM 5470 N N . ILE B 1 77 ? -16.25 14.211 31.812 1 94.81 77 ILE B N 1
ATOM 5471 C CA . ILE B 1 77 ? -16.25 12.883 31.188 1 94.81 77 ILE B CA 1
ATOM 5472 C C . ILE B 1 77 ? -17.531 12.141 31.594 1 94.81 77 ILE B C 1
ATOM 5474 O O . ILE B 1 77 ? -18.203 11.539 30.75 1 94.81 77 ILE B O 1
ATOM 5478 N N . GLY B 1 78 ? -17.781 12.18 32.844 1 91.5 78 GLY B N 1
ATOM 5479 C CA . GLY B 1 78 ? -19.016 11.57 33.312 1 91.5 78 GLY B CA 1
ATOM 5480 C C . GLY B 1 78 ? -20.25 12.117 32.625 1 91.5 78 GLY B C 1
ATOM 5481 O O . GLY B 1 78 ? -21.125 11.352 32.188 1 91.5 78 GLY B O 1
ATOM 5482 N N . GLU B 1 79 ? -20.328 13.391 32.5 1 90.94 79 GLU B N 1
ATOM 5483 C CA . GLU B 1 79 ? -21.453 14.023 31.828 1 90.94 79 GLU B CA 1
ATOM 5484 C C . GLU B 1 79 ? -21.531 13.594 30.375 1 90.94 79 GLU B C 1
ATOM 5486 O O . GLU B 1 79 ? -22.609 13.336 29.844 1 90.94 79 GLU B O 1
ATOM 5491 N N . TYR B 1 80 ? -20.422 13.578 29.734 1 92.25 80 TYR B N 1
ATOM 5492 C CA . TYR B 1 80 ? -20.344 13.188 28.328 1 92.25 80 TYR B CA 1
ATOM 5493 C C . TYR B 1 80 ? -20.859 11.773 28.125 1 92.25 80 TYR B C 1
ATOM 5495 O O . TYR B 1 80 ? -21.656 11.523 27.219 1 92.25 80 TYR B O 1
ATOM 5503 N N . LEU B 1 81 ? -20.406 10.844 28.984 1 91.44 81 LEU B N 1
ATOM 5504 C CA . LEU B 1 81 ? -20.828 9.453 28.891 1 91.44 81 LEU B CA 1
ATOM 5505 C C . LEU B 1 81 ? -22.312 9.312 29.188 1 91.44 81 LEU B C 1
ATOM 5507 O O . LEU B 1 81 ? -23.016 8.516 28.547 1 91.44 81 LEU B O 1
ATOM 5511 N N . ASN B 1 82 ? -22.766 10.102 30.031 1 88.06 82 ASN B N 1
ATOM 5512 C CA . ASN B 1 82 ? -24.156 10.008 30.469 1 88.06 82 ASN B CA 1
ATOM 5513 C C . ASN B 1 82 ? -25.109 10.586 29.422 1 88.06 82 ASN B C 1
ATOM 5515 O O . ASN B 1 82 ? -26.266 10.164 29.328 1 88.06 82 ASN B O 1
ATOM 5519 N N . THR B 1 83 ? -24.609 11.5 28.719 1 86.75 83 THR B N 1
ATOM 5520 C CA . THR B 1 83 ? -25.5 12.188 27.797 1 86.75 83 THR B CA 1
ATOM 5521 C C . THR B 1 83 ? -25.453 11.523 26.422 1 86.75 83 THR B C 1
ATOM 5523 O O . THR B 1 83 ? -26.281 11.82 25.547 1 86.75 83 THR B O 1
ATOM 5526 N N . SER B 1 84 ? -24.547 10.695 26.234 1 89.69 84 SER B N 1
ATOM 5527 C CA . SER B 1 84 ? -24.438 10.039 24.938 1 89.69 84 SER B CA 1
ATOM 5528 C C . SER B 1 84 ? -25.625 9.117 24.703 1 89.69 84 SER B C 1
ATOM 5530 O O . SER B 1 84 ? -25.984 8.305 25.562 1 89.69 84 SER B O 1
ATOM 5532 N N . THR B 1 85 ? -26.203 9.211 23.531 1 86.38 85 THR B N 1
ATOM 5533 C CA . THR B 1 85 ? -27.344 8.383 23.172 1 86.38 85 THR B CA 1
ATOM 5534 C C . THR B 1 85 ? -26.969 7.379 22.078 1 86.38 85 THR B C 1
ATOM 5536 O O . THR B 1 85 ? -27.844 6.805 21.438 1 86.38 85 THR B O 1
ATOM 5539 N N . THR B 1 86 ? -25.734 7.184 21.875 1 89.94 86 THR B N 1
ATOM 5540 C CA . THR B 1 86 ? -25.281 6.379 20.75 1 89.94 86 THR B CA 1
ATOM 5541 C C . THR B 1 86 ? -25.297 4.895 21.094 1 89.94 86 THR B C 1
ATOM 5543 O O . THR B 1 86 ? -25.156 4.043 20.219 1 89.94 86 THR B O 1
ATOM 5546 N N . GLY B 1 87 ? -25.422 4.543 22.391 1 90.19 87 GLY B N 1
ATOM 5547 C CA . GLY B 1 87 ? -25.359 3.152 22.812 1 90.19 87 GLY B CA 1
ATOM 5548 C C . GLY B 1 87 ? -23.938 2.617 22.875 1 90.19 87 GLY B C 1
ATOM 5549 O O . GLY B 1 87 ? -23.703 1.424 22.656 1 90.19 87 GLY B O 1
ATOM 5550 N N . PHE B 1 88 ? -23.062 3.436 23.188 1 93.25 88 PHE B N 1
ATOM 5551 C CA . PHE B 1 88 ? -21.656 3.09 23.328 1 93.25 88 PHE B CA 1
ATOM 5552 C C . PHE B 1 88 ? -21.469 1.936 24.312 1 93.25 88 PHE B C 1
ATOM 5554 O O . PHE B 1 88 ? -21.969 1.986 25.438 1 93.25 88 PHE B O 1
ATOM 5561 N N . GLY B 1 89 ? -20.797 0.797 23.844 1 94 89 GLY B N 1
ATOM 5562 C CA . GLY B 1 89 ? -20.531 -0.357 24.688 1 94 89 GLY B CA 1
ATOM 5563 C C . GLY B 1 89 ? -19.875 -1.503 23.953 1 94 89 GLY B C 1
ATOM 5564 O O . GLY B 1 89 ? -19.125 -1.281 22.984 1 94 89 GLY B O 1
ATOM 5565 N N . ASN B 1 90 ? -19.922 -2.75 24.609 1 95.69 90 ASN B N 1
ATOM 5566 C CA . ASN B 1 90 ? -19.312 -3.943 24.031 1 95.69 90 ASN B CA 1
ATOM 5567 C C . ASN B 1 90 ? -17.812 -3.771 23.844 1 95.69 90 ASN B C 1
ATOM 5569 O O . ASN B 1 90 ? -17.281 -3.984 22.75 1 95.69 90 ASN B O 1
ATOM 5573 N N . LEU B 1 91 ? -17.234 -3.365 24.859 1 97.62 91 LEU B N 1
ATOM 5574 C CA . LEU B 1 91 ? -15.805 -3.053 24.812 1 97.62 91 LEU B CA 1
ATOM 5575 C C . LEU B 1 91 ? -14.969 -4.328 24.828 1 97.62 91 LEU B C 1
ATOM 5577 O O . LEU B 1 91 ? -15.156 -5.18 25.703 1 97.62 91 LEU B O 1
ATOM 5581 N N . GLU B 1 92 ? -14.039 -4.492 23.875 1 97.81 92 GLU B N 1
ATOM 5582 C CA . GLU B 1 92 ? -13.156 -5.652 23.812 1 97.81 92 GLU B CA 1
ATOM 5583 C C . GLU B 1 92 ? -11.711 -5.23 23.562 1 97.81 92 GLU B C 1
ATOM 5585 O O . GLU B 1 92 ? -11.43 -4.426 22.672 1 97.81 92 GLU B O 1
ATOM 5590 N N . VAL B 1 93 ? -10.859 -5.828 24.312 1 98.25 93 VAL B N 1
ATOM 5591 C CA . VAL B 1 93 ? -9.438 -5.508 24.203 1 98.25 93 VAL B CA 1
ATOM 5592 C C . VAL B 1 93 ? -8.906 -5.98 22.844 1 98.25 93 VAL B C 1
ATOM 5594 O O . VAL B 1 93 ? -9.297 -7.039 22.359 1 98.25 93 VAL B O 1
ATOM 5597 N N . THR B 1 94 ? -8.062 -5.164 22.219 1 96.62 94 THR B N 1
ATOM 5598 C CA . THR B 1 94 ? -7.391 -5.559 20.984 1 96.62 94 THR B CA 1
ATOM 5599 C C . THR B 1 94 ? -6.352 -6.641 21.25 1 96.62 94 THR B C 1
ATOM 5601 O O . THR B 1 94 ? -5.465 -6.465 22.094 1 96.62 94 THR B O 1
ATOM 5604 N N . LYS B 1 95 ? -6.324 -7.656 20.469 1 90.88 95 LYS B N 1
ATOM 5605 C CA . LYS B 1 95 ? -5.512 -8.82 20.797 1 90.88 95 LYS B CA 1
ATOM 5606 C C . LYS B 1 95 ? -4.336 -8.961 19.844 1 90.88 95 LYS B C 1
ATOM 5608 O O . LYS B 1 95 ? -3.428 -9.766 20.078 1 90.88 95 LYS B O 1
ATOM 5613 N N . ALA B 1 96 ? -4.375 -8.25 18.812 1 86.94 96 ALA B N 1
ATOM 5614 C CA . ALA B 1 96 ? -3.314 -8.383 17.828 1 86.94 96 ALA B CA 1
ATOM 5615 C C . ALA B 1 96 ? -2.994 -7.031 17.188 1 86.94 96 ALA B C 1
ATOM 5617 O O . ALA B 1 96 ? -3.779 -6.086 17.297 1 86.94 96 ALA B O 1
ATOM 5618 N N . GLY B 1 97 ? -1.78 -6.934 16.641 1 88.75 97 GLY B N 1
ATOM 5619 C CA . GLY B 1 97 ? -1.38 -5.723 15.945 1 88.75 97 GLY B CA 1
ATOM 5620 C C . GLY B 1 97 ? -0.719 -4.703 16.859 1 88.75 97 GLY B C 1
ATOM 5621 O O . GLY B 1 97 ? -0.267 -5.043 17.953 1 88.75 97 GLY B O 1
ATOM 5622 N N . GLY B 1 98 ? -0.641 -3.469 16.344 1 91.31 98 GLY B N 1
ATOM 5623 C CA . GLY B 1 98 ? 0.133 -2.43 17.016 1 91.31 98 GLY B CA 1
ATOM 5624 C C . GLY B 1 98 ? -0.602 -1.785 18.172 1 91.31 98 GLY B C 1
ATOM 5625 O O . GLY B 1 98 ? -0.011 -1.025 18.938 1 91.31 98 GLY B O 1
ATOM 5626 N N . LEU B 1 99 ? -1.86 -2.184 18.359 1 96.25 99 LEU B N 1
ATOM 5627 C CA . LEU B 1 99 ? -2.643 -1.568 19.422 1 96.25 99 LEU B CA 1
ATOM 5628 C C . LEU B 1 99 ? -2.787 -2.518 20.609 1 96.25 99 LEU B C 1
ATOM 5630 O O . LEU B 1 99 ? -3.486 -2.209 21.578 1 96.25 99 LEU B O 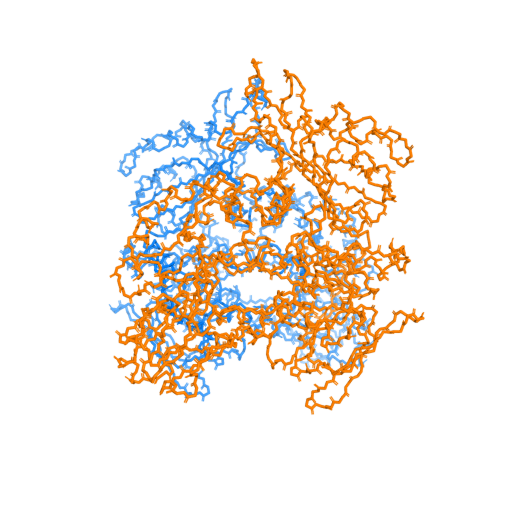1
ATOM 5634 N N . GLN B 1 100 ? -2.154 -3.635 20.5 1 94.25 100 GLN B N 1
ATOM 5635 C CA . GLN B 1 100 ? -2.174 -4.559 21.641 1 94.25 100 GLN B CA 1
ATOM 5636 C C . GLN B 1 100 ? -1.679 -3.881 22.906 1 94.25 100 GLN B C 1
ATOM 5638 O O . GLN B 1 100 ? -0.777 -3.041 22.859 1 94.25 100 GLN B O 1
ATOM 5643 N N . PRO B 1 101 ? -2.242 -4.297 24.047 1 97.19 101 PRO B N 1
ATOM 5644 C CA . PRO B 1 101 ? -1.793 -3.697 25.297 1 97.19 101 PRO B CA 1
ATOM 5645 C C . PRO B 1 101 ? -0.293 -3.871 25.531 1 97.19 101 PRO B C 1
ATOM 5647 O O . PRO B 1 101 ? 0.265 -4.926 25.219 1 97.19 101 PRO B O 1
ATOM 5650 N N . ALA B 1 102 ? 0.298 -2.871 26.062 1 95.06 102 ALA B N 1
ATOM 5651 C CA . ALA B 1 102 ? 1.729 -2.898 26.344 1 95.06 102 ALA B CA 1
ATOM 5652 C C . ALA B 1 102 ? 2.078 -1.935 27.484 1 95.06 102 ALA B C 1
ATOM 5654 O O . ALA B 1 102 ? 1.339 -0.983 27.734 1 95.06 102 ALA B O 1
ATOM 5655 N N . LEU B 1 103 ? 3.113 -2.273 28.203 1 96.44 103 LEU B N 1
ATOM 5656 C CA . LEU B 1 103 ? 3.752 -1.318 29.109 1 96.44 103 LEU B CA 1
ATOM 5657 C C . LEU B 1 103 ? 4.684 -0.388 28.344 1 96.44 103 LEU B C 1
ATOM 5659 O O . LEU B 1 103 ? 5.648 -0.841 27.719 1 96.44 103 LEU B O 1
ATOM 5663 N N . VAL B 1 104 ? 4.379 0.863 28.359 1 95.38 104 VAL B N 1
ATOM 5664 C CA . VAL B 1 104 ? 5.145 1.839 27.578 1 95.38 104 VAL B CA 1
ATOM 5665 C C . VAL B 1 104 ? 6.078 2.609 28.516 1 95.38 104 VAL B C 1
ATOM 5667 O O . VAL B 1 104 ? 5.703 2.957 29.641 1 95.38 104 VAL B O 1
ATOM 5670 N N . ASP B 1 105 ? 7.254 2.756 28.109 1 93.62 105 ASP B N 1
ATOM 5671 C CA . ASP B 1 105 ? 8.258 3.604 28.734 1 93.62 105 ASP B CA 1
ATOM 5672 C C . ASP B 1 105 ? 8.812 4.633 27.75 1 93.62 105 ASP B C 1
ATOM 5674 O O . ASP B 1 105 ? 9.719 4.328 26.969 1 93.62 105 ASP B O 1
ATOM 5678 N N . MET B 1 106 ? 8.312 5.832 27.828 1 88.94 106 MET B N 1
ATOM 5679 C CA . MET B 1 106 ? 8.75 6.91 26.938 1 88.94 106 MET B CA 1
ATOM 5680 C C . MET B 1 106 ? 9.625 7.91 27.688 1 88.94 106 MET B C 1
ATOM 5682 O O . MET B 1 106 ? 9.125 8.891 28.25 1 88.94 106 MET B O 1
ATOM 5686 N N . HIS B 1 107 ? 10.883 7.688 27.625 1 86.19 107 HIS B N 1
ATOM 5687 C CA . HIS B 1 107 ? 11.859 8.562 28.266 1 86.19 107 HIS B CA 1
ATOM 5688 C C . HIS B 1 107 ? 11.594 8.68 29.766 1 86.19 107 HIS B C 1
ATOM 5690 O O . HIS B 1 107 ? 11.594 9.789 30.312 1 86.19 107 HIS B O 1
ATOM 5696 N N . GLY B 1 108 ? 11.141 7.617 30.344 1 90 108 GLY B N 1
ATOM 5697 C CA . GLY B 1 108 ? 10.945 7.609 31.781 1 90 108 GLY B CA 1
ATOM 5698 C C . GLY B 1 108 ? 9.484 7.738 32.188 1 90 108 GLY B C 1
ATOM 5699 O O . GLY B 1 108 ? 9.125 7.465 33.312 1 90 108 GLY B O 1
ATOM 5700 N N . MET B 1 109 ? 8.703 8.211 31.266 1 94.25 109 MET B N 1
ATOM 5701 C CA . MET B 1 109 ? 7.262 8.242 31.516 1 94.25 109 MET B CA 1
ATOM 5702 C C . MET B 1 109 ? 6.637 6.871 31.25 1 94.25 109 MET B C 1
ATOM 5704 O O . MET B 1 109 ? 6.723 6.348 30.141 1 94.25 109 MET B O 1
ATOM 5708 N N . ILE B 1 110 ? 5.965 6.32 32.25 1 96.88 110 ILE B N 1
ATOM 5709 C CA . ILE B 1 110 ? 5.52 4.934 32.156 1 96.88 110 ILE B CA 1
ATOM 5710 C C . ILE B 1 110 ? 3.996 4.875 32.281 1 96.88 110 ILE B C 1
ATOM 5712 O O . ILE B 1 110 ? 3.406 5.523 33.156 1 96.88 110 ILE B O 1
ATOM 5716 N N . TRP B 1 111 ? 3.383 4.176 31.438 1 97.94 111 TRP B N 1
ATOM 5717 C CA . TRP B 1 111 ? 1.953 3.891 31.516 1 97.94 111 TRP B CA 1
ATOM 5718 C C . TRP B 1 111 ? 1.618 2.596 30.766 1 97.94 111 TRP B C 1
ATOM 5720 O O . TRP B 1 111 ? 2.467 2.033 30.078 1 97.94 111 TRP B O 1
ATOM 5730 N N . VAL B 1 112 ? 0.482 2.076 31.016 1 98.12 112 VAL B N 1
ATOM 5731 C CA . VAL B 1 112 ? -0.075 0.983 30.219 1 98.12 112 VAL B CA 1
ATOM 5732 C C . VAL B 1 112 ? -1.001 1.543 29.141 1 98.12 112 VAL B C 1
ATOM 5734 O O . VAL B 1 112 ? -1.826 2.416 29.422 1 98.12 112 VAL B O 1
ATOM 5737 N N . GLN B 1 113 ? -0.778 1.098 27.969 1 98.19 113 GLN B N 1
ATOM 5738 C CA . GLN B 1 113 ? -1.618 1.533 26.844 1 98.19 113 GLN B CA 1
ATOM 5739 C C . GLN B 1 113 ? -2.188 0.338 26.094 1 98.19 113 GLN B C 1
ATOM 5741 O O . GLN B 1 113 ? -1.504 -0.673 25.906 1 98.19 113 GLN B O 1
ATOM 5746 N N . GLY B 1 114 ? -3.436 0.437 25.656 1 98.38 114 GLY B N 1
ATOM 5747 C CA . GLY B 1 114 ? -4.039 -0.641 24.875 1 98.38 114 GLY B CA 1
ATOM 5748 C C . GLY B 1 114 ? -5.234 -0.194 24.062 1 98.38 114 GLY B C 1
ATOM 5749 O O . GLY B 1 114 ? -6.023 0.641 24.5 1 98.38 114 GLY B O 1
ATOM 5750 N N . GLY B 1 115 ? -5.285 -0.809 22.875 1 98.5 115 GLY B N 1
ATOM 5751 C CA . GLY B 1 115 ? -6.445 -0.575 22.031 1 98.5 115 GLY B CA 1
ATOM 5752 C C . GLY B 1 115 ? -7.645 -1.422 22.422 1 98.5 115 GLY B C 1
ATOM 5753 O O . GLY B 1 115 ? -7.512 -2.395 23.156 1 98.5 115 GLY B O 1
ATOM 5754 N N . PHE B 1 116 ? -8.82 -1.006 21.969 1 98.62 116 PHE B N 1
ATOM 5755 C CA . PHE B 1 116 ? -10.039 -1.779 22.141 1 98.62 116 PHE B CA 1
ATOM 5756 C C . PHE B 1 116 ? -11.047 -1.476 21.031 1 98.62 116 PHE B C 1
ATOM 5758 O O . PHE B 1 116 ? -10.938 -0.451 20.359 1 98.62 116 PHE B O 1
ATOM 5765 N N . THR B 1 117 ? -11.93 -2.367 20.828 1 98.12 117 THR B N 1
ATOM 5766 C CA . THR B 1 117 ? -13.07 -2.154 19.938 1 98.12 117 THR B CA 1
ATOM 5767 C C . THR B 1 117 ? -14.328 -1.837 20.734 1 98.12 117 THR B C 1
ATOM 5769 O O . THR B 1 117 ? -14.414 -2.158 21.922 1 98.12 117 THR B O 1
ATOM 5772 N N . PHE B 1 118 ? -15.242 -1.115 20.156 1 97.5 118 PHE B N 1
ATOM 5773 C CA . PHE B 1 118 ? -16.531 -0.837 20.766 1 97.5 118 PHE B CA 1
ATOM 5774 C C . PHE B 1 118 ? -17.641 -0.836 19.703 1 97.5 118 PHE B C 1
ATOM 5776 O O . PHE B 1 118 ? -17.359 -0.856 18.516 1 97.5 118 PHE B O 1
ATOM 5783 N N . LYS B 1 119 ? -18.828 -0.854 20.188 1 96.62 119 LYS B N 1
ATOM 5784 C CA . LYS B 1 119 ? -20.016 -0.766 19.328 1 96.62 119 LYS B CA 1
ATOM 5785 C C . LYS B 1 119 ? -20.922 0.37 19.766 1 96.62 119 LYS B C 1
ATOM 5787 O O . LYS B 1 119 ? -20.875 0.81 20.906 1 96.62 119 LYS B O 1
ATOM 5792 N N . THR B 1 120 ? -21.594 0.929 18.859 1 95 120 THR B N 1
ATOM 5793 C CA . THR B 1 120 ? -22.766 1.792 19.047 1 95 120 THR B CA 1
ATOM 5794 C C . THR B 1 120 ? -23.984 1.211 18.359 1 95 120 THR B C 1
ATOM 5796 O O . THR B 1 120 ? -23.922 0.154 17.734 1 95 120 THR B O 1
ATOM 5799 N N . LYS B 1 121 ? -25.094 1.861 18.531 1 94.5 121 LYS B N 1
ATOM 5800 C CA . LYS B 1 121 ? -26.297 1.393 17.859 1 94.5 121 LYS B CA 1
ATOM 5801 C C . LYS B 1 121 ? -26.141 1.469 16.344 1 94.5 121 LYS B C 1
ATOM 5803 O O . LYS B 1 121 ? -26.812 0.729 15.609 1 94.5 121 LYS B O 1
ATOM 5808 N N . ASP B 1 122 ? -25.203 2.314 15.961 1 94.75 122 ASP B N 1
ATOM 5809 C CA . ASP B 1 122 ? -25.156 2.621 14.531 1 94.75 122 ASP B CA 1
ATOM 5810 C C . ASP B 1 122 ? -23.891 2.057 13.891 1 94.75 122 ASP B C 1
ATOM 5812 O O . ASP B 1 122 ? -23.766 2.053 12.664 1 94.75 122 ASP B O 1
ATOM 5816 N N . GLY B 1 123 ? -23 1.614 14.672 1 96.56 123 GLY B N 1
ATOM 5817 C CA . GLY B 1 123 ? -21.766 1.148 14.062 1 96.56 123 GLY B CA 1
ATOM 5818 C C . GLY B 1 123 ? -20.75 0.65 15.078 1 96.56 123 GLY B C 1
ATOM 5819 O O . GLY B 1 123 ? -21.109 0.224 16.172 1 96.56 123 GLY B O 1
ATOM 5820 N N . SER B 1 124 ? -19.516 0.542 14.672 1 97.62 124 SER B N 1
ATOM 5821 C CA . SER B 1 124 ? -18.422 0.064 15.508 1 97.62 124 SER B CA 1
ATOM 5822 C C . SER B 1 124 ? -17.172 0.921 15.328 1 97.62 124 SER B C 1
ATOM 5824 O O . SER B 1 124 ? -17.047 1.64 14.336 1 97.62 124 SER B O 1
ATOM 5826 N N . GLY B 1 125 ? -16.359 0.917 16.312 1 97.75 125 GLY B N 1
ATOM 5827 C CA . GLY B 1 125 ? -15.148 1.722 16.266 1 97.75 125 GLY B CA 1
ATOM 5828 C C . GLY B 1 125 ? -14.023 1.143 17.109 1 97.75 125 GLY B C 1
ATOM 5829 O O . GLY B 1 125 ? -14.102 -0.002 17.562 1 97.75 125 GLY B O 1
ATOM 5830 N N . GLN B 1 126 ? -12.961 1.892 17.141 1 97.88 126 GLN B N 1
ATOM 5831 C CA . GLN B 1 126 ? -11.781 1.551 17.938 1 97.88 126 GLN B CA 1
ATOM 5832 C C . GLN B 1 126 ? -11.453 2.66 18.938 1 97.88 126 GLN B C 1
ATOM 5834 O O . GLN B 1 126 ? -11.891 3.801 18.766 1 97.88 126 GLN B O 1
ATOM 5839 N N . GLY B 1 127 ? -10.75 2.258 19.922 1 98.19 127 GLY B N 1
ATOM 5840 C CA . GLY B 1 127 ? -10.266 3.205 20.906 1 98.19 127 GLY B CA 1
ATOM 5841 C C . GLY B 1 127 ? -8.914 2.83 21.484 1 98.19 127 GLY B C 1
ATOM 5842 O O . GLY B 1 127 ? -8.328 1.817 21.094 1 98.19 127 GLY B O 1
ATOM 5843 N N . LEU B 1 128 ? -8.414 3.719 22.234 1 98.75 128 LEU B N 1
ATOM 5844 C CA . LEU B 1 128 ? -7.148 3.527 22.938 1 98.75 128 LEU B CA 1
ATOM 5845 C C . LEU B 1 128 ? -7.203 4.133 24.344 1 98.75 128 LEU B C 1
ATOM 5847 O O . LEU B 1 128 ? -7.723 5.234 24.516 1 98.75 128 LEU B O 1
ATOM 5851 N N . VAL B 1 129 ? -6.711 3.393 25.312 1 98.75 129 VAL B N 1
ATOM 5852 C CA . VAL B 1 129 ? -6.688 3.893 26.672 1 98.75 129 VAL B CA 1
ATOM 5853 C C . VAL B 1 129 ? -5.254 3.898 27.203 1 98.75 129 VAL B C 1
ATOM 5855 O O . VAL B 1 129 ? -4.449 3.033 26.844 1 98.75 129 VAL B O 1
ATOM 5858 N N . ARG B 1 130 ? -4.953 4.898 27.938 1 98.69 130 ARG B N 1
ATOM 5859 C CA . ARG B 1 130 ? -3.717 4.957 28.703 1 98.69 130 ARG B CA 1
ATOM 5860 C C . ARG B 1 130 ? -4.004 4.949 30.203 1 98.69 130 ARG B C 1
ATOM 5862 O O . ARG B 1 130 ? -4.688 5.84 30.719 1 98.69 130 ARG B O 1
ATOM 5869 N N . LEU B 1 131 ? -3.469 3.969 30.891 1 98.69 131 LEU B N 1
ATOM 5870 C CA . LEU B 1 131 ? -3.664 3.771 32.312 1 98.69 131 LEU B CA 1
ATOM 5871 C C . LEU B 1 131 ? -2.379 4.055 33.094 1 98.69 131 LEU B C 1
ATOM 5873 O O . LEU B 1 131 ? -1.3 3.613 32.688 1 98.69 131 LEU B O 1
ATOM 5877 N N . ILE B 1 132 ? -2.518 4.785 34.125 1 98.12 132 ILE B N 1
ATOM 5878 C CA . ILE B 1 132 ? -1.343 5.074 34.938 1 98.12 132 ILE B CA 1
ATOM 5879 C C . ILE B 1 132 ? -1.456 4.352 36.281 1 98.12 132 ILE B C 1
ATOM 5881 O O . ILE B 1 132 ? -2.561 4.074 36.75 1 98.12 132 ILE B O 1
ATOM 5885 N N . ASN B 1 133 ? -0.32 4.051 36.844 1 97.25 133 ASN B N 1
ATOM 5886 C CA . ASN B 1 133 ? -0.264 3.324 38.125 1 97.25 133 ASN B CA 1
ATOM 5887 C C . ASN B 1 133 ? -0.491 4.254 39.312 1 97.25 133 ASN B C 1
ATOM 5889 O O . ASN B 1 133 ? 0.304 5.164 39.531 1 97.25 133 ASN B O 1
ATOM 5893 N N . VAL B 1 134 ? -1.543 4.047 40 1 95.81 134 VAL B N 1
ATOM 5894 C CA . VAL B 1 134 ? -1.883 5 41.031 1 95.81 134 VAL B CA 1
ATOM 5895 C C . VAL B 1 134 ? -1.648 4.367 42.406 1 95.81 134 VAL B C 1
ATOM 5897 O O . VAL B 1 134 ? -1.578 5.07 43.438 1 95.81 134 VAL B O 1
ATOM 5900 N N . SER B 1 135 ? -1.579 3.07 42.5 1 92.69 135 SER B N 1
ATOM 5901 C CA . SER B 1 135 ? -1.199 2.316 43.688 1 92.69 135 SER B CA 1
ATOM 5902 C C . SER B 1 135 ? -0.547 0.989 43.312 1 92.69 135 SER B C 1
ATOM 5904 O O . SER B 1 135 ? -0.317 0.713 42.125 1 92.69 135 SER B O 1
ATOM 5906 N N . LYS B 1 136 ? -0.229 0.201 44.25 1 89.38 136 LYS B N 1
ATOM 5907 C CA . LYS B 1 136 ? 0.471 -1.06 44 1 89.38 136 LYS B CA 1
ATOM 5908 C C . LYS B 1 136 ? -0.298 -1.941 43.031 1 89.38 136 LYS B C 1
ATOM 5910 O O . LYS B 1 136 ? 0.304 -2.689 42.25 1 89.38 136 LYS B O 1
ATOM 5915 N N . THR B 1 137 ? -1.597 -1.848 43.062 1 89.38 137 THR B N 1
ATOM 5916 C CA . THR B 1 137 ? -2.367 -2.785 42.25 1 89.38 137 THR B CA 1
ATOM 5917 C C . THR B 1 137 ? -3.355 -2.043 41.344 1 89.38 137 THR B C 1
ATOM 5919 O O . THR B 1 137 ? -4.051 -2.66 40.531 1 89.38 137 THR B O 1
ATOM 5922 N N . GLN B 1 138 ? -3.395 -0.777 41.531 1 94.44 138 GLN B N 1
ATOM 5923 C CA . GLN B 1 138 ? -4.469 -0.069 40.812 1 94.44 138 GLN B CA 1
ATOM 5924 C C . GLN B 1 138 ? -3.926 0.74 39.656 1 94.44 138 GLN B C 1
ATOM 5926 O O . GLN B 1 138 ? -2.891 1.4 39.781 1 94.44 138 GLN B O 1
ATOM 5931 N N . TRP B 1 139 ? -4.617 0.646 38.594 1 97.56 139 TRP B N 1
ATOM 5932 C CA . TRP B 1 139 ? -4.398 1.433 37.375 1 97.56 139 TRP B CA 1
ATOM 5933 C C . TRP B 1 139 ? -5.652 2.211 37 1 97.56 139 TRP B C 1
ATOM 5935 O O . TRP B 1 139 ? -6.762 1.672 37.062 1 97.56 139 TRP B O 1
ATOM 5945 N N . LYS B 1 140 ? -5.512 3.523 36.719 1 98 140 LYS B N 1
ATOM 5946 C CA . LYS B 1 140 ? -6.641 4.371 36.344 1 98 140 LYS B CA 1
ATOM 5947 C C . LYS B 1 140 ? -6.371 5.082 35.031 1 98 140 LYS B C 1
ATOM 5949 O O . LYS B 1 140 ? -5.215 5.348 34.688 1 98 140 LYS B O 1
ATOM 5954 N N . ALA B 1 141 ? -7.426 5.367 34.344 1 98.5 141 ALA B N 1
ATOM 5955 C CA . ALA B 1 141 ? -7.305 5.98 33.031 1 98.5 141 ALA B CA 1
ATOM 5956 C C . ALA B 1 141 ? -6.875 7.441 33.125 1 98.5 141 ALA B C 1
ATOM 5958 O O . ALA B 1 141 ? -7.445 8.203 33.906 1 98.5 141 ALA B O 1
ATOM 5959 N N . TRP B 1 142 ? -5.855 7.75 32.375 1 98.44 142 TRP B N 1
ATOM 5960 C CA . TRP B 1 142 ? -5.426 9.125 32.156 1 98.44 142 TRP B CA 1
ATOM 5961 C C . TRP B 1 142 ? -6.059 9.695 30.875 1 98.44 142 TRP B C 1
ATOM 5963 O O . TRP B 1 142 ? -6.684 10.758 30.906 1 98.44 142 TRP B O 1
ATOM 5973 N N . THR B 1 143 ? -5.93 8.969 29.781 1 98.5 143 THR B N 1
ATOM 5974 C CA . THR B 1 143 ? -6.551 9.391 28.531 1 98.5 143 THR B CA 1
ATOM 5975 C C . THR B 1 143 ? -7.309 8.227 27.891 1 98.5 143 THR B C 1
ATOM 5977 O O . THR B 1 143 ? -6.863 7.078 27.938 1 98.5 143 THR B O 1
ATOM 5980 N N . VAL B 1 144 ? -8.406 8.508 27.328 1 98.56 144 VAL B N 1
ATOM 5981 C CA . VAL B 1 144 ? -9.203 7.59 26.5 1 98.56 144 VAL B CA 1
ATOM 5982 C C . VAL B 1 144 ? -9.547 8.25 25.172 1 98.56 144 VAL B C 1
ATOM 5984 O O . VAL B 1 144 ? -9.883 9.438 25.125 1 98.56 144 VAL B O 1
ATOM 5987 N N . PHE B 1 145 ? -9.375 7.512 24.141 1 98.69 145 PHE B N 1
ATOM 5988 C CA . PHE B 1 145 ? -9.734 7.965 22.797 1 98.69 145 PHE B CA 1
ATOM 5989 C C . PHE B 1 145 ? -10.703 6.996 22.125 1 98.69 145 PHE B C 1
ATOM 5991 O O . PHE B 1 145 ? -10.539 5.777 22.234 1 98.69 145 PHE B O 1
ATOM 5998 N N . THR B 1 146 ? -11.734 7.457 21.562 1 98.44 146 THR B N 1
ATOM 5999 C CA . THR B 1 1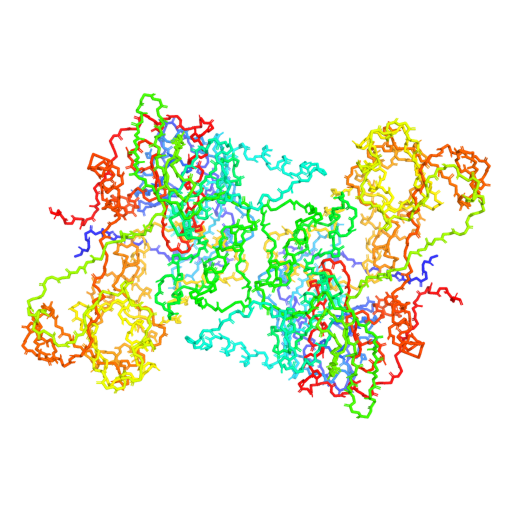46 ? -12.656 6.648 20.781 1 98.44 146 THR B CA 1
ATOM 6000 C C . THR B 1 146 ? -12.844 7.238 19.391 1 98.44 146 THR B C 1
ATOM 6002 O O . THR B 1 146 ? -12.891 8.461 19.219 1 98.44 146 THR B O 1
ATOM 6005 N N . GLN B 1 147 ? -12.93 6.43 18.438 1 98.38 147 GLN B N 1
ATOM 6006 C CA . GLN B 1 147 ? -13.211 6.812 17.062 1 98.38 147 GLN B CA 1
ATOM 6007 C C . GLN B 1 147 ? -14.156 5.816 16.391 1 98.38 147 GLN B C 1
ATOM 6009 O O . GLN B 1 147 ? -13.844 4.629 16.297 1 98.38 147 GLN B O 1
ATOM 6014 N N . LEU B 1 148 ? -15.32 6.312 15.977 1 97.81 148 LEU B N 1
ATOM 6015 C CA . LEU B 1 148 ? -16.188 5.477 15.156 1 97.81 148 LEU B CA 1
ATOM 6016 C C . LEU B 1 148 ? -15.562 5.219 13.789 1 97.81 148 LEU B C 1
ATOM 6018 O O . LEU B 1 148 ? -15.047 6.137 13.156 1 97.81 148 LEU B O 1
ATOM 6022 N N . GLU B 1 149 ? -15.602 3.996 13.328 1 96.44 149 GLU B N 1
ATOM 6023 C CA . GLU B 1 149 ? -14.875 3.666 12.109 1 96.44 149 GLU B CA 1
ATOM 6024 C C . GLU B 1 149 ? -15.82 3.201 11.008 1 96.44 149 GLU B C 1
ATOM 6026 O O . GLU B 1 149 ? -15.5 3.32 9.82 1 96.44 149 GLU B O 1
ATOM 6031 N N . ARG B 1 150 ? -16.922 2.648 11.406 1 95.75 150 ARG B N 1
ATOM 6032 C CA . ARG B 1 150 ? -17.797 2.062 10.398 1 95.75 150 ARG B CA 1
ATOM 6033 C C . ARG B 1 150 ? -19.266 2.127 10.836 1 95.75 150 ARG B C 1
ATOM 6035 O O . ARG B 1 150 ? -19.562 1.93 12.016 1 95.75 150 ARG B O 1
ATOM 6042 N N . LEU B 1 151 ? -20.125 2.332 9.867 1 96.88 151 LEU B N 1
ATOM 6043 C CA . LEU B 1 151 ? -21.562 2.221 10.102 1 96.88 151 LEU B CA 1
ATOM 6044 C C . LEU B 1 151 ? -22.047 0.804 9.82 1 96.88 151 LEU B C 1
ATOM 6046 O O . LEU B 1 151 ? -21.469 0.096 8.992 1 96.88 151 LEU B O 1
ATOM 6050 N N . ASN B 1 152 ? -23.031 0.431 10.484 1 95 152 ASN B N 1
ATOM 6051 C CA . ASN B 1 152 ? -23.594 -0.895 10.266 1 95 152 ASN B CA 1
ATOM 6052 C C . ASN B 1 152 ? -23.969 -1.113 8.805 1 95 152 ASN B C 1
ATOM 6054 O O . ASN B 1 152 ? -23.906 -2.236 8.305 1 95 152 ASN B O 1
ATOM 6058 N N . SER B 1 153 ? -24.312 -0.142 8.133 1 91.06 153 SER B N 1
ATOM 6059 C CA . SER B 1 153 ? -24.766 -0.22 6.742 1 91.06 153 SER B CA 1
ATOM 6060 C C . SER B 1 153 ? -23.625 -0.639 5.82 1 91.06 153 SER B C 1
ATOM 6062 O O . SER B 1 153 ? -23.859 -1.063 4.688 1 91.06 153 SER B O 1
ATOM 6064 N N . GLN B 1 154 ? -22.469 -0.458 6.25 1 90.38 154 GLN B N 1
ATOM 6065 C CA . GLN B 1 154 ? -21.312 -0.774 5.422 1 90.38 154 GLN B CA 1
ATOM 6066 C C . GLN B 1 154 ? -21.234 -2.273 5.145 1 90.38 154 GLN B C 1
ATOM 6068 O O . GLN B 1 154 ? -20.641 -2.693 4.152 1 90.38 154 GLN B O 1
ATOM 6073 N N . ASP B 1 155 ? -21.766 -3.057 6.004 1 87.06 155 ASP B N 1
ATOM 6074 C CA . ASP B 1 155 ? -21.734 -4.504 5.816 1 87.06 155 ASP B CA 1
ATOM 6075 C C . ASP B 1 155 ? -22.406 -4.898 4.5 1 87.06 155 ASP B C 1
ATOM 6077 O O . ASP B 1 155 ? -21.875 -5.727 3.754 1 87.06 155 ASP B O 1
ATOM 6081 N N . ALA B 1 156 ? -23.531 -4.293 4.324 1 82.94 156 ALA B N 1
ATOM 6082 C CA . ALA B 1 156 ? -24.266 -4.59 3.096 1 82.94 156 ALA B CA 1
ATOM 6083 C C . ALA B 1 156 ? -23.469 -4.152 1.867 1 82.94 156 ALA B C 1
ATOM 6085 O O . ALA B 1 156 ? -23.453 -4.855 0.854 1 82.94 156 ALA B O 1
ATOM 6086 N N . ILE B 1 157 ? -22.844 -3.096 1.983 1 83.12 157 ILE B N 1
ATOM 6087 C CA . ILE B 1 157 ? -22.047 -2.566 0.884 1 83.12 157 ILE B CA 1
ATOM 6088 C C . ILE B 1 157 ? -20.844 -3.484 0.625 1 83.12 157 ILE B C 1
ATOM 6090 O O . ILE B 1 157 ? -20.547 -3.807 -0.526 1 83.12 157 ILE B O 1
ATOM 6094 N N . ASP B 1 158 ? -20.25 -3.898 1.63 1 81.5 158 ASP B N 1
ATOM 6095 C CA . ASP B 1 158 ? -19.109 -4.793 1.518 1 81.5 158 ASP B CA 1
ATOM 6096 C C . ASP B 1 158 ? -19.5 -6.133 0.904 1 81.5 158 ASP B C 1
ATOM 6098 O O . ASP B 1 158 ? -18.781 -6.688 0.08 1 81.5 158 ASP B O 1
ATOM 6102 N N . ARG B 1 159 ? -20.609 -6.637 1.341 1 76.25 159 ARG B N 1
ATOM 6103 C CA . ARG B 1 159 ? -21.109 -7.891 0.789 1 76.25 159 ARG B CA 1
ATOM 6104 C C . ARG B 1 159 ? -21.375 -7.762 -0.707 1 76.25 159 ARG B C 1
ATOM 6106 O O . ARG B 1 159 ? -21.094 -8.688 -1.475 1 76.25 159 ARG B O 1
ATOM 6113 N N . GLN B 1 160 ? -21.938 -6.676 -1.032 1 73.06 160 GLN B N 1
ATOM 6114 C CA . GLN B 1 160 ? -22.219 -6.43 -2.443 1 73.06 160 GLN B CA 1
ATOM 6115 C C . GLN B 1 160 ? -20.922 -6.363 -3.252 1 73.06 160 GLN B C 1
ATOM 6117 O O . GLN B 1 160 ? -20.844 -6.887 -4.367 1 73.06 160 GLN B O 1
ATOM 6122 N N . ARG B 1 161 ? -19.984 -5.762 -2.678 1 68.12 161 ARG B N 1
ATOM 6123 C CA . ARG B 1 161 ? -18.672 -5.66 -3.334 1 68.12 161 ARG B CA 1
ATOM 6124 C C . ARG B 1 161 ? -18.047 -7.035 -3.533 1 68.12 161 ARG B C 1
ATOM 6126 O O . ARG B 1 161 ? -17.406 -7.289 -4.551 1 68.12 161 ARG B O 1
ATOM 6133 N N . LEU B 1 162 ? -18.312 -7.863 -2.514 1 62.44 162 LEU B N 1
ATOM 6134 C CA . LEU B 1 162 ? -17.766 -9.211 -2.578 1 62.44 162 LEU B CA 1
ATOM 6135 C C . LEU B 1 162 ? -18.547 -10.07 -3.572 1 62.44 162 LEU B C 1
ATOM 6137 O O . LEU B 1 162 ? -18 -11.016 -4.137 1 62.44 162 LEU B O 1
ATOM 6141 N N . LYS B 1 163 ? -19.984 -9.859 -3.496 1 55.22 163 LYS B N 1
ATOM 6142 C CA . LYS B 1 163 ? -20.828 -10.609 -4.422 1 55.22 163 LYS B CA 1
ATOM 6143 C C . LYS B 1 163 ? -20.641 -10.125 -5.855 1 55.22 163 LYS B C 1
ATOM 6145 O O . LYS B 1 163 ? -20.984 -10.836 -6.805 1 55.22 163 LYS B O 1
ATOM 6150 N N . GLN B 1 164 ? -20.297 -8.812 -5.945 1 50.5 164 GLN B N 1
ATOM 6151 C CA . GLN B 1 164 ? -20.391 -8.281 -7.301 1 50.5 164 GLN B CA 1
ATOM 6152 C C . GLN B 1 164 ? -19.812 -9.266 -8.312 1 50.5 164 GLN B C 1
ATOM 6154 O O . GLN B 1 164 ? -18.641 -9.656 -8.211 1 50.5 164 GLN B O 1
ATOM 6159 N N . ASP B 1 165 ? -20.719 -9.945 -8.742 1 45.56 165 ASP B N 1
ATOM 6160 C CA . ASP B 1 165 ? -20.906 -10.82 -9.898 1 45.56 165 ASP B CA 1
ATOM 6161 C C . ASP B 1 165 ? -19.984 -10.43 -11.039 1 45.56 165 ASP B C 1
ATOM 6163 O O . ASP B 1 165 ? -19.531 -9.281 -11.117 1 45.56 165 ASP B O 1
ATOM 6167 N N . TYR B 1 166 ? -19.625 -11.414 -11.633 1 44.59 166 TYR B N 1
ATOM 6168 C CA . TYR B 1 166 ? -18.906 -11.398 -12.906 1 44.59 166 TYR B CA 1
ATOM 6169 C C . TYR B 1 166 ? -19.25 -10.148 -13.711 1 44.59 166 TYR B C 1
ATOM 6171 O O . TYR B 1 166 ? -18.844 -10.016 -14.867 1 44.59 166 TYR B O 1
ATOM 6179 N N . THR B 1 167 ? -20.094 -9.25 -13.109 1 39.59 167 THR B N 1
ATOM 6180 C CA . THR B 1 167 ? -20.422 -8.172 -14.023 1 39.59 167 THR B CA 1
ATOM 6181 C C . THR B 1 167 ? -19.344 -7.102 -14.031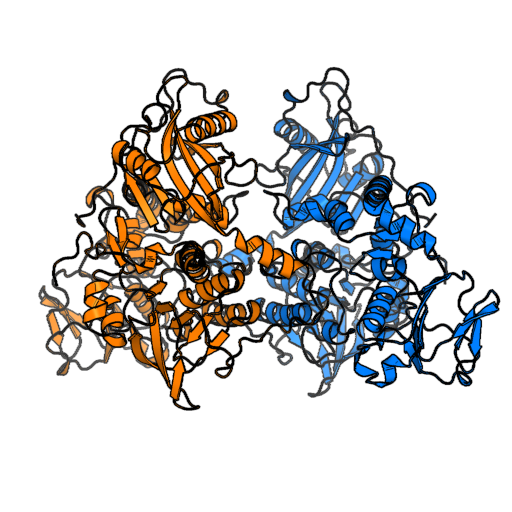 1 39.59 167 THR B C 1
ATOM 6183 O O . THR B 1 167 ? -18.641 -6.918 -13.031 1 39.59 167 THR B O 1
ATOM 6186 N N . GLN B 1 168 ? -18.906 -6.699 -15.148 1 43.03 168 GLN B N 1
ATOM 6187 C CA . GLN B 1 168 ? -17.938 -5.723 -15.633 1 43.03 168 GLN B CA 1
ATOM 6188 C C . GLN B 1 168 ? -18.016 -4.43 -14.828 1 43.03 168 GLN B C 1
ATOM 6190 O O . GLN B 1 168 ? -18.984 -3.686 -14.922 1 43.03 168 GLN B O 1
ATOM 6195 N N . THR B 1 169 ? -17.672 -4.551 -13.648 1 40.72 169 THR B N 1
ATOM 6196 C CA . THR B 1 169 ? -17.547 -3.215 -13.078 1 40.72 169 THR B CA 1
ATOM 6197 C C . THR B 1 169 ? -16.609 -2.359 -13.914 1 40.72 169 THR B C 1
ATOM 6199 O O . THR B 1 169 ? -15.406 -2.643 -13.992 1 40.72 169 THR B O 1
ATOM 6202 N N . ARG B 1 170 ? -17.062 -1.868 -15.008 1 39.06 170 ARG B N 1
ATOM 6203 C CA . ARG B 1 170 ? -16.25 -0.889 -15.727 1 39.06 170 ARG B CA 1
ATOM 6204 C C . ARG B 1 170 ? -15.742 0.194 -14.773 1 39.06 170 ARG B C 1
ATOM 6206 O O . ARG B 1 170 ? -16.531 0.827 -14.07 1 39.06 170 ARG B O 1
ATOM 6213 N N . LEU B 1 171 ? -14.68 0.099 -14.234 1 41.84 171 LEU B N 1
ATOM 6214 C CA . LEU B 1 171 ? -14.023 1.186 -13.508 1 41.84 171 LEU B CA 1
ATOM 6215 C C . LEU B 1 171 ? -14.266 2.521 -14.203 1 41.84 171 LEU B C 1
ATOM 6217 O O . LEU B 1 171 ? -13.977 2.672 -15.391 1 41.84 171 LEU B O 1
ATOM 6221 N N . SER B 1 172 ? -15.227 3.207 -13.828 1 40.75 172 SER B N 1
ATOM 6222 C CA . SER B 1 172 ? -15.422 4.531 -14.406 1 40.75 172 SER B CA 1
ATOM 6223 C C . SER B 1 172 ? -14.117 5.316 -14.453 1 40.75 172 SER B C 1
ATOM 6225 O O . SER B 1 172 ? -13.406 5.402 -13.453 1 40.75 172 SER B O 1
ATOM 6227 N N . THR B 1 173 ? -13.406 5.262 -15.461 1 43.06 173 THR B N 1
ATOM 6228 C CA . THR B 1 173 ? -12.414 6.32 -15.609 1 43.06 173 THR B CA 1
ATOM 6229 C C . THR B 1 173 ? -12.961 7.648 -15.094 1 43.06 173 THR B C 1
ATOM 6231 O O . THR B 1 173 ? -14.125 7.977 -15.32 1 43.06 173 THR B O 1
ATOM 6234 N N . GLY B 1 174 ? -12.672 8.039 -13.953 1 47.09 174 GLY B N 1
ATOM 6235 C CA . GLY B 1 174 ? -13.078 9.367 -13.516 1 47.09 174 GLY B CA 1
ATOM 6236 C C . GLY B 1 174 ? -13.906 10.109 -14.547 1 47.09 174 GLY B C 1
ATOM 6237 O O . GLY B 1 174 ? -13.555 10.141 -15.727 1 47.09 174 GLY B O 1
ATOM 6238 N N . VAL B 1 175 ? -15.172 10.023 -14.586 1 49.75 175 VAL B N 1
ATOM 6239 C CA . VAL B 1 175 ? -16.047 10.695 -15.539 1 49.75 175 VAL B CA 1
ATOM 6240 C C . VAL B 1 175 ? -15.883 12.211 -15.43 1 49.75 175 VAL B C 1
ATOM 6242 O O . VAL B 1 175 ? -16.188 12.797 -14.391 1 49.75 175 VAL B O 1
ATOM 6245 N N . ASN B 1 176 ? -14.883 12.672 -15.969 1 48.16 176 ASN B N 1
ATOM 6246 C CA . ASN B 1 176 ? -15.18 14.062 -16.281 1 48.16 176 ASN B CA 1
ATOM 6247 C C . ASN B 1 176 ? -16.531 14.203 -16.969 1 48.16 176 ASN B C 1
ATOM 6249 O O . ASN B 1 176 ? -16.641 14.094 -18.188 1 48.16 176 ASN B O 1
ATOM 6253 N N . GLY B 1 177 ? -17.406 13.516 -16.469 1 50.28 177 GLY B N 1
ATOM 6254 C CA . GLY B 1 177 ? -18.578 13.414 -17.328 1 50.28 177 GLY B CA 1
ATOM 6255 C C . GLY B 1 177 ? -19.703 14.344 -16.922 1 50.28 177 GLY B C 1
ATOM 6256 O O . GLY B 1 177 ? -19.625 15.016 -15.883 1 50.28 177 GLY B O 1
ATOM 6257 N N . GLY B 1 178 ? -20.594 14.609 -17.859 1 50 178 GLY B N 1
ATOM 6258 C CA . GLY B 1 178 ? -21.844 15.367 -17.812 1 50 178 GLY B CA 1
ATOM 6259 C C . GLY B 1 178 ? -22.75 14.945 -16.672 1 50 178 GLY B C 1
ATOM 6260 O O . GLY B 1 178 ? -22.531 13.914 -16.047 1 50 178 GLY B O 1
ATOM 6261 N N . LYS B 1 179 ? -23.516 15.852 -16.234 1 54.31 179 LYS B N 1
ATOM 6262 C CA . LYS B 1 179 ? -24.531 15.711 -15.211 1 54.31 179 LYS B CA 1
ATOM 6263 C C . LYS B 1 179 ? -25.375 14.453 -15.43 1 54.31 179 LYS B C 1
ATOM 6265 O O . LYS B 1 179 ? -26.266 14.438 -16.281 1 54.31 179 LYS B O 1
ATOM 6270 N N . GLU B 1 180 ? -24.734 13.156 -15.195 1 58.75 180 GLU B N 1
ATOM 6271 C CA . GLU B 1 180 ? -25.703 12.078 -15.344 1 58.75 180 GLU B CA 1
ATOM 6272 C C . GLU B 1 180 ? -26.672 12.039 -14.164 1 58.75 180 GLU B C 1
ATOM 6274 O O . GLU B 1 180 ? -27.891 12.039 -14.359 1 58.75 180 GLU B O 1
ATOM 6279 N N . GLU B 1 181 ? -26.109 11.984 -12.82 1 74.75 181 GLU B N 1
ATOM 6280 C CA . GLU B 1 181 ? -26.922 11.938 -11.609 1 74.75 181 GLU B CA 1
ATOM 6281 C C . GLU B 1 181 ? -26.531 13.039 -10.633 1 74.75 181 GLU B C 1
ATOM 6283 O O . GLU B 1 181 ? -25.375 13.469 -10.609 1 74.75 181 GLU B O 1
ATOM 6288 N N . GLU B 1 182 ? -27.531 13.602 -10.07 1 89.31 182 GLU B N 1
ATOM 6289 C CA . GLU B 1 182 ? -27.297 14.609 -9.047 1 89.31 182 GLU B CA 1
ATOM 6290 C C . GLU B 1 182 ? -26.453 14.055 -7.898 1 89.31 182 GLU B C 1
ATOM 6292 O O . GLU B 1 182 ? -26.812 13.031 -7.312 1 89.31 182 GLU B O 1
ATOM 6297 N N . PRO B 1 183 ? -25.297 14.68 -7.695 1 94.31 183 PRO B N 1
ATOM 6298 C CA . PRO B 1 183 ? -24.516 14.203 -6.559 1 94.31 183 PRO B CA 1
ATOM 6299 C C . PRO B 1 183 ? -25.172 14.5 -5.215 1 94.31 183 PRO B C 1
ATOM 6301 O O . PRO B 1 183 ? -25.812 15.539 -5.055 1 94.31 183 PRO B O 1
ATOM 6304 N N . GLN B 1 184 ? -24.969 13.609 -4.281 1 96.75 184 GLN B N 1
ATOM 6305 C CA . GLN B 1 184 ? -25.391 13.867 -2.906 1 96.75 184 GLN B CA 1
ATOM 6306 C C . GLN B 1 184 ? -24.469 14.891 -2.24 1 96.75 184 GLN B C 1
ATOM 6308 O O . GLN B 1 184 ? -24.922 15.711 -1.438 1 96.75 184 GLN B O 1
ATOM 6313 N N . VAL B 1 185 ? -23.188 14.844 -2.596 1 98.31 185 VAL B N 1
ATOM 6314 C CA . VAL B 1 185 ? -22.172 15.727 -2.037 1 98.31 185 VAL B CA 1
ATOM 6315 C C . VAL B 1 185 ? -21.406 16.406 -3.166 1 98.31 185 VAL B C 1
ATOM 6317 O O . VAL B 1 185 ? -20.875 15.742 -4.062 1 98.31 185 VAL B O 1
ATOM 6320 N N . LEU B 1 186 ? -21.391 17.688 -3.191 1 98.12 186 LEU B N 1
ATOM 6321 C CA . LEU B 1 186 ? -20.516 18.438 -4.082 1 98.12 186 LEU B CA 1
ATOM 6322 C C . LEU B 1 186 ? -19.281 18.953 -3.334 1 98.12 186 LEU B C 1
ATOM 6324 O O . LEU B 1 186 ? -19.406 19.656 -2.33 1 98.12 186 LEU B O 1
ATOM 6328 N N . ILE B 1 187 ? -18.109 18.562 -3.766 1 98.69 187 ILE B N 1
ATOM 6329 C CA . ILE B 1 187 ? -16.844 18.984 -3.16 1 98.69 187 ILE B CA 1
ATOM 6330 C C . ILE B 1 187 ? -16.172 20.016 -4.047 1 98.69 187 ILE B C 1
ATOM 6332 O O . ILE B 1 187 ? -15.82 19.734 -5.199 1 98.69 187 ILE B O 1
ATOM 6336 N N . ILE B 1 188 ? -16 21.172 -3.547 1 98.06 188 ILE B N 1
ATOM 6337 C CA . ILE B 1 188 ? -15.32 22.219 -4.285 1 98.06 188 ILE B CA 1
ATOM 6338 C C . ILE B 1 188 ? -13.828 22.188 -3.969 1 98.06 188 ILE B C 1
ATOM 6340 O O . ILE B 1 188 ? -13.414 22.547 -2.865 1 98.06 188 ILE B O 1
ATOM 6344 N N . GLY B 1 189 ? -13.039 21.797 -4.938 1 97.62 189 GLY B N 1
ATOM 6345 C CA . GLY B 1 189 ? -11.609 21.594 -4.781 1 97.62 189 GLY B CA 1
ATOM 6346 C C . GLY B 1 189 ? -11.203 20.141 -4.922 1 97.62 189 GLY B C 1
ATOM 6347 O O . GLY B 1 189 ? -11.688 19.281 -4.191 1 97.62 189 GLY B O 1
ATOM 6348 N N . ALA B 1 190 ? -10.281 19.875 -5.887 1 97.44 190 ALA B N 1
ATOM 6349 C CA . ALA B 1 190 ? -9.844 18.516 -6.156 1 97.44 190 ALA B CA 1
ATOM 6350 C C . ALA B 1 190 ? -8.375 18.328 -5.797 1 97.44 190 ALA B C 1
ATOM 6352 O O . ALA B 1 190 ? -7.629 17.656 -6.52 1 97.44 190 ALA B O 1
ATOM 6353 N N . GLY B 1 191 ? -7.914 18.984 -4.711 1 97.12 191 GLY B N 1
ATOM 6354 C CA . GLY B 1 191 ? -6.609 18.719 -4.129 1 97.12 191 GLY B CA 1
ATOM 6355 C C . GLY B 1 191 ? -6.609 17.5 -3.213 1 97.12 191 GLY B C 1
ATOM 6356 O O . GLY B 1 191 ? -7.492 16.656 -3.309 1 97.12 191 GLY B O 1
ATOM 6357 N N . GLN B 1 192 ? -5.648 17.406 -2.361 1 97.12 192 GLN B N 1
ATOM 6358 C CA . GLN B 1 192 ? -5.512 16.234 -1.499 1 97.12 192 GLN B CA 1
ATOM 6359 C C . GLN B 1 192 ? -6.734 16.078 -0.597 1 97.12 192 GLN B C 1
ATOM 6361 O O . GLN B 1 192 ? -7.195 14.953 -0.363 1 97.12 192 GLN B O 1
ATOM 6366 N N . ALA B 1 193 ? -7.277 17.203 -0.098 1 98.25 193 ALA B N 1
ATOM 6367 C CA . ALA B 1 193 ? -8.43 17.156 0.801 1 98.25 193 ALA B CA 1
ATOM 6368 C C . ALA B 1 193 ? -9.664 16.641 0.076 1 98.25 193 ALA B C 1
ATOM 6370 O O . ALA B 1 193 ? -10.344 15.727 0.563 1 98.25 193 ALA B O 1
ATOM 6371 N N . GLY B 1 194 ? -9.945 17.203 -1.065 1 98.62 194 GLY B N 1
ATOM 6372 C CA . GLY B 1 194 ? -11.102 16.781 -1.836 1 98.62 194 GLY B CA 1
ATOM 6373 C C . GLY B 1 194 ? -11 15.328 -2.287 1 98.62 194 GLY B C 1
ATOM 6374 O O . GLY B 1 194 ? -11.969 14.57 -2.168 1 98.62 194 GLY B O 1
ATOM 6375 N N . LEU B 1 195 ? -9.875 14.922 -2.797 1 98.5 195 LEU B N 1
ATOM 6376 C CA . LEU B 1 195 ? -9.664 13.578 -3.324 1 98.5 195 LEU B CA 1
ATOM 6377 C C . LEU B 1 195 ? -9.836 12.531 -2.227 1 98.5 195 LEU B C 1
ATOM 6379 O O . LEU B 1 195 ? -10.508 11.516 -2.43 1 98.5 195 LEU B O 1
ATOM 6383 N N . THR B 1 196 ? -9.25 12.758 -1.065 1 98.69 196 THR B N 1
ATOM 6384 C CA . THR B 1 196 ? -9.312 11.781 0.015 1 98.69 196 THR B CA 1
ATOM 6385 C C . THR B 1 196 ? -10.734 11.641 0.54 1 98.69 196 THR B C 1
ATOM 6387 O O . THR B 1 196 ? -11.195 10.531 0.813 1 98.69 196 THR B O 1
ATOM 6390 N N . LEU B 1 197 ? -11.422 12.766 0.656 1 98.81 197 LEU B N 1
ATOM 6391 C CA . LEU B 1 197 ? -12.805 12.695 1.117 1 98.81 197 LEU B CA 1
ATOM 6392 C C . LEU B 1 197 ? -13.68 11.977 0.102 1 98.81 197 LEU B C 1
ATOM 6394 O O . LEU B 1 197 ? -14.508 11.133 0.474 1 98.81 197 LEU B O 1
ATOM 6398 N N . ALA B 1 198 ? -13.5 12.328 -1.177 1 98.38 198 ALA B N 1
ATOM 6399 C CA . ALA B 1 198 ? -14.281 11.68 -2.227 1 98.38 198 ALA B CA 1
ATOM 6400 C C . ALA B 1 198 ? -14.094 10.164 -2.195 1 98.38 198 ALA B C 1
ATOM 6402 O O . ALA B 1 198 ? -15.055 9.406 -2.357 1 98.38 198 ALA B O 1
ATOM 6403 N N . ALA B 1 199 ? -12.891 9.719 -2.006 1 98 199 ALA B N 1
ATOM 6404 C CA . ALA B 1 199 ? -12.602 8.289 -1.942 1 98 199 ALA B CA 1
ATOM 6405 C C . ALA B 1 199 ? -13.328 7.633 -0.771 1 98 199 ALA B C 1
ATOM 6407 O O . ALA B 1 199 ? -13.891 6.547 -0.913 1 98 199 ALA B O 1
ATOM 6408 N N . GLN B 1 200 ? -13.281 8.297 0.386 1 98.06 200 GLN B N 1
ATOM 6409 C CA . GLN B 1 200 ? -13.961 7.777 1.569 1 98.06 200 GLN B CA 1
ATOM 6410 C C . GLN B 1 200 ? -15.461 7.688 1.342 1 98.06 200 GLN B C 1
ATOM 6412 O O . GLN B 1 200 ? -16.078 6.676 1.677 1 98.06 200 GLN B O 1
ATOM 6417 N N . LEU B 1 201 ? -16.016 8.734 0.835 1 97.56 201 LEU B N 1
ATOM 6418 C CA . LEU B 1 201 ? -17.453 8.766 0.589 1 97.56 201 LEU B CA 1
ATOM 6419 C C . LEU B 1 201 ? -17.859 7.672 -0.392 1 97.56 201 LEU B C 1
ATOM 6421 O O . LEU B 1 201 ? -18.859 6.969 -0.168 1 97.56 201 LEU B O 1
ATOM 6425 N N . LYS B 1 202 ? -17.109 7.527 -1.442 1 94.38 202 LYS B N 1
ATOM 6426 C CA . LYS B 1 202 ? -17.391 6.465 -2.404 1 94.38 202 LYS B CA 1
ATOM 6427 C C . LYS B 1 202 ? -17.359 5.098 -1.733 1 94.38 202 LYS B C 1
ATOM 6429 O O . LYS B 1 202 ? -18.234 4.258 -1.99 1 94.38 202 LYS B O 1
ATOM 6434 N N . HIS B 1 203 ? -16.391 4.883 -0.939 1 93.75 203 HIS B N 1
ATOM 6435 C CA . HIS B 1 203 ? -16.266 3.623 -0.217 1 93.75 203 HIS B CA 1
ATOM 6436 C C . HIS B 1 203 ? -17.5 3.355 0.642 1 93.75 203 HIS B C 1
ATOM 6438 O O . HIS B 1 203 ? -17.875 2.199 0.849 1 93.75 203 HIS B O 1
ATOM 6444 N N . MET B 1 204 ? -18.141 4.398 1.102 1 94.75 204 MET B N 1
ATOM 6445 C CA . MET B 1 204 ? -19.297 4.266 1.984 1 94.75 204 MET B CA 1
ATOM 6446 C C . MET B 1 204 ? -20.594 4.309 1.188 1 94.75 204 MET B C 1
ATOM 6448 O O . MET B 1 204 ? -21.688 4.332 1.768 1 94.75 204 MET B O 1
ATOM 6452 N N . GLY B 1 205 ? -20.5 4.406 -0.143 1 91.31 205 GLY B N 1
ATOM 6453 C CA . GLY B 1 205 ? -21.656 4.332 -1.009 1 91.31 205 GLY B CA 1
ATOM 6454 C C . GLY B 1 205 ? -22.344 5.676 -1.216 1 91.31 205 GLY B C 1
ATOM 6455 O O . GLY B 1 205 ? -23.5 5.734 -1.606 1 91.31 205 GLY B O 1
ATOM 6456 N N . VAL B 1 206 ? -21.656 6.773 -0.926 1 95.19 206 VAL B N 1
ATOM 6457 C CA . VAL B 1 206 ? -22.203 8.117 -1.091 1 95.19 206 VAL B CA 1
ATOM 6458 C C . VAL B 1 206 ? -21.703 8.727 -2.393 1 95.19 206 VAL B C 1
ATOM 6460 O O . VAL B 1 206 ? -20.484 8.734 -2.652 1 95.19 206 VAL B O 1
ATOM 6463 N N . LYS B 1 207 ? -22.562 9.242 -3.213 1 94.44 207 LYS B N 1
ATOM 6464 C CA . LYS B 1 207 ? -22.203 9.836 -4.496 1 94.44 207 LYS B CA 1
ATOM 6465 C C . LYS B 1 207 ? -21.656 11.25 -4.32 1 94.44 207 LYS B C 1
ATOM 6467 O O . LYS B 1 207 ? -22.391 12.156 -3.934 1 94.44 207 LYS B O 1
ATOM 6472 N N . ALA B 1 208 ? -20.406 11.391 -4.66 1 97 208 ALA B N 1
ATOM 6473 C CA . ALA B 1 208 ? -19.75 12.688 -4.547 1 97 208 ALA B CA 1
ATOM 6474 C C . ALA B 1 208 ? -19.156 13.109 -5.887 1 97 208 ALA B C 1
ATOM 6476 O O . ALA B 1 208 ? -18.703 12.273 -6.672 1 97 208 ALA B O 1
ATOM 6477 N N . LEU B 1 209 ? -19.188 14.367 -6.152 1 96.75 209 LEU B N 1
ATOM 6478 C CA . LEU B 1 209 ? -18.578 14.961 -7.332 1 96.75 209 LEU B CA 1
ATOM 6479 C C . LEU B 1 209 ? -17.594 16.062 -6.934 1 96.75 209 LEU B C 1
ATOM 6481 O O . LEU B 1 209 ? -17.922 16.953 -6.148 1 96.75 209 LEU B O 1
ATOM 6485 N N . LEU B 1 210 ? -16.375 15.961 -7.43 1 97.5 210 LEU B N 1
ATOM 6486 C CA . LEU B 1 210 ? -15.383 17.016 -7.254 1 97.5 210 LEU B CA 1
ATOM 6487 C C . LEU B 1 210 ? -15.484 18.047 -8.375 1 97.5 210 LEU B C 1
ATOM 6489 O O . LEU B 1 210 ? -15.633 17.688 -9.547 1 97.5 210 LEU B O 1
ATOM 6493 N N . VAL B 1 211 ? -15.422 19.281 -8.031 1 96.56 211 VAL B N 1
ATOM 6494 C CA . VAL B 1 211 ? -15.344 20.375 -9 1 96.56 211 VAL B CA 1
ATOM 6495 C C . VAL B 1 211 ? -14.094 21.203 -8.75 1 96.56 211 VAL B C 1
ATOM 6497 O O . VAL B 1 211 ? -13.812 21.594 -7.613 1 96.56 211 VAL B O 1
ATOM 6500 N N . ASP B 1 212 ? -13.375 21.438 -9.766 1 97 212 ASP B N 1
ATOM 6501 C CA . ASP B 1 212 ? -12.148 22.219 -9.664 1 97 212 ASP B CA 1
ATOM 6502 C C . ASP B 1 212 ? -11.961 23.109 -10.898 1 97 212 ASP B C 1
ATOM 6504 O O . ASP B 1 212 ? -12.258 22.688 -12.016 1 97 212 ASP B O 1
ATOM 6508 N N . ARG B 1 213 ? -11.438 24.266 -10.68 1 96.12 213 ARG B N 1
ATOM 6509 C CA . ARG B 1 213 ? -11.281 25.203 -11.781 1 96.12 213 ARG B CA 1
ATOM 6510 C C . ARG B 1 213 ? -10.07 24.859 -12.633 1 96.12 213 ARG B C 1
ATOM 6512 O O . ARG B 1 213 ? -9.961 25.297 -13.781 1 96.12 213 ARG B O 1
ATOM 6519 N N . LEU B 1 214 ? -9.148 24.109 -12.102 1 96.19 214 LEU B N 1
ATOM 6520 C CA . LEU B 1 214 ? -7.918 23.797 -12.812 1 96.19 214 LEU B CA 1
ATOM 6521 C C . LEU B 1 214 ? -8.133 22.625 -13.766 1 96.19 214 LEU B C 1
ATOM 6523 O O . LEU B 1 214 ? -9 21.781 -13.531 1 96.19 214 LEU B O 1
ATOM 6527 N N . PRO B 1 215 ? -7.363 22.422 -14.781 1 95.5 215 PRO B N 1
ATOM 6528 C CA . PRO B 1 215 ? -7.656 21.516 -15.883 1 95.5 215 PRO B CA 1
ATOM 6529 C C . PRO B 1 215 ? -7.297 20.062 -15.555 1 95.5 215 PRO B C 1
ATOM 6531 O O . PRO B 1 215 ? -7.828 19.141 -16.172 1 95.5 215 PRO B O 1
ATOM 6534 N N . ARG B 1 216 ? -6.34 19.828 -14.664 1 95.62 216 ARG B N 1
ATOM 6535 C CA . ARG B 1 216 ? -5.922 18.469 -14.328 1 95.62 216 ARG B CA 1
ATOM 6536 C C . ARG B 1 216 ? -5.863 18.281 -12.82 1 95.62 216 ARG B C 1
ATOM 6538 O O . ARG B 1 216 ? -5.598 19.234 -12.07 1 95.62 216 ARG B O 1
ATOM 6545 N N . LEU B 1 217 ? -6.152 17.031 -12.43 1 96.25 217 LEU B N 1
ATOM 6546 C CA . LEU B 1 217 ? -5.863 16.719 -11.031 1 96.25 217 LEU B CA 1
ATOM 6547 C C . LEU B 1 217 ? -4.391 16.953 -10.719 1 96.25 217 LEU B C 1
ATOM 6549 O O . LEU B 1 217 ? -3.516 16.609 -11.516 1 96.25 217 LEU B O 1
ATOM 6553 N N . GLY B 1 218 ? -4.094 17.594 -9.625 1 95.5 218 GLY B N 1
ATOM 6554 C CA . GLY B 1 218 ? -2.717 17.859 -9.242 1 95.5 218 GLY B CA 1
ATOM 6555 C C . GLY B 1 218 ? -2.227 19.234 -9.664 1 95.5 218 GLY B C 1
ATOM 6556 O O . GLY B 1 218 ? -1.182 19.688 -9.203 1 95.5 218 GLY B O 1
ATOM 6557 N N . ASP B 1 219 ? -2.969 19.938 -10.422 1 94.69 219 ASP B N 1
ATOM 6558 C CA . ASP B 1 219 ? -2.5 21.203 -10.984 1 94.69 219 ASP B CA 1
ATOM 6559 C C . ASP B 1 219 ? -2.301 22.25 -9.891 1 94.69 219 ASP B C 1
ATOM 6561 O O . ASP B 1 219 ? -1.481 23.156 -10.039 1 94.69 219 ASP B O 1
ATOM 6565 N N . PHE B 1 220 ? -3.053 22.172 -8.844 1 92.75 220 PHE B N 1
ATOM 6566 C CA . PHE B 1 220 ? -2.783 23.094 -7.754 1 92.75 220 PHE B CA 1
ATOM 6567 C C . PHE B 1 220 ? -1.333 22.984 -7.297 1 92.75 220 PHE B C 1
ATOM 6569 O O . PHE B 1 220 ? -0.682 24 -7.035 1 92.75 220 PHE B O 1
ATOM 6576 N N . TRP B 1 221 ? -0.809 21.812 -7.215 1 93.62 221 TRP B N 1
ATOM 6577 C CA . TRP B 1 221 ? 0.584 21.594 -6.836 1 93.62 221 TRP B CA 1
ATOM 6578 C C . TRP B 1 221 ? 1.524 22.031 -7.953 1 93.62 221 TRP B C 1
ATOM 6580 O O . TRP B 1 221 ? 2.559 22.656 -7.695 1 93.62 221 TRP B O 1
ATOM 6590 N N . ARG B 1 222 ? 1.143 21.781 -9.164 1 92.94 222 ARG B N 1
ATOM 6591 C CA . ARG B 1 222 ? 1.979 22.156 -10.297 1 92.94 222 ARG B CA 1
ATOM 6592 C C . ARG B 1 222 ? 2.092 23.672 -10.414 1 92.94 222 ARG B C 1
ATOM 6594 O O . ARG B 1 222 ? 3.037 24.188 -11.016 1 92.94 222 ARG B O 1
ATOM 6601 N N . SER B 1 223 ? 1.101 24.344 -9.852 1 91.19 223 SER B N 1
ATOM 6602 C CA . SER B 1 223 ? 1.087 25.797 -9.938 1 91.19 223 SER B CA 1
ATOM 6603 C C . SER B 1 223 ? 2.02 26.422 -8.914 1 91.19 223 SER B C 1
ATOM 6605 O O . SER B 1 223 ? 2.334 27.625 -8.992 1 91.19 223 SER B O 1
ATOM 6607 N N . ARG B 1 224 ? 2.51 25.672 -7.98 1 91.5 224 ARG B N 1
ATOM 6608 C CA . ARG B 1 224 ? 3.457 26.172 -6.988 1 91.5 224 ARG B CA 1
ATOM 6609 C C . ARG B 1 224 ? 4.855 26.312 -7.586 1 91.5 224 ARG B C 1
ATOM 6611 O O . ARG B 1 224 ? 5.055 26.047 -8.773 1 91.5 224 ARG B O 1
ATOM 6618 N N . TYR B 1 225 ? 5.75 26.922 -6.73 1 91.25 225 TYR B N 1
ATOM 6619 C CA . TYR B 1 225 ? 7.105 27.078 -7.246 1 91.25 225 TYR B CA 1
ATOM 6620 C C . TYR B 1 225 ? 7.766 25.734 -7.488 1 91.25 225 TYR B C 1
ATOM 6622 O O . TYR B 1 225 ? 7.465 24.75 -6.797 1 91.25 225 TYR B O 1
ATOM 6630 N N . GLU B 1 226 ? 8.609 25.625 -8.383 1 89.25 226 GLU B N 1
ATOM 6631 C CA . GLU B 1 226 ? 9.148 24.406 -8.953 1 89.25 226 GLU B CA 1
ATOM 6632 C C . GLU B 1 226 ? 9.922 23.594 -7.914 1 89.25 226 GLU B C 1
ATOM 6634 O O . GLU B 1 226 ? 9.977 22.375 -7.984 1 89.25 226 GLU B O 1
ATOM 6639 N N . THR B 1 227 ? 10.445 24.234 -6.941 1 86.75 227 THR B N 1
ATOM 6640 C CA . THR B 1 227 ? 11.344 23.562 -6.004 1 86.75 227 THR B CA 1
ATOM 6641 C C . THR B 1 227 ? 10.586 23.109 -4.758 1 86.75 227 THR B C 1
ATOM 6643 O O . THR B 1 227 ? 11.195 22.641 -3.797 1 86.75 227 THR B O 1
ATOM 6646 N N . VAL B 1 228 ? 9.289 23.266 -4.84 1 89 228 VAL B N 1
ATOM 6647 C CA . VAL B 1 228 ? 8.523 22.922 -3.646 1 89 228 VAL B CA 1
ATOM 6648 C C . VAL B 1 228 ? 8.609 21.422 -3.395 1 89 228 VAL B C 1
ATOM 6650 O O . VAL B 1 228 ? 8.586 20.625 -4.336 1 89 228 VAL B O 1
ATOM 6653 N N . ARG B 1 229 ? 8.758 20.969 -2.115 1 88.06 229 ARG B N 1
ATOM 6654 C CA . ARG B 1 229 ? 8.781 19.594 -1.646 1 88.06 229 ARG B CA 1
ATOM 6655 C C . ARG B 1 229 ? 7.977 19.438 -0.358 1 88.06 229 ARG B C 1
ATOM 6657 O O . ARG B 1 229 ? 7.715 20.422 0.337 1 88.06 229 ARG B O 1
ATOM 6664 N N . THR B 1 230 ? 7.645 18.234 -0.137 1 88.5 230 THR B N 1
ATOM 6665 C CA . THR B 1 230 ? 7.004 18 1.151 1 88.5 230 THR B CA 1
ATOM 6666 C C . THR B 1 230 ? 8.016 18.125 2.289 1 88.5 230 THR B C 1
ATOM 6668 O O . THR B 1 230 ? 9.188 17.797 2.123 1 88.5 230 THR B O 1
ATOM 6671 N N . HIS B 1 231 ? 7.535 18.625 3.42 1 84.94 231 HIS B N 1
ATOM 6672 C CA . HIS B 1 231 ? 8.352 18.688 4.625 1 84.94 231 HIS B CA 1
ATOM 6673 C C . HIS B 1 231 ? 8 17.578 5.594 1 84.94 231 HIS B C 1
ATOM 6675 O O . HIS B 1 231 ? 8.445 17.578 6.746 1 84.94 231 HIS B O 1
ATOM 6681 N N . THR B 1 232 ? 7.137 16.688 5.18 1 89.5 232 THR B N 1
ATOM 6682 C CA . THR B 1 232 ? 6.797 15.438 5.867 1 89.5 232 THR B CA 1
ATOM 6683 C C . THR B 1 232 ? 7.195 14.234 5.027 1 89.5 232 THR B C 1
ATOM 6685 O O . THR B 1 232 ? 7.164 14.289 3.795 1 89.5 232 THR B O 1
ATOM 6688 N N . PRO B 1 233 ? 7.59 13.172 5.715 1 91.06 233 PRO B N 1
ATOM 6689 C CA . PRO B 1 233 ? 8.023 11.992 4.965 1 91.06 233 PRO B CA 1
ATOM 6690 C C . PRO B 1 233 ? 6.863 11.258 4.297 1 91.06 233 PRO B C 1
ATOM 6692 O O . PRO B 1 233 ? 5.727 11.328 4.773 1 91.06 233 PRO B O 1
ATOM 6695 N N . ILE B 1 234 ? 7.109 10.484 3.271 1 91.06 234 ILE B N 1
ATOM 6696 C CA . ILE B 1 234 ? 6.082 9.852 2.453 1 91.06 234 ILE B CA 1
ATOM 6697 C C . ILE B 1 234 ? 5.285 8.859 3.301 1 91.06 234 ILE B C 1
ATOM 6699 O O . ILE B 1 234 ? 4.09 8.656 3.074 1 91.06 234 ILE B O 1
ATOM 6703 N N . TYR B 1 235 ? 5.891 8.273 4.332 1 93.62 235 TYR B N 1
ATOM 6704 C CA . TYR B 1 235 ? 5.219 7.219 5.074 1 93.62 235 TYR B CA 1
ATOM 6705 C C . TYR B 1 235 ? 4.129 7.789 5.977 1 93.62 235 TYR B C 1
ATOM 6707 O O . TYR B 1 235 ? 3.291 7.051 6.496 1 93.62 235 TYR B O 1
ATOM 6715 N N . THR B 1 236 ? 4.137 9.102 6.168 1 95.75 236 THR B N 1
ATOM 6716 C CA . THR B 1 236 ? 3.049 9.727 6.906 1 95.75 236 THR B CA 1
ATOM 6717 C C . THR B 1 236 ? 1.999 10.289 5.953 1 95.75 236 THR B C 1
ATOM 6719 O O . THR B 1 236 ? 0.894 10.641 6.371 1 95.75 236 THR B O 1
ATOM 6722 N N . ASP B 1 237 ? 2.324 10.32 4.676 1 96.5 237 ASP B N 1
ATOM 6723 C CA . ASP B 1 237 ? 1.547 11.133 3.744 1 96.5 237 ASP B CA 1
ATOM 6724 C C . ASP B 1 237 ? 0.737 10.25 2.795 1 96.5 237 ASP B C 1
ATOM 6726 O O . ASP B 1 237 ? 0.225 10.727 1.781 1 96.5 237 ASP B O 1
ATOM 6730 N N . HIS B 1 238 ? 0.564 8.984 3.158 1 97.5 238 HIS B N 1
ATOM 6731 C CA . HIS B 1 238 ? -0.212 8.078 2.32 1 97.5 238 HIS B CA 1
ATOM 6732 C C . HIS B 1 238 ? -1.644 8.578 2.148 1 97.5 238 HIS B C 1
ATOM 6734 O O . HIS B 1 238 ? -2.17 9.281 3.016 1 97.5 238 HIS B O 1
ATOM 6740 N N . TYR B 1 239 ? -2.246 8.25 1.002 1 97.81 239 TYR B N 1
ATOM 6741 C CA . TYR B 1 239 ? -3.668 8.492 0.791 1 97.81 239 TYR B CA 1
ATOM 6742 C C . TYR B 1 239 ? -4.504 7.332 1.326 1 97.81 239 TYR B C 1
ATOM 6744 O O . TYR B 1 239 ? -3.994 6.227 1.513 1 97.81 239 TYR B O 1
ATOM 6752 N N . PRO B 1 240 ? -5.77 7.605 1.621 1 97.62 240 PRO B N 1
ATOM 6753 C CA . PRO B 1 240 ? -6.633 6.5 2.039 1 97.62 240 PRO B CA 1
ATOM 6754 C C . PRO B 1 240 ? -6.688 5.371 1.013 1 97.62 240 PRO B C 1
ATOM 6756 O O . PRO B 1 240 ? -6.809 5.629 -0.188 1 97.62 240 PRO B O 1
ATOM 6759 N N . PHE B 1 241 ? -6.543 4.172 1.446 1 96.94 241 PHE B N 1
ATOM 6760 C CA . PHE B 1 241 ? -6.777 2.936 0.711 1 96.94 241 PHE B CA 1
ATOM 6761 C C . PHE B 1 241 ? -5.648 2.666 -0.274 1 96.94 241 PHE B C 1
ATOM 6763 O O . PHE B 1 241 ? -5.586 1.594 -0.88 1 96.94 241 PHE B O 1
ATOM 6770 N N . LEU B 1 242 ? -4.758 3.596 -0.526 1 97.56 242 LEU B N 1
ATOM 6771 C CA . LEU B 1 242 ? -3.672 3.461 -1.49 1 97.56 242 LEU B CA 1
ATOM 6772 C C . LEU B 1 242 ? -2.424 4.191 -1.009 1 97.56 242 LEU B C 1
ATOM 6774 O O . LEU B 1 242 ? -2.389 5.426 -0.988 1 97.56 242 LEU B O 1
ATOM 6778 N N . LYS B 1 243 ? -1.383 3.48 -0.706 1 97 243 LYS B N 1
ATOM 6779 C CA . LYS B 1 243 ? -0.146 4.051 -0.181 1 97 243 LYS B CA 1
ATOM 6780 C C . LYS B 1 243 ? 0.84 4.355 -1.306 1 97 243 LYS B C 1
ATOM 6782 O O . LYS B 1 243 ? 0.792 3.729 -2.365 1 97 243 LYS B O 1
ATOM 6787 N N . PHE B 1 244 ? 1.747 5.293 -1.078 1 96.12 244 PHE B N 1
ATOM 6788 C CA . PHE B 1 244 ? 2.83 5.586 -2.01 1 96.12 244 PHE B CA 1
ATOM 6789 C C . PHE B 1 244 ? 3.74 4.375 -2.178 1 96.12 244 PHE B C 1
ATOM 6791 O O . PHE B 1 244 ? 3.83 3.529 -1.285 1 96.12 244 PHE B O 1
ATOM 6798 N N . PRO B 1 245 ? 4.402 4.316 -3.383 1 94.94 245 PRO B N 1
ATOM 6799 C CA . PRO B 1 245 ? 5.426 3.277 -3.521 1 94.94 245 PRO B CA 1
ATOM 6800 C C . PRO B 1 245 ? 6.535 3.396 -2.479 1 94.94 245 PRO B C 1
ATOM 6802 O O . PRO B 1 245 ? 6.965 4.508 -2.15 1 94.94 245 PRO B O 1
ATOM 6805 N N . THR B 1 246 ? 7.008 2.328 -1.995 1 92.44 246 THR B N 1
ATOM 6806 C CA . THR B 1 246 ? 7.996 2.32 -0.921 1 92.44 246 THR B CA 1
ATOM 6807 C C . THR B 1 246 ? 9.367 2.748 -1.44 1 92.44 246 THR B C 1
ATOM 6809 O O . THR B 1 246 ? 10.266 3.057 -0.656 1 92.44 246 THR B O 1
ATOM 6812 N N . THR B 1 247 ? 9.555 2.834 -2.773 1 90.19 247 THR B N 1
ATOM 6813 C CA . THR B 1 247 ? 10.844 3.193 -3.363 1 90.19 247 THR B CA 1
ATOM 6814 C C . THR B 1 247 ? 10.93 4.699 -3.6 1 90.19 247 THR B C 1
ATOM 6816 O O . THR B 1 247 ? 11.969 5.207 -4.023 1 90.19 247 THR B O 1
ATOM 6819 N N . TRP B 1 248 ? 9.773 5.367 -3.393 1 89.88 248 TRP B N 1
ATOM 6820 C CA . TRP B 1 248 ? 9.758 6.805 -3.654 1 89.88 248 TRP B CA 1
ATOM 6821 C C . TRP B 1 248 ? 10.602 7.555 -2.633 1 89.88 248 TRP B C 1
ATOM 6823 O O . TRP B 1 248 ? 10.852 7.051 -1.534 1 89.88 248 TRP B O 1
ATOM 6833 N N . PRO B 1 249 ? 11.023 8.773 -3.004 1 86.81 249 PRO B N 1
ATOM 6834 C CA . PRO B 1 249 ? 11.828 9.57 -2.07 1 86.81 249 PRO B CA 1
ATOM 6835 C C . PRO B 1 249 ? 11.07 9.922 -0.793 1 86.81 249 PRO B C 1
ATOM 6837 O O . PRO B 1 249 ? 9.836 10.023 -0.809 1 86.81 249 PRO B O 1
ATOM 6840 N N . ARG B 1 250 ? 11.859 10.109 0.176 1 85.75 250 ARG B N 1
ATOM 6841 C CA . ARG B 1 250 ? 11.312 10.422 1.491 1 85.75 250 ARG B CA 1
ATOM 6842 C C . ARG B 1 250 ? 10.477 11.695 1.449 1 85.75 250 ARG B C 1
ATOM 6844 O O . ARG B 1 250 ? 9.445 11.789 2.119 1 85.75 250 ARG B O 1
ATOM 6851 N N . TRP B 1 251 ? 10.984 12.68 0.727 1 87 251 TRP B N 1
ATOM 6852 C CA . TRP B 1 251 ? 10.32 13.961 0.521 1 87 251 TRP B CA 1
ATOM 6853 C C . TRP B 1 251 ? 9.914 14.133 -0.939 1 87 251 TRP B C 1
ATOM 6855 O O . TRP B 1 251 ? 10.766 14.094 -1.833 1 87 251 TRP B O 1
ATOM 6865 N N . LEU B 1 252 ? 8.711 14.344 -1.188 1 89.12 252 LEU B N 1
ATOM 6866 C CA . LEU B 1 252 ? 8.211 14.328 -2.557 1 89.12 252 LEU B CA 1
ATOM 6867 C C . LEU B 1 252 ? 8.297 15.711 -3.189 1 89.12 252 LEU B C 1
ATOM 6869 O O . LEU B 1 252 ? 8.008 16.719 -2.539 1 89.12 252 LEU B O 1
ATOM 6873 N N . GLU B 1 253 ? 8.633 15.719 -4.352 1 88.94 253 GLU B N 1
ATOM 6874 C CA . GLU B 1 253 ? 8.656 16.938 -5.152 1 88.94 253 GLU B CA 1
ATOM 6875 C C . GLU B 1 253 ? 7.285 17.219 -5.754 1 88.94 253 GLU B C 1
ATOM 6877 O O . GLU B 1 253 ? 6.445 16.328 -5.859 1 88.94 253 GLU B O 1
ATOM 6882 N N . ARG B 1 254 ? 7.191 18.375 -6.223 1 90.25 254 ARG B N 1
ATOM 6883 C CA . ARG B 1 254 ? 5.953 18.953 -6.738 1 90.25 254 ARG B CA 1
ATOM 6884 C C . ARG B 1 254 ? 5.305 18.031 -7.762 1 90.25 254 ARG B C 1
ATOM 6886 O O . ARG B 1 254 ? 4.141 17.656 -7.621 1 90.25 254 ARG B O 1
ATOM 6893 N N . ASP B 1 255 ? 6.055 17.609 -8.781 1 90.62 255 ASP B N 1
ATOM 6894 C CA . ASP B 1 255 ? 5.488 16.891 -9.906 1 90.62 255 ASP B CA 1
ATOM 6895 C C . ASP B 1 255 ? 5.09 15.469 -9.5 1 90.62 255 ASP B C 1
ATOM 6897 O O . ASP B 1 255 ? 4.109 14.93 -10.016 1 90.62 255 ASP B O 1
ATOM 6901 N N . LYS B 1 256 ? 5.824 14.844 -8.633 1 91.19 256 LYS B N 1
ATOM 6902 C CA . LYS B 1 256 ? 5.461 13.516 -8.141 1 91.19 256 LYS B CA 1
ATOM 6903 C C . LYS B 1 256 ? 4.137 13.555 -7.379 1 91.19 256 LYS B C 1
ATOM 6905 O O . LYS B 1 256 ? 3.342 12.617 -7.461 1 91.19 256 LYS B O 1
ATOM 6910 N N . ILE B 1 257 ? 3.998 14.594 -6.629 1 94.75 257 ILE B N 1
ATOM 6911 C CA . ILE B 1 257 ? 2.758 14.766 -5.879 1 94.75 257 ILE B CA 1
ATOM 6912 C C . ILE B 1 257 ? 1.592 14.945 -6.852 1 94.75 257 ILE B C 1
ATOM 6914 O O . ILE B 1 257 ? 0.553 14.297 -6.707 1 94.75 257 ILE B O 1
ATOM 6918 N N . ALA B 1 258 ? 1.789 15.82 -7.785 1 95.56 258 ALA B N 1
ATOM 6919 C CA . ALA B 1 258 ? 0.737 16.141 -8.75 1 95.56 258 ALA B CA 1
ATOM 6920 C C . ALA B 1 258 ? 0.36 14.914 -9.57 1 95.56 258 ALA B C 1
ATOM 6922 O O . ALA B 1 258 ? -0.822 14.602 -9.727 1 95.56 258 ALA B O 1
ATOM 6923 N N . ASP B 1 259 ? 1.36 14.219 -10.062 1 94.56 259 ASP B N 1
ATOM 6924 C CA . ASP B 1 259 ? 1.114 13.016 -10.852 1 94.56 259 ASP B CA 1
ATOM 6925 C C . ASP B 1 259 ? 0.382 11.953 -10.031 1 94.56 259 ASP B C 1
ATOM 6927 O O . ASP B 1 259 ? -0.485 11.25 -10.547 1 94.56 259 ASP B O 1
ATOM 6931 N N . TRP B 1 260 ? 0.793 11.805 -8.82 1 96.19 260 TRP B N 1
ATOM 6932 C CA . TRP B 1 260 ? 0.135 10.836 -7.949 1 96.19 260 TRP B CA 1
ATOM 6933 C C . TRP B 1 260 ? -1.354 11.141 -7.824 1 96.19 260 TRP B C 1
ATOM 6935 O O . TRP B 1 260 ? -2.184 10.234 -7.824 1 96.19 260 TRP B O 1
ATOM 6945 N N . MET B 1 261 ? -1.7 12.414 -7.695 1 97.44 261 MET B N 1
ATOM 6946 C CA . MET B 1 261 ? -3.1 12.805 -7.555 1 97.44 261 MET B CA 1
ATOM 6947 C C . MET B 1 261 ? -3.906 12.383 -8.781 1 97.44 261 MET B C 1
ATOM 6949 O O . MET B 1 261 ? -5.055 11.953 -8.656 1 97.44 261 MET B O 1
ATOM 6953 N N . GLU B 1 262 ? -3.32 12.484 -9.914 1 95.5 262 GLU B N 1
ATOM 6954 C CA . GLU B 1 262 ? -3.969 12.016 -11.141 1 95.5 262 GLU B CA 1
ATOM 6955 C C . GLU B 1 262 ? -4.184 10.508 -11.109 1 95.5 262 GLU B C 1
ATOM 6957 O O . GLU B 1 262 ? -5.281 10.023 -11.398 1 95.5 262 GLU B O 1
ATOM 6962 N N . HIS B 1 263 ? -3.135 9.781 -10.828 1 95.56 263 HIS B N 1
ATOM 6963 C CA . HIS B 1 263 ? -3.238 8.328 -10.734 1 95.56 263 HIS B CA 1
ATOM 6964 C C . HIS B 1 263 ? -4.273 7.914 -9.688 1 95.56 263 HIS B C 1
ATOM 6966 O O . HIS B 1 263 ? -5.102 7.039 -9.945 1 95.56 263 HIS B O 1
ATOM 6972 N N . TYR B 1 264 ? -4.168 8.539 -8.516 1 96.88 264 TYR B N 1
ATOM 6973 C CA . TYR B 1 264 ? -5.07 8.203 -7.422 1 96.88 264 TYR B CA 1
ATOM 6974 C C . TYR B 1 264 ? -6.527 8.375 -7.836 1 96.88 264 TYR B C 1
ATOM 6976 O O . TYR B 1 264 ? -7.352 7.488 -7.617 1 96.88 264 TYR B O 1
ATOM 6984 N N . GLY B 1 265 ? -6.844 9.594 -8.406 1 96.31 265 GLY B N 1
ATOM 6985 C CA . GLY B 1 265 ? -8.203 9.836 -8.867 1 96.31 265 GLY B CA 1
ATOM 6986 C C . GLY B 1 265 ? -8.703 8.781 -9.828 1 96.31 265 GLY B C 1
ATOM 6987 O O . GLY B 1 265 ? -9.844 8.312 -9.719 1 96.31 265 GLY B O 1
ATOM 6988 N N . GLN B 1 266 ? -7.867 8.352 -10.711 1 93.56 266 GLN B N 1
ATOM 6989 C CA . GLN B 1 266 ? -8.227 7.367 -11.719 1 93.56 266 GLN B CA 1
ATOM 6990 C C . GLN B 1 266 ? -8.359 5.977 -11.109 1 93.56 266 GLN B C 1
ATOM 6992 O O . GLN B 1 266 ? -9.359 5.285 -11.344 1 93.56 266 GLN B O 1
ATOM 6997 N N . ILE B 1 267 ? -7.434 5.562 -10.328 1 94.88 267 ILE B N 1
ATOM 6998 C CA . ILE B 1 267 ? -7.391 4.23 -9.742 1 94.88 267 ILE B CA 1
ATOM 6999 C C . ILE B 1 267 ? -8.602 4.031 -8.828 1 94.88 267 ILE B C 1
ATOM 7001 O O . ILE B 1 267 ? -9.211 2.959 -8.82 1 94.88 267 ILE B O 1
ATOM 7005 N N . MET B 1 268 ? -8.961 5.109 -8.062 1 95.06 268 MET B N 1
ATOM 7006 C CA . MET B 1 268 ? -10.078 5.02 -7.125 1 95.06 268 MET B CA 1
ATOM 7007 C C . MET B 1 268 ? -11.406 5.211 -7.84 1 95.06 268 MET B C 1
ATOM 7009 O O . MET B 1 268 ? -12.469 5.008 -7.246 1 95.06 268 MET B O 1
ATOM 7013 N N . GLY B 1 269 ? -11.367 5.613 -9.117 1 92.12 269 GLY B N 1
ATOM 7014 C CA . GLY B 1 269 ? -12.586 5.809 -9.883 1 92.12 269 GLY B CA 1
ATOM 7015 C C . GLY B 1 269 ? -13.438 6.957 -9.375 1 92.12 269 GLY B C 1
ATOM 7016 O O . GLY B 1 269 ? -14.656 6.816 -9.234 1 92.12 269 GLY B O 1
ATOM 7017 N N . LEU B 1 270 ? -12.844 8.102 -9.062 1 95.31 270 LEU B N 1
ATOM 7018 C CA . LEU B 1 270 ? -13.562 9.234 -8.492 1 95.31 270 LEU B CA 1
ATOM 7019 C C . LEU B 1 270 ? -14.234 10.062 -9.586 1 95.31 270 LEU B C 1
ATOM 7021 O O . LEU B 1 270 ? -13.758 10.094 -10.727 1 95.31 270 LEU B O 1
ATOM 7025 N N . ASP B 1 271 ? -15.312 10.703 -9.242 1 94.44 271 ASP B N 1
ATOM 7026 C CA . ASP B 1 271 ? -16.031 11.578 -10.164 1 94.44 271 ASP B CA 1
ATOM 7027 C C . ASP B 1 271 ? -15.602 13.039 -9.977 1 94.44 271 ASP B C 1
ATOM 7029 O O . ASP B 1 271 ? -15.664 13.57 -8.867 1 94.44 271 ASP B O 1
ATOM 7033 N N . TYR B 1 272 ? -15.156 13.625 -11.039 1 95 272 TYR B N 1
ATOM 7034 C CA . TYR B 1 272 ? -14.734 15.016 -10.953 1 95 272 TYR B CA 1
ATOM 7035 C C . TYR B 1 272 ? -15.047 15.766 -12.25 1 95 272 TYR B C 1
ATOM 7037 O O . TYR B 1 272 ? -15.172 15.148 -13.305 1 95 272 TYR B O 1
ATOM 7045 N N . MET B 1 273 ? -15.297 16.984 -12.148 1 94.75 273 MET B N 1
ATOM 7046 C CA . MET B 1 273 ? -15.422 17.953 -13.227 1 94.75 273 MET B CA 1
ATOM 7047 C C . MET B 1 273 ? -14.359 19.031 -13.117 1 94.75 273 MET B C 1
ATOM 7049 O O . MET B 1 273 ? -14.453 19.906 -12.25 1 94.75 273 MET B O 1
ATOM 7053 N N . LEU B 1 274 ? -13.398 19 -14.008 1 96.06 274 LEU B N 1
ATOM 7054 C CA . LEU B 1 274 ? -12.273 19.922 -13.984 1 96.06 274 LEU B CA 1
ATOM 7055 C C . LEU B 1 274 ? -12.523 21.109 -14.906 1 96.06 274 LEU B C 1
ATOM 7057 O O . LEU B 1 274 ? -13.594 21.219 -15.508 1 96.06 274 LEU B O 1
ATOM 7061 N N . SER B 1 275 ? -11.609 22.062 -14.875 1 96.56 275 SER B N 1
ATOM 7062 C CA . SER B 1 275 ? -11.789 23.281 -15.648 1 96.56 275 SER B CA 1
ATOM 7063 C C . SER B 1 275 ? -13.172 23.891 -15.422 1 96.56 275 SER B C 1
ATOM 7065 O O . SER B 1 275 ? -13.828 24.312 -16.375 1 96.56 275 SER B O 1
ATOM 7067 N N . THR B 1 276 ? -13.641 23.812 -14.234 1 95.81 276 THR B N 1
ATOM 7068 C CA . THR B 1 276 ? -14.984 24.25 -13.883 1 95.81 276 THR B CA 1
ATOM 7069 C C . THR B 1 276 ? -14.953 25.203 -12.695 1 95.81 276 THR B C 1
ATOM 7071 O O . THR B 1 276 ? -14.422 24.859 -11.633 1 95.81 276 THR B O 1
ATOM 7074 N N . THR B 1 277 ? -15.555 26.359 -12.844 1 96.44 277 THR B N 1
ATOM 7075 C CA . THR B 1 277 ? -15.516 27.406 -11.812 1 96.44 277 THR B CA 1
ATOM 7076 C C . THR B 1 277 ? -16.891 27.562 -11.172 1 96.44 277 THR B C 1
ATOM 7078 O O . THR B 1 277 ? -17.906 27.656 -11.867 1 96.44 277 THR B O 1
ATOM 7081 N N . VAL B 1 278 ? -16.953 27.594 -9.898 1 96.81 278 VAL B N 1
ATOM 7082 C CA . VAL B 1 278 ? -18.188 27.844 -9.164 1 96.81 278 VAL B CA 1
ATOM 7083 C C . VAL B 1 278 ? -18.516 29.328 -9.242 1 96.81 278 VAL B C 1
ATOM 7085 O O . VAL B 1 278 ? -17.672 30.188 -8.945 1 96.81 278 VAL B O 1
ATOM 7088 N N . GLN B 1 279 ? -19.781 29.594 -9.508 1 94.94 279 GLN B N 1
ATOM 7089 C CA . GLN B 1 279 ? -20.203 30.969 -9.703 1 94.94 279 GLN B CA 1
ATOM 7090 C C . GLN B 1 279 ? -21.031 31.469 -8.523 1 94.94 279 GLN B C 1
ATOM 7092 O O . GLN B 1 279 ? -20.891 32.625 -8.102 1 94.94 279 GLN B O 1
ATOM 7097 N N . SER B 1 280 ? -21.891 30.625 -8.117 1 94.69 280 SER B N 1
ATOM 7098 C CA . SER B 1 280 ? -22.75 31.016 -7.012 1 94.69 280 SER B CA 1
ATOM 7099 C C . SER B 1 280 ? -23.203 29.797 -6.215 1 94.69 280 SER B C 1
ATOM 7101 O O . SER B 1 280 ? -23.266 28.688 -6.75 1 94.69 280 SER B O 1
ATOM 7103 N N . ILE B 1 281 ? -23.484 30.031 -4.98 1 97.69 281 ILE B N 1
ATOM 7104 C CA . ILE B 1 281 ? -23.984 29.016 -4.062 1 97.69 281 ILE B CA 1
ATOM 7105 C C . ILE B 1 281 ? -25.141 29.578 -3.248 1 97.69 281 ILE B C 1
ATOM 7107 O O . ILE B 1 281 ? -25 30.609 -2.6 1 97.69 281 ILE B O 1
ATOM 7111 N N . ASP B 1 282 ? -26.219 28.891 -3.279 1 95.31 282 ASP B N 1
ATOM 7112 C CA . ASP B 1 282 ? -27.375 29.234 -2.465 1 95.31 282 ASP B CA 1
ATOM 7113 C C . ASP B 1 282 ? -27.891 28.016 -1.701 1 95.31 282 ASP B C 1
ATOM 7115 O O . ASP B 1 282 ? -27.656 26.875 -2.111 1 95.31 282 ASP B O 1
ATOM 7119 N N . TYR B 1 283 ? -28.547 28.297 -0.612 1 95.12 283 TYR B N 1
ATOM 7120 C CA . TYR B 1 283 ? -29.094 27.234 0.214 1 95.12 283 TYR B CA 1
ATOM 7121 C C . TYR B 1 283 ? -30.594 27.453 0.461 1 95.12 283 TYR B C 1
ATOM 7123 O O . TYR B 1 283 ? -31 28.531 0.883 1 95.12 283 TYR B O 1
ATOM 7131 N N . ASP B 1 284 ? -31.328 26.375 0.198 1 94.19 284 ASP B N 1
ATOM 7132 C CA . ASP B 1 284 ? -32.75 26.359 0.504 1 94.19 284 ASP B CA 1
ATOM 7133 C C . ASP B 1 284 ? -33.031 25.719 1.867 1 94.19 284 ASP B C 1
ATOM 7135 O O . ASP B 1 284 ? -32.969 24.5 2.004 1 94.19 284 ASP B O 1
ATOM 7139 N N . GLU B 1 285 ? -33.375 26.453 2.801 1 88.5 285 GLU B N 1
ATOM 7140 C CA . GLU B 1 285 ? -33.562 25.984 4.172 1 88.5 285 GLU B CA 1
ATOM 7141 C C . GLU B 1 285 ? -34.75 25.062 4.277 1 88.5 285 GLU B C 1
ATOM 7143 O O . GLU B 1 285 ? -34.781 24.141 5.109 1 88.5 285 GLU B O 1
ATOM 7148 N N . THR B 1 286 ? -35.719 25.281 3.43 1 90.69 286 THR B N 1
ATOM 7149 C CA . THR B 1 286 ? -36.938 24.469 3.469 1 90.69 286 THR B CA 1
ATOM 7150 C C . THR B 1 286 ? -36.688 23.078 2.906 1 90.69 286 THR B C 1
ATOM 7152 O O . THR B 1 286 ? -37 22.062 3.539 1 90.69 286 THR B O 1
ATOM 7155 N N . LEU B 1 287 ? -36 23.047 1.845 1 92.25 287 LEU B N 1
ATOM 7156 C CA . LEU B 1 287 ? -35.75 21.781 1.188 1 92.25 287 LEU B CA 1
ATOM 7157 C C . LEU B 1 287 ? -34.438 21.172 1.676 1 92.25 287 LEU B C 1
ATOM 7159 O O . LEU B 1 287 ? -34.188 19.984 1.441 1 92.25 287 LEU B O 1
ATOM 7163 N N . ARG B 1 288 ? -33.656 21.969 2.309 1 92.06 288 ARG B N 1
ATOM 7164 C CA . ARG B 1 288 ? -32.344 21.547 2.785 1 92.06 288 ARG B CA 1
ATOM 7165 C C . ARG B 1 288 ? -31.469 21.078 1.631 1 92.06 288 ARG B C 1
ATOM 7167 O O . ARG B 1 288 ? -30.906 19.984 1.684 1 92.06 288 ARG B O 1
ATOM 7174 N N . VAL B 1 289 ? -31.406 21.938 0.589 1 95.62 289 VAL B N 1
ATOM 7175 C CA . VAL B 1 289 ? -30.625 21.625 -0.605 1 95.62 289 VAL B CA 1
ATOM 7176 C C . VAL B 1 289 ? -29.875 22.859 -1.062 1 95.62 289 VAL B C 1
ATOM 7178 O O . VAL B 1 289 ? -30.359 23.984 -0.926 1 95.62 289 VAL B O 1
ATOM 7181 N N . TYR B 1 290 ? -28.766 22.625 -1.618 1 97.44 290 TYR B N 1
ATOM 7182 C CA . TYR B 1 290 ? -27.969 23.703 -2.217 1 97.44 290 TYR B CA 1
ATOM 7183 C C . TYR B 1 290 ? -28.297 23.844 -3.697 1 97.44 290 TYR B C 1
ATOM 7185 O O . TYR B 1 290 ? -28.75 22.906 -4.34 1 97.44 290 TYR B O 1
ATOM 7193 N N . THR B 1 291 ? -28.188 25.016 -4.184 1 97.31 291 THR B N 1
ATOM 7194 C CA . THR B 1 291 ? -28.094 25.312 -5.609 1 97.31 291 THR B CA 1
ATOM 7195 C C . THR B 1 291 ? -26.734 25.906 -5.945 1 97.31 291 THR B C 1
ATOM 7197 O O . THR B 1 291 ? -26.406 27.016 -5.508 1 97.31 291 THR B O 1
ATOM 7200 N N . VAL B 1 292 ? -25.938 25.156 -6.699 1 97.44 292 VAL B N 1
ATOM 7201 C CA . VAL B 1 292 ? -24.594 25.594 -7.055 1 97.44 292 VAL B CA 1
ATOM 7202 C C . VAL B 1 292 ? -24.484 25.75 -8.57 1 97.44 292 VAL B C 1
ATOM 7204 O O . VAL B 1 292 ? -24.672 24.797 -9.32 1 97.44 292 VAL B O 1
ATOM 7207 N N . GLU B 1 293 ? -24.219 26.938 -8.938 1 96.56 293 GLU B N 1
ATOM 7208 C CA . GLU B 1 293 ? -23.984 27.219 -10.352 1 96.56 293 GLU B CA 1
ATOM 7209 C C . GLU B 1 293 ? -22.5 27.188 -10.695 1 96.56 293 GLU B C 1
ATOM 7211 O O . GLU B 1 293 ? -21.688 27.812 -10.008 1 96.56 293 GLU B O 1
ATOM 7216 N N . VAL B 1 294 ? -22.188 26.391 -11.734 1 95.75 294 VAL B N 1
ATOM 7217 C CA . VAL B 1 294 ? -20.797 26.297 -12.188 1 95.75 294 VAL B CA 1
ATOM 7218 C C . VAL B 1 294 ? -20.719 26.609 -13.68 1 95.75 294 VAL B C 1
ATOM 7220 O O . VAL B 1 294 ? -21.734 26.609 -14.375 1 95.75 294 VAL B O 1
ATOM 7223 N N . GLU B 1 295 ? -19.516 26.969 -14.078 1 96.06 295 GLU B N 1
ATOM 7224 C CA . GLU B 1 295 ? -19.297 27.281 -15.492 1 96.06 295 GLU B CA 1
ATOM 7225 C C . GLU B 1 295 ? -18 26.641 -15.992 1 96.06 295 GLU B C 1
ATOM 7227 O O . GLU B 1 295 ? -16.984 26.641 -15.289 1 96.06 295 GLU B O 1
ATOM 7232 N N . ASN B 1 296 ? -18.094 25.969 -17.109 1 93.81 296 ASN B N 1
ATOM 7233 C CA . ASN B 1 296 ? -16.922 25.453 -17.828 1 93.81 296 ASN B CA 1
ATOM 7234 C C . ASN B 1 296 ? -17.031 25.719 -19.328 1 93.81 296 ASN B C 1
ATOM 7236 O O . ASN B 1 296 ? -17.828 26.547 -19.75 1 93.81 296 ASN B O 1
ATOM 7240 N N . ALA B 1 297 ? -16.156 25.109 -20.125 1 92.75 297 ALA B N 1
ATOM 7241 C CA . ALA B 1 297 ? -16.109 25.359 -21.562 1 92.75 297 ALA B CA 1
ATOM 7242 C C . ALA B 1 297 ? -17.406 24.938 -22.234 1 92.75 297 ALA B C 1
ATOM 7244 O O . ALA B 1 297 ? -17.797 25.484 -23.266 1 92.75 297 ALA B O 1
ATOM 7245 N N . ASP B 1 298 ? -18.156 24.016 -21.594 1 91.25 298 ASP B N 1
ATOM 7246 C CA . ASP B 1 298 ? -19.406 23.516 -22.156 1 91.25 298 ASP B CA 1
ATOM 7247 C C . ASP B 1 298 ? -20.594 24.391 -21.734 1 91.25 298 ASP B C 1
ATOM 7249 O O . ASP B 1 298 ? -21.719 24.188 -22.203 1 91.25 298 ASP B O 1
ATOM 7253 N N . GLY B 1 299 ? -20.391 25.375 -20.891 1 93 299 GLY B N 1
ATOM 7254 C CA . GLY B 1 299 ? -21.438 26.312 -20.484 1 93 299 GLY B CA 1
ATOM 7255 C C . GLY B 1 299 ? -21.75 26.219 -19 1 93 299 GLY B C 1
ATOM 7256 O O . GLY B 1 299 ? -20.906 25.828 -18.203 1 93 299 GLY B O 1
ATOM 7257 N N . LYS B 1 300 ? -22.891 26.672 -18.672 1 94.44 300 LYS B N 1
ATOM 7258 C CA . LYS B 1 300 ? -23.344 26.719 -17.281 1 94.44 300 LYS B CA 1
ATOM 7259 C C . LYS B 1 300 ? -24.016 25.422 -16.875 1 94.44 300 LYS B C 1
ATOM 7261 O O . LYS B 1 300 ? -24.734 24.812 -17.656 1 94.44 300 LYS B O 1
ATOM 7266 N N . HIS B 1 301 ? -23.734 24.953 -15.711 1 92.69 301 HIS B N 1
ATOM 7267 C CA . HIS B 1 301 ? -24.344 23.781 -15.086 1 92.69 301 HIS B CA 1
ATOM 7268 C C . HIS B 1 301 ? -24.828 24.109 -13.672 1 92.69 301 HIS B C 1
ATOM 7270 O O . HIS B 1 301 ? -24.25 24.953 -12.992 1 92.69 301 HIS B O 1
ATOM 7276 N N . THR B 1 302 ? -25.922 23.453 -13.32 1 95.25 302 THR B N 1
ATOM 7277 C CA . THR B 1 302 ? -26.453 23.625 -11.969 1 95.25 302 THR B CA 1
ATOM 7278 C C . THR B 1 302 ? -26.5 22.281 -11.234 1 95.25 302 THR B C 1
ATOM 7280 O O . THR B 1 302 ? -26.969 21.297 -11.781 1 95.25 302 THR B O 1
ATOM 7283 N N . PHE B 1 303 ? -26 22.297 -10.047 1 95.69 303 PHE B N 1
ATOM 7284 C CA . PHE B 1 303 ? -26.094 21.125 -9.18 1 95.69 303 PHE B CA 1
ATOM 7285 C C . PHE B 1 303 ? -26.953 21.422 -7.957 1 95.69 303 PHE B C 1
ATOM 7287 O O . PHE B 1 303 ? -27.031 22.562 -7.512 1 95.69 303 PHE B O 1
ATOM 7294 N N . ARG B 1 304 ? -27.562 20.359 -7.379 1 96.19 304 ARG B N 1
ATOM 7295 C CA . ARG B 1 304 ? -28.438 20.516 -6.215 1 96.19 304 ARG B CA 1
ATOM 7296 C C . ARG B 1 304 ? -28.109 19.469 -5.152 1 96.19 304 ARG B C 1
ATOM 7298 O O . ARG B 1 304 ? -28.969 18.672 -4.766 1 96.19 304 ARG B O 1
ATOM 7305 N N . PRO B 1 305 ? -26.922 19.516 -4.621 1 97.06 305 PRO B N 1
ATOM 7306 C CA . PRO B 1 305 ? -26.531 18.547 -3.588 1 97.06 305 PRO B CA 1
ATOM 7307 C C . PRO B 1 305 ? -27.141 18.859 -2.225 1 97.06 305 PRO B C 1
ATOM 7309 O O . PRO B 1 305 ? -27.531 20 -1.968 1 97.06 305 PRO B O 1
ATOM 7312 N N . ARG B 1 306 ? -27.203 17.891 -1.382 1 96.56 306 ARG B N 1
ATOM 7313 C CA . ARG B 1 306 ? -27.641 18.094 -0.003 1 96.56 306 ARG B CA 1
ATOM 7314 C C . ARG B 1 306 ? -26.484 18.5 0.889 1 96.56 306 ARG B C 1
ATOM 7316 O O . ARG B 1 306 ? -26.672 19.094 1.942 1 96.56 306 ARG B O 1
ATOM 7323 N N . HIS B 1 307 ? -25.297 18.125 0.465 1 98.19 307 HIS B N 1
ATOM 7324 C CA . HIS B 1 307 ? -24.078 18.469 1.194 1 98.19 307 HIS B CA 1
ATOM 7325 C C . HIS B 1 307 ? -23.094 19.234 0.312 1 98.19 307 HIS B C 1
ATOM 7327 O O . HIS B 1 307 ? -22.922 18.906 -0.861 1 98.19 307 HIS B O 1
ATOM 7333 N N . LEU B 1 308 ? -22.578 20.25 0.873 1 98.38 308 LEU B N 1
ATOM 7334 C CA . LEU B 1 308 ? -21.516 21.047 0.239 1 98.38 308 LEU B CA 1
ATOM 7335 C C . LEU B 1 308 ? -20.234 20.984 1.056 1 98.38 308 LEU B C 1
ATOM 7337 O O . LEU B 1 308 ? -20.25 21.219 2.266 1 98.38 308 LEU B O 1
ATOM 7341 N N . VAL B 1 309 ? -19.125 20.594 0.417 1 98.75 309 VAL B N 1
ATOM 7342 C CA . VAL B 1 309 ? -17.828 20.562 1.089 1 98.75 309 VAL B CA 1
ATOM 7343 C C . VAL B 1 309 ? -16.875 21.578 0.438 1 98.75 309 VAL B C 1
ATOM 7345 O O . VAL B 1 309 ? -16.656 21.531 -0.773 1 98.75 309 VAL B O 1
ATOM 7348 N N . LEU B 1 310 ? -16.422 22.453 1.202 1 98.19 310 LEU B N 1
ATOM 7349 C CA . LEU B 1 310 ? -15.32 23.297 0.748 1 98.19 310 LEU B CA 1
ATOM 7350 C C . LEU B 1 310 ? -13.977 22.656 1.037 1 98.19 310 LEU B C 1
ATOM 7352 O O . LEU B 1 310 ? -13.609 22.453 2.199 1 98.19 310 LEU B O 1
ATOM 7356 N N . ALA B 1 311 ? -13.297 22.219 0.045 1 98 311 ALA B N 1
ATOM 7357 C CA . ALA B 1 311 ? -11.938 21.688 0.093 1 98 311 ALA B CA 1
ATOM 7358 C C . ALA B 1 311 ? -10.961 22.625 -0.619 1 98 311 ALA B C 1
ATOM 7360 O O . ALA B 1 311 ? -10.211 22.203 -1.497 1 98 311 ALA B O 1
ATOM 7361 N N . THR B 1 312 ? -10.922 23.828 -0.174 1 94.81 312 THR B N 1
ATOM 7362 C CA . THR B 1 312 ? -10.281 24.922 -0.898 1 94.81 312 THR B CA 1
ATOM 7363 C C . THR B 1 312 ? -8.969 25.328 -0.224 1 94.81 312 THR B C 1
ATOM 7365 O O . THR B 1 312 ? -8.422 26.391 -0.508 1 94.81 312 THR B O 1
ATOM 7368 N N . GLY B 1 313 ? -8.531 24.516 0.72 1 91.69 313 GLY B N 1
ATOM 7369 C CA . GLY B 1 313 ? -7.219 24.75 1.308 1 91.69 313 GLY B CA 1
ATOM 7370 C C . GLY B 1 313 ? -7.289 25.281 2.727 1 91.69 313 GLY B C 1
ATOM 7371 O O . GLY B 1 313 ? -8.375 25.609 3.219 1 91.69 313 GLY B O 1
ATOM 7372 N N . VAL B 1 314 ? -6.168 25.359 3.363 1 86.75 314 VAL B N 1
ATOM 7373 C CA . VAL B 1 314 ? -6.035 25.812 4.742 1 86.75 314 VAL B CA 1
ATOM 7374 C C . VAL B 1 314 ? -6.211 27.328 4.809 1 86.75 314 VAL B C 1
ATOM 7376 O O . VAL B 1 314 ? -6.82 27.859 5.746 1 86.75 314 VAL B O 1
ATOM 7379 N N . PHE B 1 315 ? -5.684 27.953 3.818 1 83.38 315 PHE B N 1
ATOM 7380 C CA . PHE B 1 315 ? -5.781 29.406 3.719 1 83.38 315 PHE B CA 1
ATOM 7381 C C . PHE B 1 315 ? -6.578 29.812 2.484 1 83.38 315 PHE B C 1
ATOM 7383 O O . PHE B 1 315 ? -6.848 28.984 1.614 1 83.38 315 PHE B O 1
ATOM 7390 N N . ALA B 1 316 ? -6.91 31.078 2.502 1 81.12 316 ALA B N 1
ATOM 7391 C CA . ALA B 1 316 ? -7.531 31.625 1.304 1 81.12 316 ALA B CA 1
ATOM 7392 C C . ALA B 1 316 ? -6.504 31.828 0.192 1 81.12 316 ALA B C 1
ATOM 7394 O O . ALA B 1 316 ? -5.301 31.875 0.454 1 81.12 316 ALA B O 1
ATOM 7395 N N . ASN B 1 317 ? -7.004 31.781 -0.964 1 83.19 317 ASN B N 1
ATOM 7396 C CA . ASN B 1 317 ? -6.152 32.094 -2.104 1 83.19 317 ASN B CA 1
ATOM 7397 C C . ASN B 1 317 ? -5.961 33.594 -2.252 1 83.19 317 ASN B C 1
ATOM 7399 O O . ASN B 1 317 ? -6.066 34.156 -3.355 1 83.19 317 ASN B O 1
ATOM 7403 N N . THR B 1 318 ? -5.809 34.312 -1.14 1 88.5 318 THR B N 1
ATOM 7404 C CA . THR B 1 318 ? -5.586 35.75 -1.085 1 88.5 318 THR B CA 1
ATOM 7405 C C . THR B 1 318 ? -4.32 36.062 -0.296 1 88.5 318 THR B C 1
ATOM 7407 O O . THR B 1 318 ? -4.277 35.875 0.921 1 88.5 318 THR B O 1
ATOM 7410 N N . PRO B 1 319 ? -3.393 36.594 -1.015 1 92.69 319 PRO B N 1
ATOM 7411 C CA . PRO B 1 319 ? -2.127 36.875 -0.34 1 92.69 319 PRO B CA 1
ATOM 7412 C C . PRO B 1 319 ? -2.219 38.094 0.59 1 92.69 319 PRO B C 1
ATOM 7414 O O . PRO B 1 319 ? -3.035 39 0.364 1 92.69 319 PRO B O 1
ATOM 7417 N N . ILE B 1 320 ? -1.44 38.094 1.596 1 92.94 320 ILE B N 1
ATOM 7418 C CA . ILE B 1 320 ? -1.239 39.281 2.43 1 92.94 320 ILE B CA 1
ATOM 7419 C C . ILE B 1 320 ? -0.128 40.125 1.84 1 92.94 320 ILE B C 1
ATOM 7421 O O . ILE B 1 320 ? 1.044 39.75 1.859 1 92.94 320 ILE B O 1
ATOM 7425 N N . ILE B 1 321 ? -0.502 41.25 1.316 1 94.62 321 ILE B N 1
ATOM 7426 C CA . ILE B 1 321 ? 0.462 42.156 0.736 1 94.62 321 ILE B CA 1
ATOM 7427 C C . ILE B 1 321 ? 0.553 43.406 1.601 1 94.62 321 ILE B C 1
ATOM 7429 O O . ILE B 1 321 ? -0.338 44.281 1.566 1 94.62 321 ILE B O 1
ATOM 7433 N N . PRO B 1 322 ? 1.652 43.531 2.279 1 93.19 322 PRO B N 1
ATOM 7434 C CA . PRO B 1 322 ? 1.788 44.75 3.1 1 93.19 322 PRO B CA 1
ATOM 7435 C C . PRO B 1 322 ? 1.883 46.031 2.266 1 93.19 322 PRO B C 1
ATOM 7437 O O . PRO B 1 322 ? 2.457 46 1.174 1 93.19 322 PRO B O 1
ATOM 7440 N N . GLU B 1 323 ? 1.337 47.094 2.783 1 93.44 323 GLU B N 1
ATOM 7441 C CA . GLU B 1 323 ? 1.485 48.406 2.16 1 93.44 323 GLU B CA 1
ATOM 7442 C C . GLU B 1 323 ? 2.789 49.094 2.586 1 93.44 323 GLU B C 1
ATOM 7444 O O . GLU B 1 323 ? 2.865 49.688 3.662 1 93.44 323 GLU B O 1
ATOM 7449 N N . ILE B 1 324 ? 3.719 49 1.773 1 95.12 324 ILE B N 1
ATOM 7450 C CA . ILE B 1 324 ? 5.027 49.562 2.051 1 95.12 324 ILE B CA 1
ATOM 7451 C C . ILE B 1 324 ? 5.254 50.781 1.144 1 95.12 324 ILE B C 1
ATOM 7453 O O . ILE B 1 324 ? 5.188 50.656 -0.082 1 95.12 324 ILE B O 1
ATOM 7457 N N . PRO B 1 325 ? 5.539 51.906 1.664 1 96.12 325 PRO B N 1
ATOM 7458 C CA . PRO B 1 325 ? 5.758 53.125 0.852 1 96.12 325 PRO B CA 1
ATOM 7459 C C . PRO B 1 325 ? 6.977 53 -0.061 1 96.12 325 PRO B C 1
ATOM 7461 O O . PRO B 1 325 ? 7.914 52.25 0.247 1 96.12 325 PRO B O 1
ATOM 7464 N N . GLY B 1 326 ? 6.949 53.719 -1.182 1 96.19 326 GLY B N 1
ATOM 7465 C CA . GLY B 1 326 ? 8.117 53.844 -2.041 1 96.19 326 GLY B CA 1
ATOM 7466 C C . GLY B 1 326 ? 8.18 52.812 -3.131 1 96.19 326 GLY B C 1
ATOM 7467 O O . GLY B 1 326 ? 9.164 52.719 -3.875 1 96.19 326 GLY B O 1
ATOM 7468 N N . LYS B 1 327 ? 7.164 51.969 -3.24 1 93.5 327 LYS B N 1
ATOM 7469 C CA . LYS B 1 327 ? 7.156 50.906 -4.219 1 93.5 327 LYS B CA 1
ATOM 7470 C C . LYS B 1 327 ? 7.301 51.438 -5.641 1 93.5 327 LYS B C 1
ATOM 7472 O O . LYS B 1 327 ? 7.949 50.812 -6.484 1 93.5 327 LYS B O 1
ATOM 7477 N N . GLU B 1 328 ? 6.727 52.594 -5.918 1 92.69 328 GLU B N 1
ATOM 7478 C CA . GLU B 1 328 ? 6.746 53.219 -7.242 1 92.69 328 GLU B CA 1
ATOM 7479 C C . GLU B 1 328 ? 8.148 53.656 -7.613 1 92.69 328 GLU B C 1
ATOM 7481 O O . GLU B 1 328 ? 8.469 53.812 -8.797 1 92.69 328 GLU B O 1
ATOM 7486 N N . THR B 1 329 ? 8.945 53.906 -6.594 1 93.75 329 THR B N 1
ATOM 7487 C CA . THR B 1 329 ? 10.297 54.406 -6.824 1 93.75 329 THR B CA 1
ATOM 7488 C C . THR B 1 329 ? 11.281 53.25 -6.988 1 93.75 329 THR B C 1
ATOM 7490 O O . THR B 1 329 ? 12.383 53.438 -7.52 1 93.75 329 THR B O 1
ATOM 7493 N N . PHE B 1 330 ? 10.914 52.125 -6.551 1 96.44 330 PHE B N 1
ATOM 7494 C CA . PHE B 1 330 ? 11.789 50.969 -6.602 1 96.44 330 PHE B CA 1
ATOM 7495 C C . PHE B 1 330 ? 12.062 50.562 -8.047 1 96.44 330 PHE B C 1
ATOM 7497 O O . PHE B 1 330 ? 11.125 50.344 -8.828 1 96.44 330 PHE B O 1
ATOM 7504 N N . GLY B 1 331 ? 13.328 50.375 -8.438 1 96.06 331 GLY B N 1
ATOM 7505 C CA . GLY B 1 331 ? 13.711 50.094 -9.805 1 96.06 331 GLY B CA 1
ATOM 7506 C C . GLY B 1 331 ? 13.695 48.594 -10.117 1 96.06 331 GLY B C 1
ATOM 7507 O O . GLY B 1 331 ? 13.93 48.188 -11.258 1 96.06 331 GLY B O 1
ATOM 7508 N N . GLY B 1 332 ? 13.445 47.812 -9.109 1 96.25 332 GLY B N 1
ATOM 7509 C CA . GLY B 1 332 ? 13.461 46.375 -9.305 1 96.25 332 GLY B CA 1
ATOM 7510 C C . GLY B 1 332 ? 12.078 45.75 -9.383 1 96.25 332 GLY B C 1
ATOM 7511 O O . GLY B 1 332 ? 11.109 46.438 -9.719 1 96.25 332 GLY B O 1
ATOM 7512 N N . GLU B 1 333 ? 11.992 44.469 -9.242 1 96.06 333 GLU B N 1
ATOM 7513 C CA . GLU B 1 333 ? 10.742 43.719 -9.273 1 96.06 333 GLU B CA 1
ATOM 7514 C C . GLU B 1 333 ? 10.281 43.344 -7.871 1 96.06 333 GLU B C 1
ATOM 7516 O O . GLU B 1 333 ? 11.094 42.969 -7.023 1 96.06 333 GLU B O 1
ATOM 7521 N N . VAL B 1 334 ? 9 43.531 -7.617 1 96.88 334 VAL B N 1
ATOM 7522 C CA . VAL B 1 334 ? 8.398 43.125 -6.352 1 96.88 334 VAL B CA 1
ATOM 7523 C C . VAL B 1 334 ? 7.203 42.188 -6.621 1 96.88 334 VAL B C 1
ATOM 7525 O O . VAL B 1 334 ? 6.324 42.531 -7.422 1 96.88 334 VAL B O 1
ATOM 7528 N N . TYR B 1 335 ? 7.18 41 -5.984 1 96.31 335 TYR B N 1
ATOM 7529 C CA . TYR B 1 335 ? 6.031 40.125 -6.145 1 96.31 335 TYR B CA 1
ATOM 7530 C C . TYR B 1 335 ? 5.852 39.219 -4.918 1 96.31 335 TYR B C 1
ATOM 7532 O O . TYR B 1 335 ? 6.777 39.062 -4.121 1 96.31 335 TYR B O 1
ATOM 7540 N N . HIS B 1 336 ? 4.633 38.75 -4.691 1 96.56 336 HIS B N 1
ATOM 7541 C CA . HIS B 1 336 ? 4.32 37.812 -3.615 1 96.56 336 HIS B CA 1
ATOM 7542 C C . HIS B 1 336 ? 4.809 36.406 -3.953 1 96.56 336 HIS B C 1
ATOM 7544 O O . HIS B 1 336 ? 4.812 36.031 -5.121 1 96.56 336 HIS B O 1
ATOM 7550 N N . SER B 1 337 ? 5.094 35.656 -2.906 1 95.56 337 SER B N 1
ATOM 7551 C CA . SER B 1 337 ? 5.625 34.312 -3.059 1 95.56 337 SER B CA 1
ATOM 7552 C C . SER B 1 337 ? 4.676 33.438 -3.867 1 95.56 337 SER B C 1
ATOM 7554 O O . SER B 1 337 ? 5.109 32.5 -4.527 1 95.56 337 SER B O 1
ATOM 7556 N N . MET B 1 338 ? 3.4 33.75 -3.881 1 92 338 MET B N 1
ATOM 7557 C CA . MET B 1 338 ? 2.402 33 -4.641 1 92 338 MET B CA 1
ATOM 7558 C C . MET B 1 338 ? 2.721 33 -6.129 1 92 338 MET B C 1
ATOM 7560 O O . MET B 1 338 ? 2.318 32.125 -6.871 1 92 338 MET B O 1
ATOM 7564 N N . HIS B 1 339 ? 3.498 34 -6.539 1 93.75 339 HIS B N 1
ATOM 7565 C CA . HIS B 1 339 ? 3.771 34.188 -7.961 1 93.75 339 HIS B CA 1
ATOM 7566 C C . HIS B 1 339 ? 5.191 33.75 -8.312 1 93.75 339 HIS B C 1
ATOM 7568 O O . HIS B 1 339 ? 5.637 33.938 -9.445 1 93.75 339 HIS B O 1
ATOM 7574 N N . HIS B 1 340 ? 5.906 33.25 -7.32 1 95.06 340 HIS B N 1
ATOM 7575 C CA . HIS B 1 340 ? 7.25 32.75 -7.586 1 95.06 340 HIS B CA 1
ATOM 7576 C C . HIS B 1 340 ? 7.203 31.406 -8.312 1 95.06 340 HIS B C 1
ATOM 7578 O O . HIS B 1 340 ? 6.711 30.422 -7.77 1 95.06 340 HIS B O 1
ATOM 7584 N N . LYS B 1 341 ? 7.738 31.312 -9.469 1 93.31 341 LYS B N 1
ATOM 7585 C CA . LYS B 1 341 ? 7.75 30.078 -10.234 1 93.31 341 LYS B CA 1
ATOM 7586 C C . LYS B 1 341 ? 9.078 29.344 -10.07 1 93.31 341 LYS B C 1
ATOM 7588 O O . LYS B 1 341 ? 9.109 28.125 -9.891 1 93.31 341 LYS B O 1
ATOM 7593 N N . GLY B 1 342 ? 10.141 30.094 -10.148 1 94.5 342 GLY B N 1
ATOM 7594 C CA . GLY B 1 342 ? 11.5 29.594 -10.062 1 94.5 342 GLY B CA 1
ATOM 7595 C C . GLY B 1 342 ? 12.547 30.641 -10.391 1 94.5 342 GLY B C 1
ATOM 7596 O O . GLY B 1 342 ? 12.336 31.484 -11.273 1 94.5 342 GLY B O 1
ATOM 7597 N N . ALA B 1 343 ? 13.648 30.531 -9.703 1 95.81 343 ALA B N 1
ATOM 7598 C CA . ALA B 1 343 ? 14.727 31.5 -9.891 1 95.81 343 ALA B CA 1
ATOM 7599 C C . ALA B 1 343 ? 15.328 31.391 -11.289 1 95.81 343 ALA B C 1
ATOM 7601 O O . ALA B 1 343 ? 15.797 32.375 -11.859 1 95.81 343 ALA B O 1
ATOM 7602 N N . ARG B 1 344 ? 15.234 30.188 -11.797 1 93.38 344 ARG B N 1
ATOM 7603 C CA . ARG B 1 344 ? 15.828 29.953 -13.109 1 93.38 344 ARG B CA 1
ATOM 7604 C C . ARG B 1 344 ? 15.148 30.781 -14.188 1 93.38 344 ARG B C 1
ATOM 7606 O O . ARG B 1 344 ? 15.742 31.047 -15.234 1 93.38 344 ARG B O 1
ATOM 7613 N N . HIS B 1 345 ? 13.953 31.219 -13.969 1 93.31 345 HIS B N 1
ATOM 7614 C CA . HIS B 1 345 ? 13.18 31.953 -14.969 1 93.31 345 HIS B CA 1
ATOM 7615 C C . HIS B 1 345 ? 13.648 33.406 -15.07 1 93.31 345 HIS B C 1
ATOM 7617 O O . HIS B 1 345 ? 13.297 34.094 -16.031 1 93.31 345 HIS B O 1
ATOM 7623 N N . VAL B 1 346 ? 14.406 33.906 -14.102 1 91.69 346 VAL B N 1
ATOM 7624 C CA . VAL B 1 346 ? 15.008 35.25 -14.18 1 91.69 346 VAL B CA 1
ATOM 7625 C C . VAL B 1 346 ? 16.016 35.281 -15.328 1 91.69 346 VAL B C 1
ATOM 7627 O O . VAL B 1 346 ? 16.219 36.344 -15.945 1 91.69 346 VAL B O 1
ATOM 7630 N N . GLY B 1 347 ? 16.641 34.125 -15.625 1 90.12 347 GLY B N 1
ATOM 7631 C CA . GLY B 1 347 ? 17.562 34.031 -16.75 1 90.12 347 GLY B CA 1
ATOM 7632 C C . GLY B 1 347 ? 19 34.375 -16.375 1 90.12 347 GLY B C 1
ATOM 7633 O O . GLY B 1 347 ? 19.344 34.438 -15.188 1 90.12 347 GLY B O 1
ATOM 7634 N N . PRO B 1 348 ? 19.781 34.656 -17.344 1 90.75 348 PRO B N 1
ATOM 7635 C CA . PRO B 1 348 ? 21.219 34.875 -17.141 1 90.75 348 PRO B CA 1
ATOM 7636 C C . PRO B 1 348 ? 21.531 36.094 -16.297 1 90.75 348 PRO B C 1
ATOM 7638 O O . PRO B 1 348 ? 22.578 36.156 -15.656 1 90.75 348 PRO B O 1
ATOM 7641 N N . SER B 1 349 ? 20.656 37.031 -16.219 1 95.12 349 SER B N 1
ATOM 7642 C CA . SER B 1 349 ? 20.891 38.25 -15.461 1 95.12 349 SER B CA 1
ATOM 7643 C C . SER B 1 349 ? 20.828 38 -13.961 1 95.12 349 SER B C 1
ATOM 7645 O O . SER B 1 349 ? 21.234 38.844 -13.164 1 95.12 349 SER B O 1
ATOM 7647 N N . LEU B 1 350 ? 20.406 36.844 -13.586 1 96.88 350 LEU B N 1
ATOM 7648 C CA . LEU B 1 350 ? 20.234 36.531 -12.172 1 96.88 350 LEU B CA 1
ATOM 7649 C C . LEU B 1 350 ? 21.531 36.688 -11.406 1 96.88 350 LEU B C 1
ATOM 7651 O O . LEU B 1 350 ? 21.531 37.094 -10.242 1 96.88 350 LEU B O 1
ATOM 7655 N N . SER B 1 351 ? 22.609 36.406 -12.055 1 96.69 351 SER B N 1
ATOM 7656 C CA . SER B 1 351 ? 23.922 36.469 -11.414 1 96.69 351 SER B CA 1
ATOM 7657 C C . SER B 1 351 ? 24.266 37.906 -11.016 1 96.69 351 SER B C 1
ATOM 7659 O O . SER B 1 351 ? 25.188 38.156 -10.234 1 96.69 351 SER B O 1
ATOM 7661 N N . GLN B 1 352 ? 23.484 38.875 -11.484 1 97.44 352 GLN B N 1
ATOM 7662 C CA . GLN B 1 352 ? 23.719 40.281 -11.164 1 97.44 352 GLN B CA 1
ATOM 7663 C C . GLN B 1 352 ? 22.594 40.812 -10.289 1 97.44 352 GLN B C 1
ATOM 7665 O O . GLN B 1 352 ? 22.516 42.031 -10.062 1 97.44 352 GLN B O 1
ATOM 7670 N N . LYS B 1 353 ? 21.781 39.938 -9.922 1 98 353 LYS B N 1
ATOM 7671 C CA . LYS B 1 353 ? 20.609 40.375 -9.18 1 98 353 LYS B CA 1
ATOM 7672 C C . LYS B 1 353 ? 20.766 40.125 -7.688 1 98 353 LYS B C 1
ATOM 7674 O O . LYS B 1 353 ? 21.188 39.062 -7.281 1 98 353 LYS B O 1
ATOM 7679 N N . ARG B 1 354 ? 20.594 41.219 -6.949 1 97.69 354 ARG B N 1
ATOM 7680 C CA . ARG B 1 354 ? 20.469 41.094 -5.5 1 97.69 354 ARG B CA 1
ATOM 7681 C C . ARG B 1 354 ? 19 40.875 -5.098 1 97.69 354 ARG B C 1
ATOM 7683 O O . ARG B 1 354 ? 18.125 41.656 -5.465 1 97.69 354 ARG B O 1
ATOM 7690 N N . VAL B 1 355 ? 18.656 39.75 -4.246 1 98.81 355 VAL B N 1
ATOM 7691 C CA . VAL B 1 355 ? 17.297 39.344 -3.938 1 98.81 355 VAL B CA 1
ATOM 7692 C C . VAL B 1 355 ? 17.031 39.5 -2.441 1 98.81 355 VAL B C 1
ATOM 7694 O O . VAL B 1 355 ? 17.844 39.094 -1.612 1 98.81 355 VAL B O 1
ATOM 7697 N N . VAL B 1 356 ? 15.938 40.125 -2.078 1 98.75 356 VAL B N 1
ATOM 7698 C CA . VAL B 1 356 ? 15.492 40.219 -0.692 1 98.75 356 VAL B CA 1
ATOM 7699 C C . VAL B 1 356 ? 14.141 39.531 -0.53 1 98.75 356 VAL B C 1
ATOM 7701 O O . VAL B 1 356 ? 13.203 39.812 -1.279 1 98.75 356 VAL B O 1
ATOM 7704 N N . ILE B 1 357 ? 14.047 38.625 0.368 1 98.75 357 ILE B N 1
ATOM 7705 C CA . ILE B 1 357 ? 12.797 37.969 0.71 1 98.75 357 ILE B CA 1
ATOM 7706 C C . ILE B 1 357 ? 12.289 38.5 2.057 1 98.75 357 ILE B C 1
ATOM 7708 O O . ILE B 1 357 ? 13.008 38.438 3.061 1 98.75 357 ILE B O 1
ATOM 7712 N N . VAL B 1 358 ? 11.094 39 2.09 1 98.06 358 VAL B N 1
ATOM 7713 C CA . VAL B 1 358 ? 10.469 39.5 3.314 1 98.06 358 VAL B CA 1
ATOM 7714 C C . VAL B 1 358 ? 9.625 38.375 3.949 1 98.06 358 VAL B C 1
ATOM 7716 O O . VAL B 1 358 ? 8.578 38.031 3.416 1 98.06 358 VAL B O 1
ATOM 7719 N N . GLY B 1 359 ? 9.984 37.938 5.059 1 96.38 359 GLY B N 1
ATOM 7720 C CA . GLY B 1 359 ? 9.383 36.781 5.73 1 96.38 359 GLY B CA 1
ATOM 7721 C C . GLY B 1 359 ? 10.398 35.719 6.117 1 96.38 359 GLY B C 1
ATOM 7722 O O . GLY B 1 359 ? 11.492 35.656 5.551 1 96.38 359 GLY B O 1
ATOM 7723 N N . ILE B 1 360 ? 9.992 34.812 7.055 1 95.06 360 ILE B N 1
ATOM 7724 C CA . ILE B 1 360 ? 11.008 33.906 7.586 1 95.06 360 ILE B CA 1
ATOM 7725 C C . ILE B 1 360 ? 10.422 32.5 7.711 1 95.06 360 ILE B C 1
ATOM 7727 O O . ILE B 1 360 ? 11.016 31.641 8.344 1 95.06 360 ILE B O 1
ATOM 7731 N N . GLY B 1 361 ? 9.297 32.219 7.156 1 93.75 361 GLY B N 1
ATOM 7732 C CA . GLY B 1 361 ? 8.688 30.906 7.207 1 93.75 361 GLY B CA 1
ATOM 7733 C C . GLY B 1 361 ? 9.227 29.953 6.152 1 93.75 361 GLY B C 1
ATOM 7734 O O . GLY B 1 361 ? 10.336 30.141 5.652 1 93.75 361 GLY B O 1
ATOM 7735 N N . THR B 1 362 ? 8.516 28.969 5.863 1 92.94 362 THR B N 1
ATOM 7736 C CA . THR B 1 362 ? 8.93 27.906 4.953 1 92.94 362 THR B CA 1
ATOM 7737 C C . THR B 1 362 ? 9.141 28.453 3.543 1 92.94 362 THR B C 1
ATOM 7739 O O . THR B 1 362 ? 10.156 28.188 2.908 1 92.94 362 THR B O 1
ATOM 7742 N N . SER B 1 363 ? 8.195 29.188 3.061 1 93.81 363 SER B N 1
ATOM 7743 C CA . SER B 1 363 ? 8.289 29.719 1.701 1 93.81 363 SER B CA 1
ATOM 7744 C C . SER B 1 363 ? 9.508 30.609 1.537 1 93.81 363 SER B C 1
ATOM 7746 O O . SER B 1 363 ? 10.164 30.594 0.494 1 93.81 363 SER B O 1
ATOM 7748 N N . ALA B 1 364 ? 9.789 31.422 2.533 1 96.94 364 ALA B N 1
ATOM 7749 C CA . ALA B 1 364 ? 10.945 32.312 2.477 1 96.94 364 ALA B CA 1
ATOM 7750 C C . ALA B 1 364 ? 12.242 31.516 2.318 1 96.94 364 ALA B C 1
ATOM 7752 O O . ALA B 1 364 ? 13.078 31.859 1.478 1 96.94 364 ALA B O 1
ATOM 7753 N N . HIS B 1 365 ? 12.336 30.516 3.107 1 96.62 365 HIS B N 1
ATOM 7754 C CA . HIS B 1 365 ? 13.539 29.688 3.059 1 96.62 365 HIS B CA 1
ATOM 7755 C C . HIS B 1 365 ? 13.656 28.969 1.716 1 96.62 365 HIS B C 1
ATOM 7757 O O . HIS B 1 365 ? 14.742 28.938 1.127 1 96.62 365 HIS B O 1
ATOM 7763 N N . ASP B 1 366 ? 12.578 28.438 1.265 1 94.56 366 ASP B N 1
ATOM 7764 C CA . ASP B 1 366 ? 12.578 27.703 -0.001 1 94.56 366 ASP B CA 1
ATOM 7765 C C . ASP B 1 366 ? 12.992 28.609 -1.157 1 94.56 366 ASP B C 1
ATOM 7767 O O . ASP B 1 366 ? 13.797 28.219 -2.004 1 94.56 366 ASP B O 1
ATOM 7771 N N . ILE B 1 367 ? 12.43 29.75 -1.167 1 97 367 ILE B N 1
ATOM 7772 C CA . ILE B 1 367 ? 12.672 30.688 -2.254 1 97 367 ILE B CA 1
ATOM 7773 C C . ILE B 1 367 ? 14.102 31.203 -2.178 1 97 367 ILE B C 1
ATOM 7775 O O . ILE B 1 367 ? 14.781 31.328 -3.201 1 97 367 ILE B O 1
ATOM 7779 N N . ALA B 1 368 ? 14.578 31.484 -0.979 1 98.12 368 ALA B N 1
ATOM 7780 C CA . ALA B 1 368 ? 15.969 31.891 -0.804 1 98.12 368 ALA B CA 1
ATOM 7781 C C . ALA B 1 368 ? 16.922 30.828 -1.336 1 98.12 368 ALA B C 1
ATOM 7783 O O . ALA B 1 368 ? 17.859 31.125 -2.078 1 98.12 368 ALA B O 1
ATOM 7784 N N . GLN B 1 369 ? 16.656 29.625 -0.946 1 96.38 369 GLN B N 1
ATOM 7785 C CA . GLN B 1 369 ? 17.469 28.5 -1.396 1 96.38 369 GLN B CA 1
ATOM 7786 C C . GLN B 1 369 ? 17.469 28.391 -2.918 1 96.38 369 GLN B C 1
ATOM 7788 O O . GLN B 1 369 ? 18.5 28.125 -3.531 1 96.38 369 GLN B O 1
ATOM 7793 N N . ASP B 1 370 ? 16.297 28.547 -3.494 1 95.88 370 ASP B N 1
ATOM 7794 C CA . ASP B 1 370 ? 16.156 28.484 -4.945 1 95.88 370 ASP B CA 1
ATOM 7795 C C . ASP B 1 370 ? 17.031 29.531 -5.637 1 95.88 370 ASP B C 1
ATOM 7797 O O . ASP B 1 370 ? 17.734 29.219 -6.59 1 95.88 370 ASP B O 1
ATOM 7801 N N . PHE B 1 371 ? 17.047 30.75 -5.141 1 97.62 371 PHE B N 1
ATOM 7802 C CA . PHE B 1 371 ? 17.828 31.828 -5.734 1 97.62 371 PHE B CA 1
ATOM 7803 C C . PHE B 1 371 ? 19.312 31.562 -5.57 1 97.62 371 PHE B C 1
ATOM 7805 O O . PHE B 1 371 ? 20.094 31.797 -6.496 1 97.62 371 PHE B O 1
ATOM 7812 N N . VAL B 1 372 ? 19.734 31.078 -4.398 1 97.62 372 VAL B N 1
ATOM 7813 C CA . VAL B 1 372 ? 21.141 30.766 -4.176 1 97.62 372 VAL B CA 1
ATOM 7814 C C . VAL B 1 372 ? 21.578 29.672 -5.156 1 97.62 372 VAL B C 1
ATOM 7816 O O . VAL B 1 372 ? 22.594 29.828 -5.832 1 97.62 372 VAL B O 1
ATOM 7819 N N . ASN B 1 373 ? 20.797 28.625 -5.227 1 94.62 373 ASN B N 1
ATOM 7820 C CA . ASN B 1 373 ? 21.141 27.469 -6.055 1 94.62 373 ASN B CA 1
ATOM 7821 C C . ASN B 1 373 ? 21.25 27.859 -7.527 1 94.62 373 ASN B C 1
ATOM 7823 O O . ASN B 1 373 ? 21.984 27.203 -8.281 1 94.62 373 ASN B O 1
ATOM 7827 N N . ASN B 1 374 ? 20.562 28.906 -7.906 1 95.62 374 ASN B N 1
ATOM 7828 C CA . ASN B 1 374 ? 20.562 29.312 -9.305 1 95.62 374 ASN B CA 1
ATOM 7829 C C . ASN B 1 374 ? 21.516 30.469 -9.555 1 95.62 374 ASN B C 1
ATOM 7831 O O . ASN B 1 374 ? 21.547 31.031 -10.656 1 95.62 374 ASN B O 1
ATOM 7835 N N . GLY B 1 375 ? 22.219 30.938 -8.578 1 96.44 375 GLY B N 1
ATOM 7836 C CA . GLY B 1 375 ? 23.375 31.781 -8.781 1 96.44 375 GLY B CA 1
ATOM 7837 C C . GLY B 1 375 ? 23.062 33.25 -8.633 1 96.44 375 GLY B C 1
ATOM 7838 O O . GLY B 1 375 ? 23.719 34.094 -9.25 1 96.44 375 GLY B O 1
ATOM 7839 N N . ALA B 1 376 ? 22.062 33.656 -7.867 1 98.25 376 ALA B N 1
ATOM 7840 C CA . ALA B 1 376 ? 21.828 35.062 -7.586 1 98.25 376 ALA B CA 1
ATOM 7841 C C . ALA B 1 376 ? 23.047 35.719 -6.973 1 98.25 376 ALA B C 1
ATOM 7843 O O . ALA B 1 376 ? 23.828 35.094 -6.266 1 98.25 376 ALA B O 1
ATOM 7844 N N . GLN B 1 377 ? 23.25 37.031 -7.258 1 97.94 377 GLN B N 1
ATOM 7845 C CA . GLN B 1 377 ? 24.422 37.75 -6.746 1 97.94 377 GLN B CA 1
ATOM 7846 C C . GLN B 1 377 ? 24.438 37.75 -5.223 1 97.94 377 GLN B C 1
ATOM 7848 O O . GLN B 1 377 ? 25.484 37.562 -4.605 1 97.94 377 GLN B O 1
ATOM 7853 N N . ALA B 1 378 ? 23.297 38.062 -4.668 1 98.38 378 ALA B N 1
ATOM 7854 C CA . ALA B 1 378 ? 23.109 38.094 -3.217 1 98.38 378 ALA B CA 1
ATOM 7855 C C . ALA B 1 378 ? 21.672 37.75 -2.84 1 98.38 378 ALA B C 1
ATOM 7857 O O . ALA B 1 378 ? 20.734 38.094 -3.561 1 98.38 378 ALA B O 1
ATOM 7858 N N . VAL B 1 379 ? 21.531 37.031 -1.742 1 98.81 379 VAL B N 1
ATOM 7859 C CA . VAL B 1 379 ? 20.219 36.656 -1.254 1 98.81 379 VAL B CA 1
ATOM 7860 C C . VAL B 1 379 ? 20.094 36.969 0.231 1 98.81 379 VAL B C 1
ATOM 7862 O O . VAL B 1 379 ? 20.953 36.625 1.03 1 98.81 379 VAL B O 1
ATOM 7865 N N . SER B 1 380 ? 19.031 37.688 0.593 1 98.69 380 SER B N 1
ATOM 7866 C CA . SER B 1 380 ? 18.781 38.094 1.977 1 98.69 380 SER B CA 1
ATOM 7867 C C . SER B 1 380 ? 17.359 37.781 2.393 1 98.69 380 SER B C 1
ATOM 7869 O O . SER B 1 380 ? 16.438 37.844 1.574 1 98.69 380 SER B O 1
ATOM 7871 N N . ILE B 1 381 ? 17.188 37.469 3.654 1 98.69 381 ILE B N 1
ATOM 7872 C CA . ILE B 1 381 ? 15.875 37.312 4.273 1 98.69 381 ILE B CA 1
ATOM 7873 C C . ILE B 1 381 ? 15.688 38.375 5.359 1 98.69 381 ILE B C 1
ATOM 7875 O O . ILE B 1 381 ? 16.578 38.594 6.172 1 98.69 381 ILE B O 1
ATOM 7879 N N . VAL B 1 382 ? 14.609 39.031 5.289 1 98.5 382 VAL B N 1
ATOM 7880 C CA . VAL B 1 382 ? 14.234 39.938 6.359 1 98.5 382 VAL B CA 1
ATOM 7881 C C . VAL B 1 382 ? 13.328 39.25 7.359 1 98.5 382 VAL B C 1
ATOM 7883 O O . VAL B 1 382 ? 12.227 38.812 7.012 1 98.5 382 VAL B O 1
ATOM 7886 N N . GLN B 1 383 ? 13.773 39.156 8.531 1 98.06 383 GLN B N 1
ATOM 7887 C CA . GLN B 1 383 ? 13.039 38.5 9.609 1 98.06 383 GLN B CA 1
ATOM 7888 C C . GLN B 1 383 ? 12.477 39.5 10.586 1 98.06 383 GLN B C 1
ATOM 7890 O O . GLN B 1 383 ? 13.203 40.344 11.109 1 98.06 383 GLN B O 1
ATOM 7895 N N . ARG B 1 384 ? 11.219 39.375 10.883 1 95.75 384 ARG B N 1
ATOM 7896 C CA . ARG B 1 384 ? 10.617 40.219 11.898 1 95.75 384 ARG B CA 1
ATOM 7897 C C . ARG B 1 384 ? 10.586 39.531 13.25 1 95.75 384 ARG B C 1
ATOM 7899 O O . ARG B 1 384 ? 11.031 40.094 14.258 1 95.75 384 ARG B O 1
ATOM 7906 N N . HIS B 1 385 ? 10.039 38.312 13.289 1 93.31 385 HIS B N 1
ATOM 7907 C CA . HIS B 1 385 ? 9.852 37.594 14.547 1 93.31 385 HIS B CA 1
ATOM 7908 C C . HIS B 1 385 ? 10.656 36.281 14.57 1 93.31 385 HIS B C 1
ATOM 7910 O O . HIS B 1 385 ? 10.953 35.719 13.523 1 93.31 385 HIS B O 1
ATOM 7916 N N . ALA B 1 386 ? 10.93 35.875 15.805 1 95.31 386 ALA B N 1
ATOM 7917 C CA . ALA B 1 386 ? 11.633 34.594 15.984 1 95.31 386 ALA B CA 1
ATOM 7918 C C . ALA B 1 386 ? 10.766 33.406 15.547 1 95.31 386 ALA B C 1
ATOM 7920 O O . ALA B 1 386 ? 9.539 33.5 15.617 1 95.31 386 ALA B O 1
ATOM 7921 N N . ILE B 1 387 ? 11.383 32.375 15.102 1 95.69 387 ILE B N 1
ATOM 7922 C CA . ILE B 1 387 ? 10.648 31.172 14.688 1 95.69 387 ILE B CA 1
ATOM 7923 C C . ILE B 1 387 ? 11.328 29.922 15.258 1 95.69 387 ILE B C 1
ATOM 7925 O O . ILE B 1 387 ? 12.477 30 15.711 1 95.69 387 ILE B O 1
ATOM 7929 N N . PHE B 1 388 ? 10.633 28.828 15.266 1 95.62 388 PHE B N 1
ATOM 7930 C CA . PHE B 1 388 ? 11.266 27.531 15.484 1 95.62 388 PHE B CA 1
ATOM 7931 C C . PHE B 1 388 ? 11.969 27.047 14.211 1 95.62 388 PHE B C 1
ATOM 7933 O O . PHE B 1 388 ? 11.422 27.172 13.117 1 95.62 388 PHE B O 1
ATOM 7940 N N . SER B 1 389 ? 13.164 26.688 14.312 1 96.06 389 SER B N 1
ATOM 7941 C CA . SER B 1 389 ? 13.922 26.062 13.234 1 96.06 389 SER B CA 1
ATOM 7942 C C . SER B 1 389 ? 14.445 24.688 13.641 1 96.06 389 SER B C 1
ATOM 7944 O O . SER B 1 389 ? 15.047 24.547 14.711 1 96.06 389 SER B O 1
ATOM 7946 N N . LEU B 1 390 ? 14.141 23.734 12.891 1 94.31 390 LEU B N 1
ATOM 7947 C CA . LEU B 1 390 ? 14.516 22.359 13.195 1 94.31 390 LEU B CA 1
ATOM 7948 C C . LEU B 1 390 ? 15.102 21.672 11.969 1 94.31 390 LEU B C 1
ATOM 7950 O O . LEU B 1 390 ? 14.719 21.969 10.836 1 94.31 390 LEU B O 1
ATOM 7954 N N . SER B 1 391 ? 16.062 20.703 12.258 1 95.06 391 SER B N 1
ATOM 7955 C CA . SER B 1 391 ? 16.484 19.844 11.164 1 95.06 391 SER B CA 1
ATOM 7956 C C . SER B 1 391 ? 15.406 18.828 10.797 1 95.06 391 SER B C 1
ATOM 7958 O O . SER B 1 391 ? 14.562 18.484 11.633 1 95.06 391 SER B O 1
ATOM 7960 N N . ALA B 1 392 ? 15.438 18.422 9.555 1 90.12 392 ALA B N 1
ATOM 7961 C CA . ALA B 1 392 ? 14.5 17.391 9.102 1 90.12 392 ALA B CA 1
ATOM 7962 C C . ALA B 1 392 ? 14.672 16.109 9.914 1 90.12 392 ALA B C 1
ATOM 7964 O O . ALA B 1 392 ? 13.688 15.445 10.242 1 90.12 392 ALA B O 1
ATOM 7965 N N . LYS B 1 393 ? 15.852 15.742 10.219 1 91.12 393 LYS B N 1
ATOM 7966 C CA . LYS B 1 393 ? 16.141 14.523 10.977 1 91.12 393 LYS B CA 1
ATOM 7967 C C . LYS B 1 393 ? 15.555 14.594 12.383 1 91.12 393 LYS B C 1
ATOM 7969 O O . LYS B 1 393 ? 14.961 13.625 12.852 1 91.12 393 LYS B O 1
ATOM 7974 N N . ALA B 1 394 ? 15.773 15.734 13.031 1 93.81 394 ALA B N 1
ATOM 7975 C CA . ALA B 1 394 ? 15.227 15.906 14.375 1 93.81 394 ALA B CA 1
ATOM 7976 C C . ALA B 1 394 ? 13.703 15.797 14.367 1 93.81 394 ALA B C 1
ATOM 7978 O O . ALA B 1 394 ? 13.117 15.141 15.234 1 93.81 394 ALA B O 1
ATOM 7979 N N . ALA B 1 395 ? 13.125 16.422 13.422 1 91 395 ALA B N 1
ATOM 7980 C CA . ALA B 1 395 ? 11.672 16.375 13.305 1 91 395 ALA B CA 1
ATOM 7981 C C . ALA B 1 395 ? 11.188 14.953 13.039 1 91 395 ALA B C 1
ATOM 7983 O O . ALA B 1 395 ? 10.195 14.508 13.617 1 91 395 ALA B O 1
ATOM 7984 N N . GLU B 1 396 ? 11.836 14.234 12.125 1 90.25 396 GLU B N 1
ATOM 7985 C CA . GLU B 1 396 ? 11.461 12.867 11.781 1 90.25 396 GLU B CA 1
ATOM 7986 C C . GLU B 1 396 ? 11.523 11.945 13 1 90.25 396 GLU B C 1
ATOM 7988 O O . GLU B 1 396 ? 10.609 11.164 13.242 1 90.25 396 GLU B O 1
ATOM 7993 N N . ASP B 1 397 ? 12.586 12.055 13.711 1 90.56 397 ASP B N 1
ATOM 7994 C CA . ASP B 1 397 ? 12.812 11.172 14.859 1 90.56 397 ASP B CA 1
ATOM 7995 C C . ASP B 1 397 ? 11.812 11.469 15.977 1 90.56 397 ASP B C 1
ATOM 7997 O O . ASP B 1 397 ? 11.328 10.555 16.641 1 90.56 397 ASP B O 1
ATOM 8001 N N . ALA B 1 398 ? 11.516 12.688 16.109 1 89.12 398 ALA B N 1
ATOM 8002 C CA . ALA B 1 398 ? 10.703 13.094 17.25 1 89.12 398 ALA B CA 1
ATOM 8003 C C . ALA B 1 398 ? 9.219 12.938 16.953 1 89.12 398 ALA B C 1
ATOM 8005 O O . ALA B 1 398 ? 8.438 12.547 17.812 1 89.12 398 ALA B O 1
ATOM 8006 N N . TYR B 1 399 ? 8.852 13.188 15.688 1 87.38 399 TYR B N 1
ATOM 8007 C CA . TYR B 1 399 ? 7.422 13.352 15.438 1 87.38 399 TYR B CA 1
ATOM 8008 C C . TYR B 1 399 ? 6.898 12.234 14.539 1 87.38 399 TYR B C 1
ATOM 8010 O O . TYR B 1 399 ? 5.719 11.883 14.602 1 87.38 399 TYR B O 1
ATOM 8018 N N . PHE B 1 400 ? 7.715 11.648 13.703 1 90.56 400 PHE B N 1
ATOM 8019 C CA . PHE B 1 400 ? 7.156 10.82 12.648 1 90.56 400 PHE B CA 1
ATOM 8020 C C . PHE B 1 400 ? 7.582 9.367 12.812 1 90.56 400 PHE B C 1
ATOM 8022 O O . PHE B 1 400 ? 7.09 8.484 12.109 1 90.56 400 PHE B O 1
ATOM 8029 N N . SER B 1 401 ? 8.367 9.055 13.789 1 90.5 401 SER B N 1
ATOM 8030 C CA . SER B 1 401 ? 8.922 7.719 13.953 1 90.5 401 SER B CA 1
ATOM 8031 C C . SER B 1 401 ? 7.832 6.703 14.273 1 90.5 401 SER B C 1
ATOM 8033 O O . SER B 1 401 ? 7.992 5.508 14 1 90.5 401 SER B O 1
ATOM 8035 N N . LEU B 1 402 ? 6.723 7.184 14.773 1 93.38 402 LEU B N 1
ATOM 8036 C CA . LEU B 1 402 ? 5.594 6.32 15.109 1 93.38 402 LEU B CA 1
ATOM 8037 C C . LEU B 1 402 ? 5.121 5.547 13.875 1 93.38 402 LEU B C 1
ATOM 8039 O O . LEU B 1 402 ? 4.77 4.371 13.977 1 93.38 402 LEU B O 1
ATOM 8043 N N . TRP B 1 403 ? 5.156 6.094 12.711 1 95.69 403 TRP B N 1
ATOM 8044 C CA . TRP B 1 403 ? 4.57 5.527 11.5 1 95.69 403 TRP B CA 1
ATOM 8045 C C . TRP B 1 403 ? 5.527 4.539 10.844 1 95.69 403 TRP B C 1
ATOM 8047 O O . TRP B 1 403 ? 5.172 3.881 9.867 1 95.69 403 TRP B O 1
ATOM 8057 N N . THR B 1 404 ? 6.699 4.383 11.344 1 91.75 404 THR B N 1
ATOM 8058 C CA . THR B 1 404 ? 7.637 3.408 10.797 1 91.75 404 THR B CA 1
ATOM 8059 C C . THR B 1 404 ? 7.953 2.326 11.828 1 91.75 404 THR B C 1
ATOM 8061 O O . THR B 1 404 ? 8.859 1.516 11.625 1 91.75 404 THR B O 1
ATOM 8064 N N . GLN B 1 405 ? 7.27 2.391 12.898 1 88.88 405 GLN B N 1
ATOM 8065 C CA . GLN B 1 405 ? 7.508 1.379 13.93 1 88.88 405 GLN B CA 1
ATOM 8066 C C . GLN B 1 405 ? 7.105 -0.009 13.43 1 88.88 405 GLN B C 1
ATOM 8068 O O . GLN B 1 405 ? 5.984 -0.204 12.953 1 88.88 405 GLN B O 1
ATOM 8073 N N . PRO B 1 406 ? 7.977 -1.012 13.609 1 87.12 406 PRO B N 1
ATOM 8074 C CA . PRO B 1 406 ? 7.625 -2.367 13.18 1 87.12 406 PRO B CA 1
ATOM 8075 C C . PRO B 1 406 ? 6.406 -2.924 13.914 1 87.12 406 PRO B C 1
ATOM 8077 O O . PRO B 1 406 ? 6.273 -2.732 15.125 1 87.12 406 PRO B O 1
ATOM 8080 N N . GLY B 1 407 ? 5.555 -3.477 13.203 1 88.38 407 GLY B N 1
ATOM 8081 C CA . GLY B 1 407 ? 4.383 -4.109 13.789 1 88.38 407 GLY B CA 1
ATOM 8082 C C . GLY B 1 407 ? 3.211 -3.158 13.953 1 88.38 407 GLY B C 1
ATOM 8083 O O . GLY B 1 407 ? 2.127 -3.57 14.367 1 88.38 407 GLY B O 1
ATOM 8084 N N . VAL B 1 408 ? 3.406 -1.828 13.625 1 93 408 VAL B N 1
ATOM 8085 C CA . VAL B 1 408 ? 2.346 -0.83 13.711 1 93 408 VAL B CA 1
ATOM 8086 C C . VAL B 1 408 ? 1.959 -0.368 12.305 1 93 408 VAL B C 1
ATOM 8088 O O . VAL B 1 408 ? 2.797 0.152 11.562 1 93 408 VAL B O 1
ATOM 8091 N N . SER B 1 409 ? 0.759 -0.626 11.945 1 93.31 409 SER B N 1
ATOM 8092 C CA . SER B 1 409 ? 0.308 -0.171 10.633 1 93.31 409 SER B CA 1
ATOM 8093 C C . SER B 1 409 ? 0.124 1.343 10.602 1 93.31 409 SER B C 1
ATOM 8095 O O . SER B 1 409 ? 0.074 1.986 11.656 1 93.31 409 SER B O 1
ATOM 8097 N N . THR B 1 410 ? 0.029 1.918 9.453 1 95.81 410 THR B N 1
ATOM 8098 C CA . THR B 1 410 ? -0.211 3.346 9.273 1 95.81 410 THR B CA 1
ATOM 8099 C C . THR B 1 410 ? -1.482 3.775 10 1 95.81 410 THR B C 1
ATOM 8101 O O . THR B 1 410 ? -1.493 4.793 10.695 1 95.81 410 THR B O 1
ATOM 8104 N N . GLU B 1 411 ? -2.512 2.982 9.891 1 95.5 411 GLU B N 1
ATOM 8105 C CA . GLU B 1 411 ? -3.805 3.299 10.492 1 95.5 411 GLU B CA 1
ATOM 8106 C C . GLU B 1 411 ? -3.744 3.203 12.016 1 95.5 411 GLU B C 1
ATOM 8108 O O . GLU B 1 411 ? -4.371 3.998 12.711 1 95.5 411 GLU B O 1
ATOM 8113 N N . GLU B 1 412 ? -3.012 2.246 12.516 1 95.94 412 GLU B N 1
ATOM 8114 C CA . GLU B 1 412 ? -2.826 2.127 13.953 1 95.94 412 GLU B CA 1
ATOM 8115 C C . GLU B 1 412 ? -2.025 3.303 14.508 1 95.94 412 GLU B C 1
ATOM 8117 O O . GLU B 1 412 ? -2.332 3.816 15.586 1 95.94 412 GLU B O 1
ATOM 8122 N N . ALA B 1 413 ? -1.003 3.73 13.758 1 96.94 413 ALA B N 1
ATOM 8123 C CA . ALA B 1 413 ? -0.232 4.91 14.141 1 96.94 413 ALA B CA 1
ATOM 8124 C C . ALA B 1 413 ? -1.121 6.148 14.211 1 96.94 413 ALA B C 1
ATOM 8126 O O . ALA B 1 413 ? -0.963 6.984 15.102 1 96.94 413 ALA B O 1
ATOM 8127 N N . ASP B 1 414 ? -2.035 6.25 13.266 1 97.5 414 ASP B N 1
ATOM 8128 C CA . ASP B 1 414 ? -2.984 7.359 13.273 1 97.5 414 ASP B CA 1
ATOM 8129 C C . ASP B 1 414 ? -3.816 7.359 14.555 1 97.5 414 ASP B C 1
ATOM 8131 O O . ASP B 1 414 ? -4.047 8.414 15.148 1 97.5 414 ASP B O 1
ATOM 8135 N N . ILE B 1 415 ? -4.25 6.207 14.969 1 97.88 415 ILE B N 1
ATOM 8136 C CA . ILE B 1 415 ? -5.051 6.082 16.188 1 97.88 415 ILE B CA 1
ATOM 8137 C C . ILE B 1 415 ? -4.223 6.504 17.391 1 97.88 415 ILE B C 1
ATOM 8139 O O . ILE B 1 415 ? -4.688 7.285 18.234 1 97.88 415 ILE B O 1
ATOM 8143 N N . ILE B 1 416 ? -3.029 6.047 17.469 1 97.38 416 ILE B N 1
ATOM 8144 C CA . ILE B 1 416 ? -2.158 6.371 18.594 1 97.38 416 ILE B CA 1
ATOM 8145 C C . ILE B 1 416 ? -1.91 7.879 18.641 1 97.38 416 ILE B C 1
ATOM 8147 O O . ILE B 1 416 ? -2.037 8.508 19.688 1 97.38 416 ILE B O 1
ATOM 8151 N N . ALA B 1 417 ? -1.664 8.43 17.516 1 95.69 417 ALA B N 1
ATOM 8152 C CA . ALA B 1 417 ? -1.37 9.859 17.438 1 95.69 417 ALA B CA 1
ATOM 8153 C C . ALA B 1 417 ? -2.596 10.695 17.812 1 95.69 417 ALA B C 1
ATOM 8155 O O . ALA B 1 417 ? -2.496 11.648 18.594 1 95.69 417 ALA B O 1
ATOM 8156 N N . ASN B 1 418 ? -3.713 10.336 17.266 1 97.19 418 ASN B N 1
ATOM 8157 C CA . ASN B 1 418 ? -4.941 11.086 17.5 1 97.19 418 ASN B CA 1
ATOM 8158 C C . ASN B 1 418 ? -5.449 10.891 18.938 1 97.19 418 ASN B C 1
ATOM 8160 O O . ASN B 1 418 ? -6.305 11.648 19.391 1 97.19 418 ASN B O 1
ATOM 8164 N N . SER B 1 419 ? -4.949 9.922 19.609 1 98 419 SER B N 1
ATOM 8165 C CA . SER B 1 419 ? -5.473 9.57 20.938 1 98 419 SER B CA 1
ATOM 8166 C C . SER B 1 419 ? -4.996 10.547 22 1 98 419 SER B C 1
ATOM 8168 O O . SER B 1 419 ? -5.535 10.586 23.109 1 98 419 SER B O 1
ATOM 8170 N N . PHE B 1 420 ? -4.055 11.367 21.703 1 95.62 420 PHE B N 1
ATOM 8171 C CA . PHE B 1 420 ? -3.627 12.406 22.625 1 95.62 420 PHE B CA 1
ATOM 8172 C C . PHE B 1 420 ? -4.473 13.664 22.453 1 95.62 420 PHE B C 1
ATOM 8174 O O . PHE B 1 420 ? -4.578 14.203 21.359 1 95.62 420 PHE B O 1
ATOM 8181 N N . PRO B 1 421 ? -5.027 14.109 23.578 1 96.69 421 PRO B N 1
ATOM 8182 C CA . PRO B 1 421 ? -5.672 15.422 23.5 1 96.69 421 PRO B CA 1
ATOM 8183 C C . PRO B 1 421 ? -4.699 16.531 23.109 1 96.69 421 PRO B C 1
ATOM 8185 O O . PRO B 1 421 ? -3.541 16.516 23.531 1 96.69 421 PRO B O 1
ATOM 8188 N N . THR B 1 422 ? -5.164 17.5 22.375 1 94.94 422 THR B N 1
ATOM 8189 C CA . THR B 1 422 ? -4.316 18.578 21.875 1 94.94 422 THR B CA 1
ATOM 8190 C C . THR B 1 422 ? -3.59 19.281 23.031 1 94.94 422 THR B C 1
ATOM 8192 O O . THR B 1 422 ? -2.391 19.547 22.938 1 94.94 422 THR B O 1
ATOM 8195 N N . ALA B 1 423 ? -4.273 19.531 24.109 1 94.94 423 ALA B N 1
ATOM 8196 C CA . ALA B 1 423 ? -3.666 20.203 25.266 1 94.94 423 ALA B CA 1
ATOM 8197 C C . ALA B 1 423 ? -2.502 19.375 25.812 1 94.94 423 ALA B C 1
ATOM 8199 O O . ALA B 1 423 ? -1.479 19.938 26.219 1 94.94 423 ALA B O 1
ATOM 8200 N N . VAL B 1 424 ? -2.686 18.109 25.859 1 96.06 424 VAL B N 1
ATOM 8201 C CA . VAL B 1 424 ? -1.659 17.219 26.391 1 96.06 424 VAL B CA 1
ATOM 8202 C C . VAL B 1 424 ? -0.456 17.203 25.438 1 96.06 424 VAL B C 1
ATOM 8204 O O . VAL B 1 424 ? 0.69 17.297 25.891 1 96.06 424 VAL B O 1
ATOM 8207 N N . VAL B 1 425 ? -0.738 17.109 24.188 1 95 425 VAL B N 1
ATOM 8208 C CA . VAL B 1 425 ? 0.323 17.109 23.188 1 95 425 VAL B CA 1
ATOM 8209 C C . VAL B 1 425 ? 1.136 18.391 23.281 1 95 425 VAL B C 1
ATOM 8211 O O . VAL B 1 425 ? 2.365 18.359 23.203 1 95 425 VAL B O 1
ATOM 8214 N N . ARG B 1 426 ? 0.487 19.484 23.422 1 94.25 426 ARG B N 1
ATOM 8215 C CA . ARG B 1 426 ? 1.155 20.781 23.531 1 94.25 426 ARG B CA 1
ATOM 8216 C C . ARG B 1 426 ? 2.105 20.812 24.719 1 94.25 426 ARG B C 1
ATOM 8218 O O . ARG B 1 426 ? 3.225 21.328 24.625 1 94.25 426 ARG B O 1
ATOM 8225 N N . THR B 1 427 ? 1.647 20.266 25.797 1 94.94 427 THR B N 1
ATOM 8226 C CA . THR B 1 427 ? 2.486 20.234 27 1 94.94 427 THR B CA 1
ATOM 8227 C C . THR B 1 427 ? 3.695 19.328 26.781 1 94.94 427 THR B C 1
ATOM 8229 O O . THR B 1 427 ? 4.832 19.734 27.047 1 94.94 427 THR B O 1
ATOM 8232 N N . LEU B 1 428 ? 3.455 18.188 26.312 1 93.44 428 LEU B N 1
ATOM 8233 C CA . LEU B 1 428 ? 4.523 17.203 26.125 1 93.44 428 LEU B CA 1
ATOM 8234 C C . LEU B 1 428 ? 5.523 17.688 25.078 1 93.44 428 LEU B C 1
ATOM 8236 O O . LEU B 1 428 ? 6.711 17.375 25.156 1 93.44 428 LEU B O 1
ATOM 8240 N N . ASN B 1 429 ? 5.062 18.5 24.219 1 94.12 429 ASN B N 1
ATOM 8241 C CA . ASN B 1 429 ? 5.891 18.922 23.094 1 94.12 429 ASN B CA 1
ATOM 8242 C C . ASN B 1 429 ? 6.938 19.938 23.516 1 94.12 429 ASN B C 1
ATOM 8244 O O . ASN B 1 429 ? 7.898 20.203 22.797 1 94.12 429 ASN B O 1
ATOM 8248 N N . ILE B 1 430 ? 6.75 20.594 24.625 1 94.5 430 ILE B N 1
ATOM 8249 C CA . ILE B 1 430 ? 7.773 21.5 25.125 1 94.5 430 ILE B CA 1
ATOM 8250 C C . ILE B 1 430 ? 9.078 20.734 25.328 1 94.5 430 ILE B C 1
ATOM 8252 O O . ILE B 1 430 ? 10.133 21.156 24.844 1 94.5 430 ILE B O 1
ATOM 8256 N N . GLY B 1 431 ? 8.953 19.578 26.016 1 93.69 431 GLY B N 1
ATOM 8257 C CA . GLY B 1 431 ? 10.125 18.734 26.219 1 93.69 431 GLY B CA 1
ATOM 8258 C C . GLY B 1 431 ? 10.664 18.141 24.938 1 93.69 431 GLY B C 1
ATOM 8259 O O . GLY B 1 431 ? 11.883 18.078 24.734 1 93.69 431 GLY B O 1
ATOM 8260 N N . GLN B 1 432 ? 9.797 17.719 24.156 1 93.38 432 GLN B N 1
ATOM 8261 C CA . GLN B 1 432 ? 10.195 17.125 22.891 1 93.38 432 GLN B CA 1
ATOM 8262 C C . GLN B 1 432 ? 10.938 18.125 22.016 1 93.38 432 GLN B C 1
ATOM 8264 O O . GLN B 1 432 ? 11.93 17.781 21.375 1 93.38 432 GLN B O 1
ATOM 8269 N N . THR B 1 433 ? 10.43 19.359 21.953 1 95.81 433 THR B N 1
ATOM 8270 C CA . THR B 1 433 ? 11.086 20.406 21.172 1 95.81 433 THR B CA 1
ATOM 8271 C C . THR B 1 433 ? 12.461 20.719 21.75 1 95.81 433 THR B C 1
ATOM 8273 O O . THR B 1 433 ? 13.422 20.922 21.016 1 95.81 433 THR B O 1
ATOM 8276 N N . ALA B 1 434 ? 12.547 20.719 23.016 1 96 434 ALA B N 1
ATOM 8277 C CA . ALA B 1 434 ? 13.836 20.953 23.656 1 96 434 ALA B CA 1
ATOM 8278 C C . ALA B 1 434 ? 14.844 19.875 23.266 1 96 434 ALA B C 1
ATOM 8280 O O . ALA B 1 434 ? 16.031 20.172 23.062 1 96 434 ALA B O 1
ATOM 8281 N N . MET B 1 435 ? 14.375 18.688 23.219 1 95.06 435 MET B N 1
ATOM 8282 C CA . MET B 1 435 ? 15.242 17.594 22.797 1 95.06 435 MET B CA 1
ATOM 8283 C C . MET B 1 435 ? 15.727 17.812 21.375 1 95.06 435 MET B C 1
ATOM 8285 O O . MET B 1 435 ? 16.891 17.547 21.062 1 95.06 435 MET B O 1
ATOM 8289 N N . MET B 1 436 ? 14.859 18.25 20.531 1 96.38 436 MET B N 1
ATOM 8290 C CA . MET B 1 436 ? 15.234 18.531 19.141 1 96.38 436 MET B CA 1
ATOM 8291 C C . MET B 1 436 ? 16.234 19.672 19.062 1 96.38 436 MET B C 1
ATOM 8293 O O . MET B 1 436 ? 17.156 19.656 18.25 1 96.38 436 MET B O 1
ATOM 8297 N N . GLU B 1 437 ? 16 20.688 19.891 1 97.12 437 GLU B N 1
ATOM 8298 C CA . GLU B 1 437 ? 16.938 21.812 19.969 1 97.12 437 GLU B CA 1
ATOM 8299 C C . GLU B 1 437 ? 18.328 21.344 20.375 1 97.12 437 GLU B C 1
ATOM 8301 O O . GLU B 1 437 ? 19.328 21.828 19.828 1 97.12 437 GLU B O 1
ATOM 8306 N N . GLU B 1 438 ? 18.344 20.375 21.297 1 96.81 438 GLU B N 1
ATOM 8307 C CA . GLU B 1 438 ? 19.625 19.828 21.719 1 96.81 438 GLU B CA 1
ATOM 8308 C C . GLU B 1 438 ? 20.281 19.016 20.609 1 96.81 438 GLU B C 1
ATOM 8310 O O . GLU B 1 438 ? 21.5 19.109 20.406 1 96.81 438 GLU B O 1
ATOM 8315 N N . HIS B 1 439 ? 19.516 18.281 20.016 1 96.81 439 HIS B N 1
ATOM 8316 C CA . HIS B 1 439 ? 19.984 17.516 18.859 1 96.81 439 HIS B CA 1
ATOM 8317 C C . HIS B 1 439 ? 20.609 18.438 17.812 1 96.81 439 HIS B C 1
ATOM 8319 O O . HIS B 1 439 ? 21.641 18.094 17.219 1 96.81 439 HIS B O 1
ATOM 8325 N N . ASP B 1 440 ? 20.016 19.609 17.578 1 97.75 440 ASP B N 1
ATOM 8326 C CA . ASP B 1 440 ? 20.406 20.531 16.516 1 97.75 440 ASP B CA 1
ATOM 8327 C C . ASP B 1 440 ? 21.234 21.688 17.062 1 97.75 440 ASP B C 1
ATOM 8329 O O . ASP B 1 440 ? 21.297 22.766 16.469 1 97.75 440 ASP B O 1
ATOM 8333 N N . LYS B 1 441 ? 21.844 21.531 18.156 1 97.75 441 LYS B N 1
ATOM 8334 C CA . LYS B 1 441 ? 22.5 22.609 18.875 1 97.75 441 LYS B CA 1
ATOM 8335 C C . LYS B 1 441 ? 23.469 23.359 17.969 1 97.75 441 LYS B C 1
ATOM 8337 O O . LYS B 1 441 ? 23.438 24.594 17.906 1 97.75 441 LYS B O 1
ATOM 8342 N N . ASP B 1 442 ? 24.312 22.625 17.234 1 97.88 442 ASP B N 1
ATOM 8343 C CA . ASP B 1 442 ? 25.328 23.266 16.391 1 97.88 442 ASP B CA 1
ATOM 8344 C C . ASP B 1 442 ? 24.672 24.078 15.281 1 97.88 442 ASP B C 1
ATOM 8346 O O . ASP B 1 442 ? 25.094 25.188 14.984 1 97.88 442 ASP B O 1
ATOM 8350 N N . LEU B 1 443 ? 23.672 23.562 14.703 1 97.56 443 LEU B N 1
ATOM 8351 C CA . LEU B 1 443 ? 22.953 24.25 13.641 1 97.56 443 LEU B CA 1
ATOM 8352 C C . LEU B 1 443 ? 22.297 25.531 14.164 1 97.56 443 LEU B C 1
ATOM 8354 O O . LEU B 1 443 ? 22.406 26.594 13.539 1 97.56 443 LEU B O 1
ATOM 8358 N N . LEU B 1 444 ? 21.625 25.469 15.289 1 98 444 LEU B N 1
ATOM 8359 C CA . LEU B 1 444 ? 20.891 26.594 15.852 1 98 444 LEU B CA 1
ATOM 8360 C C . LEU B 1 444 ? 21.844 27.703 16.281 1 98 444 LEU B C 1
ATOM 8362 O O . LEU B 1 444 ? 21.578 28.891 16.078 1 98 444 LEU B O 1
ATOM 8366 N N . GLU B 1 445 ? 22.953 27.281 16.844 1 98.12 445 GLU B N 1
ATOM 8367 C CA . GLU B 1 445 ? 23.969 28.266 17.219 1 98.12 445 GLU B CA 1
ATOM 8368 C C . GLU B 1 445 ? 24.547 28.953 15.977 1 98.12 445 GLU B C 1
ATOM 8370 O O . GLU B 1 445 ? 24.812 30.156 16 1 98.12 445 GLU B O 1
ATOM 8375 N N . GLY B 1 446 ? 24.719 28.141 15.016 1 98.44 446 GLY B N 1
ATOM 8376 C CA . GLY B 1 446 ? 25.172 28.703 13.758 1 98.44 446 GLY B CA 1
ATOM 8377 C C . GLY B 1 446 ? 24.203 29.734 13.188 1 98.44 446 GLY B C 1
ATOM 8378 O O . GLY B 1 446 ? 24.625 30.781 12.711 1 98.44 446 GLY B O 1
ATOM 8379 N N . LEU B 1 447 ? 22.953 29.484 13.195 1 98.56 447 LEU B N 1
ATOM 8380 C CA . LEU B 1 447 ? 21.922 30.391 12.703 1 98.56 447 LEU B CA 1
ATOM 8381 C C . LEU B 1 447 ? 21.906 31.672 13.523 1 98.56 447 LEU B C 1
ATOM 8383 O O . LEU B 1 447 ? 21.812 32.781 12.961 1 98.56 447 LEU B O 1
ATOM 8387 N N . GLU B 1 448 ? 21.984 31.547 14.797 1 98.25 448 GLU B N 1
ATOM 8388 C CA . GLU B 1 448 ? 21.969 32.719 15.688 1 98.25 448 GLU B CA 1
ATOM 8389 C C . GLU B 1 448 ? 23.203 33.594 15.469 1 98.25 448 GLU B C 1
ATOM 8391 O O . GLU B 1 448 ? 23.109 34.812 15.523 1 98.25 448 GLU B O 1
ATOM 8396 N N . ARG B 1 449 ? 24.328 32.938 15.211 1 98.19 449 ARG B N 1
ATOM 8397 C CA . ARG B 1 449 ? 25.547 33.688 14.93 1 98.19 449 ARG B CA 1
ATOM 8398 C C . ARG B 1 449 ? 25.375 34.562 13.695 1 98.19 449 ARG B C 1
ATOM 8400 O O . ARG B 1 449 ? 25.969 35.625 13.609 1 98.19 449 ARG B O 1
ATOM 8407 N N . MET B 1 450 ? 24.547 34.125 12.812 1 98.12 450 MET B N 1
ATOM 8408 C CA . MET B 1 450 ? 24.359 34.844 11.555 1 98.12 450 MET B CA 1
ATOM 8409 C C . MET B 1 450 ? 23.219 35.844 11.672 1 98.12 450 MET B C 1
ATOM 8411 O O . MET B 1 450 ? 22.797 36.438 10.672 1 98.12 450 MET B O 1
ATOM 8415 N N . GLY B 1 451 ? 22.656 35.938 12.859 1 97.56 451 GLY B N 1
ATOM 8416 C CA . GLY B 1 451 ? 21.703 37 13.109 1 97.56 451 GLY B CA 1
ATOM 8417 C C . GLY B 1 451 ? 20.266 36.531 13.148 1 97.56 451 GLY B C 1
ATOM 8418 O O . GLY B 1 451 ? 19.359 37.312 13.391 1 97.56 451 GLY B O 1
ATOM 8419 N N . MET B 1 452 ? 19.969 35.312 12.922 1 98.12 452 MET B N 1
ATOM 8420 C CA . MET B 1 452 ? 18.609 34.812 12.922 1 98.12 452 MET B CA 1
ATOM 8421 C C . MET B 1 452 ? 18.062 34.688 14.344 1 98.12 452 MET B C 1
ATOM 8423 O O . MET B 1 452 ? 18.797 34.281 15.258 1 98.12 452 MET B O 1
ATOM 8427 N N . GLN B 1 453 ? 16.875 35.094 14.508 1 97.69 453 GLN B N 1
ATOM 8428 C CA . GLN B 1 453 ? 16.188 34.906 15.789 1 97.69 453 GLN B CA 1
ATOM 8429 C C . GLN B 1 453 ? 15.461 33.594 15.844 1 97.69 453 GLN B C 1
ATOM 8431 O O . GLN B 1 453 ? 14.57 33.312 15.031 1 97.69 453 GLN B O 1
ATOM 8436 N N . ILE B 1 454 ? 15.828 32.844 16.828 1 97.19 454 ILE B N 1
ATOM 8437 C CA . ILE B 1 454 ? 15.305 31.484 16.953 1 97.19 454 ILE B CA 1
ATOM 8438 C C . ILE B 1 454 ? 14.523 31.344 18.25 1 97.19 454 ILE B C 1
ATOM 8440 O O . ILE B 1 454 ? 14.945 31.844 19.297 1 97.19 454 ILE B O 1
ATOM 8444 N N . LYS B 1 455 ? 13.375 30.719 18.188 1 95.56 455 LYS B N 1
ATOM 8445 C CA . LYS B 1 455 ? 12.594 30.406 19.375 1 95.56 455 LYS B CA 1
ATOM 8446 C C . LYS B 1 455 ? 13.148 29.172 20.094 1 95.56 455 LYS B C 1
ATOM 8448 O O . LYS B 1 455 ? 13.586 28.219 19.453 1 95.56 455 LYS B O 1
ATOM 8453 N N . LYS B 1 456 ? 13.133 29.266 21.375 1 95.81 456 LYS B N 1
ATOM 8454 C CA . LYS B 1 456 ? 13.461 28.141 22.234 1 95.81 456 LYS B CA 1
ATOM 8455 C C . LYS B 1 456 ? 12.273 27.734 23.109 1 95.81 456 LYS B C 1
ATOM 8457 O O . LYS B 1 456 ? 11.695 28.578 23.797 1 95.81 456 LYS B O 1
ATOM 8462 N N . SER B 1 457 ? 11.922 26.516 23.094 1 95.62 457 SER B N 1
ATOM 8463 C CA . SER B 1 457 ? 10.664 26.062 23.688 1 95.62 457 SER B CA 1
ATOM 8464 C C . SER B 1 457 ? 10.594 26.375 25.172 1 95.62 457 SER B C 1
ATOM 8466 O O . SER B 1 457 ? 9.57 26.859 25.656 1 95.62 457 SER B O 1
ATOM 8468 N N . LYS B 1 458 ? 11.68 26.125 25.969 1 94.19 458 LYS B N 1
ATOM 8469 C CA . LYS B 1 458 ? 11.68 26.359 27.406 1 94.19 458 LYS B CA 1
ATOM 8470 C C . LYS B 1 458 ? 11.57 27.844 27.719 1 94.19 458 LYS B C 1
ATOM 8472 O O . LYS B 1 458 ? 11 28.234 28.75 1 94.19 458 LYS B O 1
ATOM 8477 N N . LYS B 1 459 ? 12.078 28.641 26.859 1 93.62 459 LYS B N 1
ATOM 8478 C CA . LYS B 1 459 ? 12.039 30.078 27.062 1 93.62 459 LYS B CA 1
ATOM 8479 C C . LYS B 1 459 ? 10.648 30.641 26.766 1 93.62 459 LYS B C 1
ATOM 8481 O O . LYS B 1 459 ? 10.133 31.469 27.531 1 93.62 459 LYS B O 1
ATOM 8486 N N . VAL B 1 460 ? 10.039 30.172 25.656 1 92.69 460 VAL B N 1
ATOM 8487 C CA . VAL B 1 460 ? 8.766 30.766 25.25 1 92.69 460 VAL B CA 1
ATOM 8488 C C . VAL B 1 460 ? 7.613 30.047 25.938 1 92.69 460 VAL B C 1
ATOM 8490 O O . VAL B 1 460 ? 6.492 30.547 25.984 1 92.69 460 VAL B O 1
ATOM 8493 N N . GLY B 1 461 ? 7.828 28.797 26.406 1 92.12 461 GLY B N 1
ATOM 8494 C CA . GLY B 1 461 ? 6.828 28.078 27.188 1 92.12 461 GLY B CA 1
ATOM 8495 C C . GLY B 1 461 ? 5.895 27.234 26.344 1 92.12 461 GLY B C 1
ATOM 8496 O O . GLY B 1 461 ? 4.836 26.812 26.812 1 92.12 461 GLY B O 1
ATOM 8497 N N . TYR B 1 462 ? 6.113 27.078 25.062 1 92 462 TYR B N 1
ATOM 8498 C CA . TYR B 1 462 ? 5.398 26.172 24.172 1 92 462 TYR B CA 1
ATOM 8499 C C . TYR B 1 462 ? 6.344 25.562 23.141 1 92 462 TYR B C 1
ATOM 8501 O O . TYR B 1 462 ? 7.477 26.031 22.984 1 92 462 TYR B O 1
ATOM 8509 N N . GLY B 1 463 ? 5.895 24.5 22.547 1 92.06 463 GLY B N 1
ATOM 8510 C CA . GLY B 1 463 ? 6.754 23.781 21.609 1 92.06 463 GLY B CA 1
ATOM 8511 C C . GLY B 1 463 ? 6.418 24.062 20.156 1 92.06 463 GLY B C 1
ATOM 8512 O O . GLY B 1 463 ? 5.492 24.828 19.859 1 92.06 463 GLY B O 1
ATOM 8513 N N . PHE B 1 464 ? 7.176 23.438 19.297 1 91.12 464 PHE B N 1
ATOM 8514 C CA . PHE B 1 464 ? 7.055 23.547 17.844 1 91.12 464 PHE B CA 1
ATOM 8515 C C . PHE B 1 464 ? 5.641 23.219 17.406 1 91.12 464 PHE B C 1
ATOM 8517 O O . PHE B 1 464 ? 5.117 23.828 16.469 1 91.12 464 PHE B O 1
ATOM 8524 N N . ILE B 1 465 ? 4.969 22.328 18.062 1 89.06 465 ILE B N 1
ATOM 8525 C CA . ILE B 1 465 ? 3.678 21.797 17.625 1 89.06 465 ILE B CA 1
ATOM 8526 C C . ILE B 1 465 ? 2.625 22.906 17.672 1 89.06 465 ILE B C 1
ATOM 8528 O O . ILE B 1 465 ? 1.64 22.875 16.938 1 89.06 465 ILE B O 1
ATOM 8532 N N . ASP B 1 466 ? 2.818 23.828 18.531 1 88.31 466 ASP B N 1
ATOM 8533 C CA . ASP B 1 466 ? 1.89 24.953 18.594 1 88.31 466 ASP B CA 1
ATOM 8534 C C . ASP B 1 466 ? 1.846 25.703 17.266 1 88.31 466 ASP B C 1
ATOM 8536 O O . ASP B 1 466 ? 0.786 26.172 16.859 1 88.31 466 ASP B O 1
ATOM 8540 N N . HIS B 1 467 ? 2.973 25.75 16.672 1 86.12 467 HIS B N 1
ATOM 8541 C CA . HIS B 1 467 ? 3.033 26.422 15.375 1 86.12 467 HIS B CA 1
ATOM 8542 C C . HIS B 1 467 ? 2.402 25.547 14.289 1 86.12 467 HIS B C 1
ATOM 8544 O O . HIS B 1 467 ? 1.861 26.078 13.312 1 86.12 467 HIS B O 1
ATOM 8550 N N . LEU B 1 468 ? 2.412 24.344 14.516 1 79.38 468 LEU B N 1
ATOM 8551 C CA . LEU B 1 468 ? 1.829 23.422 13.539 1 79.38 468 LEU B CA 1
ATOM 8552 C C . LEU B 1 468 ? 0.316 23.344 13.711 1 79.38 468 LEU B C 1
ATOM 8554 O O . LEU B 1 468 ? -0.43 23.422 12.734 1 79.38 468 LEU B O 1
ATOM 8558 N N . ILE B 1 469 ? -0.137 23.234 14.906 1 80.69 469 ILE B N 1
ATOM 8559 C CA . ILE B 1 469 ? -1.535 22.875 15.133 1 80.69 469 ILE B CA 1
ATOM 8560 C C . ILE B 1 469 ? -2.35 24.141 15.406 1 80.69 469 ILE B C 1
ATOM 8562 O O . ILE B 1 469 ? -3.547 24.188 15.109 1 80.69 469 ILE B O 1
ATOM 8566 N N . VAL B 1 470 ? -1.684 25.156 15.961 1 74.88 470 VAL B N 1
ATOM 8567 C CA . VAL B 1 470 ? -2.441 26.344 16.375 1 74.88 470 VAL B CA 1
ATOM 8568 C C . VAL B 1 470 ? -2.275 27.453 15.344 1 74.88 470 VAL B C 1
ATOM 8570 O O . VAL B 1 470 ? -3.26 27.938 14.789 1 74.88 470 VAL B O 1
ATOM 8573 N N . ARG B 1 471 ? -1.093 27.781 15.023 1 70.19 471 ARG B N 1
ATOM 8574 C CA . ARG B 1 471 ? -0.81 28.938 14.172 1 70.19 471 ARG B CA 1
ATOM 8575 C C . ARG B 1 471 ? -0.732 28.531 12.703 1 70.19 471 ARG B C 1
ATOM 8577 O O . ARG B 1 471 ? -1.05 29.312 11.82 1 70.19 471 ARG B O 1
ATOM 8584 N N . THR B 1 472 ? -0.47 27.391 12.43 1 71.94 472 THR B N 1
ATOM 8585 C CA . THR B 1 472 ? -0.252 26.859 11.094 1 71.94 472 THR B CA 1
ATOM 8586 C C . THR B 1 472 ? 0.804 27.672 10.352 1 71.94 472 THR B C 1
ATOM 8588 O O . THR B 1 472 ? 0.502 28.312 9.344 1 71.94 472 THR B O 1
ATOM 8591 N N . GLY B 1 473 ? 2.027 27.766 10.852 1 79.5 473 GLY B N 1
ATOM 8592 C CA . GLY B 1 473 ? 3.121 28.453 10.195 1 79.5 473 GLY B CA 1
ATOM 8593 C C . GLY B 1 473 ? 4.137 29.031 11.164 1 79.5 473 GLY B C 1
ATOM 8594 O O . GLY B 1 473 ? 4.168 28.656 12.336 1 79.5 473 GLY B O 1
ATOM 8595 N N . HIS B 1 474 ? 5.109 29.75 10.602 1 85.25 474 HIS B N 1
ATOM 8596 C CA . HIS B 1 474 ? 6.129 30.469 11.352 1 85.25 474 HIS B CA 1
ATOM 8597 C C . HIS B 1 474 ? 7.16 29.516 11.93 1 85.25 474 HIS B C 1
ATOM 8599 O O . HIS B 1 474 ? 7.527 29.625 13.109 1 85.25 474 HIS B O 1
ATOM 8605 N N . PHE B 1 475 ? 7.465 28.625 11.234 1 92.56 475 PHE B N 1
ATOM 8606 C CA . PHE B 1 475 ? 8.539 27.688 11.539 1 92.56 475 PHE B CA 1
ATOM 8607 C C . PHE B 1 475 ? 9.234 27.219 10.258 1 92.56 475 PHE B C 1
ATOM 8609 O O . PHE B 1 475 ? 8.797 27.547 9.156 1 92.56 475 PHE B O 1
ATOM 8616 N N . TYR B 1 476 ? 10.289 26.531 10.453 1 94.38 476 TYR B N 1
ATOM 8617 C CA . TYR B 1 476 ? 10.992 25.969 9.297 1 94.38 476 TYR B CA 1
ATOM 8618 C C . TYR B 1 476 ? 11.648 24.641 9.648 1 94.38 476 TYR B C 1
ATOM 8620 O O . TYR B 1 476 ? 12.414 24.562 10.617 1 94.38 476 TYR B O 1
ATOM 8628 N N . VAL B 1 477 ? 11.297 23.672 8.969 1 92.06 477 VAL B N 1
ATOM 8629 C CA . VAL B 1 477 ? 12.016 22.406 8.984 1 92.06 477 VAL B CA 1
ATOM 8630 C C . VAL B 1 477 ? 13.008 22.359 7.82 1 92.06 477 VAL B C 1
ATOM 8632 O O . VAL B 1 477 ? 12.609 22.344 6.656 1 92.06 477 VAL B O 1
ATOM 8635 N N . ASP B 1 478 ? 14.164 22.219 8.117 1 93 478 ASP B N 1
ATOM 8636 C CA . ASP B 1 478 ? 15.242 22.484 7.164 1 93 478 ASP B CA 1
ATOM 8637 C C . ASP B 1 478 ? 15.219 21.469 6.023 1 93 478 ASP B C 1
ATOM 8639 O O . ASP B 1 478 ? 15.203 20.25 6.262 1 93 478 ASP B O 1
ATOM 8643 N N . GLN B 1 479 ? 15.281 21.984 4.895 1 87.12 479 GLN B N 1
ATOM 8644 C CA . GLN B 1 479 ? 15.406 21.203 3.676 1 87.12 479 GLN B CA 1
ATOM 8645 C C . GLN B 1 479 ? 16.625 21.641 2.863 1 87.12 479 GLN B C 1
ATOM 8647 O O . GLN B 1 479 ? 16.703 21.375 1.661 1 87.12 479 GLN B O 1
ATOM 8652 N N . GLY B 1 480 ? 17.516 22.344 3.529 1 89.44 480 GLY B N 1
ATOM 8653 C CA . GLY B 1 480 ? 18.734 22.719 2.842 1 89.44 480 GLY B CA 1
ATOM 8654 C C . GLY B 1 480 ? 19.109 24.172 3.02 1 89.44 480 GLY B C 1
ATOM 8655 O O . GLY B 1 480 ? 20.266 24.547 2.869 1 89.44 480 GLY B O 1
ATOM 8656 N N . ALA B 1 481 ? 18.203 25.047 3.367 1 95 481 ALA B N 1
ATOM 8657 C CA . ALA B 1 481 ? 18.438 26.484 3.451 1 95 481 ALA B CA 1
ATOM 8658 C C . ALA B 1 481 ? 19.234 26.844 4.699 1 95 481 ALA B C 1
ATOM 8660 O O . ALA B 1 481 ? 20.016 27.812 4.695 1 95 481 ALA B O 1
ATOM 8661 N N . SER B 1 482 ? 19.094 26.125 5.75 1 97 482 SER B N 1
ATOM 8662 C CA . SER B 1 482 ? 19.703 26.469 7.027 1 97 482 SER B CA 1
ATOM 8663 C C . SER B 1 482 ? 21.234 26.453 6.926 1 97 482 SER B C 1
ATOM 8665 O O . SER B 1 482 ? 21.891 27.391 7.363 1 97 482 SER B O 1
ATOM 8667 N N . PRO B 1 483 ? 21.812 25.406 6.344 1 96.19 483 PRO B N 1
ATOM 8668 C CA . PRO B 1 483 ? 23.266 25.438 6.168 1 96.19 483 PRO B CA 1
ATOM 8669 C C . PRO B 1 483 ? 23.734 26.625 5.324 1 96.19 483 PRO B C 1
ATOM 8671 O O . PRO B 1 483 ? 24.828 27.141 5.531 1 96.19 483 PRO B O 1
ATOM 8674 N N . MET B 1 484 ? 22.891 27.125 4.402 1 97.44 484 MET B N 1
ATOM 8675 C CA . MET B 1 484 ? 23.234 28.25 3.555 1 97.44 484 MET B CA 1
ATOM 8676 C C . MET B 1 484 ? 23.234 29.547 4.359 1 97.44 484 MET B C 1
ATOM 8678 O O . MET B 1 484 ? 23.969 30.484 4.039 1 97.44 484 MET B O 1
ATOM 8682 N N . ILE B 1 485 ? 22.422 29.641 5.332 1 98.56 485 ILE B N 1
ATOM 8683 C CA . ILE B 1 485 ? 22.453 30.781 6.246 1 98.56 485 ILE B CA 1
ATOM 8684 C C . ILE B 1 485 ? 23.734 30.719 7.094 1 98.56 485 ILE B C 1
ATOM 8686 O O . ILE B 1 485 ? 24.453 31.703 7.211 1 98.56 485 ILE B O 1
ATOM 8690 N N . VAL B 1 486 ? 24.062 29.562 7.59 1 98.12 486 VAL B N 1
ATOM 8691 C CA . VAL B 1 486 ? 25.203 29.359 8.492 1 98.12 486 VAL B CA 1
ATOM 8692 C C . VAL B 1 486 ? 26.5 29.703 7.77 1 98.12 486 VAL B C 1
ATOM 8694 O O . VAL B 1 486 ? 27.422 30.266 8.367 1 98.12 486 VAL B O 1
ATOM 8697 N N . ASP B 1 487 ? 26.531 29.344 6.48 1 97.56 487 ASP B N 1
ATOM 8698 C CA . ASP B 1 487 ? 27.781 29.578 5.777 1 97.56 487 ASP B CA 1
ATOM 8699 C C . ASP B 1 487 ? 27.781 30.938 5.082 1 97.56 487 ASP B C 1
ATOM 8701 O O . ASP B 1 487 ? 28.734 31.281 4.379 1 97.56 487 ASP B O 1
ATOM 8705 N N . GLY B 1 488 ? 26.734 31.672 5.133 1 97.69 488 GLY B N 1
ATOM 8706 C CA . GLY B 1 488 ? 26.719 33.062 4.715 1 97.69 488 GLY B CA 1
ATOM 8707 C C . GLY B 1 488 ? 26.156 33.25 3.316 1 97.69 488 GLY B C 1
ATOM 8708 O O . GLY B 1 488 ? 26 34.375 2.852 1 97.69 488 GLY B O 1
ATOM 8709 N N . ARG B 1 489 ? 25.812 32.219 2.637 1 97.75 489 ARG B N 1
ATOM 8710 C CA . ARG B 1 489 ? 25.281 32.312 1.286 1 97.75 489 ARG B CA 1
ATOM 8711 C C . ARG B 1 489 ? 23.922 33 1.301 1 97.75 489 ARG B C 1
ATOM 8713 O O . ARG B 1 489 ? 23.516 33.625 0.311 1 97.75 489 ARG B O 1
ATOM 8720 N N . ILE B 1 490 ? 23.109 32.906 2.402 1 98.81 490 ILE B N 1
ATOM 8721 C CA . ILE B 1 490 ? 21.875 33.625 2.672 1 98.81 490 ILE B CA 1
ATOM 8722 C C . ILE B 1 490 ? 22.078 34.562 3.869 1 98.81 490 ILE B C 1
ATOM 8724 O O . ILE B 1 490 ? 22.453 34.125 4.957 1 98.81 490 ILE B O 1
ATOM 8728 N N . GLN B 1 491 ? 21.875 35.781 3.693 1 98.62 491 GLN B N 1
ATOM 8729 C CA . GLN B 1 491 ? 22.031 36.75 4.773 1 98.62 491 GLN B CA 1
ATOM 8730 C C . GLN B 1 491 ? 20.703 36.969 5.504 1 98.62 491 GLN B C 1
ATOM 8732 O O . GLN B 1 491 ? 19.641 37 4.875 1 98.62 491 GLN B O 1
ATOM 8737 N N . ILE B 1 492 ? 20.812 37.188 6.812 1 98.69 492 ILE B N 1
ATOM 8738 C CA . ILE B 1 492 ? 19.625 37.438 7.621 1 98.69 492 ILE B CA 1
ATOM 8739 C C . ILE B 1 492 ? 19.672 38.875 8.133 1 98.69 492 ILE B C 1
ATOM 8741 O O . ILE B 1 492 ? 20.672 39.312 8.688 1 98.69 492 ILE B O 1
ATOM 8745 N N . HIS B 1 493 ? 18.656 39.594 7.883 1 98.5 493 HIS B N 1
ATOM 8746 C CA . HIS B 1 493 ? 18.453 40.906 8.477 1 98.5 493 HIS B CA 1
ATOM 8747 C C . HIS B 1 493 ? 17.25 40.906 9.422 1 98.5 493 HIS B C 1
ATOM 8749 O O . HIS B 1 493 ? 16.109 40.906 8.969 1 98.5 493 HIS B O 1
ATOM 8755 N N . HIS B 1 494 ? 17.531 40.969 10.648 1 97.88 494 HIS B N 1
ATOM 8756 C CA . HIS B 1 494 ? 16.469 41.031 11.641 1 97.88 494 HIS B CA 1
ATOM 8757 C C . HIS B 1 494 ? 16.031 42.469 11.922 1 97.88 494 HIS B C 1
ATOM 8759 O O . HIS B 1 494 ? 16.875 43.312 12.172 1 97.88 494 HIS B O 1
ATOM 8765 N N . CYS B 1 495 ? 14.75 42.656 11.781 1 97.56 495 CYS B N 1
ATOM 8766 C CA . CYS B 1 495 ? 14.148 43.906 12.148 1 97.56 495 CYS B CA 1
ATOM 8767 C C . CYS B 1 495 ? 12.688 43.75 12.539 1 97.56 495 CYS B C 1
ATOM 8769 O O . CYS B 1 495 ? 11.836 43.5 11.688 1 97.56 495 CYS B O 1
ATOM 8771 N N . GLU B 1 496 ? 12.32 43.969 13.797 1 94.5 496 GLU B N 1
ATOM 8772 C CA . GLU B 1 496 ? 10.977 43.719 14.305 1 94.5 496 GLU B CA 1
ATOM 8773 C C . GLU B 1 496 ? 9.953 44.625 13.625 1 94.5 496 GLU B C 1
ATOM 8775 O O . GLU B 1 496 ? 8.805 44.219 13.422 1 94.5 496 GLU B O 1
ATOM 8780 N N . GLU B 1 497 ? 10.438 45.781 13.242 1 94.56 497 GLU B N 1
ATOM 8781 C CA . GLU B 1 497 ? 9.531 46.75 12.602 1 94.56 497 GLU B CA 1
ATOM 8782 C C . GLU B 1 497 ? 9.344 46.406 11.125 1 94.56 497 GLU B C 1
ATOM 8784 O O . GLU B 1 497 ? 8.438 46.969 10.477 1 94.56 497 GLU B O 1
ATOM 8789 N N . GLY B 1 498 ? 10.125 45.562 10.641 1 96.44 498 GLY B N 1
ATOM 8790 C CA . GLY B 1 498 ? 10 45.156 9.258 1 96.44 498 GLY B CA 1
ATOM 8791 C C . GLY B 1 498 ? 10.555 46.156 8.273 1 96.44 498 GLY B C 1
ATOM 8792 O O . GLY B 1 498 ? 11.531 46.844 8.57 1 96.44 498 GLY B O 1
ATOM 8793 N N . VAL B 1 499 ? 10.086 46.094 7.102 1 97.5 499 VAL B N 1
ATOM 8794 C CA . VAL B 1 499 ? 10.508 47 6.039 1 97.5 499 VAL B CA 1
ATOM 8795 C C . VAL B 1 499 ? 9.766 48.344 6.168 1 97.5 499 VAL B C 1
ATOM 8797 O O . VAL B 1 499 ? 8.531 48.375 6.176 1 97.5 499 VAL B O 1
ATOM 8800 N N . LYS B 1 500 ? 10.5 49.344 6.168 1 97.5 500 LYS B N 1
ATOM 8801 C CA . LYS B 1 500 ? 9.922 50.688 6.32 1 97.5 500 LYS B CA 1
ATOM 8802 C C . LYS B 1 500 ? 9.516 51.25 4.969 1 97.5 500 LYS B C 1
ATOM 8804 O O . LYS B 1 500 ? 8.438 51.844 4.836 1 97.5 500 LYS B O 1
ATOM 8809 N N . GLU B 1 501 ? 10.398 51.188 4 1 97.88 501 GLU B N 1
ATOM 8810 C CA . GLU B 1 501 ? 10.102 51.75 2.695 1 97.88 501 GLU B CA 1
ATOM 8811 C C . GLU B 1 501 ? 10.992 51.156 1.609 1 97.88 501 GLU B C 1
ATOM 8813 O O . GLU B 1 501 ? 12.062 50.625 1.902 1 97.88 501 GLU B O 1
ATOM 8818 N N . PHE B 1 502 ? 10.453 51.25 0.365 1 97.75 502 PHE B N 1
ATOM 8819 C CA . PHE B 1 502 ? 11.273 50.969 -0.811 1 97.75 502 PHE B CA 1
ATOM 8820 C C . PHE B 1 502 ? 12.07 52.188 -1.228 1 97.75 502 PHE B C 1
ATOM 8822 O O . PHE B 1 502 ? 11.602 53.312 -1.076 1 97.75 502 PHE B O 1
ATOM 8829 N N . VAL B 1 503 ? 13.219 51.938 -1.705 1 97.88 503 VAL B N 1
ATOM 8830 C CA . VAL B 1 503 ? 14.016 52.969 -2.375 1 97.88 503 VAL B CA 1
ATOM 8831 C C . VAL B 1 503 ? 14.438 52.5 -3.758 1 97.88 503 VAL B C 1
ATOM 8833 O O . VAL B 1 503 ? 14.102 51.375 -4.152 1 97.88 503 VAL B O 1
ATOM 8836 N N . ALA B 1 504 ? 15.141 53.312 -4.504 1 97.25 504 ALA B N 1
ATOM 8837 C CA . ALA B 1 504 ? 15.406 53.062 -5.922 1 97.25 504 ALA B CA 1
ATOM 8838 C C . ALA B 1 504 ? 16.156 51.75 -6.125 1 97.25 504 ALA B C 1
ATOM 8840 O O . ALA B 1 504 ? 15.945 51.062 -7.121 1 97.25 504 ALA B O 1
ATOM 8841 N N . ASP B 1 505 ? 17 51.406 -5.125 1 97.44 505 ASP B N 1
ATOM 8842 C CA . ASP B 1 505 ? 17.859 50.25 -5.348 1 97.44 505 ASP B CA 1
ATOM 8843 C C . ASP B 1 505 ? 17.812 49.281 -4.156 1 97.44 505 ASP B C 1
ATOM 8845 O O . ASP B 1 505 ? 18.781 48.594 -3.867 1 97.44 505 ASP B O 1
ATOM 8849 N N . GLY B 1 506 ? 16.656 49.312 -3.438 1 97.94 506 GLY B N 1
ATOM 8850 C CA . GLY B 1 506 ? 16.547 48.375 -2.328 1 97.94 506 GLY B CA 1
ATOM 8851 C C . GLY B 1 506 ? 15.422 48.719 -1.375 1 97.94 506 GLY B C 1
ATOM 8852 O O . GLY B 1 506 ? 14.406 49.281 -1.784 1 97.94 506 GLY B O 1
ATOM 8853 N N . VAL B 1 507 ? 15.586 48.219 -0.117 1 98.38 507 VAL B N 1
ATOM 8854 C CA . VAL B 1 507 ? 14.609 48.5 0.93 1 98.38 507 VAL B CA 1
ATOM 8855 C C . VAL B 1 507 ? 15.305 49.062 2.164 1 98.38 507 VAL B C 1
ATOM 8857 O O . VAL B 1 507 ? 16.484 48.75 2.412 1 98.38 507 VAL B O 1
ATOM 8860 N N . VAL B 1 508 ? 14.594 49.844 2.879 1 98.5 508 VAL B N 1
ATOM 8861 C CA . VAL B 1 508 ? 15.055 50.344 4.168 1 98.5 508 VAL B CA 1
ATOM 8862 C C . VAL B 1 508 ? 14.227 49.719 5.293 1 98.5 508 VAL B C 1
ATOM 8864 O O . VAL B 1 508 ? 13 49.75 5.246 1 98.5 508 VAL B O 1
ATOM 8867 N N . LEU B 1 509 ? 14.922 49.188 6.223 1 98.31 509 LEU B N 1
ATOM 8868 C CA . LEU B 1 509 ? 14.258 48.562 7.348 1 98.31 509 LEU B CA 1
ATOM 8869 C C . LEU B 1 509 ? 13.836 49.594 8.391 1 98.31 509 LEU B C 1
ATOM 8871 O O . LEU B 1 509 ? 14.227 50.75 8.32 1 98.31 509 LEU B O 1
ATOM 8875 N N . GLY B 1 510 ? 13.023 49.188 9.336 1 97.25 510 GLY B N 1
ATOM 8876 C CA . GLY B 1 510 ? 12.508 50.062 10.375 1 97.25 510 GLY B CA 1
ATOM 8877 C C . GLY B 1 510 ? 13.602 50.656 11.227 1 97.25 510 GLY B C 1
ATOM 8878 O O . GLY B 1 510 ? 13.438 51.75 11.766 1 97.25 510 GLY B O 1
ATOM 8879 N N . ASP B 1 511 ? 14.734 50.031 11.305 1 97.06 511 ASP B N 1
ATOM 8880 C CA . ASP B 1 511 ? 15.844 50.531 12.117 1 97.06 511 ASP B CA 1
ATOM 8881 C C . ASP B 1 511 ? 16.75 51.438 11.297 1 97.06 511 ASP B C 1
ATOM 8883 O O . ASP B 1 511 ? 17.766 51.938 11.805 1 97.06 511 ASP B O 1
ATOM 8887 N N . GLY B 1 512 ? 16.438 51.531 10.078 1 97.25 512 GLY B N 1
ATOM 8888 C CA . GLY B 1 512 ? 17.172 52.469 9.234 1 97.25 512 GLY B CA 1
ATOM 8889 C C . GLY B 1 512 ? 18.172 51.781 8.32 1 97.25 512 GLY B C 1
ATOM 8890 O O . GLY B 1 512 ? 18.688 52.406 7.387 1 97.25 512 GLY B O 1
ATOM 8891 N N . LYS B 1 513 ? 18.391 50.594 8.5 1 97.75 513 LYS B N 1
ATOM 8892 C CA . LYS B 1 513 ? 19.359 49.875 7.684 1 97.75 513 LYS B CA 1
ATOM 8893 C C . LYS B 1 513 ? 18.828 49.656 6.262 1 97.75 513 LYS B C 1
ATOM 8895 O O . LYS B 1 513 ? 17.688 49.25 6.066 1 97.75 513 LYS B O 1
ATOM 8900 N N . LYS B 1 514 ? 19.656 50 5.336 1 98.19 514 LYS B N 1
ATOM 8901 C CA . LYS B 1 514 ? 19.312 49.719 3.938 1 98.19 514 LYS B CA 1
ATOM 8902 C C . LYS B 1 514 ? 19.828 48.344 3.502 1 98.19 514 LYS B C 1
ATOM 8904 O O . LYS B 1 514 ? 20.953 47.969 3.844 1 98.19 514 LYS B O 1
ATOM 8909 N N . VAL B 1 515 ? 19.016 47.625 2.783 1 98.31 515 VAL B N 1
ATOM 8910 C CA . VAL B 1 515 ? 19.406 46.375 2.154 1 98.31 515 VAL B CA 1
ATOM 8911 C C . VAL B 1 515 ? 19.234 46.469 0.641 1 98.31 515 VAL B C 1
ATOM 8913 O O . VAL B 1 515 ? 18.109 46.656 0.146 1 98.31 515 VAL B O 1
ATOM 8916 N N . ASP B 1 516 ? 20.297 46.312 -0.113 1 98.12 516 ASP B N 1
ATOM 8917 C CA . ASP B 1 516 ? 20.25 46.406 -1.568 1 98.12 516 ASP B CA 1
ATOM 8918 C C . ASP B 1 516 ? 19.453 45.281 -2.18 1 98.12 516 ASP B C 1
ATOM 8920 O O . ASP B 1 516 ? 19.578 44.125 -1.75 1 98.12 516 ASP B O 1
ATOM 8924 N N . ALA B 1 517 ? 18.562 45.656 -3.133 1 98.25 517 ALA B N 1
ATOM 8925 C CA . ALA B 1 517 ? 17.719 44.625 -3.738 1 98.25 517 ALA B CA 1
ATOM 8926 C C . ALA B 1 517 ? 17.344 45 -5.168 1 98.25 517 ALA B C 1
ATOM 8928 O O . ALA B 1 517 ? 17.094 46.188 -5.465 1 98.25 517 ALA B O 1
ATOM 8929 N N . ASP B 1 518 ? 17.359 44.062 -6.027 1 98.12 518 ASP B N 1
ATOM 8930 C CA . ASP B 1 518 ? 16.828 44.156 -7.387 1 98.12 518 ASP B CA 1
ATOM 8931 C C . ASP B 1 518 ? 15.523 43.406 -7.523 1 98.12 518 ASP B C 1
ATOM 8933 O O . ASP B 1 518 ? 14.727 43.656 -8.43 1 98.12 518 ASP B O 1
ATOM 8937 N N . ILE B 1 519 ? 15.367 42.438 -6.734 1 98.25 519 ILE B N 1
ATOM 8938 C CA . ILE B 1 519 ? 14.141 41.656 -6.629 1 98.25 519 ILE B CA 1
ATOM 8939 C C . ILE B 1 519 ? 13.703 41.562 -5.168 1 98.25 519 ILE B C 1
ATOM 8941 O O . ILE B 1 519 ? 14.523 41.281 -4.289 1 98.25 519 ILE B O 1
ATOM 8945 N N . VAL B 1 520 ? 12.469 41.844 -4.902 1 98.44 520 VAL B N 1
ATOM 8946 C CA . VAL B 1 520 ? 11.906 41.688 -3.566 1 98.44 520 VAL B CA 1
ATOM 8947 C C . VAL B 1 520 ? 10.719 40.719 -3.621 1 98.44 520 VAL B C 1
ATOM 8949 O O . VAL B 1 520 ? 9.75 40.969 -4.336 1 98.44 520 VAL B O 1
ATOM 8952 N N . VAL B 1 521 ? 10.836 39.594 -2.902 1 98.25 521 VAL B N 1
ATOM 8953 C CA . VAL B 1 521 ? 9.758 38.625 -2.809 1 98.25 521 VAL B CA 1
ATOM 8954 C C . VAL B 1 521 ? 9.07 38.75 -1.451 1 98.25 521 VAL B C 1
ATOM 8956 O O . VAL B 1 521 ? 9.719 38.688 -0.407 1 98.25 521 VAL B O 1
ATOM 8959 N N . LEU B 1 522 ? 7.789 38.938 -1.485 1 97.88 522 LEU B N 1
ATOM 8960 C CA . LEU B 1 522 ? 6.992 39.031 -0.267 1 97.88 522 LEU B CA 1
ATOM 8961 C C . LEU B 1 522 ? 6.473 37.656 0.157 1 97.88 522 LEU B C 1
ATOM 8963 O O . LEU B 1 522 ? 5.465 37.188 -0.367 1 97.88 522 LEU B O 1
ATOM 8967 N N . ALA B 1 523 ? 7.117 37.062 1.054 1 96.5 523 ALA B N 1
ATOM 8968 C CA . ALA B 1 523 ? 6.656 35.812 1.691 1 96.5 523 ALA B CA 1
ATOM 8969 C C . ALA B 1 523 ? 5.887 36.125 2.975 1 96.5 523 ALA B C 1
ATOM 8971 O O . ALA B 1 523 ? 6.277 35.688 4.059 1 96.5 523 ALA B O 1
ATOM 8972 N N . THR B 1 524 ? 4.789 36.812 2.785 1 94.38 524 THR B N 1
ATOM 8973 C CA . THR B 1 524 ? 4.094 37.438 3.891 1 94.38 524 THR B CA 1
ATOM 8974 C C . THR B 1 524 ? 2.781 36.75 4.199 1 94.38 524 THR B C 1
ATOM 8976 O O . THR B 1 524 ? 1.914 37.281 4.879 1 94.38 524 THR B O 1
ATOM 8979 N N . GLY B 1 525 ? 2.59 35.562 3.682 1 91.12 525 GLY B N 1
ATOM 8980 C CA . GLY B 1 525 ? 1.492 34.719 4.09 1 91.12 525 GLY B CA 1
ATOM 8981 C C . GLY B 1 525 ? 0.21 34.969 3.326 1 91.12 525 GLY B C 1
ATOM 8982 O O . GLY B 1 525 ? 0.231 35.594 2.268 1 91.12 525 GLY B O 1
ATOM 8983 N N . TYR B 1 526 ? -0.938 34.281 3.764 1 90.5 526 TYR B N 1
ATOM 8984 C CA . TYR B 1 526 ? -2.26 34.344 3.15 1 90.5 526 TYR B CA 1
ATOM 8985 C C . TYR B 1 526 ? -3.334 34.656 4.188 1 90.5 526 TYR B C 1
ATOM 8987 O O . TYR B 1 526 ? -3.141 34.406 5.383 1 90.5 526 TYR B O 1
ATOM 8995 N N . HIS B 1 527 ? -4.348 35.125 3.686 1 88.81 527 HIS B N 1
ATOM 8996 C CA . HIS B 1 527 ? -5.492 35.344 4.559 1 88.81 527 HIS B CA 1
ATOM 8997 C C . HIS B 1 527 ? -6.156 34.031 4.957 1 88.81 527 HIS B C 1
ATOM 8999 O O . HIS B 1 527 ? -5.941 33 4.312 1 88.81 527 HIS B O 1
ATOM 9005 N N . ARG B 1 528 ? -7 34.156 5.918 1 86.94 528 ARG B N 1
ATOM 9006 C CA . ARG B 1 528 ? -7.648 32.969 6.473 1 86.94 528 ARG B CA 1
ATOM 9007 C C . ARG B 1 528 ? -8.766 32.5 5.559 1 86.94 528 ARG B C 1
ATOM 9009 O O . ARG B 1 528 ? -9.289 33.25 4.75 1 86.94 528 ARG B O 1
ATOM 9016 N N . ASN B 1 529 ? -9.156 31.312 5.734 1 88.69 529 ASN B N 1
ATOM 9017 C CA . ASN B 1 529 ? -10.062 30.594 4.84 1 88.69 529 ASN B CA 1
ATOM 9018 C C . ASN B 1 529 ? -11.492 31.109 4.957 1 88.69 529 ASN B C 1
ATOM 9020 O O . ASN B 1 529 ? -12.312 30.891 4.062 1 88.69 529 ASN B O 1
ATOM 9024 N N . VAL B 1 530 ? -11.836 31.766 6.066 1 89.31 530 VAL B N 1
ATOM 9025 C CA . VAL B 1 530 ? -13.188 32.281 6.219 1 89.31 530 VAL B CA 1
ATOM 9026 C C . VAL B 1 530 ? -13.477 33.281 5.113 1 89.31 530 VAL B C 1
ATOM 9028 O O . VAL B 1 530 ? -14.625 33.469 4.711 1 89.31 530 VAL B O 1
ATOM 9031 N N . LEU B 1 531 ? -12.438 33.906 4.625 1 89.94 531 LEU B N 1
ATOM 9032 C CA . LEU B 1 531 ? -12.594 34.844 3.512 1 89.94 531 LEU B CA 1
ATOM 9033 C C . LEU B 1 531 ? -13.133 34.125 2.277 1 89.94 531 LEU B C 1
ATOM 9035 O O . LEU B 1 531 ? -13.914 34.688 1.511 1 89.94 531 LEU B O 1
ATOM 9039 N N . THR B 1 532 ? -12.711 32.938 2.068 1 90.56 532 THR B N 1
ATOM 9040 C CA . THR B 1 532 ? -13.219 32.125 0.958 1 90.56 532 THR B CA 1
ATOM 9041 C C . THR B 1 532 ? -14.703 31.859 1.135 1 90.56 532 THR B C 1
ATOM 9043 O O . THR B 1 532 ? -15.469 31.906 0.171 1 90.56 532 THR B O 1
ATOM 9046 N N . VAL B 1 533 ? -15.117 31.531 2.316 1 93.38 533 VAL B N 1
ATOM 9047 C CA . VAL B 1 533 ? -16.531 31.312 2.613 1 93.38 533 VAL B CA 1
ATOM 9048 C C . VAL B 1 533 ? -17.328 32.562 2.311 1 93.38 533 VAL B C 1
ATOM 9050 O O . VAL B 1 533 ? -18.391 32.5 1.689 1 93.38 533 VAL B O 1
ATOM 9053 N N . LYS B 1 534 ? -16.766 33.625 2.73 1 93.12 534 LYS B N 1
ATOM 9054 C CA . LYS B 1 534 ? -17.422 34.906 2.49 1 93.12 534 LYS B CA 1
ATOM 9055 C C . LYS B 1 534 ? -17.594 35.188 0.997 1 93.12 534 LYS B C 1
ATOM 9057 O O . LYS B 1 534 ? -18.656 35.594 0.547 1 93.12 534 LYS B O 1
ATOM 9062 N N . GLU B 1 535 ? -16.562 34.938 0.316 1 91.88 535 GLU B N 1
ATOM 9063 C CA . GLU B 1 535 ? -16.562 35.188 -1.121 1 91.88 535 GLU B CA 1
ATOM 9064 C C . GLU B 1 535 ? -17.547 34.281 -1.851 1 91.88 535 GLU B C 1
ATOM 9066 O O . GLU B 1 535 ? -18.25 34.719 -2.77 1 91.88 535 GLU B O 1
ATOM 9071 N N . LEU B 1 536 ? -17.672 33.062 -1.434 1 92.12 536 LEU B N 1
ATOM 9072 C CA . LEU B 1 536 ? -18.453 32.094 -2.17 1 92.12 536 LEU B CA 1
ATOM 9073 C C . LEU B 1 536 ? -19.906 32.094 -1.697 1 92.12 536 LEU B C 1
ATOM 9075 O O . LEU B 1 536 ? -20.812 31.812 -2.482 1 92.12 536 LEU B O 1
ATOM 9079 N N . MET B 1 537 ? -20.125 32.406 -0.398 1 94.75 537 MET B N 1
ATOM 9080 C CA . MET B 1 537 ? -21.453 32.094 0.148 1 94.75 537 MET B CA 1
ATOM 9081 C C . MET B 1 537 ? -22.031 33.312 0.838 1 94.75 537 MET B C 1
ATOM 9083 O O . MET B 1 537 ? -23.188 33.312 1.274 1 94.75 537 MET B O 1
ATOM 9087 N N . GLY B 1 538 ? -21.219 34.375 1.065 1 94.62 538 GLY B N 1
ATOM 9088 C CA . GLY B 1 538 ? -21.734 35.625 1.605 1 94.62 538 GLY B CA 1
ATOM 9089 C C . GLY B 1 538 ? -21.438 35.781 3.084 1 94.62 538 GLY B C 1
ATOM 9090 O O . GLY B 1 538 ? -20.984 34.844 3.746 1 94.62 538 GLY B O 1
ATOM 9091 N N . ASP B 1 539 ? -21.719 36.906 3.572 1 95.19 539 ASP B N 1
ATOM 9092 C CA . ASP B 1 539 ? -21.391 37.344 4.934 1 95.19 539 ASP B CA 1
ATOM 9093 C C . ASP B 1 539 ? -22.203 36.531 5.957 1 95.19 539 ASP B C 1
ATOM 9095 O O . ASP B 1 539 ? -21.688 36.188 7.031 1 95.19 539 ASP B O 1
ATOM 9099 N N . LYS B 1 540 ? -23.406 36.281 5.625 1 93.56 540 LYS B N 1
ATOM 9100 C CA . LYS B 1 540 ? -24.266 35.594 6.57 1 93.56 540 LYS B CA 1
ATOM 9101 C C . LYS B 1 540 ? -23.703 34.219 6.949 1 93.56 540 LYS B C 1
ATOM 9103 O O . LYS B 1 540 ? -23.594 33.875 8.133 1 93.56 540 LYS B O 1
ATOM 9108 N N . VAL B 1 541 ? -23.328 33.5 5.969 1 93.56 541 VAL B N 1
ATOM 9109 C CA . VAL B 1 541 ? -22.766 32.156 6.203 1 93.56 541 VAL B CA 1
ATOM 9110 C C . VAL B 1 541 ? -21.422 32.281 6.91 1 93.56 541 VAL B C 1
ATOM 9112 O O . VAL B 1 541 ? -21.125 31.531 7.844 1 93.56 541 VAL B O 1
ATOM 9115 N N . ALA B 1 542 ? -20.562 33.219 6.484 1 94.5 542 ALA B N 1
ATOM 9116 C CA . ALA B 1 542 ? -19.25 33.438 7.082 1 94.5 542 ALA B CA 1
ATOM 9117 C C . ALA B 1 542 ? -19.359 33.75 8.57 1 94.5 542 ALA B C 1
ATOM 9119 O O . ALA B 1 542 ? -18.547 33.312 9.375 1 94.5 542 ALA B O 1
ATOM 9120 N N . ASP B 1 543 ? -20.359 34.5 8.938 1 92.88 543 ASP B N 1
ATOM 9121 C CA . ASP B 1 543 ? -20.578 34.875 10.336 1 92.88 543 ASP B CA 1
ATOM 9122 C C . ASP B 1 543 ? -20.953 33.656 11.164 1 92.88 543 ASP B C 1
ATOM 9124 O O . ASP B 1 543 ? -20.547 33.531 12.32 1 92.88 543 ASP B O 1
ATOM 9128 N N . VAL B 1 544 ? -21.672 32.812 10.602 1 92.38 544 VAL B N 1
ATOM 9129 C CA . VAL B 1 544 ? -22.125 31.609 11.312 1 92.38 544 VAL B CA 1
ATOM 9130 C C . VAL B 1 544 ? -20.969 30.641 11.5 1 92.38 544 VAL B C 1
ATOM 9132 O O . VAL B 1 544 ? -20.797 30.062 12.57 1 92.38 544 VAL B O 1
ATOM 9135 N N . VAL B 1 545 ? -20.188 30.516 10.461 1 92.62 545 VAL B N 1
ATOM 9136 C CA . VAL B 1 545 ? -19.062 29.578 10.539 1 92.62 545 VAL B CA 1
ATOM 9137 C C . VAL B 1 545 ? -18 30.109 11.484 1 92.62 545 VAL B C 1
ATOM 9139 O O . VAL B 1 545 ? -17.25 29.344 12.102 1 92.62 545 VAL B O 1
ATOM 9142 N N . GLY B 1 546 ? -17.844 31.422 11.562 1 92 546 GLY B N 1
ATOM 9143 C CA . GLY B 1 546 ? -17.016 32.094 12.555 1 92 546 GLY B CA 1
ATOM 9144 C C . GLY B 1 546 ? -15.531 31.891 12.305 1 92 546 GLY B C 1
ATOM 9145 O O . GLY B 1 546 ? -15.047 32.094 11.188 1 92 546 GLY B O 1
ATOM 9146 N N . ASP B 1 547 ? -14.781 31.594 13.406 1 90.25 547 ASP B N 1
ATOM 9147 C CA . ASP B 1 547 ? -13.328 31.469 13.375 1 90.25 547 ASP B CA 1
ATOM 9148 C C . ASP B 1 547 ? -12.906 30.094 12.859 1 90.25 547 ASP B C 1
ATOM 9150 O O . ASP B 1 547 ? -12.18 29.375 13.539 1 90.25 547 ASP B O 1
ATOM 9154 N N . LEU B 1 548 ? -13.312 29.906 11.664 1 91.31 548 LEU B N 1
ATOM 9155 C CA . LEU B 1 548 ? -13.086 28.625 11 1 91.31 548 LEU B CA 1
ATOM 9156 C C . LEU B 1 548 ? -11.617 28.219 11.102 1 91.31 548 LEU B C 1
ATOM 9158 O O . LEU B 1 548 ? -10.727 28.969 10.695 1 91.31 548 LEU B O 1
ATOM 9162 N N . GLY B 1 549 ? -11.336 27.016 11.734 1 90.31 549 GLY B N 1
ATOM 9163 C CA . GLY B 1 549 ? -9.992 26.469 11.828 1 90.31 549 GLY B CA 1
ATOM 9164 C C . GLY B 1 549 ? -9.305 26.797 13.141 1 90.31 549 GLY B C 1
ATOM 9165 O O . GLY B 1 549 ? -8.32 26.156 13.508 1 90.31 549 GLY B O 1
ATOM 9166 N N . TYR B 1 550 ? -9.758 27.812 13.828 1 89.88 550 TYR B N 1
ATOM 9167 C CA . TYR B 1 550 ? -9.219 28.094 15.148 1 89.88 550 TYR B CA 1
ATOM 9168 C C . TYR B 1 550 ? -9.664 27.047 16.156 1 89.88 550 TYR B C 1
ATOM 9170 O O . TYR B 1 550 ? -10.523 26.219 15.859 1 89.88 550 TYR B O 1
ATOM 9178 N N . MET B 1 551 ? -9.086 27.156 17.312 1 90.94 551 MET B N 1
ATOM 9179 C CA . MET B 1 551 ? -9.414 26.172 18.344 1 90.94 551 MET B CA 1
ATOM 9180 C C . MET B 1 551 ? -10.562 26.656 19.219 1 90.94 551 MET B C 1
ATOM 9182 O O . MET B 1 551 ? -10.641 27.844 19.547 1 90.94 551 MET B O 1
ATOM 9186 N N . ASP B 1 552 ? -11.383 25.766 19.531 1 91.38 552 ASP B N 1
ATOM 9187 C CA . ASP B 1 552 ? -12.453 26.094 20.469 1 91.38 552 ASP B CA 1
ATOM 9188 C C . ASP B 1 552 ? -12.008 25.828 21.906 1 91.38 552 ASP B C 1
ATOM 9190 O O . ASP B 1 552 ? -10.812 25.656 22.172 1 91.38 552 ASP B O 1
ATOM 9194 N N . SER B 1 553 ? -12.922 25.844 22.844 1 90.38 553 SER B N 1
ATOM 9195 C CA . SER B 1 553 ? -12.609 25.734 24.266 1 90.38 553 SER B CA 1
ATOM 9196 C C . SER B 1 553 ? -12.078 24.344 24.594 1 90.38 553 SER B C 1
ATOM 9198 O O . SER B 1 553 ? -11.398 24.156 25.609 1 90.38 553 SER B O 1
ATOM 9200 N N . GLU B 1 554 ? -12.352 23.359 23.781 1 93.56 554 GLU B N 1
ATOM 9201 C CA . GLU B 1 554 ? -11.836 22 23.984 1 93.56 554 GLU B CA 1
ATOM 9202 C C . GLU B 1 554 ? -10.555 21.781 23.188 1 93.56 554 GLU B C 1
ATOM 9204 O O . GLU B 1 554 ? -10.023 20.672 23.141 1 93.56 554 GLU B O 1
ATOM 9209 N N . GLN B 1 555 ? -10.125 22.875 22.531 1 92.81 555 GLN B N 1
ATOM 9210 C CA . GLN B 1 555 ? -8.914 22.906 21.703 1 92.81 555 GLN B CA 1
ATOM 9211 C C . GLN B 1 555 ? -9.023 21.938 20.531 1 92.81 555 GLN B C 1
ATOM 9213 O O . GLN B 1 555 ? -8.07 21.219 20.219 1 92.81 555 GLN B O 1
ATOM 9218 N N . GLU B 1 556 ? -10.242 21.812 20.078 1 93.81 556 GLU B N 1
ATOM 9219 C CA . GLU B 1 556 ? -10.516 21.188 18.781 1 93.81 556 GLU B CA 1
ATOM 9220 C C . GLU B 1 556 ? -10.812 22.25 17.719 1 93.81 556 GLU B C 1
ATOM 9222 O O . GLU B 1 556 ? -11.289 23.344 18.047 1 93.81 556 GLU B O 1
ATOM 9227 N N . ARG B 1 557 ? -10.586 21.969 16.5 1 92.69 557 ARG B N 1
ATOM 9228 C CA . ARG B 1 557 ? -10.711 22.953 15.422 1 92.69 557 ARG B CA 1
ATOM 9229 C C . ARG B 1 557 ? -12.18 23.25 15.125 1 92.69 557 ARG B C 1
ATOM 9231 O O . ARG B 1 557 ? -12.984 22.344 14.945 1 92.69 557 ARG B O 1
ATOM 9238 N N . ILE B 1 558 ? -12.438 24.469 14.984 1 93.38 558 ILE B N 1
ATOM 9239 C CA . ILE B 1 558 ? -13.797 24.906 14.68 1 93.38 558 ILE B CA 1
ATOM 9240 C C . ILE B 1 558 ? -14.102 24.656 13.211 1 93.38 558 ILE B C 1
ATOM 9242 O O . ILE B 1 558 ? -13.43 25.188 12.32 1 93.38 558 ILE B O 1
ATOM 9246 N N . GLY B 1 559 ? -14.992 23.828 12.961 1 94.56 559 GLY B N 1
ATOM 9247 C CA . GLY B 1 559 ? -15.594 23.656 11.648 1 94.56 559 GLY B CA 1
ATOM 9248 C C . GLY B 1 559 ? -14.789 22.75 10.734 1 94.56 559 GLY B C 1
ATOM 9249 O O . GLY B 1 559 ? -15.273 22.328 9.688 1 94.56 559 GLY B O 1
ATOM 9250 N N . TRP B 1 560 ? -13.5 22.453 11.016 1 95.5 560 TRP B N 1
ATOM 9251 C CA . TRP B 1 560 ? -12.695 21.547 10.211 1 95.5 560 TRP B CA 1
ATOM 9252 C C . TRP B 1 560 ? -13.102 20.094 10.461 1 95.5 560 TRP B C 1
ATOM 9254 O O . TRP B 1 560 ? -13 19.594 11.586 1 95.5 560 TRP B O 1
ATOM 9264 N N . TRP B 1 561 ? -13.617 19.375 9.43 1 97.94 561 TRP B N 1
ATOM 9265 C CA . TRP B 1 561 ? -13.922 17.953 9.422 1 97.94 561 TRP B CA 1
ATOM 9266 C C . TRP B 1 561 ? -15.133 17.641 10.297 1 97.94 561 TRP B C 1
ATOM 9268 O O . TRP B 1 561 ? -15.359 16.484 10.68 1 97.94 561 TRP B O 1
ATOM 9278 N N . ARG B 1 562 ? -15.828 18.578 10.797 1 96.69 562 ARG B N 1
ATOM 9279 C CA . ARG B 1 562 ? -16.969 18.484 11.688 1 96.69 562 ARG B CA 1
ATOM 9280 C C . ARG B 1 562 ? -18.016 19.562 11.367 1 96.69 562 ARG B C 1
ATOM 9282 O O . ARG B 1 562 ? -17.812 20.375 10.461 1 96.69 562 ARG B O 1
ATOM 9289 N N . PRO B 1 563 ? -19.125 19.594 12.031 1 95.5 563 PRO B N 1
ATOM 9290 C CA . PRO B 1 563 ? -20.172 20.562 11.688 1 95.5 563 PRO B CA 1
ATOM 9291 C C . PRO B 1 563 ? -19.672 22 11.781 1 95.5 563 PRO B C 1
ATOM 9293 O O . PRO B 1 563 ? -18.969 22.359 12.734 1 95.5 563 PRO B O 1
ATOM 9296 N N . THR B 1 564 ? -20.062 22.828 10.797 1 94.12 564 THR B N 1
ATOM 9297 C CA . THR B 1 564 ? -19.609 24.219 10.727 1 94.12 564 THR B CA 1
ATOM 9298 C C . THR B 1 564 ? -20.609 25.141 11.398 1 94.12 564 THR B C 1
ATOM 9300 O O . THR B 1 564 ? -20.312 26.312 11.633 1 94.12 564 THR B O 1
ATOM 9303 N N . GLY B 1 565 ? -21.734 24.625 11.695 1 92.44 565 GLY B N 1
ATOM 9304 C CA . GLY B 1 565 ? -22.828 25.422 12.203 1 92.44 565 GLY B CA 1
ATOM 9305 C C . GLY B 1 565 ? -23.844 25.781 11.133 1 92.44 565 GLY B C 1
ATOM 9306 O O . GLY B 1 565 ? -24.969 26.203 11.445 1 92.44 565 GLY B O 1
ATOM 9307 N N . TRP B 1 566 ? -23.469 25.719 9.883 1 93.69 566 TRP B N 1
ATOM 9308 C CA . TRP B 1 566 ? -24.391 25.906 8.75 1 93.69 566 TRP B CA 1
ATOM 9309 C C . TRP B 1 566 ? -24.828 24.562 8.188 1 93.69 566 TRP B C 1
ATOM 9311 O O . TRP B 1 566 ? -24 23.703 7.875 1 93.69 566 TRP B O 1
ATOM 9321 N N . PRO B 1 567 ? -26.125 24.344 8.031 1 94 567 PRO B N 1
ATOM 9322 C CA . PRO B 1 567 ? -26.625 23.016 7.66 1 94 567 PRO B CA 1
ATOM 9323 C C . PRO B 1 567 ? -26.062 22.516 6.336 1 94 567 PRO B C 1
ATOM 9325 O O . PRO B 1 567 ? -26.094 23.234 5.328 1 94 567 PRO B O 1
ATOM 9328 N N . GLY B 1 568 ? -25.484 21.344 6.406 1 95.5 568 GLY B N 1
ATOM 9329 C CA . GLY B 1 568 ? -25.031 20.656 5.207 1 95.5 568 GLY B CA 1
ATOM 9330 C C . GLY B 1 568 ? -23.734 21.219 4.652 1 95.5 568 GLY B C 1
ATOM 9331 O O . GLY B 1 568 ? -23.25 20.766 3.605 1 95.5 568 GLY B O 1
ATOM 9332 N N . LEU B 1 569 ? -23.172 22.234 5.273 1 96.62 569 LEU B N 1
ATOM 9333 C CA . LEU B 1 569 ? -21.875 22.797 4.875 1 96.62 569 LEU B CA 1
ATOM 9334 C C . LEU B 1 569 ? -20.734 22.172 5.676 1 96.62 569 LEU B C 1
ATOM 9336 O O . LEU B 1 569 ? -20.797 22.141 6.906 1 96.62 569 LEU B O 1
ATOM 9340 N N . TRP B 1 570 ? -19.766 21.688 4.965 1 97.75 570 TRP B N 1
ATOM 9341 C CA . TRP B 1 570 ? -18.594 21.062 5.586 1 97.75 570 TRP B CA 1
ATOM 9342 C C . TRP B 1 570 ? -17.312 21.672 5.055 1 97.75 570 TRP B C 1
ATOM 9344 O O . TRP B 1 570 ? -17.297 22.297 3.992 1 97.75 570 TRP B O 1
ATOM 9354 N N . TYR B 1 571 ? -16.266 21.516 5.816 1 97.69 571 TYR B N 1
ATOM 9355 C CA . TYR B 1 571 ? -14.953 22 5.418 1 97.69 571 TYR B CA 1
ATOM 9356 C C . TYR B 1 571 ? -13.906 20.891 5.57 1 97.69 571 TYR B C 1
ATOM 9358 O O . TYR B 1 571 ? -13.758 20.312 6.645 1 97.69 571 TYR B O 1
ATOM 9366 N N . MET B 1 572 ? -13.203 20.516 4.484 1 98.25 572 MET B N 1
ATOM 9367 C CA . MET B 1 572 ? -12.141 19.5 4.457 1 98.25 572 MET B CA 1
ATOM 9368 C C . MET B 1 572 ? -10.805 20.141 4.082 1 98.25 572 MET B C 1
ATOM 9370 O O . MET B 1 572 ? -10.672 20.734 3.014 1 98.25 572 MET B O 1
ATOM 9374 N N . THR B 1 573 ? -9.828 19.969 4.984 1 96.12 573 THR B N 1
ATOM 9375 C CA . THR B 1 573 ? -8.539 20.609 4.734 1 96.12 573 THR B CA 1
ATOM 9376 C C . THR B 1 573 ? -7.445 19.938 5.566 1 96.12 573 THR B C 1
ATOM 9378 O O . THR B 1 573 ? -7.707 18.969 6.281 1 96.12 573 THR B O 1
ATOM 9381 N N . GLY B 1 574 ? -6.219 20.375 5.336 1 93.5 574 GLY B N 1
ATOM 9382 C CA . GLY B 1 574 ? -5.105 19.906 6.145 1 93.5 574 GLY B CA 1
ATOM 9383 C C . GLY B 1 574 ? -3.965 19.344 5.32 1 93.5 574 GLY B C 1
ATOM 9384 O O . GLY B 1 574 ? -4.066 19.25 4.094 1 93.5 574 GLY B O 1
ATOM 9385 N N . SER B 1 575 ? -2.9 19.031 6.078 1 93 575 SER B N 1
ATOM 9386 C CA . SER B 1 575 ? -1.762 18.359 5.473 1 93 575 SER B CA 1
ATOM 9387 C C . SER B 1 575 ? -2.156 16.969 4.961 1 93 575 SER B C 1
ATOM 9389 O O . SER B 1 575 ? -3.295 16.531 5.145 1 93 575 SER B O 1
ATOM 9391 N N . PHE B 1 576 ? -1.273 16.297 4.297 1 95.56 576 PHE B N 1
ATOM 9392 C CA . PHE B 1 576 ? -1.543 14.953 3.805 1 95.56 576 PHE B CA 1
ATOM 9393 C C . PHE B 1 576 ? -1.937 14.031 4.949 1 95.56 576 PHE B C 1
ATOM 9395 O O . PHE B 1 576 ? -2.898 13.266 4.836 1 95.56 576 PHE B O 1
ATOM 9402 N N . VAL B 1 577 ? -1.229 14.125 6.062 1 95 577 VAL B N 1
ATOM 9403 C CA . VAL B 1 577 ? -1.492 13.266 7.211 1 95 577 VAL B CA 1
ATOM 9404 C C . VAL B 1 577 ? -2.895 13.539 7.75 1 95 577 VAL B C 1
ATOM 9406 O O . VAL B 1 577 ? -3.646 12.609 8.039 1 95 577 VAL B O 1
ATOM 9409 N N . TRP B 1 578 ? -3.258 14.789 7.828 1 95.62 578 TRP B N 1
ATOM 9410 C CA . TRP B 1 578 ? -4.566 15.156 8.359 1 95.62 578 TRP B CA 1
ATOM 9411 C C . TRP B 1 578 ? -5.68 14.727 7.406 1 95.62 578 TRP B C 1
ATOM 9413 O O . TRP B 1 578 ? -6.746 14.289 7.84 1 95.62 578 TRP B O 1
ATOM 9423 N N . CYS B 1 579 ? -5.422 14.945 6.133 1 97.5 579 CYS B N 1
ATOM 9424 C CA . CYS B 1 579 ? -6.438 14.531 5.172 1 97.5 579 CYS B CA 1
ATOM 9425 C C . CYS B 1 579 ? -6.715 13.031 5.285 1 97.5 579 CYS B C 1
ATOM 9427 O O . CYS B 1 579 ? -7.863 12.602 5.18 1 97.5 579 CYS B O 1
ATOM 9429 N N . ARG B 1 580 ? -5.68 12.258 5.457 1 97.19 580 ARG B N 1
ATOM 9430 C CA . ARG B 1 580 ? -5.879 10.82 5.625 1 97.19 580 ARG B CA 1
ATOM 9431 C C . ARG B 1 580 ? -6.633 10.523 6.918 1 97.19 580 ARG B C 1
ATOM 9433 O O . ARG B 1 580 ? -7.566 9.719 6.926 1 97.19 580 ARG B O 1
ATOM 9440 N N . GLN B 1 581 ? -6.281 11.164 7.992 1 97.5 581 GLN B N 1
ATOM 9441 C CA . GLN B 1 581 ? -6.801 10.867 9.328 1 97.5 581 GLN B CA 1
ATOM 9442 C C . GLN B 1 581 ? -8.25 11.32 9.469 1 97.5 581 GLN B C 1
ATOM 9444 O O . GLN B 1 581 ? -9.047 10.664 10.133 1 97.5 581 GLN B O 1
ATOM 9449 N N . TYR B 1 582 ? -8.594 12.461 8.812 1 98.25 582 TYR B N 1
ATOM 9450 C CA . TYR B 1 582 ? -9.867 13.078 9.164 1 98.25 582 TYR B CA 1
ATOM 9451 C C . TYR B 1 582 ? -10.875 12.914 8.031 1 98.25 582 TYR B C 1
ATOM 9453 O O . TYR B 1 582 ? -12.078 13.125 8.227 1 98.25 582 TYR B O 1
ATOM 9461 N N . SER B 1 583 ? -10.461 12.547 6.816 1 98.62 583 SER B N 1
ATOM 9462 C CA . SER B 1 583 ? -11.422 12.32 5.738 1 98.62 583 SER B CA 1
ATOM 9463 C C . SER B 1 583 ? -12.414 11.219 6.109 1 98.62 583 SER B C 1
ATOM 9465 O O . SER B 1 583 ? -13.602 11.32 5.812 1 98.62 583 SER B O 1
ATOM 9467 N N . PRO B 1 584 ? -11.961 10.102 6.785 1 98.06 584 PRO B N 1
ATOM 9468 C CA . PRO B 1 584 ? -12.961 9.102 7.172 1 98.06 584 PRO B CA 1
ATOM 9469 C C . PRO B 1 584 ? -13.93 9.609 8.234 1 98.06 584 PRO B C 1
ATOM 9471 O O . PRO B 1 584 ? -15.094 9.203 8.258 1 98.06 584 PRO B O 1
ATOM 9474 N N . VAL B 1 585 ? -13.469 10.492 9.117 1 98.31 585 VAL B N 1
ATOM 9475 C CA . VAL B 1 585 ? -14.305 11.062 10.172 1 98.31 585 VAL B CA 1
ATOM 9476 C C . VAL B 1 585 ? -15.414 11.914 9.547 1 98.31 585 VAL B C 1
ATOM 9478 O O . VAL B 1 585 ? -16.594 11.766 9.898 1 98.31 585 VAL B O 1
ATOM 9481 N N . LEU B 1 586 ? -14.992 12.766 8.617 1 98.62 586 LEU B N 1
ATOM 9482 C CA . LEU B 1 586 ? -15.977 13.617 7.957 1 98.62 586 LEU B CA 1
ATOM 9483 C C . LEU B 1 586 ? -16.922 12.789 7.086 1 98.62 586 LEU B C 1
ATOM 9485 O O . LEU B 1 586 ? -18.125 13 7.098 1 98.62 586 LEU B O 1
ATOM 9489 N N . ALA B 1 587 ? -16.391 11.836 6.34 1 98.38 587 ALA B N 1
ATOM 9490 C CA . ALA B 1 587 ? -17.203 10.984 5.473 1 98.38 587 ALA B CA 1
ATOM 9491 C C . ALA B 1 587 ? -18.266 10.234 6.273 1 98.38 587 ALA B C 1
ATOM 9493 O O . ALA B 1 587 ? -19.406 10.094 5.82 1 98.38 587 ALA B O 1
ATOM 9494 N N . LEU B 1 588 ? -17.906 9.766 7.426 1 97.62 588 LEU B N 1
ATOM 9495 C CA . LEU B 1 588 ? -18.844 9.031 8.273 1 97.62 588 LEU B CA 1
ATOM 9496 C C . LEU B 1 588 ? -20 9.93 8.695 1 97.62 588 LEU B C 1
ATOM 9498 O O . LEU B 1 588 ? -21.156 9.492 8.719 1 97.62 588 LEU B O 1
ATOM 9502 N N . GLN B 1 589 ? -19.688 11.148 9.055 1 97.25 589 GLN B N 1
ATOM 9503 C CA . GLN B 1 589 ? -20.719 12.094 9.469 1 97.25 589 GLN B CA 1
ATOM 9504 C C . GLN B 1 589 ? -21.703 12.375 8.328 1 97.25 589 GLN B C 1
ATOM 9506 O O . GLN B 1 589 ? -22.922 12.344 8.523 1 97.25 589 GLN B O 1
ATOM 9511 N N . ILE B 1 590 ? -21.172 12.617 7.164 1 97.94 590 ILE B N 1
ATOM 9512 C CA . ILE B 1 590 ? -22 12.906 5.996 1 97.94 590 ILE B CA 1
ATOM 9513 C C . ILE B 1 590 ? -22.844 11.68 5.652 1 97.94 590 ILE B C 1
ATOM 9515 O O . ILE B 1 590 ? -24.047 11.789 5.414 1 97.94 590 ILE B O 1
ATOM 9519 N N . THR B 1 591 ? -22.203 10.5 5.672 1 97.25 591 THR B N 1
ATOM 9520 C CA . THR B 1 591 ? -22.906 9.258 5.352 1 97.25 591 THR B CA 1
ATOM 9521 C C . THR B 1 591 ? -24.031 9 6.352 1 97.25 591 THR B C 1
ATOM 9523 O O . THR B 1 591 ? -25.125 8.57 5.969 1 97.25 591 THR B O 1
ATOM 9526 N N . ALA B 1 592 ? -23.766 9.242 7.609 1 96.5 592 ALA B N 1
ATOM 9527 C CA . ALA B 1 592 ? -24.766 9.062 8.648 1 96.5 592 ALA B CA 1
ATOM 9528 C C . ALA B 1 592 ? -26 9.922 8.383 1 96.5 592 ALA B C 1
ATOM 9530 O O . ALA B 1 592 ? -27.141 9.477 8.57 1 96.5 592 ALA B O 1
ATOM 9531 N N . LEU B 1 593 ? -25.797 11.109 7.949 1 96.06 593 LEU B N 1
ATOM 9532 C CA . LEU B 1 593 ? -26.906 12.008 7.641 1 96.06 593 LEU B CA 1
ATOM 9533 C C . LEU B 1 593 ? -27.688 11.508 6.43 1 96.06 593 LEU B C 1
ATOM 9535 O O . LEU B 1 593 ? -28.922 11.5 6.441 1 96.06 593 LEU B O 1
ATOM 9539 N N . GLU B 1 594 ? -26.969 11.07 5.383 1 95.12 594 GLU B N 1
ATOM 9540 C CA . GLU B 1 594 ? -27.594 10.539 4.176 1 95.12 594 GLU B CA 1
ATOM 9541 C C . GLU B 1 594 ? -28.453 9.312 4.492 1 95.12 594 GLU B C 1
ATOM 9543 O O . GLU B 1 594 ? -29.469 9.078 3.844 1 95.12 594 GLU B O 1
ATOM 9548 N N . GLN B 1 595 ? -28.062 8.648 5.582 1 94.12 595 GLN B N 1
ATOM 9549 C CA . GLN B 1 595 ? -28.75 7.406 5.918 1 94.12 595 GLN B CA 1
ATOM 9550 C C . GLN B 1 595 ? -29.781 7.633 7.023 1 94.12 595 GLN B C 1
ATOM 9552 O O . GLN B 1 595 ? -30.438 6.688 7.465 1 94.12 595 GLN B O 1
ATOM 9557 N N . GLY B 1 596 ? -29.859 8.781 7.566 1 92.38 596 GLY B N 1
ATOM 9558 C CA . GLY B 1 596 ? -30.844 9.117 8.57 1 92.38 596 GLY B CA 1
ATOM 9559 C C . GLY B 1 596 ? -30.453 8.695 9.977 1 92.38 596 GLY B C 1
ATOM 9560 O O . GLY B 1 596 ? -31.312 8.57 10.852 1 92.38 596 GLY B O 1
ATOM 9561 N N . VAL B 1 597 ? -29.25 8.484 10.258 1 92.19 597 VAL B N 1
ATOM 9562 C CA . VAL B 1 597 ? -28.734 7.973 11.516 1 92.19 597 VAL B CA 1
ATOM 9563 C C . VAL B 1 597 ? -28.578 9.117 12.516 1 92.19 597 VAL B C 1
ATOM 9565 O O . VAL B 1 597 ? -28.688 8.922 13.727 1 92.19 597 VAL B O 1
ATOM 9568 N N . ASN B 1 598 ? -28.359 10.336 12.086 1 91.44 598 ASN B N 1
ATOM 9569 C CA . ASN B 1 598 ? -28.188 11.508 12.93 1 91.44 598 ASN B CA 1
ATOM 9570 C C . ASN B 1 598 ? -29.156 12.625 12.539 1 91.44 598 ASN B C 1
ATOM 9572 O O . ASN B 1 598 ? -28.719 13.719 12.164 1 91.44 598 ASN B O 1
ATOM 9576 N N . PRO B 1 599 ? -30.359 12.398 12.781 1 87.88 599 PRO B N 1
ATOM 9577 C CA . PRO B 1 599 ? -31.328 13.398 12.344 1 87.88 599 PRO B CA 1
ATOM 9578 C C . PRO B 1 599 ? -31.266 14.688 13.156 1 87.88 599 PRO B C 1
ATOM 9580 O O . PRO B 1 599 ? -31.656 15.758 12.672 1 87.88 599 PRO B O 1
ATOM 9583 N N . GLU B 1 600 ? -30.719 14.625 14.328 1 88.38 600 GLU B N 1
ATOM 9584 C CA . GLU B 1 600 ? -30.656 15.789 15.203 1 88.38 600 GLU B CA 1
ATOM 9585 C C . GLU B 1 600 ? -29.719 16.844 14.641 1 88.38 600 GLU B C 1
ATOM 9587 O O . GLU B 1 600 ? -29.766 18.016 15.047 1 88.38 600 GLU B O 1
ATOM 9592 N N . TYR B 1 601 ? -28.922 16.438 13.742 1 91.12 601 TYR B N 1
ATOM 9593 C CA . TYR B 1 601 ? -28 17.344 13.086 1 91.12 601 TYR B CA 1
ATOM 9594 C C . TYR B 1 601 ? -28.734 18.547 12.492 1 91.12 601 TYR B C 1
ATOM 9596 O O . TYR B 1 601 ? -28.25 19.672 12.547 1 91.12 601 TYR B O 1
ATOM 9604 N N . TRP B 1 602 ? -29.859 18.328 11.977 1 87.25 602 TRP B N 1
ATOM 9605 C CA . TRP B 1 602 ? -30.578 19.359 11.211 1 87.25 602 TRP B CA 1
ATOM 9606 C C . TRP B 1 602 ? -31.281 20.344 12.148 1 87.25 602 TRP B C 1
ATOM 9608 O O . TRP B 1 602 ? -31.688 21.422 11.719 1 87.25 602 TRP B O 1
ATOM 9618 N N . GLU B 1 603 ? -31.391 19.859 13.383 1 76.88 603 GLU B N 1
ATOM 9619 C CA . GLU B 1 603 ? -32.031 20.719 14.367 1 76.88 603 GLU B CA 1
ATOM 9620 C C . GLU B 1 603 ? -31 21.609 15.078 1 76.88 603 GLU B C 1
ATOM 9622 O O . GLU B 1 603 ? -31.375 22.438 15.914 1 76.88 603 GLU B O 1
ATOM 9627 N N . GLN B 1 604 ? -29.859 21.438 14.711 1 61.09 604 GLN B N 1
ATOM 9628 C CA . GLN B 1 604 ? -28.734 21.906 15.516 1 61.09 604 GLN B CA 1
ATOM 9629 C C . GLN B 1 604 ? -28.672 23.422 15.57 1 61.09 604 GLN B C 1
ATOM 9631 O O . GLN B 1 604 ? -28.938 24.094 14.57 1 61.09 604 GLN B O 1
ATOM 9636 N N . LYS B 1 605 ? -28.641 23.891 16.906 1 59.06 605 LYS B N 1
ATOM 9637 C CA . LYS B 1 605 ? -28.578 25.203 17.562 1 59.06 605 LYS B CA 1
ATOM 9638 C C . LYS B 1 605 ? -27.266 25.906 17.25 1 59.06 605 LYS B C 1
ATOM 9640 O O . LYS B 1 605 ? -26.344 25.297 16.703 1 59.06 605 LYS B O 1
ATOM 9645 N N . LYS B 1 606 ? -27.219 26.938 17.609 1 65.31 606 LYS B N 1
ATOM 9646 C CA . LYS B 1 606 ? -26.062 27.828 17.562 1 65.31 606 LYS B CA 1
ATOM 9647 C C . LYS B 1 606 ? -24.812 27.156 18.141 1 65.31 606 LYS B C 1
ATOM 9649 O O . LYS B 1 606 ? -24.875 26.531 19.203 1 65.31 606 LYS B O 1
ATOM 9654 N N . ARG B 1 607 ? -23.719 26.953 17.281 1 77.62 607 ARG B N 1
ATOM 9655 C CA . ARG B 1 607 ? -22.438 26.406 17.719 1 77.62 607 ARG B CA 1
ATOM 9656 C C . ARG B 1 607 ? -21.453 27.516 18.047 1 77.62 607 ARG B C 1
ATOM 9658 O O . ARG B 1 607 ? -21.562 28.625 17.516 1 77.62 607 ARG B O 1
ATOM 9665 N N . ASN B 1 608 ? -20.625 27.125 19.016 1 72.69 608 ASN B N 1
ATOM 9666 C CA . ASN B 1 608 ? -19.531 28.062 19.297 1 72.69 608 ASN B CA 1
ATOM 9667 C C . ASN B 1 608 ? -18.609 28.234 18.094 1 72.69 608 ASN B C 1
ATOM 9669 O O . ASN B 1 608 ? -17.984 27.281 17.641 1 72.69 608 ASN B O 1
ATOM 9673 N N . ASN B 1 609 ? -18.625 29.375 17.625 1 84.5 609 ASN B N 1
ATOM 9674 C CA . ASN B 1 609 ? -17.828 29.656 16.438 1 84.5 609 ASN B CA 1
ATOM 9675 C C . ASN B 1 609 ? -16.719 30.672 16.719 1 84.5 609 ASN B C 1
ATOM 9677 O O . ASN B 1 609 ? -16.219 31.312 15.805 1 84.5 609 ASN B O 1
ATOM 9681 N N . LYS B 1 610 ? -16.469 30.797 18.078 1 84.56 610 LYS B N 1
ATOM 9682 C CA . LYS B 1 610 ? -15.398 31.719 18.469 1 84.56 610 LYS B CA 1
ATOM 9683 C C . LYS B 1 610 ? -14.148 30.969 18.906 1 84.56 610 LYS B C 1
ATOM 9685 O O . LYS B 1 610 ? -14.227 30.078 19.766 1 84.56 610 LYS B O 1
ATOM 9690 N N . GLY B 1 611 ? -13.094 31.328 18.297 1 84.81 611 GLY B N 1
ATOM 9691 C CA . GLY B 1 611 ? -11.828 30.672 18.578 1 84.81 611 GLY B CA 1
ATOM 9692 C C . GLY B 1 611 ? -11.086 31.266 19.75 1 84.81 611 GLY B C 1
ATOM 9693 O O . GLY B 1 611 ? -11.25 32.438 20.062 1 84.81 611 GLY B O 1
ATOM 9694 N N . LEU B 1 612 ? -10.297 30.391 20.328 1 78.69 612 LEU B N 1
ATOM 9695 C CA . LEU B 1 612 ? -9.398 30.875 21.375 1 78.69 612 LEU B CA 1
ATOM 9696 C C . LEU B 1 612 ? -8.312 31.766 20.797 1 78.69 612 LEU B C 1
ATOM 9698 O O . LEU B 1 612 ? -7.766 31.469 19.734 1 78.69 612 LEU B O 1
ATOM 9702 N N . GLY B 1 613 ? -7.984 32.812 21.453 1 64.19 613 GLY B N 1
ATOM 9703 C CA . GLY B 1 613 ? -6.863 33.656 21.078 1 64.19 613 GLY B CA 1
ATOM 9704 C C . GLY B 1 613 ? -7.137 34.531 19.859 1 64.19 613 GLY B C 1
ATOM 9705 O O . GLY B 1 613 ? -6.223 35.156 19.328 1 64.19 613 GLY B O 1
ATOM 9706 N N . THR B 1 614 ? -8.336 34.344 19.25 1 59.03 614 THR B N 1
ATOM 9707 C CA . THR B 1 614 ? -8.625 35.156 18.078 1 59.03 614 THR B CA 1
ATOM 9708 C C . THR B 1 614 ? -8.781 36.625 18.453 1 59.03 614 THR B C 1
ATOM 9710 O O . THR B 1 614 ? -9.367 36.938 19.484 1 59.03 614 THR B O 1
ATOM 9713 N N . ILE B 1 615 ? -7.73 37.375 18.203 1 43.78 615 ILE B N 1
ATOM 9714 C CA . ILE B 1 615 ? -7.848 38.812 18.406 1 43.78 615 ILE B CA 1
ATOM 9715 C C . ILE B 1 615 ? -8.93 39.375 17.5 1 43.78 615 ILE B C 1
ATOM 9717 O O . ILE B 1 615 ? -9.008 39 16.312 1 43.78 615 ILE B O 1
ATOM 9721 N N . PRO B 1 616 ? -10.008 40 18.266 1 41.97 616 PRO B N 1
ATOM 9722 C CA . PRO B 1 616 ? -11.031 40.625 17.453 1 41.97 616 PRO B CA 1
ATOM 9723 C C . PRO B 1 616 ? -10.453 41.344 16.219 1 41.97 616 PRO B C 1
ATOM 9725 O O . PRO B 1 616 ? -9.383 41.938 16.297 1 41.97 616 PRO B O 1
ATOM 9728 N N . ARG B 1 617 ? -10.969 40.906 15.047 1 38.12 617 ARG B N 1
ATOM 9729 C CA . ARG B 1 617 ? -10.688 41.75 13.875 1 38.12 617 ARG B CA 1
ATOM 9730 C C . ARG B 1 617 ? -11.203 43.156 14.078 1 38.12 617 ARG B C 1
ATOM 9732 O O . ARG B 1 617 ? -12.266 43.375 14.68 1 38.12 617 ARG B O 1
#

InterPro domains:
  IPR023753 FAD/NAD(P)-binding domain [PF07992] (184-388)
  IPR036188 FAD/NAD(P)-binding domain superfamily [G3DSA:3.50.50.60] (174-573)
  IPR036188 FAD/NAD(P)-binding domain superfamily [SSF519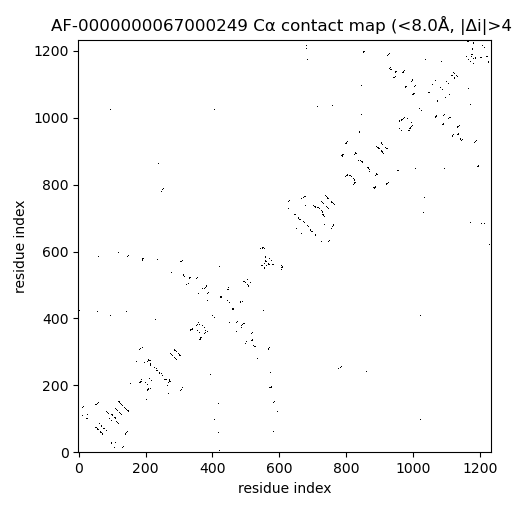05] (182-388)
  IPR036188 FAD/NAD(P)-binding domain superfamily [SSF51905] (351-595)
  IPR050982 Auxin biosynthesis and cation transport [PTHR43539] (185-534)

Organism: NCBI:txid86049